Protein AF-0000000086680861 (afdb_homodimer)

Foldseek 3Di:
DFPALFPAFDDFPCVVCVVVVNFDFLVRPDDPQAWEKDFQWAQALKWFFPDKDLPQLCPFPFWDDKAFPVNLCVVQNLLQQFFDFFSHDGQADDGMAHFGGGGGMMITGRDPVSRHVSSVVMDTDTGHDDFFADQVDQAVADDELDPDTGGDPLDVQSVPFQQDPRGQFRAKFKFWDFDFDDDDFDKDWFKFWFFKFAFQQPDFWKKKWAADDQAIEIGTAAQFQQLQLVSLCSSNVHDSLRYKYFGGAASFPQWLRYHDFNHSVNRSCRNVVRGIHMYGDDLLSSLQRAIAWIKIKTWMWGAHLVLETEETEIEMETEFESDCRVVNVLQLFQQLCLQDQFAYRIYIYMTTYGYGSFRGHTAGQQSNNLRSQLVNLLNLLVSCVVSVHDSLVSCLVTGDDAQDARSQGAGADLACQNVQSCQACVVVVVVDDDDADDDQKFKFKFKGKGKGFFDDWWKWKKKWKAFLQGAIEIATQRHNHPLSLQSLLVSLLCSLLVHDPPRYGYDGHMPNTHDDTRGNDRLFCQFFNSLFSNVQSNVVNVVLVVLPDPDSVCRNVSSCVVVVDHGDIDMGMGMGTDDFDAADPPNRHGRGHHPHMKIKMKMWIWIARLVQLDIATAEIEIEIAFAGRSNVVSLQVLLVVLLQVLVCSQEFTHFDDDSNDGPQSDPVRGDGDDPVRDHNYYHYDYDHRFGPSGSVRGGGRNNRNNNTNNNNSQSGLCRRQVFRDRYDHSYSVNSNVRNVD/DFPALFPDFDDFPCVVCVVVVNFDFLVRPDDPQAWEKDFQWAQALKWFFPDKDLPQLCPFPFWDDKAFPVNLCVVQNLLQQFFDFFSHDGQADDGMAHFGGGGTMMITGRDPVSRHVSSVVMDTDTGHDDFFADQVDQAVADDELDPDTGGDPLDVQSVPFCQDPRGQFRAKFKFWDFDFDDDDFDKDWFKFWFFKFAFQQPDFWKKKWAADDQAIEIGTAAQFQQLQLVSLCSSNVHDSLRYKYFGGAASFPQWLRYHDFNHSVNRSCRNVVRGIHMYGDDLLSSLQRAIAWIKIKTWMWGAHLVLETEETEIEMETEFESDCRPVNVLQLFQQLCLQDQFAYRIYIYMTTYGYGSFRGHTAGQQSNNLGSQLVNLLNLLVSCVVSVHDSLVSCLVTGDDAQDARSQGAGADLACQNVQSCQACVVVVVVDDDDADDDQKFKFKFKGKGKGFFDDWWKWKKKWKAFLQGAIEIATQRHNHPLSLQSLLVSLLCSLLVHDPPRYGYDGHMPNTHDDTRGNDRLFCQFFNSLFSNVQSNVVNVVLVVLPDPDSVCRNVSSCVVVVDHGDIDMGMGMGTDDFDAADPPNRHGRGHHPHMKIKMKMWIWIARLVQLDIATAEIEIEIAFAGRSNVVSLQVLLVVLLQVLVCSQEFTHFDDDSNDGPQSDPVRGDGDDPVRDHNYYHYDYHHRFGPRGSVRGGGRNNRNNNTNNNNSQSGLCRRQVFRDRYDHSYSVNSNVRNVD

pLDDT: mean 95.07, std 5.86, range [41.84, 98.88]

Sequence (1482 aa):
MSGPAVGARWARVDGRAKVRGELRYAAEVPAPPCLSVAVHRSTRPHARIAGIDTGAARALDGVVAVITGADLYALVGDRLFTGPAFADQPCLAVDKVRYVGEPVAAVVASSIADARAAAALVTVEYEDLEPVHDVDAAIAGGSYVHDELRPSAVFGDLAHLSGRRGTNVNYEYRLRSGTPAPAGGSTVDGDFSCPPTHHVPMELPYAAAWCEGDRLEVLATTQTPSYVRQSLADLLGLPLHRVRVRTAPLGGSFGAKMYDRLEPLAAVLAWTQRLAVRVPVTREEAFLLTTRHGCRVTGSMTADADGNLLDATADVRYDTGAYADIGPRITAKSGMMAPGPYRIGRVDVRSRCVYTNKPSAGPFRGFGVPQVTWFHESTVDELAYRTGIDPAEFRRRNLLREGDLSPSGTPMHSADFVGCLDAVTGAIGWDTPFTRVDGRFLRGRGVAVGVKAVLTPTIANATLQLNQDGTGTLLIGTVDMGQGSDTIMAQIACEVLGLGAGAIRVVGTDTDVTPYDTITAGSRSTYHTGNAVRLAAERMRDKLIKLGMQDPADIPDVLQRHFGARGTTLTTEASFTTSWQPYDPETGTSPKVTEHWFAGAAAAQLTVDTATGRVHVEHLAVAGDVGRAINPTLVEQQLVGGALMGLGHALFDRLVFDEGRIVNGNLLDYQLPSVLDMPDRLTPVIVENPHRDGPFGAKGVGETAVIPLAPAISNAVRDATGVRFTELPLTPERILEGLARMSGPAVGARWARVDGRAKVRGELRYAAEVPAPPCLSVAVHRSTRPHARIAGIDTGAARALDGVVAVITGADLYALVGDRLFTGPAFADQPCLAVDKVRYVGEPVAAVVASSIADARAAAALVTVEYEDLEPVHDVDAAIAGGSYVHDELRPSAVFGDLAHLSGRRGTNVNYEYRLRSGTPAPAGGSTVDGDFSCPPTHHVPMELPYAAAWCEGDRLEVLATTQTPSYVRQSLADLLGLPLHRVRVRTAPLGGSFGAKMYDRLEPLAAVLAWTQRLAVRVPVTREEAFLLTTRHGCRVTGSMTADADGNLLDATADVRYDTGAYADIGPRITAKSGMMAPGPYRIGRVDVRSRCVYTNKPSAGPFRGFGVPQVTWFHESTVDELAYRTGIDPAEFRRRNLLREGDLSPSGTPMHSADFVGCLDAVTGAIGWDTPFTRVDGRFLRGRGVAVGVKAVLTPTIANATLQLNQDGTGTLLIGTVDMGQGSDTIMAQIACEVLGLGAGAIRVVGTDTDVTPYDTITAGSRSTYHTGNAVRLAAERMRDKLIKLGMQDPADIPDVLQRHFGARGTTLTTEASFTTSWQPYDPETGTSPKVTEHWFAGAAAAQLTVDTATGRVHVEHLAVAGDVGRAINPTLVEQQLVGGALMGLGHALFDRLVFDEGRIVNGNLLDYQLPSVLDMPDRLTPVIVENPHRDGPFGAKGVGETAVIPLAPAISNAVRDATGVRFTELPLTPERILEGLAR

Secondary structure (DSSP, 8-state):
----STT--PPPTTHHHHHHT-PPPGGGS-----EEEEEEE-S-SSEEEEEEE-HHHHHSTTEEEEEEHHHHHHHHGGGGEE-SSB--EESS--SEE-STT-EEEEEEESSHHHHHHHHTT-EEEEEE------HHHHHH-SS-S-SS--B-SSSGGGTT--PPTTSSEEEEEEEEEE-PPPS-SEEEEEEEEE-------SSPP-EEEEESSS-EEEEE--S-HHHHHHHHHHHHT--GGGEEEE----S--TTTTSS-SSHHHHHHHHHHHT--EE----HHHHHHH-EEPEEEEEEEEEE-TT--EEEEEEEEEEEEETS-TTHHHHHHHHHTTTT-SB--SEEEEEEEEEE-SSPPEE--TTTTHHHHHHHHHHHHHHHHHHHT--HHHHHHHHB--TTPBPTTSPBP-S--HHHHHHHHHHHHTTTS---PPPSSEEEEEEEEEEEEEPP-S-EEEEEEEEETTS-EEEEE----SSS-HHHHHHHHHHHHHT--TTSEEEPPPBTTTSPPB--S-TT-HHHHHHHHHHHHHHHHHHHHHHTT-SSGGGHHHHHHHHHSSSS-EEEEEEEEE----PPPTTT---S-S-S-EEEEEEEEEEEEETTT--EEEEEEEEEEE-SS-SSHHHHHHHHHHHHHHHHHHHHT----EETTEES--STTTS----GGGS-SEEEEEEE----TTSGGG----TTTTTTTHHHHHHHHHHHHHS----BSS--HHHHHHHHH-/----STT--PPPTTHHHHHHT-PPPGGGS-----EEEEEEE-S-SSEEEEEEE-HHHHHSTTEEEEEEHHHHHHHHGGGGEE-SSB--EESS--SEE-STT-EEEEEEESSHHHHHHHHTT-EEEEEE------HHHHHH-SS-S-SS--B-SSSGGGTT--PPTTSSEEEEEEEEEE-PPPS-SEEEEEEEEE-------SSPP-EEEEESSS-EEEEE--S-HHHHHHHHHHHHT--GGGEEEE----S--TTTTSS-SSHHHHHHHHHHHT--EE----HHHHHHH-EEPEEEEEEEEEE-TT--EEEEEEEEEEEEETS-TTHHHHHHHHHTTTT-SB--SEEEEEEEEEE-SSPPEE--TTTTHHHHHHHHHHHHHHHHHHHT--HHHHHHHHB--TTPBPTTSPBP-S--HHHHHHHHHHHHTTTS---PPPSSEEEEEEEEEEEEEPP-S-EEEEEEEEETTS-EEEEE----SSS-HHHHHHHHHHHHHT--TTSEEEPPPBTTTSPPB--S-TT-HHHHHHHHHHHHHHHHHHHHHHTT-SSGGGHHHHHHHHHSSSS-EEEEEEEEE----PPPTTT---S-S-S-EEEEEEEEEEEEETTT--EEEEEEEEEEE-SS-SSHHHHHHHHHHHHHHHHHHHHT----EETTEES--STTTS----GGGS-SEEEEEEE----TTSGGG----TTTTTTTHHHHHHHHHHHHHS----BSS--HHHHHHHHH-

Nearest PDB structures (foldseek):
  8uem-assembly1_D  TM=8.638E-01  e=5.757E-71  Mycolicibacterium smegmatis MC2 155
  1ffv-assembly1_B  TM=8.658E-01  e=1.239E-66  Hydrogenophaga pseudoflava
  1n63-assembly1_E  TM=8.689E-01  e=1.455E-65  Afipia carboxidovorans OM5
  1zxi-assembly1_B  TM=8.540E-01  e=6.378E-65  Afipia carboxidovorans OM5
  3hrd-assembly1_E  TM=9.168E-01  e=5.068E-40  Eubacterium barkeri

Organism: NCBI:txid175570

Solvent-accessible surface area (backbone atoms only — not comparable to full-atom values): 71574 Å² total; per-residue (Å²): 125,64,64,71,31,57,55,30,72,72,71,58,79,58,47,64,32,54,76,69,67,62,59,58,37,44,92,65,51,64,58,74,87,51,31,19,38,24,62,24,53,37,87,42,31,24,22,34,56,75,42,72,47,52,65,66,20,55,68,37,79,57,45,76,47,70,47,39,17,60,60,51,33,74,73,44,43,75,38,49,26,42,44,60,40,24,30,64,41,48,64,30,35,56,68,40,42,42,12,40,56,40,39,37,32,40,18,34,7,70,36,60,67,46,6,45,59,26,20,70,48,46,42,72,41,72,45,79,46,75,65,40,71,48,63,69,53,14,57,72,27,93,50,65,81,61,96,67,88,38,67,16,82,60,40,56,89,42,62,76,62,58,58,45,83,86,35,23,32,53,26,76,35,47,38,49,35,71,53,86,58,79,93,80,57,53,73,42,77,46,67,27,37,39,54,28,32,73,66,78,41,78,44,64,64,40,17,29,13,30,58,62,80,88,24,42,40,34,46,25,51,43,34,19,48,50,49,36,34,46,52,47,18,57,38,69,72,46,62,63,76,39,39,35,31,32,37,44,54,38,51,38,33,56,37,67,28,49,58,72,77,53,48,58,45,25,41,52,47,8,65,75,66,69,37,39,28,29,40,68,55,52,73,51,54,50,57,53,69,38,27,30,51,22,35,39,38,39,36,34,41,28,24,39,87,87,56,50,42,32,35,35,40,35,43,35,44,35,40,17,11,53,32,48,38,47,29,53,59,32,28,40,61,16,43,64,39,35,76,49,64,42,53,55,38,19,39,44,34,41,16,31,19,28,38,24,18,22,55,25,13,35,55,31,78,40,41,56,28,34,61,32,36,38,45,37,42,44,46,50,44,52,46,14,61,74,61,71,38,55,55,67,57,42,47,61,72,31,44,47,45,76,65,36,64,41,78,37,47,24,61,37,54,51,38,48,40,58,61,14,45,50,50,12,36,59,69,73,43,64,91,44,91,72,81,70,42,83,71,56,52,20,36,19,53,16,59,24,66,22,60,47,68,32,70,49,62,47,45,16,26,20,37,38,40,34,34,23,82,57,27,24,36,34,30,28,38,66,52,36,40,74,75,47,49,56,40,47,48,32,26,45,31,20,43,66,48,61,40,45,92,84,36,47,42,65,50,74,32,26,60,75,75,20,42,36,26,60,54,48,52,62,40,32,47,54,28,41,41,30,36,3,35,38,48,11,29,46,52,43,44,53,54,41,42,76,61,64,46,86,44,56,88,38,42,32,58,38,40,31,66,72,68,54,38,70,66,36,57,52,78,35,63,30,72,29,73,55,68,59,42,75,58,39,89,85,31,38,30,20,74,29,59,38,85,45,43,33,14,8,9,16,20,25,33,33,36,37,31,66,85,65,23,44,75,47,46,48,34,38,21,32,12,31,29,23,14,30,55,50,33,48,58,54,51,45,49,32,34,47,53,20,37,53,53,16,49,20,45,31,45,44,32,48,62,46,65,59,88,30,29,70,75,34,50,43,82,85,65,31,49,65,71,51,86,85,65,51,49,76,37,75,46,64,42,86,36,70,41,57,29,93,85,21,47,88,10,17,42,33,50,58,37,27,25,29,22,11,30,37,26,3,48,50,38,9,49,23,58,32,71,72,48,86,81,46,54,49,33,56,29,31,67,57,44,40,55,57,70,70,106,124,64,65,70,30,56,55,31,72,71,71,58,79,59,48,64,33,53,76,68,68,61,60,59,37,43,92,65,50,63,60,72,88,50,30,20,39,23,65,24,53,36,88,43,30,24,23,34,57,74,41,72,47,51,64,66,20,55,69,37,80,58,45,77,46,71,46,41,17,61,59,51,33,72,73,46,43,76,36,48,27,40,44,60,41,24,30,65,41,49,66,31,36,56,69,37,42,41,13,39,56,40,37,38,32,41,18,34,7,70,36,60,67,47,6,45,57,26,20,70,46,46,43,73,43,71,46,81,46,76,66,38,71,48,64,68,56,14,56,72,30,90,49,65,81,60,96,68,85,39,70,16,82,60,39,57,87,43,60,76,62,60,55,44,82,87,37,23,32,51,27,76,36,47,37,50,35,72,55,86,56,80,93,82,56,53,72,41,77,47,66,29,38,39,54,27,33,72,67,79,42,80,46,64,63,39,19,30,13,30,59,63,81,89,26,43,40,34,46,24,52,44,35,17,48,49,48,36,34,47,52,46,18,57,37,69,73,44,62,63,76,38,39,35,32,33,40,44,54,38,51,39,33,58,36,68,27,50,58,72,76,53,46,57,46,25,42,52,49,8,66,75,67,68,37,39,28,28,39,68,56,53,73,52,55,49,56,54,69,37,26,30,52,21,37,37,38,38,36,35,41,28,22,39,87,88,56,51,42,33,35,34,39,37,43,36,42,34,41,17,11,53,32,48,37,49,28,53,58,33,28,40,62,14,42,64,40,34,76,48,64,41,52,57,36,17,39,45,34,41,15,31,20,27,40,24,18,23,55,26,14,35,57,31,78,42,41,58,27,33,61,32,35,37,43,36,42,46,47,50,44,51,47,14,61,74,63,71,39,55,57,68,56,41,47,62,73,31,44,47,45,78,66,36,64,41,78,39,48,23,59,38,52,52,39,47,40,58,62,14,45,51,50,11,37,58,68,73,43,65,87,45,92,73,82,69,44,83,72,56,53,20,36,20,53,19,58,25,67,22,58,47,69,32,71,50,60,46,44,17,26,19,37,36,39,35,34,24,81,56,28,24,36,35,30,30,36,67,53,37,39,73,76,47,50,56,40,48,48,33,27,45,32,19,42,65,47,60,38,45,91,82,35,46,41,64,50,75,36,27,61,77,73,21,41,36,26,60,55,49,53,61,40,32,47,55,27,41,41,30,34,3,35,38,50,12,28,46,52,43,44,53,54,41,43,75,63,64,45,88,44,56,89,37,41,31,58,38,38,32,66,74,68,56,39,69,66,36,56,50,76,33,63,29,72,29,72,54,68,60,42,74,59,39,90,84,30,37,28,19,75,29,59,38,85,44,44,34,13,8,9,17,21,25,32,33,35,38,31,66,84,65,21,43,73,47,48,48,34,39,22,32,12,31,28,23,13,29,56,48,33,47,58,53,50,44,49,32,34,46,53,20,38,53,53,17,49,18,44,30,45,44,34,48,61,45,67,58,88,31,28,71,75,36,51,42,82,85,66,31,49,66,71,51,84,85,65,53,47,76,38,74,45,63,41,88,36,72,41,57,28,92,85,20,49,89,10,16,43,34,50,60,37,27,26,30,23,12,29,37,25,3,49,50,38,10,49,23,58,31,70,72,48,84,82,46,56,48,33,55,30,31,67,56,44,40,54,58,69,69,106

Structure (mmCIF, N/CA/C/O backbone):
data_AF-0000000086680861-model_v1
#
loop_
_entity.id
_entity.type
_entity.pdbx_description
1 polymer 'Xanthine dehydrogenase molybdenum-binding subunit XdhA'
#
loop_
_atom_site.group_PDB
_atom_site.id
_atom_site.type_symbol
_atom_site.label_atom_id
_atom_site.label_alt_id
_atom_site.label_comp_id
_atom_site.label_asym_id
_atom_site.label_entity_id
_atom_site.label_seq_id
_atom_site.pdbx_PDB_ins_code
_atom_site.Cartn_x
_atom_site.Cartn_y
_atom_site.Cartn_z
_atom_site.occupancy
_atom_site.B_iso_or_equiv
_atom_site.auth_seq_id
_atom_site.auth_comp_id
_atom_site.auth_asym_id
_atom_site.auth_atom_id
_atom_site.pdbx_PDB_model_num
ATOM 1 N N . MET A 1 1 ? -17.938 14.68 -21.656 1 41.84 1 MET A N 1
ATOM 2 C CA . MET A 1 1 ? -16.672 15.203 -21.156 1 41.84 1 MET A CA 1
ATOM 3 C C . MET A 1 1 ? -16.859 16.016 -19.891 1 41.84 1 MET A C 1
ATOM 5 O O . MET A 1 1 ? -17.688 16.922 -19.844 1 41.84 1 MET A O 1
ATOM 9 N N . SER A 1 2 ? -16.656 15.391 -18.797 1 56.44 2 SER A N 1
ATOM 10 C CA . SER A 1 2 ? -16.984 16.125 -17.578 1 56.44 2 SER A CA 1
ATOM 11 C C . SER A 1 2 ? -16.312 17.484 -17.547 1 56.44 2 SER A C 1
ATOM 13 O O . SER A 1 2 ? -15.305 17.703 -18.219 1 56.44 2 SER A O 1
ATOM 15 N N . GLY A 1 3 ? -16.953 18.609 -17.484 1 69.44 3 GLY A N 1
ATOM 16 C CA . GLY A 1 3 ? -16.453 19.953 -17.281 1 69.44 3 GLY A CA 1
ATOM 17 C C . GLY A 1 3 ? -15.125 19.984 -16.547 1 69.44 3 GLY A C 1
ATOM 18 O O . GLY A 1 3 ? -14.594 18.953 -16.156 1 69.44 3 GLY A O 1
ATOM 19 N N . PRO A 1 4 ? -14.414 21.094 -16.656 1 88.94 4 PRO A N 1
ATOM 20 C CA . PRO A 1 4 ? -13.125 21.234 -15.953 1 88.94 4 PRO A CA 1
ATOM 21 C C . PRO A 1 4 ? -13.195 20.766 -14.5 1 88.94 4 PRO A C 1
ATOM 23 O O . PRO A 1 4 ? -14.188 21.016 -13.812 1 88.94 4 PRO A O 1
ATOM 26 N N . ALA A 1 5 ? -12.25 19.984 -14.172 1 95.5 5 ALA A N 1
ATOM 27 C CA . ALA A 1 5 ? -12.18 19.484 -12.805 1 95.5 5 ALA A CA 1
ATOM 28 C C . ALA A 1 5 ? -11.773 20.578 -11.836 1 95.5 5 ALA A C 1
ATOM 30 O O . ALA A 1 5 ? -12.367 20.719 -10.766 1 95.5 5 ALA A O 1
ATOM 31 N N . VAL A 1 6 ? -10.766 21.359 -12.227 1 97.5 6 VAL A N 1
ATOM 32 C CA . VAL A 1 6 ? -10.312 22.469 -11.391 1 97.5 6 VAL A CA 1
ATOM 33 C C . VAL A 1 6 ? -11.336 23.609 -11.43 1 97.5 6 VAL A C 1
ATOM 35 O O . VAL A 1 6 ? -11.781 24.016 -12.5 1 97.5 6 VAL A O 1
ATOM 38 N N . GLY A 1 7 ? -11.719 24.094 -10.281 1 97.12 7 GLY A N 1
ATOM 39 C CA . GLY A 1 7 ? -12.742 25.141 -10.188 1 97.12 7 GLY A CA 1
ATOM 40 C C . GLY A 1 7 ? -14.133 24.578 -9.969 1 97.12 7 GLY A C 1
ATOM 41 O O . GLY A 1 7 ? -15.055 25.312 -9.609 1 97.12 7 GLY A O 1
ATOM 42 N N . ALA A 1 8 ? -14.234 23.234 -10.195 1 96.94 8 ALA A N 1
ATOM 43 C CA . ALA A 1 8 ? -15.531 22.609 -9.977 1 96.94 8 ALA A CA 1
ATOM 44 C C . ALA A 1 8 ? -15.766 22.359 -8.484 1 96.94 8 ALA A C 1
ATOM 46 O O . ALA A 1 8 ? -14.828 22.078 -7.738 1 96.94 8 ALA A O 1
ATOM 47 N N . ARG A 1 9 ? -17.031 22.406 -8.086 1 96.62 9 ARG A N 1
ATOM 48 C CA . ARG A 1 9 ? -17.438 22.203 -6.695 1 96.62 9 ARG A CA 1
ATOM 49 C C . ARG A 1 9 ? -17.719 20.734 -6.43 1 96.62 9 ARG A C 1
ATOM 51 O O . ARG A 1 9 ? -18.844 20.375 -6.035 1 96.62 9 ARG A O 1
ATOM 58 N N . TRP A 1 10 ? -16.688 19.891 -6.617 1 95.06 10 TRP A N 1
ATOM 59 C CA . TRP A 1 10 ? -16.828 18.453 -6.336 1 95.06 10 TRP A CA 1
ATOM 60 C C . TRP A 1 10 ? -17.125 18.219 -4.855 1 95.06 10 TRP A C 1
ATOM 62 O O . TRP A 1 10 ? -16.562 18.891 -3.992 1 95.06 10 TRP A O 1
ATOM 72 N N . ALA A 1 11 ? -17.969 17.281 -4.574 1 92.94 11 ALA A N 1
ATOM 73 C CA . ALA A 1 11 ? -18.156 16.844 -3.195 1 92.94 11 ALA A CA 1
ATOM 74 C C . ALA A 1 11 ? -16.922 16.125 -2.668 1 92.94 11 ALA A C 1
ATOM 76 O O . ALA A 1 11 ? -16.188 15.492 -3.432 1 92.94 11 ALA A O 1
ATOM 77 N N . ARG A 1 12 ? -16.766 16.25 -1.372 1 92.44 12 ARG A N 1
ATOM 78 C CA . ARG A 1 12 ? -15.672 15.516 -0.757 1 92.44 12 ARG A CA 1
ATOM 79 C C . ARG A 1 12 ? -15.781 14.023 -1.039 1 92.44 12 ARG A C 1
ATOM 81 O O . ARG A 1 12 ? -16.859 13.445 -0.923 1 92.44 12 ARG A O 1
ATOM 88 N N . VAL A 1 13 ? -14.68 13.414 -1.352 1 88.31 13 VAL A N 1
ATOM 89 C CA . VAL A 1 13 ? -14.68 11.992 -1.688 1 88.31 13 VAL A CA 1
ATOM 90 C C . VAL A 1 13 ? -15.055 11.164 -0.46 1 88.31 13 VAL A C 1
ATOM 92 O O . VAL A 1 13 ? -15.594 10.07 -0.586 1 88.31 13 VAL A O 1
ATOM 95 N N . ASP A 1 14 ? -14.766 11.695 0.714 1 84.88 14 ASP A N 1
ATOM 96 C CA . ASP A 1 14 ? -15.047 10.938 1.931 1 84.88 14 ASP A CA 1
ATOM 97 C C . ASP A 1 14 ? -16.312 11.461 2.617 1 84.88 14 ASP A C 1
ATOM 99 O O . ASP A 1 14 ? -16.609 11.086 3.754 1 84.88 14 ASP A O 1
ATOM 103 N N . GLY A 1 15 ? -17.031 12.375 2.021 1 87.75 15 GLY A N 1
ATOM 104 C CA . GLY A 1 15 ? -18.172 13.023 2.631 1 87.75 15 GLY A CA 1
ATOM 105 C C . GLY A 1 15 ? -19.266 12.047 3.041 1 87.75 15 GLY A C 1
ATOM 106 O O . GLY A 1 15 ? -19.703 12.047 4.191 1 87.75 15 GLY A O 1
ATOM 107 N N . ARG A 1 16 ? -19.625 11.219 2.174 1 85.69 16 ARG A N 1
ATOM 108 C CA . ARG A 1 16 ? -20.703 10.281 2.443 1 85.69 16 ARG A CA 1
ATOM 109 C C . ARG A 1 16 ? -20.328 9.312 3.557 1 85.69 16 ARG A C 1
ATOM 111 O O . ARG A 1 16 ? -21.141 9.023 4.438 1 85.69 16 ARG A O 1
ATOM 118 N N . ALA A 1 17 ? -19.141 8.82 3.432 1 86.19 17 ALA A N 1
ATOM 119 C CA . ALA A 1 17 ? -18.688 7.871 4.445 1 86.19 17 ALA A CA 1
ATOM 120 C C . ALA A 1 17 ? -18.656 8.523 5.828 1 86.19 17 ALA A C 1
ATOM 122 O O . ALA A 1 17 ? -18.938 7.871 6.832 1 86.19 17 ALA A O 1
ATOM 123 N N . LYS A 1 18 ? -18.297 9.742 5.895 1 86.19 18 LYS A N 1
ATOM 124 C CA . LYS A 1 18 ? -18.266 10.484 7.152 1 86.19 18 LYS A CA 1
ATOM 125 C C . LYS A 1 18 ? -19.672 10.617 7.75 1 86.19 18 LYS A C 1
ATOM 127 O O . LYS A 1 18 ? -19.875 10.352 8.938 1 86.19 18 LYS A O 1
ATOM 132 N N . VAL A 1 19 ? -20.625 10.938 6.934 1 87.38 19 VAL A N 1
ATOM 133 C CA . VAL A 1 19 ? -22 11.188 7.391 1 87.38 19 VAL A CA 1
ATOM 134 C C . VAL A 1 19 ? -22.641 9.875 7.828 1 87.38 19 VAL A C 1
ATOM 136 O O . VAL A 1 19 ? -23.422 9.852 8.781 1 87.38 19 VAL A O 1
ATOM 139 N N . ARG A 1 20 ? -22.156 8.773 7.227 1 87.38 20 ARG A N 1
ATOM 140 C CA . ARG A 1 20 ? -22.766 7.473 7.504 1 87.38 20 ARG A CA 1
ATOM 141 C C . ARG A 1 20 ? -22 6.73 8.586 1 87.38 20 ARG A C 1
ATOM 143 O O . ARG A 1 20 ? -22.375 5.629 8.984 1 87.38 20 ARG A O 1
ATOM 150 N N . GLY A 1 21 ? -20.953 7.309 9.062 1 83.62 21 GLY A N 1
ATOM 151 C CA . GLY A 1 21 ? -20.156 6.668 10.086 1 83.62 21 GLY A CA 1
ATOM 152 C C . GLY A 1 21 ? -19.359 5.484 9.57 1 83.62 21 GLY A C 1
ATOM 153 O O . GLY A 1 21 ? -19.031 4.566 10.336 1 83.62 21 GLY A O 1
ATOM 154 N N . GLU A 1 22 ? -19.062 5.559 8.258 1 83.5 22 GLU A N 1
ATOM 155 C CA . GLU A 1 22 ? -18.391 4.434 7.633 1 83.5 22 GLU A CA 1
ATOM 156 C C . GLU A 1 22 ? -16.891 4.691 7.523 1 83.5 22 GLU A C 1
ATOM 158 O O . GLU A 1 22 ? -16.109 3.76 7.312 1 83.5 22 GLU A O 1
ATOM 163 N N . LEU A 1 23 ? -16.516 5.922 7.582 1 83.5 23 LEU A N 1
ATOM 164 C CA . LEU A 1 23 ? -15.094 6.254 7.512 1 83.5 23 LEU A CA 1
ATOM 165 C C . LEU A 1 23 ? -14.344 5.711 8.719 1 83.5 23 LEU A C 1
ATOM 167 O O . LEU A 1 23 ? -14.781 5.898 9.859 1 83.5 23 LEU A O 1
ATOM 171 N N . ARG A 1 24 ? -13.266 5.074 8.531 1 84.75 24 ARG A N 1
ATOM 172 C CA . ARG A 1 24 ? -12.453 4.52 9.609 1 84.75 24 ARG A CA 1
ATOM 173 C C . ARG A 1 24 ? -11.305 5.457 9.969 1 84.75 24 ARG A C 1
ATOM 175 O O . ARG A 1 24 ? -10.508 5.828 9.109 1 84.75 24 ARG A O 1
ATOM 182 N N . TYR A 1 25 ? -11.258 5.711 11.219 1 90.5 25 TYR A N 1
ATOM 183 C CA . TYR A 1 25 ? -10.109 6.449 11.742 1 90.5 25 TYR A CA 1
ATOM 184 C C . TYR A 1 25 ? -9.023 5.5 12.227 1 90.5 25 TYR A C 1
ATOM 186 O O . TYR A 1 25 ? -9.188 4.281 12.172 1 90.5 25 TYR A O 1
ATOM 194 N N . ALA A 1 26 ? -7.898 6.035 12.602 1 89.56 26 ALA A N 1
ATOM 195 C CA . ALA A 1 26 ? -6.703 5.23 12.859 1 89.56 26 ALA A CA 1
ATOM 196 C C . ALA A 1 26 ? -7 4.113 13.859 1 89.56 26 ALA A C 1
ATOM 198 O O . ALA A 1 26 ? -6.617 2.961 13.641 1 89.56 26 ALA A O 1
ATOM 199 N N . ALA A 1 27 ? -7.699 4.43 14.914 1 89.88 27 ALA A N 1
ATOM 200 C CA . ALA A 1 27 ? -7.953 3.451 15.969 1 89.88 27 ALA A CA 1
ATOM 201 C C . ALA A 1 27 ? -8.922 2.369 15.5 1 89.88 27 ALA A C 1
ATOM 203 O O . ALA A 1 27 ? -9.055 1.325 16.141 1 89.88 27 ALA A O 1
ATOM 204 N N . GLU A 1 28 ? -9.578 2.57 14.359 1 87.06 28 GLU A N 1
ATOM 205 C CA . GLU A 1 28 ? -10.562 1.633 13.828 1 87.06 28 GLU A CA 1
ATOM 206 C C . GLU A 1 28 ? -9.977 0.798 12.695 1 87.06 28 GLU A C 1
ATOM 208 O O . GLU A 1 28 ? -10.594 -0.16 12.234 1 87.06 28 GLU A O 1
ATOM 213 N N . VAL A 1 29 ? -8.836 1.168 12.219 1 89.56 29 VAL A N 1
ATOM 214 C CA . VAL A 1 29 ? -8.148 0.392 11.188 1 89.56 29 VAL A CA 1
ATOM 215 C C . VAL A 1 29 ? -7.723 -0.96 11.758 1 89.56 29 VAL A C 1
ATOM 217 O O . VAL A 1 29 ? -7.195 -1.034 12.875 1 89.56 29 VAL A O 1
ATOM 220 N N . PRO A 1 30 ? -7.984 -2.035 11.008 1 87.44 30 PRO A N 1
ATOM 221 C CA . PRO A 1 30 ? -7.633 -3.365 11.508 1 87.44 30 PRO A CA 1
ATOM 222 C C . PRO A 1 30 ? -6.148 -3.492 11.852 1 87.44 30 PRO A C 1
ATOM 224 O O . PRO A 1 30 ? -5.293 -3.043 11.078 1 87.44 30 PRO A O 1
ATOM 227 N N . ALA A 1 31 ? -5.82 -4.02 12.961 1 90.88 31 ALA A N 1
ATOM 228 C CA . ALA A 1 31 ? -4.492 -4.305 13.5 1 90.88 31 ALA A CA 1
ATOM 229 C C . ALA A 1 31 ? -4.488 -5.609 14.289 1 90.88 31 ALA A C 1
ATOM 231 O O . ALA A 1 31 ? -5.547 -6.164 14.586 1 90.88 31 ALA A O 1
ATOM 232 N N . PRO A 1 32 ? -3.303 -6.176 14.531 1 91.12 32 PRO A N 1
ATOM 233 C CA . PRO A 1 32 ? -3.289 -7.324 15.445 1 91.12 32 PRO A CA 1
ATOM 234 C C . PRO A 1 32 ? -3.76 -6.965 16.859 1 91.12 32 PRO A C 1
ATOM 236 O O . PRO A 1 32 ? -3.844 -5.785 17.203 1 91.12 32 PRO A O 1
ATOM 239 N N . PRO A 1 33 ? -4.133 -7.98 17.625 1 91.69 33 PRO A N 1
ATOM 240 C CA . PRO A 1 33 ? -4.48 -7.656 19 1 91.69 33 PRO A CA 1
ATOM 241 C C . PRO A 1 33 ? -3.346 -6.961 19.75 1 91.69 33 PRO A C 1
ATOM 243 O O . PRO A 1 33 ? -2.203 -7.426 19.719 1 91.69 33 PRO A O 1
ATOM 246 N N . CYS A 1 34 ? -3.658 -5.852 20.344 1 96.25 34 CYS A N 1
ATOM 247 C CA . CYS A 1 34 ? -2.66 -5.051 21.047 1 96.25 34 CYS A CA 1
ATOM 248 C C . CYS A 1 34 ? -2.959 -4.988 22.531 1 96.25 34 CYS A C 1
ATOM 250 O O . CYS A 1 34 ? -4.121 -4.918 22.938 1 96.25 34 CYS A O 1
ATOM 252 N N . LEU A 1 35 ? -1.911 -5 23.375 1 98.25 35 LEU A N 1
ATOM 253 C CA . LEU A 1 35 ? -2.021 -4.641 24.781 1 98.25 35 LEU A CA 1
ATOM 254 C C . LEU A 1 35 ? -2.158 -3.131 24.953 1 98.25 35 LEU A C 1
ATOM 256 O O . LEU A 1 35 ? -1.761 -2.365 24.078 1 98.25 35 LEU A O 1
ATOM 260 N N . SER A 1 36 ? -2.758 -2.748 26.062 1 98.38 36 SER A N 1
ATOM 261 C CA . SER A 1 36 ? -3.002 -1.329 26.297 1 98.38 36 SER A CA 1
ATOM 262 C C . SER A 1 36 ? -1.909 -0.717 27.172 1 98.38 36 SER A C 1
ATOM 264 O O . SER A 1 36 ? -1.429 -1.353 28.109 1 98.38 36 SER A O 1
ATOM 266 N N . VAL A 1 37 ? -1.557 0.513 26.828 1 98.75 37 VAL A N 1
ATOM 267 C CA . VAL A 1 37 ? -0.545 1.242 27.594 1 98.75 37 VAL A CA 1
ATOM 268 C C . VAL A 1 37 ? -1.185 2.441 28.281 1 98.75 37 VAL A C 1
ATOM 270 O O . VAL A 1 37 ? -1.924 3.207 27.656 1 98.75 37 VAL A O 1
ATOM 273 N N . ALA A 1 38 ? -0.939 2.59 29.562 1 98.5 38 ALA A N 1
ATOM 274 C CA . ALA A 1 38 ? -1.226 3.803 30.328 1 98.5 38 ALA A CA 1
ATOM 275 C C . ALA A 1 38 ? 0.04 4.348 30.984 1 98.5 38 ALA A C 1
ATOM 277 O O . ALA A 1 38 ? 1.006 3.611 31.188 1 98.5 38 ALA A O 1
ATOM 278 N N . VAL A 1 39 ? 0.051 5.672 31.25 1 98.38 39 VAL A N 1
ATOM 279 C CA . VAL A 1 39 ? 1.267 6.277 31.781 1 98.38 39 VAL A CA 1
ATOM 280 C C . VAL A 1 39 ? 0.982 6.879 33.156 1 98.38 39 VAL A C 1
ATOM 282 O O . VAL A 1 39 ? -0.12 7.371 33.406 1 98.38 39 VAL A O 1
ATOM 285 N N . HIS A 1 40 ? 1.95 6.711 34.094 1 98.56 40 HIS A N 1
ATOM 286 C CA . HIS A 1 40 ? 1.999 7.516 35.312 1 98.56 40 HIS A CA 1
ATOM 287 C C . HIS A 1 40 ? 2.645 8.875 35.031 1 98.56 40 HIS A C 1
ATOM 289 O O . HIS A 1 40 ? 3.709 8.945 34.438 1 98.56 40 HIS A O 1
ATOM 295 N N . ARG A 1 41 ? 2.086 9.945 35.531 1 98.12 41 ARG A N 1
ATOM 296 C CA . ARG A 1 41 ? 2.521 11.297 35.156 1 98.12 41 ARG A CA 1
ATOM 297 C C . ARG A 1 41 ? 3.012 12.047 36.406 1 98.12 41 ARG A C 1
ATOM 299 O O . ARG A 1 41 ? 2.543 11.797 37.531 1 98.12 41 ARG A O 1
ATOM 306 N N . SER A 1 42 ? 3.838 12.938 36.156 1 98.12 42 SER A N 1
ATOM 307 C CA . SER A 1 42 ? 4.441 13.742 37.219 1 98.12 42 SER A CA 1
ATOM 308 C C . SER A 1 42 ? 3.408 14.641 37.906 1 98.12 42 SER A C 1
ATOM 310 O O . SER A 1 42 ? 2.521 15.18 37.25 1 98.12 42 SER A O 1
ATOM 312 N N . THR A 1 43 ? 3.662 14.883 39.219 1 96.31 43 THR A N 1
ATOM 313 C CA . THR A 1 43 ? 2.857 15.828 39.969 1 96.31 43 THR A CA 1
ATOM 314 C C . THR A 1 43 ? 3.656 17.094 40.281 1 96.31 43 THR A C 1
ATOM 316 O O . THR A 1 43 ? 3.158 18 40.938 1 96.31 43 THR A O 1
ATOM 319 N N . ARG A 1 44 ? 4.922 17.125 39.844 1 97.56 44 ARG A N 1
ATOM 320 C CA . ARG A 1 44 ? 5.812 18.25 40.094 1 97.56 44 ARG A CA 1
ATOM 321 C C . ARG A 1 44 ? 6.117 19.016 38.812 1 97.56 44 ARG A C 1
ATOM 323 O O . ARG A 1 44 ? 6.293 18.422 37.75 1 97.56 44 ARG A O 1
ATOM 330 N N . PRO A 1 45 ? 6.156 20.344 38.906 1 97.81 45 PRO A N 1
ATOM 331 C CA . PRO A 1 45 ? 6.477 21.109 37.688 1 97.81 45 PRO A CA 1
ATOM 332 C C . PRO A 1 45 ? 7.953 21.047 37.312 1 97.81 45 PRO A C 1
ATOM 334 O O . PRO A 1 45 ? 8.32 21.281 36.188 1 97.81 45 PRO A O 1
ATOM 337 N N . HIS A 1 46 ? 8.836 20.859 38.312 1 98.19 46 HIS A N 1
ATOM 338 C CA . HIS A 1 46 ? 10.289 20.797 38.125 1 98.19 46 HIS A CA 1
ATOM 339 C C . HIS A 1 46 ? 10.938 20.031 39.281 1 98.19 46 HIS A C 1
ATOM 341 O O . HIS A 1 46 ? 10.898 20.484 40.438 1 98.19 46 HIS A O 1
ATOM 347 N N . ALA A 1 47 ? 11.477 18.859 38.938 1 98.38 47 ALA A N 1
ATOM 348 C CA . ALA A 1 47 ? 12.047 18.047 40.031 1 98.38 47 ALA A CA 1
ATOM 349 C C . ALA A 1 47 ? 12.953 16.953 39.438 1 98.38 47 ALA A C 1
ATOM 351 O O . ALA A 1 47 ? 12.734 16.469 38.344 1 98.38 47 ALA A O 1
ATOM 352 N N . ARG A 1 48 ? 13.914 16.562 40.156 1 98.19 48 ARG A N 1
ATOM 353 C CA . ARG A 1 48 ? 14.664 15.344 39.875 1 98.19 48 ARG A CA 1
ATOM 354 C C . ARG A 1 48 ? 13.906 14.102 40.344 1 98.19 48 ARG A C 1
ATOM 356 O O . ARG A 1 48 ? 13.258 14.125 41.375 1 98.19 48 ARG A O 1
ATOM 363 N N . ILE A 1 49 ? 14.008 13.086 39.531 1 98.44 49 ILE A N 1
ATOM 364 C CA . ILE A 1 49 ? 13.438 11.805 39.938 1 98.44 49 ILE A CA 1
ATOM 365 C C . ILE A 1 49 ? 14.422 11.039 40.812 1 98.44 49 ILE A C 1
ATOM 367 O O . ILE A 1 49 ? 15.375 10.438 40.312 1 98.44 49 ILE A O 1
ATOM 371 N N . ALA A 1 50 ? 14.172 10.969 42.094 1 97.81 50 ALA A N 1
ATOM 372 C CA . ALA A 1 50 ? 15.086 10.312 43.031 1 97.81 50 ALA A CA 1
ATOM 373 C C . ALA A 1 50 ? 14.875 8.797 43.031 1 97.81 50 ALA A C 1
ATOM 375 O O . ALA A 1 50 ? 15.812 8.031 43.281 1 97.81 50 ALA A O 1
ATOM 376 N N . GLY A 1 51 ? 13.617 8.422 42.781 1 97.62 51 GLY A N 1
ATOM 377 C CA . GLY A 1 51 ? 13.289 7.008 42.719 1 97.62 51 GLY A CA 1
ATOM 378 C C . GLY A 1 51 ? 11.867 6.738 42.281 1 97.62 51 GLY A C 1
ATOM 379 O O . GLY A 1 51 ? 10.984 7.578 42.469 1 97.62 51 GLY A O 1
ATOM 380 N N . ILE A 1 52 ? 11.695 5.629 41.688 1 98.38 52 ILE A N 1
ATOM 381 C CA . ILE A 1 52 ? 10.375 5.188 41.25 1 98.38 52 ILE A CA 1
ATOM 382 C C . ILE A 1 52 ? 10.086 3.795 41.812 1 98.38 52 ILE A C 1
ATOM 384 O O . ILE A 1 52 ? 10.883 2.871 41.625 1 98.38 52 ILE A O 1
ATOM 388 N N . ASP A 1 53 ? 9.047 3.629 42.531 1 98.31 53 ASP A N 1
ATOM 389 C CA . ASP A 1 53 ? 8.586 2.328 43.031 1 98.31 53 ASP A CA 1
ATOM 390 C C . ASP A 1 53 ? 7.434 1.806 42.156 1 98.31 53 ASP A C 1
ATOM 392 O O . ASP A 1 53 ? 6.355 2.404 42.125 1 98.31 53 ASP A O 1
ATOM 396 N N . THR A 1 54 ? 7.691 0.731 41.469 1 98.5 54 THR A N 1
ATOM 397 C CA . THR A 1 54 ? 6.707 0.166 40.562 1 98.5 54 THR A CA 1
ATOM 398 C C . THR A 1 54 ? 6.152 -1.147 41.094 1 98.5 54 THR A C 1
ATOM 400 O O . THR A 1 54 ? 5.453 -1.874 40.406 1 98.5 54 THR A O 1
ATOM 403 N N . GLY A 1 55 ? 6.488 -1.537 42.312 1 98.06 55 GLY A N 1
ATOM 404 C CA . GLY A 1 55 ? 6.152 -2.838 42.875 1 98.06 55 GLY A CA 1
ATOM 405 C C . GLY A 1 55 ? 4.66 -3.113 42.906 1 98.06 55 GLY A C 1
ATOM 406 O O . GLY A 1 55 ? 4.207 -4.145 42.406 1 98.06 55 GLY A O 1
ATOM 407 N N . ALA A 1 56 ? 3.895 -2.199 43.438 1 98.19 56 ALA A N 1
ATOM 408 C CA . ALA A 1 56 ? 2.447 -2.359 43.562 1 98.19 56 ALA A CA 1
ATOM 409 C C . ALA A 1 56 ? 1.8 -2.443 42.188 1 98.19 56 ALA A C 1
ATOM 411 O O . ALA A 1 56 ? 0.842 -3.195 41.969 1 98.19 56 ALA A O 1
ATOM 412 N N . ALA A 1 57 ? 2.264 -1.694 41.25 1 98.56 57 ALA A N 1
ATOM 413 C CA . ALA A 1 57 ? 1.736 -1.697 39.906 1 98.56 57 ALA A CA 1
ATOM 414 C C . ALA A 1 57 ? 1.988 -3.039 39.219 1 98.56 57 ALA A C 1
ATOM 416 O O . ALA A 1 57 ? 1.097 -3.59 38.562 1 98.56 57 ALA A O 1
ATOM 417 N N . ARG A 1 58 ? 3.148 -3.58 39.312 1 98.12 58 ARG A N 1
ATOM 418 C CA . ARG A 1 58 ? 3.553 -4.828 38.688 1 98.12 58 ARG A CA 1
ATOM 419 C C . ARG A 1 58 ? 2.746 -6.004 39.219 1 98.12 58 ARG A C 1
ATOM 421 O O . ARG A 1 58 ? 2.539 -6.996 38.531 1 98.12 58 ARG A O 1
ATOM 428 N N . ALA A 1 59 ? 2.295 -5.875 40.469 1 97.38 59 ALA A N 1
ATOM 429 C CA . ALA A 1 59 ? 1.633 -6.984 41.156 1 97.38 59 ALA A CA 1
ATOM 430 C C . ALA A 1 59 ? 0.158 -7.062 40.781 1 97.38 59 ALA A C 1
ATOM 432 O O . ALA A 1 59 ? -0.503 -8.07 41.031 1 97.38 59 ALA A O 1
ATOM 433 N N . LEU A 1 60 ? -0.332 -6.109 40.094 1 97.69 60 LEU A N 1
ATOM 434 C CA . LEU A 1 60 ? -1.748 -6.082 39.75 1 97.69 60 LEU A CA 1
ATOM 435 C C . LEU A 1 60 ? -2.049 -7.07 38.625 1 97.69 60 LEU A C 1
ATOM 437 O O . LEU A 1 60 ? -1.276 -7.184 37.688 1 97.69 60 LEU A O 1
ATOM 441 N N . ASP A 1 61 ? -3.168 -7.789 38.688 1 96.94 61 ASP A N 1
ATOM 442 C CA . ASP A 1 61 ? -3.586 -8.75 37.688 1 96.94 61 ASP A CA 1
ATOM 443 C C . ASP A 1 61 ? -3.771 -8.062 36.312 1 96.94 61 ASP A C 1
ATOM 445 O O . ASP A 1 61 ? -4.32 -6.965 36.25 1 96.94 61 ASP A O 1
ATOM 449 N N . GLY A 1 62 ? -3.289 -8.695 35.281 1 97.25 62 GLY A N 1
ATOM 450 C CA . GLY A 1 62 ? -3.453 -8.18 33.938 1 97.25 62 GLY A CA 1
ATOM 451 C C . GLY A 1 62 ? -2.277 -7.344 33.469 1 97.25 62 GLY A C 1
ATOM 452 O O . GLY A 1 62 ? -2.133 -7.078 32.281 1 97.25 62 GLY A O 1
ATOM 453 N N . VAL A 1 63 ? -1.452 -6.918 34.438 1 98.5 63 VAL A N 1
ATOM 454 C CA . VAL A 1 63 ? -0.287 -6.113 34.094 1 98.5 63 VAL A CA 1
ATOM 455 C C . VAL A 1 63 ? 0.807 -7.012 33.531 1 98.5 63 VAL A C 1
ATOM 457 O O . VAL A 1 63 ? 1.123 -8.055 34.094 1 98.5 63 VAL A O 1
ATOM 460 N N . VAL A 1 64 ? 1.31 -6.602 32.375 1 98.25 64 VAL A N 1
ATOM 461 C CA . VAL A 1 64 ? 2.326 -7.371 31.672 1 98.25 64 VAL A CA 1
ATOM 462 C C . VAL A 1 64 ? 3.707 -6.777 31.938 1 98.25 64 VAL A C 1
ATOM 464 O O . VAL A 1 64 ? 4.691 -7.512 32.062 1 98.25 64 VAL A O 1
ATOM 467 N N . ALA A 1 65 ? 3.797 -5.445 32.031 1 98.25 65 ALA A N 1
ATOM 468 C CA . ALA A 1 65 ? 5.078 -4.777 32.25 1 98.25 65 ALA A CA 1
ATOM 469 C C . ALA A 1 65 ? 4.875 -3.369 32.781 1 98.25 65 ALA A C 1
ATOM 471 O O . ALA A 1 65 ? 3.852 -2.734 32.531 1 98.25 65 ALA A O 1
ATOM 472 N N . VAL A 1 66 ? 5.754 -2.908 33.625 1 98.69 66 VAL A N 1
ATOM 473 C CA . VAL A 1 66 ? 5.895 -1.52 34.062 1 98.69 66 VAL A CA 1
ATOM 474 C C . VAL A 1 66 ? 7.293 -1.013 33.719 1 98.69 66 VAL A C 1
ATOM 476 O O . VAL A 1 66 ? 8.289 -1.569 34.188 1 98.69 66 VAL A O 1
ATOM 479 N N . ILE A 1 67 ? 7.355 -0.047 32.844 1 98.62 67 ILE A N 1
ATOM 480 C CA . ILE A 1 67 ? 8.617 0.415 32.281 1 98.62 67 ILE A CA 1
ATOM 481 C C . ILE A 1 67 ? 8.828 1.889 32.625 1 98.62 67 ILE A C 1
ATOM 483 O O . ILE A 1 67 ? 7.914 2.705 32.469 1 98.62 67 ILE A O 1
ATOM 487 N N . THR A 1 68 ? 10.008 2.248 33.125 1 98.62 68 THR A N 1
ATOM 488 C CA . THR A 1 68 ? 10.32 3.631 33.469 1 98.62 68 THR A CA 1
ATOM 489 C C . THR A 1 68 ? 11.211 4.266 32.406 1 98.62 68 THR A C 1
ATOM 491 O O . THR A 1 68 ? 11.719 3.576 31.5 1 98.62 68 THR A O 1
ATOM 494 N N . GLY A 1 69 ? 11.32 5.621 32.5 1 98.31 69 GLY A N 1
ATOM 495 C CA . GLY A 1 69 ? 12.242 6.309 31.594 1 98.31 69 GLY A CA 1
ATOM 496 C C . GLY A 1 69 ? 13.672 5.82 31.719 1 98.31 69 GLY A C 1
ATOM 497 O O . GLY A 1 69 ? 14.383 5.723 30.719 1 98.31 69 GLY A O 1
ATOM 498 N N . ALA A 1 70 ? 14.07 5.5 32.906 1 98 70 ALA A N 1
ATOM 499 C CA . ALA A 1 70 ? 15.422 4.988 33.125 1 98 70 ALA A CA 1
ATOM 500 C C . ALA A 1 70 ? 15.625 3.645 32.438 1 98 70 ALA A C 1
ATOM 502 O O . ALA A 1 70 ? 16.703 3.371 31.906 1 98 70 ALA A O 1
ATOM 503 N N . ASP A 1 71 ? 14.609 2.793 32.469 1 98.06 71 ASP A N 1
ATOM 504 C CA . ASP A 1 71 ? 14.672 1.501 31.781 1 98.06 71 ASP A CA 1
ATOM 505 C C . ASP A 1 71 ? 14.898 1.678 30.281 1 98.06 71 ASP A C 1
ATOM 507 O O . ASP A 1 71 ? 15.734 0.991 29.688 1 98.06 71 ASP A O 1
ATOM 511 N N . LEU A 1 72 ? 14.125 2.541 29.703 1 98.31 72 LEU A N 1
ATOM 512 C CA . LEU A 1 72 ? 14.227 2.766 28.266 1 98.31 72 LEU A CA 1
ATOM 513 C C . LEU A 1 72 ? 15.562 3.412 27.922 1 98.31 72 LEU A C 1
ATOM 515 O O . LEU A 1 72 ? 16.156 3.088 26.891 1 98.31 72 LEU A O 1
ATOM 519 N N . TYR A 1 73 ? 15.992 4.332 28.766 1 97.94 73 TYR A N 1
ATOM 520 C CA . TYR A 1 73 ? 17.266 5 28.516 1 97.94 73 TYR A CA 1
ATOM 521 C C . TYR A 1 73 ? 18.422 4.008 28.547 1 97.94 73 TYR A C 1
ATOM 523 O O . TYR A 1 73 ? 19.375 4.141 27.797 1 97.94 73 TYR A O 1
ATOM 531 N N . ALA A 1 74 ? 18.344 3.082 29.391 1 98.12 74 ALA A N 1
ATOM 532 C CA . ALA A 1 74 ? 19.375 2.051 29.484 1 98.12 74 ALA A CA 1
ATOM 533 C C . ALA A 1 74 ? 19.469 1.257 28.188 1 98.12 74 ALA A C 1
ATOM 535 O O . ALA A 1 74 ? 20.531 0.748 27.828 1 98.12 74 ALA A O 1
ATOM 536 N N . LEU A 1 75 ? 18.391 1.195 27.484 1 97.5 75 LEU A N 1
ATOM 537 C CA . LEU A 1 75 ? 18.328 0.374 26.281 1 97.5 75 LEU A CA 1
ATOM 538 C C . LEU A 1 75 ? 18.719 1.177 25.047 1 97.5 75 LEU A C 1
ATOM 540 O O . LEU A 1 75 ? 19.406 0.658 24.156 1 97.5 75 LEU A O 1
ATOM 544 N N . VAL A 1 76 ? 18.297 2.473 24.922 1 97.62 76 VAL A N 1
ATOM 545 C CA . VAL A 1 76 ? 18.484 3.17 23.656 1 97.62 76 VAL A CA 1
ATOM 546 C C . VAL A 1 76 ? 19.312 4.434 23.875 1 97.62 76 VAL A C 1
ATOM 548 O O . VAL A 1 76 ? 19.641 5.141 22.922 1 97.62 76 VAL A O 1
ATOM 551 N N . GLY A 1 77 ? 19.656 4.781 25.062 1 97.12 77 GLY A N 1
ATOM 552 C CA . GLY A 1 77 ? 20.5 5.93 25.375 1 97.12 77 GLY A CA 1
ATOM 553 C C . GLY A 1 77 ? 19.875 7.25 24.969 1 97.12 77 GLY A C 1
ATOM 554 O O . GLY A 1 77 ? 18.656 7.449 25.141 1 97.12 77 GLY A O 1
ATOM 555 N N . ASP A 1 78 ? 20.688 8.195 24.438 1 95.44 78 ASP A N 1
ATOM 556 C CA . ASP A 1 78 ? 20.266 9.547 24.078 1 95.44 78 ASP A CA 1
ATOM 557 C C . ASP A 1 78 ? 19.25 9.523 22.938 1 95.44 78 ASP A C 1
ATOM 559 O O . ASP A 1 78 ? 18.547 10.508 22.703 1 95.44 78 ASP A O 1
ATOM 563 N N . ARG A 1 79 ? 19.188 8.438 22.312 1 96.12 79 ARG A N 1
ATOM 564 C CA . ARG A 1 79 ? 18.234 8.328 21.203 1 96.12 79 ARG A CA 1
ATOM 565 C C . ARG A 1 79 ? 16.797 8.398 21.719 1 96.12 79 ARG A C 1
ATOM 567 O O . ARG A 1 79 ? 15.867 8.609 20.938 1 96.12 79 ARG A O 1
ATOM 574 N N . LEU A 1 80 ? 16.625 8.242 22.984 1 97.19 80 LEU A N 1
ATOM 575 C CA . LEU A 1 80 ? 15.297 8.297 23.578 1 97.19 80 LEU A CA 1
ATOM 576 C C . LEU A 1 80 ? 14.695 9.695 23.453 1 97.19 80 LEU A C 1
ATOM 578 O O . LEU A 1 80 ? 13.477 9.859 23.547 1 97.19 80 LEU A O 1
ATOM 582 N N . PHE A 1 81 ? 15.594 10.688 23.328 1 95.94 81 PHE A N 1
ATOM 583 C CA . PHE A 1 81 ? 15.148 12.062 23.156 1 95.94 81 PHE A CA 1
ATOM 584 C C . PHE A 1 81 ? 14.875 12.375 21.703 1 95.94 81 PHE A C 1
ATOM 586 O O . PHE A 1 81 ? 15.766 12.242 20.859 1 95.94 81 PHE A O 1
ATOM 593 N N . THR A 1 82 ? 13.633 12.727 21.438 1 95.5 82 THR A N 1
ATOM 594 C CA . THR A 1 82 ? 13.242 13.047 20.062 1 95.5 82 THR A CA 1
ATOM 595 C C . THR A 1 82 ? 12.797 14.5 19.953 1 95.5 82 THR A C 1
ATOM 597 O O . THR A 1 82 ? 12.727 15.211 20.969 1 95.5 82 THR A O 1
ATOM 600 N N . GLY A 1 83 ? 12.547 14.953 18.734 1 94.75 83 GLY A N 1
ATOM 601 C CA . GLY A 1 83 ? 12.047 16.281 18.453 1 94.75 83 GLY A CA 1
ATOM 602 C C . GLY A 1 83 ? 12.539 16.844 17.125 1 94.75 83 GLY A C 1
ATOM 603 O O . GLY A 1 83 ? 13.664 16.547 16.719 1 94.75 83 GLY A O 1
ATOM 604 N N . PRO A 1 84 ? 11.773 17.609 16.5 1 93.31 84 PRO A N 1
ATOM 605 C CA . PRO A 1 84 ? 12.117 18.094 15.164 1 93.31 84 PRO A CA 1
ATOM 606 C C . PRO A 1 84 ? 13.195 19.172 15.18 1 93.31 84 PRO A C 1
ATOM 608 O O . PRO A 1 84 ? 14.062 19.203 14.305 1 93.31 84 PRO A O 1
ATOM 611 N N . ALA A 1 85 ? 13.164 20.062 16.172 1 93.62 85 ALA A N 1
ATOM 612 C CA . ALA A 1 85 ? 14.148 21.141 16.25 1 93.62 85 ALA A CA 1
ATOM 613 C C . ALA A 1 85 ? 15.281 20.781 17.203 1 93.62 85 ALA A C 1
ATOM 615 O O . ALA A 1 85 ? 16.453 20.953 16.875 1 93.62 85 ALA A O 1
ATOM 616 N N . PHE A 1 86 ? 14.906 20.344 18.391 1 93.12 86 PHE A N 1
ATOM 617 C CA . PHE A 1 86 ? 15.812 19.828 19.406 1 93.12 86 PHE A CA 1
ATOM 618 C C . PHE A 1 86 ? 15.406 18.422 19.812 1 93.12 86 PHE A C 1
ATOM 620 O O . PHE A 1 86 ? 14.219 18.141 20 1 93.12 86 PHE A O 1
ATOM 627 N N . ALA A 1 87 ? 16.344 17.531 19.875 1 93.06 87 ALA A N 1
ATOM 628 C CA . ALA A 1 87 ? 16.094 16.203 20.422 1 93.06 87 ALA A CA 1
ATOM 629 C C . ALA A 1 87 ? 16.125 16.234 21.953 1 93.06 87 ALA A C 1
ATOM 631 O O . ALA A 1 87 ? 17.031 15.664 22.578 1 93.06 87 ALA A O 1
ATOM 632 N N . ASP A 1 88 ? 15.133 16.828 22.531 1 94.69 88 ASP A N 1
ATOM 633 C CA . ASP A 1 88 ? 15.18 17.125 23.953 1 94.69 88 ASP A CA 1
ATOM 634 C C . ASP A 1 88 ? 14.023 16.469 24.688 1 94.69 88 ASP A C 1
ATOM 636 O O . ASP A 1 88 ? 13.953 16.516 25.922 1 94.69 88 ASP A O 1
ATOM 640 N N . GLN A 1 89 ? 13.109 15.859 24.016 1 96.56 89 GLN A N 1
ATOM 641 C CA . GLN A 1 89 ? 11.922 15.336 24.688 1 96.56 89 GLN A CA 1
ATOM 642 C C . GLN A 1 89 ? 11.945 13.812 24.719 1 96.56 89 GLN A C 1
ATOM 644 O O . GLN A 1 89 ? 11.875 13.156 23.672 1 96.56 89 GLN A O 1
ATOM 649 N N . PRO A 1 90 ? 12.039 13.234 25.875 1 97.38 90 PRO A N 1
ATOM 650 C CA . PRO A 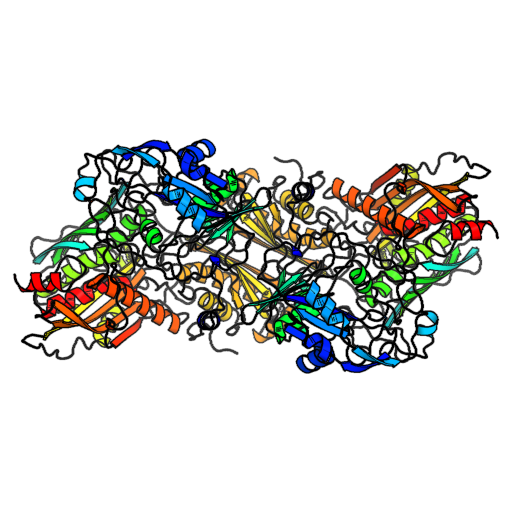1 90 ? 11.891 11.781 26 1 97.38 90 PRO A CA 1
ATOM 651 C C . PRO A 1 90 ? 10.43 11.344 26.062 1 97.38 90 PRO A C 1
ATOM 653 O O . PRO A 1 90 ? 9.562 12.133 26.453 1 97.38 90 PRO A O 1
ATOM 656 N N . CYS A 1 91 ? 10.133 10.109 25.656 1 97.62 91 CYS A N 1
ATOM 657 C CA . CYS A 1 91 ? 8.758 9.617 25.734 1 97.62 91 CYS A CA 1
ATOM 658 C C . CYS A 1 91 ? 8.375 9.312 27.188 1 97.62 91 CYS A C 1
ATOM 660 O O . CYS A 1 91 ? 7.195 9.305 27.531 1 97.62 91 CYS A O 1
ATOM 662 N N . LEU A 1 92 ? 9.344 8.984 27.984 1 98.56 92 LEU A N 1
ATOM 663 C CA . LEU A 1 92 ? 9.25 8.922 29.438 1 98.56 92 LEU A CA 1
ATOM 664 C C . LEU A 1 92 ? 10.375 9.719 30.094 1 98.56 92 LEU A C 1
ATOM 666 O O . LEU A 1 92 ? 11.531 9.633 29.672 1 98.56 92 LEU A O 1
ATOM 670 N N . ALA A 1 93 ? 10.016 10.469 31.109 1 98.31 93 ALA A N 1
ATOM 671 C CA . ALA A 1 93 ? 10.984 11.344 31.75 1 98.31 93 ALA A CA 1
ATOM 672 C C . ALA A 1 93 ? 12.203 10.562 32.219 1 98.31 93 ALA A C 1
ATOM 674 O O . ALA A 1 93 ? 12.062 9.453 32.781 1 98.31 93 ALA A O 1
ATOM 675 N N . VAL A 1 94 ? 13.352 11.102 31.984 1 96.81 94 VAL A N 1
ATOM 676 C CA . VAL A 1 94 ? 14.625 10.547 32.438 1 96.81 94 VAL A CA 1
ATOM 677 C C . VAL A 1 94 ? 15.32 11.531 33.375 1 96.81 94 VAL A C 1
ATOM 679 O O . VAL A 1 94 ? 15.5 12.703 33.031 1 96.81 94 VAL A O 1
ATOM 682 N N . ASP A 1 95 ? 15.664 11.148 34.531 1 95.75 95 ASP A N 1
ATOM 683 C CA . ASP A 1 95 ? 16.438 11.906 35.531 1 95.75 95 ASP A CA 1
ATOM 684 C C . ASP A 1 95 ? 15.586 13.008 36.156 1 95.75 95 ASP A C 1
ATOM 686 O O . ASP A 1 95 ? 15.703 13.273 37.375 1 95.75 95 ASP A O 1
ATOM 690 N N . LYS A 1 96 ? 14.836 13.758 35.312 1 96.12 96 LYS A N 1
ATOM 691 C CA . LYS A 1 96 ? 14.062 14.883 35.812 1 96.12 96 LYS A CA 1
ATOM 692 C C . LYS A 1 96 ? 12.734 15.023 35.094 1 96.12 96 LYS A C 1
ATOM 694 O O . LYS A 1 96 ? 12.602 14.555 33.938 1 96.12 96 LYS A O 1
ATOM 699 N N . VAL A 1 97 ? 11.766 15.523 35.844 1 98.19 97 VAL A N 1
ATOM 700 C CA . VAL A 1 97 ? 10.523 15.961 35.219 1 98.19 97 VAL A CA 1
ATOM 701 C C . VAL A 1 97 ? 10.531 17.484 35.062 1 98.19 97 VAL A C 1
ATOM 703 O O . VAL A 1 97 ? 11.133 18.188 35.844 1 98.19 97 VAL A O 1
ATOM 706 N N . ARG A 1 98 ? 9.836 17.953 34.031 1 98.19 98 ARG A N 1
ATOM 707 C CA . ARG A 1 98 ? 9.969 19.359 33.656 1 98.19 98 ARG A CA 1
ATOM 708 C C . ARG A 1 98 ? 8.602 20.047 33.625 1 98.19 98 ARG A C 1
ATOM 710 O O . ARG A 1 98 ? 8.516 21.25 33.344 1 98.19 98 ARG A O 1
ATOM 717 N N . TYR A 1 99 ? 7.527 19.438 33.812 1 98.31 99 TYR A N 1
ATOM 718 C CA . TYR A 1 99 ? 6.191 20 33.906 1 98.31 99 TYR A CA 1
ATOM 719 C C . TYR A 1 99 ? 5.246 19.047 34.625 1 98.31 99 TYR A C 1
ATOM 721 O O . TYR A 1 99 ? 5.504 17.844 34.688 1 98.31 99 TYR A O 1
ATOM 729 N N . VAL A 1 100 ? 4.172 19.562 35.219 1 97.94 100 VAL A N 1
ATOM 730 C CA . VAL A 1 100 ? 3.137 18.719 35.812 1 97.94 100 VAL A CA 1
ATOM 731 C C . VAL A 1 100 ? 2.408 17.938 34.719 1 97.94 100 VAL A C 1
ATOM 733 O O . VAL A 1 100 ? 1.903 18.531 33.75 1 97.94 100 VAL A O 1
ATOM 736 N N . GLY A 1 101 ? 2.393 16.641 34.812 1 97.44 101 GLY A N 1
ATOM 737 C CA . GLY A 1 101 ? 1.721 15.812 33.812 1 97.44 101 GLY A CA 1
ATOM 738 C C . GLY A 1 101 ? 2.682 15.078 32.906 1 97.44 101 GLY A C 1
ATOM 739 O O . GLY A 1 101 ? 2.262 14.266 32.062 1 97.44 101 GLY A O 1
ATOM 740 N N . GLU A 1 102 ? 3.975 15.312 33.031 1 98.12 102 GLU A N 1
ATOM 741 C CA . GLU A 1 102 ? 4.969 14.633 32.188 1 98.12 102 GLU A CA 1
ATOM 742 C C . GLU A 1 102 ? 4.98 13.133 32.469 1 98.12 102 GLU A C 1
ATOM 744 O O . GLU A 1 102 ? 4.938 12.703 33.625 1 98.12 102 GLU A O 1
ATOM 749 N N . PRO A 1 103 ? 4.98 12.273 31.391 1 98.38 103 PRO A N 1
ATOM 750 C CA . PRO A 1 103 ? 5.008 10.828 31.594 1 98.38 103 PRO A CA 1
ATOM 751 C C . PRO A 1 103 ? 6.289 10.352 32.281 1 98.38 103 PRO A C 1
ATOM 753 O O . PRO A 1 103 ? 7.391 10.734 31.875 1 98.38 103 PRO A O 1
ATOM 756 N N . VAL A 1 104 ? 6.145 9.508 33.281 1 98.56 104 VAL A N 1
ATOM 757 C CA . VAL A 1 104 ? 7.297 9.078 34.062 1 98.56 104 VAL A CA 1
ATOM 758 C C . VAL A 1 104 ? 7.473 7.562 33.938 1 98.56 104 VAL A C 1
ATOM 760 O O . VAL A 1 104 ? 8.602 7.062 33.906 1 98.56 104 VAL A O 1
ATOM 763 N N . ALA A 1 105 ? 6.363 6.855 33.844 1 98.75 105 ALA A N 1
ATOM 7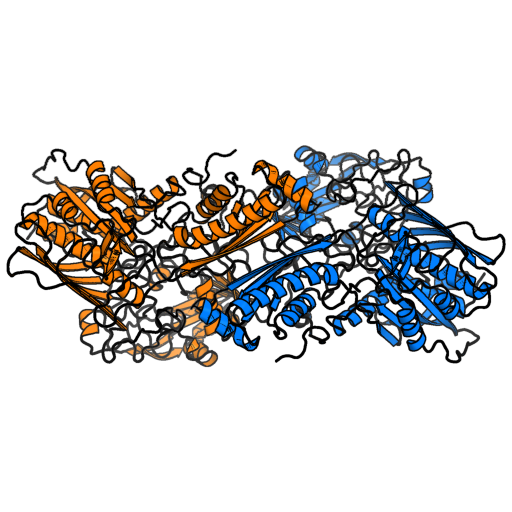64 C CA . ALA A 1 105 ? 6.367 5.402 33.719 1 98.75 105 ALA A CA 1
ATOM 765 C C . ALA A 1 105 ? 5.195 4.926 32.875 1 98.75 105 ALA A C 1
ATOM 767 O O . ALA A 1 105 ? 4.125 5.539 32.875 1 98.75 105 ALA A O 1
ATOM 768 N N . ALA A 1 106 ? 5.422 3.869 32.125 1 98.75 106 ALA A N 1
ATOM 769 C CA . ALA A 1 106 ? 4.387 3.252 31.297 1 98.75 106 ALA A CA 1
ATOM 770 C C . ALA A 1 106 ? 3.992 1.885 31.844 1 98.75 106 ALA A C 1
ATOM 772 O O . ALA A 1 106 ? 4.852 1.094 32.219 1 98.75 106 ALA A O 1
ATOM 773 N N . VAL A 1 107 ? 2.697 1.62 31.922 1 98.75 107 VAL A N 1
ATOM 774 C CA . VAL A 1 107 ? 2.166 0.319 32.312 1 98.75 107 VAL A CA 1
ATOM 775 C C . VAL A 1 107 ? 1.509 -0.356 31.109 1 98.75 107 VAL A C 1
ATOM 777 O O . VAL A 1 107 ? 0.647 0.234 30.453 1 98.75 107 VAL A O 1
ATOM 780 N N . VAL A 1 108 ? 1.962 -1.508 30.75 1 98.69 108 VAL A N 1
ATOM 781 C CA . VAL A 1 108 ? 1.387 -2.328 29.703 1 98.69 108 VAL A CA 1
ATOM 782 C C . VAL A 1 108 ? 0.495 -3.408 30.312 1 98.69 108 VAL A C 1
ATOM 784 O O . VAL A 1 108 ? 0.945 -4.195 31.141 1 98.69 108 VAL A O 1
ATOM 787 N N . ALA A 1 109 ? -0.767 -3.432 29.875 1 98.62 109 ALA A N 1
ATOM 788 C CA . ALA A 1 109 ? -1.695 -4.395 30.453 1 98.62 109 ALA A CA 1
ATOM 789 C C . ALA A 1 109 ? -2.67 -4.926 29.406 1 98.62 109 ALA A C 1
ATOM 791 O O . ALA A 1 109 ? -2.705 -4.434 28.281 1 98.62 109 ALA A O 1
ATOM 792 N N . SER A 1 110 ? -3.463 -5.879 29.781 1 97.25 110 SER A N 1
ATOM 793 C CA . SER A 1 110 ? -4.398 -6.555 28.875 1 97.25 110 SER A CA 1
ATOM 794 C C . SER A 1 110 ? -5.598 -5.668 28.562 1 97.25 110 SER A C 1
ATOM 796 O O . SER A 1 110 ? -6.238 -5.824 27.531 1 97.25 110 SER A O 1
ATOM 798 N N . SER A 1 111 ? -5.871 -4.801 29.516 1 96.88 111 SER A N 1
ATOM 799 C CA . SER A 1 111 ? -6.949 -3.842 29.297 1 96.88 111 SER A CA 1
ATOM 800 C C . SER A 1 111 ? -6.523 -2.434 29.703 1 96.88 111 SER A C 1
ATOM 802 O O . SER A 1 111 ? -5.617 -2.264 30.516 1 96.88 111 SER A O 1
ATOM 804 N N . ILE A 1 112 ? -7.238 -1.484 29.141 1 97.12 112 ILE A N 1
ATOM 805 C CA . ILE A 1 112 ? -6.91 -0.096 29.438 1 97.12 112 ILE A CA 1
ATOM 806 C C . ILE A 1 112 ? -7.289 0.216 30.891 1 97.12 112 ILE A C 1
ATOM 808 O O . ILE A 1 112 ? -6.613 0.997 31.562 1 97.12 112 ILE A O 1
ATOM 812 N N . ALA A 1 113 ? -8.312 -0.448 31.406 1 97.5 113 ALA A N 1
ATOM 813 C CA . ALA A 1 113 ? -8.719 -0.26 32.781 1 97.5 113 ALA A CA 1
ATOM 814 C C . ALA A 1 113 ? -7.641 -0.75 33.75 1 97.5 113 ALA A C 1
ATOM 816 O O . ALA A 1 113 ? -7.301 -0.064 34.719 1 97.5 113 ALA A O 1
ATOM 817 N N . ASP A 1 114 ? -7.07 -1.896 33.438 1 97.94 114 ASP A N 1
ATOM 818 C CA . ASP A 1 114 ? -6.004 -2.447 34.25 1 97.94 114 ASP A CA 1
ATOM 819 C C . ASP A 1 114 ? -4.75 -1.58 34.188 1 97.94 114 ASP A C 1
ATOM 821 O O . ASP A 1 114 ? -4.082 -1.359 35.219 1 97.94 114 ASP A O 1
ATOM 825 N N . ALA A 1 115 ? -4.43 -1.16 33 1 98.5 115 ALA A N 1
ATOM 826 C CA . ALA A 1 115 ? -3.242 -0.327 32.812 1 98.5 115 ALA A CA 1
ATOM 827 C C . ALA A 1 115 ? -3.346 0.96 33.625 1 98.5 115 ALA A C 1
ATOM 829 O O . ALA A 1 115 ? -2.385 1.363 34.281 1 98.5 115 ALA A O 1
ATOM 830 N N . ARG A 1 116 ? -4.488 1.627 33.562 1 98.12 116 ARG A N 1
ATOM 831 C CA . ARG A 1 116 ? -4.695 2.887 34.281 1 98.12 116 ARG A CA 1
ATOM 832 C C . ARG A 1 116 ? -4.691 2.672 35.781 1 98.12 116 ARG A C 1
ATOM 834 O O . ARG A 1 116 ? -4.109 3.467 36.531 1 98.12 116 ARG A O 1
ATOM 841 N N . ALA A 1 117 ? -5.355 1.609 36.25 1 98.19 117 ALA A N 1
ATOM 842 C CA . ALA A 1 117 ? -5.355 1.284 37.656 1 98.19 117 ALA A CA 1
ATOM 843 C C . ALA A 1 117 ? -3.938 1.053 38.188 1 98.19 117 ALA A C 1
ATOM 845 O O . ALA A 1 117 ? -3.566 1.543 39.25 1 98.19 117 ALA A O 1
ATOM 846 N N . ALA A 1 118 ? -3.203 0.347 37.406 1 98.69 118 ALA A N 1
ATOM 847 C CA . ALA A 1 118 ? -1.828 0.047 37.781 1 98.69 118 ALA A CA 1
ATOM 848 C C . ALA A 1 118 ? -0.958 1.3 37.75 1 98.69 118 ALA A C 1
ATOM 850 O O . ALA A 1 118 ? -0.085 1.488 38.594 1 98.69 118 ALA A O 1
ATOM 851 N N . ALA A 1 119 ? -1.107 2.115 36.781 1 98.56 119 ALA A N 1
ATOM 852 C CA . ALA A 1 119 ? -0.342 3.355 36.688 1 98.56 119 ALA A CA 1
ATOM 853 C C . ALA A 1 119 ? -0.534 4.223 37.938 1 98.56 119 ALA A C 1
ATOM 855 O O . ALA A 1 119 ? 0.393 4.91 38.375 1 98.56 119 ALA A O 1
ATOM 856 N N . ALA A 1 120 ? -1.715 4.191 38.5 1 97.94 120 ALA A N 1
ATOM 857 C CA . ALA A 1 120 ? -2.039 4.992 39.688 1 97.94 120 ALA A CA 1
ATOM 858 C C . ALA A 1 120 ? -1.3 4.477 40.938 1 97.94 120 ALA A C 1
ATOM 860 O O . ALA A 1 120 ? -1.175 5.191 41.938 1 97.94 120 ALA A O 1
ATOM 861 N N . LEU A 1 121 ? -0.771 3.289 40.844 1 98.31 121 LEU A N 1
ATOM 862 C CA . LEU A 1 121 ? -0.107 2.666 42 1 98.31 121 LEU A CA 1
ATOM 863 C C . LEU A 1 121 ? 1.396 2.918 41.938 1 98.31 121 LEU A C 1
ATOM 865 O O . LEU A 1 121 ? 2.111 2.594 42.906 1 98.31 121 LEU A O 1
ATOM 869 N N . VAL A 1 122 ? 1.876 3.479 40.844 1 98.62 122 VAL A N 1
ATOM 870 C CA . VAL A 1 122 ? 3.289 3.834 40.75 1 98.62 122 VAL A CA 1
ATOM 871 C C . VAL A 1 122 ? 3.582 5.008 41.688 1 98.62 122 VAL A C 1
ATOM 873 O O . VAL A 1 122 ? 2.803 5.961 41.75 1 98.62 122 VAL A O 1
ATOM 876 N N . THR A 1 123 ? 4.66 4.922 42.406 1 98.25 123 THR A N 1
ATOM 877 C CA . THR A 1 123 ? 5.062 6.02 43.281 1 98.25 123 THR A CA 1
ATOM 878 C C . THR A 1 123 ? 6.438 6.551 42.906 1 98.25 123 THR A C 1
ATOM 880 O O . THR A 1 123 ? 7.344 5.77 42.594 1 98.25 123 THR A O 1
ATOM 883 N N . VAL A 1 124 ? 6.547 7.871 42.906 1 98.5 124 VAL A N 1
ATOM 884 C CA . VAL A 1 124 ? 7.797 8.523 42.5 1 98.5 124 VAL A CA 1
ATOM 885 C C . VAL A 1 124 ? 8.289 9.414 43.656 1 98.5 124 VAL A C 1
ATOM 887 O O . VAL A 1 124 ? 7.516 10.18 44.219 1 98.5 124 VAL A O 1
ATOM 890 N N . GLU A 1 125 ? 9.531 9.25 43.969 1 98.25 125 GLU A N 1
ATOM 891 C CA . GLU A 1 125 ? 10.211 10.164 44.906 1 98.25 125 GLU A CA 1
ATOM 892 C C . GLU A 1 125 ? 10.898 11.297 44.125 1 98.25 125 GLU A C 1
ATOM 894 O O . GLU A 1 125 ? 11.75 11.047 43.281 1 98.25 125 GLU A O 1
ATOM 899 N N . TYR A 1 126 ? 10.469 12.586 44.531 1 98.38 126 TYR A N 1
ATOM 900 C CA . TYR A 1 126 ? 10.984 13.742 43.812 1 98.38 126 TYR A CA 1
ATOM 901 C C . TYR A 1 126 ? 11.906 14.578 44.688 1 98.38 126 TYR A C 1
ATOM 903 O O . TYR A 1 126 ? 11.711 14.648 45.906 1 98.38 126 TYR A O 1
ATOM 911 N N . GLU A 1 127 ? 12.93 15.148 44.156 1 98.44 127 GLU A N 1
ATOM 912 C CA . GLU A 1 127 ? 13.672 16.281 44.656 1 98.44 127 GLU A CA 1
ATOM 913 C C . GLU A 1 127 ? 13.328 17.578 43.906 1 98.44 127 GLU A C 1
ATOM 915 O O . GLU A 1 127 ? 13.797 17.781 42.812 1 98.44 127 GLU A O 1
ATOM 920 N N . ASP A 1 128 ? 12.633 18.422 44.594 1 97.75 128 ASP A N 1
ATOM 921 C CA . ASP A 1 128 ? 12.062 19.594 43.938 1 97.75 128 ASP A CA 1
ATOM 922 C C . ASP A 1 128 ? 13.164 20.547 43.469 1 97.75 128 ASP A C 1
ATOM 924 O O . ASP A 1 128 ? 14.172 20.719 44.156 1 97.75 128 ASP A O 1
ATOM 928 N N . LEU A 1 129 ? 13.023 21.047 42.344 1 97.44 129 LEU A N 1
ATOM 929 C CA . LEU A 1 129 ? 13.82 22.141 41.75 1 97.44 129 LEU A CA 1
ATOM 930 C C . LEU A 1 129 ? 12.977 23.391 41.594 1 97.44 129 LEU A C 1
ATOM 932 O O . LEU A 1 129 ? 11.75 23.328 41.562 1 97.44 129 LEU A O 1
ATOM 936 N N . GLU A 1 130 ? 13.656 24.531 41.5 1 95.94 130 GLU A N 1
ATOM 937 C CA . GLU A 1 130 ? 12.922 25.766 41.312 1 95.94 130 GLU A CA 1
ATOM 938 C C . GLU A 1 130 ? 12.266 25.828 39.938 1 95.94 130 GLU A C 1
ATOM 940 O O . GLU A 1 130 ? 12.953 25.797 38.938 1 95.94 130 GLU A O 1
ATOM 945 N N . PRO A 1 131 ? 10.969 25.875 39.938 1 97.19 131 PRO A N 1
ATOM 946 C CA . PRO A 1 131 ? 10.305 25.969 38.625 1 97.19 131 PRO A CA 1
ATOM 947 C C . PRO A 1 131 ? 10.297 27.391 38.062 1 97.19 131 PRO A C 1
ATOM 949 O O . PRO A 1 131 ? 10.461 28.359 38.812 1 97.19 131 PRO A O 1
ATOM 952 N N . VAL A 1 132 ? 10.188 27.547 36.781 1 96.81 132 VAL A N 1
ATOM 953 C CA . VAL A 1 132 ? 10.016 28.828 36.125 1 96.81 132 VAL A CA 1
ATOM 954 C C . VAL A 1 132 ? 8.789 28.781 35.219 1 96.81 132 VAL A C 1
ATOM 956 O O . VAL A 1 132 ? 8.734 28 34.25 1 96.81 132 VAL A O 1
ATOM 959 N N . HIS A 1 133 ? 7.785 29.578 35.562 1 95.25 133 HIS A N 1
ATOM 960 C CA . HIS A 1 133 ? 6.535 29.547 34.812 1 95.25 133 HIS A CA 1
ATOM 961 C C . HIS A 1 133 ? 6.355 30.812 33.969 1 95.25 133 HIS A C 1
ATOM 963 O O . HIS A 1 133 ? 5.617 30.812 33 1 95.25 133 HIS A O 1
ATOM 969 N N . ASP A 1 134 ? 7.012 31.828 34.438 1 92.75 134 ASP A N 1
ATOM 970 C CA . ASP A 1 134 ? 6.895 33.125 33.781 1 92.75 134 ASP A CA 1
ATOM 971 C C . ASP A 1 134 ? 7.965 33.312 32.719 1 92.75 134 ASP A C 1
ATOM 973 O O . ASP A 1 134 ? 9.141 33 32.938 1 92.75 134 ASP A O 1
ATOM 977 N N . VAL A 1 135 ? 7.582 33.75 31.594 1 95.56 135 VAL A N 1
ATOM 978 C CA . VAL A 1 135 ? 8.469 33.844 30.453 1 95.56 135 VAL A CA 1
ATOM 979 C C . VAL A 1 135 ? 9.578 34.875 30.734 1 95.56 135 VAL A C 1
ATOM 981 O O . VAL A 1 135 ? 10.742 34.656 30.375 1 95.56 135 VAL A O 1
ATOM 984 N N . ASP A 1 136 ? 9.266 36 31.312 1 94.56 136 ASP A N 1
ATOM 985 C CA . ASP A 1 136 ? 10.273 37.031 31.609 1 94.56 136 ASP A CA 1
ATOM 986 C C . ASP A 1 136 ? 11.273 36.5 32.656 1 94.56 136 ASP A C 1
ATOM 988 O O . ASP A 1 136 ? 12.477 36.781 32.531 1 94.56 136 ASP A O 1
ATOM 992 N N . ALA A 1 137 ? 10.734 35.812 33.594 1 94.25 137 ALA A N 1
ATOM 993 C CA . ALA A 1 137 ? 11.617 35.188 34.562 1 94.25 137 ALA A CA 1
ATOM 994 C C . ALA A 1 137 ? 12.523 34.156 33.906 1 94.25 137 ALA A C 1
ATOM 996 O O . ALA A 1 137 ? 13.695 34.031 34.281 1 94.25 137 ALA A O 1
ATOM 997 N N . ALA A 1 138 ? 11.969 33.438 33.031 1 95.81 138 ALA A N 1
ATOM 998 C CA . ALA A 1 138 ? 12.742 32.438 32.281 1 95.81 138 ALA A CA 1
ATOM 999 C C . ALA A 1 138 ? 13.891 33.094 31.516 1 95.81 138 ALA A C 1
ATOM 1001 O O . ALA A 1 138 ? 15 32.562 31.484 1 95.81 138 ALA A O 1
ATOM 1002 N N . ILE A 1 139 ? 13.625 34.188 30.859 1 94.69 139 ILE A N 1
ATOM 1003 C CA . ILE A 1 139 ? 14.625 34.906 30.062 1 94.69 139 ILE A CA 1
ATOM 1004 C C . ILE A 1 139 ? 15.711 35.469 30.984 1 94.69 139 ILE A C 1
ATOM 1006 O O . ILE A 1 139 ? 16.891 35.438 30.625 1 94.69 139 ILE A O 1
ATOM 1010 N N . ALA A 1 140 ? 15.32 35.969 32.125 1 90.88 140 ALA A N 1
ATOM 1011 C CA . ALA A 1 140 ? 16.266 36.562 33.062 1 90.88 140 ALA A CA 1
ATOM 1012 C C . ALA A 1 140 ? 17.219 35.5 33.594 1 90.88 140 ALA A C 1
ATOM 1014 O O . ALA A 1 140 ? 18.344 35.812 34 1 90.88 140 ALA A O 1
ATOM 1015 N N . GLY A 1 141 ? 16.703 34.344 33.594 1 84.88 141 GLY A N 1
ATOM 1016 C CA . GLY A 1 141 ? 17.547 33.25 34.062 1 84.88 141 GLY A CA 1
ATOM 1017 C C . GLY A 1 141 ? 17.438 33 35.562 1 84.88 141 GLY A C 1
ATOM 1018 O O . GLY A 1 141 ? 16.547 33.531 36.219 1 84.88 141 GLY A O 1
ATOM 1019 N N . GLY A 1 142 ? 18.141 32.094 36.188 1 84.12 142 GLY A N 1
ATOM 1020 C CA . GLY A 1 142 ? 18.141 31.641 37.562 1 84.12 142 GLY A CA 1
ATOM 1021 C C . GLY A 1 142 ? 17.891 30.156 37.719 1 84.12 142 GLY A C 1
ATOM 1022 O O . GLY A 1 142 ? 18.547 29.5 38.531 1 84.12 142 GLY A O 1
ATOM 1023 N N . SER A 1 143 ? 16.844 29.828 37.031 1 91 143 SER A N 1
ATOM 1024 C CA . SER A 1 143 ? 16.547 28.406 36.938 1 91 143 SER A CA 1
ATOM 1025 C C . SER A 1 143 ? 16.453 27.953 35.5 1 91 143 SER A C 1
ATOM 1027 O O . SER A 1 143 ? 15.922 28.672 34.656 1 91 143 SER A O 1
ATOM 1029 N N . TYR A 1 144 ? 17 26.797 35.281 1 93.56 144 TYR A N 1
ATOM 1030 C CA . TYR A 1 144 ? 17.047 26.328 33.906 1 93.56 144 TYR A CA 1
ATOM 1031 C C . TYR A 1 144 ? 16.188 25.078 33.719 1 93.56 144 TYR A C 1
ATOM 1033 O O . TYR A 1 144 ? 16.328 24.094 34.469 1 93.56 144 TYR A O 1
ATOM 1041 N N . VAL A 1 145 ? 15.328 25.125 32.719 1 95.94 145 VAL A N 1
ATOM 1042 C CA . VAL A 1 145 ? 14.477 23.984 32.375 1 95.94 145 VAL A CA 1
ATOM 1043 C C . VAL A 1 145 ? 15.336 22.844 31.859 1 95.94 145 VAL A C 1
ATOM 1045 O O . VAL A 1 145 ? 15.125 21.688 32.219 1 95.94 145 VAL A O 1
ATOM 1048 N N . HIS A 1 146 ? 16.266 23.156 30.969 1 94.19 146 HIS A N 1
ATOM 1049 C CA . HIS A 1 146 ? 17.219 22.188 30.422 1 94.19 146 HIS A CA 1
ATOM 1050 C C . HIS A 1 146 ? 18.641 22.547 30.812 1 94.19 146 HIS A C 1
ATOM 1052 O O . HIS A 1 146 ? 19.047 23.719 30.719 1 94.19 146 HIS A O 1
ATOM 1058 N N . ASP A 1 147 ? 19.391 21.531 31.141 1 88.31 147 ASP A N 1
ATOM 1059 C CA . ASP A 1 147 ? 20.797 21.75 31.469 1 88.31 147 ASP A CA 1
ATOM 1060 C C . ASP A 1 147 ? 21.656 21.766 30.219 1 88.31 147 ASP A C 1
ATOM 1062 O O . ASP A 1 147 ? 22.734 22.375 30.203 1 88.31 147 ASP A O 1
ATOM 1066 N N . GLU A 1 148 ? 21.172 21.125 29.25 1 84.56 148 GLU A N 1
ATOM 1067 C CA . GLU A 1 148 ? 21.859 21.016 27.969 1 84.56 148 GLU A CA 1
ATOM 1068 C C . GLU A 1 148 ? 20.875 21.141 26.812 1 84.56 148 GLU A C 1
ATOM 1070 O O . GLU A 1 148 ? 19.75 20.656 26.891 1 84.56 148 GLU A O 1
ATOM 1075 N N . LEU A 1 149 ? 21.328 21.891 25.75 1 86.06 149 LEU A N 1
ATOM 1076 C CA . LEU A 1 149 ? 20.547 21.938 24.531 1 86.06 149 LEU A CA 1
ATOM 1077 C C . LEU A 1 149 ? 20.984 20.828 23.562 1 86.06 149 LEU A C 1
ATOM 1079 O O . LEU A 1 149 ? 22.172 20.531 23.453 1 86.06 149 LEU A O 1
ATOM 1083 N N . ARG A 1 150 ? 20 20.172 22.906 1 87.12 150 ARG A N 1
ATOM 1084 C CA . ARG A 1 150 ? 20.25 19.047 22 1 87.12 150 ARG A CA 1
ATOM 1085 C C . ARG A 1 150 ? 19.641 19.312 20.625 1 87.12 150 ARG A C 1
ATOM 1087 O O . ARG A 1 150 ? 18.594 18.766 20.281 1 87.12 150 ARG A O 1
ATOM 1094 N N . PRO A 1 151 ? 20.344 20.109 19.781 1 85.19 151 PRO A N 1
ATOM 1095 C CA . PRO A 1 151 ? 19.797 20.312 18.438 1 85.19 151 PRO A CA 1
ATOM 1096 C C . PRO A 1 151 ? 19.578 19.016 17.672 1 85.19 151 PRO A C 1
ATOM 1098 O O . PRO A 1 151 ? 20.391 18.094 17.781 1 85.19 151 PRO A O 1
ATOM 1101 N N . SER A 1 152 ? 18.484 19.062 16.906 1 83.75 152 SER A N 1
ATOM 1102 C CA . SER A 1 152 ? 18.109 17.859 16.188 1 83.75 152 SER A CA 1
ATOM 1103 C C . SER A 1 152 ? 18.719 17.859 14.781 1 83.75 152 SER A C 1
ATOM 1105 O O . SER A 1 152 ? 18.984 18.906 14.203 1 83.75 152 SER A O 1
ATOM 1107 N N . ALA A 1 153 ? 18.938 16.656 14.219 1 69.62 153 ALA A N 1
ATOM 1108 C CA . ALA A 1 153 ? 19.5 16.516 12.875 1 69.62 153 ALA A CA 1
ATOM 1109 C C . ALA A 1 153 ? 18.406 16.094 11.883 1 69.62 153 ALA A C 1
ATOM 1111 O O . ALA A 1 153 ? 18.703 15.742 10.734 1 69.62 153 ALA A O 1
ATOM 1112 N N . VAL A 1 154 ? 17.172 16.234 12.305 1 73.44 154 VAL A N 1
ATOM 1113 C CA . VAL A 1 154 ? 16.109 15.695 11.461 1 73.44 154 VAL A CA 1
ATOM 1114 C C . VAL A 1 154 ? 15.93 16.578 10.234 1 73.44 154 VAL A C 1
ATOM 1116 O O . VAL A 1 154 ? 15.828 16.078 9.109 1 73.44 154 VAL A O 1
ATOM 1119 N N . PHE A 1 155 ? 15.82 17.859 10.461 1 74 155 PHE A N 1
ATOM 1120 C CA . PHE A 1 155 ? 15.68 18.797 9.352 1 74 155 PHE A CA 1
ATOM 1121 C C . PHE A 1 155 ? 16.969 19.562 9.125 1 74 155 PHE A C 1
ATOM 1123 O O . PHE A 1 155 ? 17.453 20.25 10.023 1 74 155 PHE A O 1
ATOM 1130 N N . GLY A 1 156 ? 17.5 19.469 7.969 1 66.38 156 GLY A N 1
ATOM 1131 C CA . GLY A 1 156 ? 18.766 20.094 7.652 1 66.38 156 GLY A CA 1
ATOM 1132 C C . GLY A 1 156 ? 18.719 21.609 7.77 1 66.38 156 GLY A C 1
ATOM 1133 O O . GLY A 1 156 ? 19.719 22.25 8.109 1 66.38 156 GLY A O 1
ATOM 1134 N N . ASP A 1 157 ? 17.594 22.141 7.609 1 65.38 157 ASP A N 1
ATOM 1135 C CA . ASP A 1 157 ? 17.469 23.594 7.625 1 65.38 157 ASP A CA 1
ATOM 1136 C C . ASP A 1 157 ? 17.453 24.125 9.055 1 65.38 157 ASP A C 1
ATOM 1138 O O . ASP A 1 157 ? 17.547 25.344 9.273 1 65.38 157 ASP A O 1
ATOM 1142 N N . LEU A 1 158 ? 17.422 23.234 9.977 1 67.44 158 LEU A N 1
ATOM 1143 C CA . LEU A 1 158 ? 17.422 23.641 11.375 1 67.44 158 LEU A CA 1
ATOM 1144 C C . LEU A 1 158 ? 18.781 23.391 12.016 1 67.44 158 LEU A C 1
ATOM 1146 O O . LEU A 1 158 ? 18.953 23.531 13.234 1 67.44 158 LEU A O 1
ATOM 1150 N N . ALA A 1 159 ? 19.719 23.062 11.258 1 65.12 159 ALA A N 1
ATOM 1151 C CA . ALA A 1 159 ? 21.031 22.688 11.734 1 65.12 159 ALA A CA 1
ATOM 1152 C C . ALA A 1 159 ? 21.734 23.844 12.43 1 65.12 159 ALA A C 1
ATOM 1154 O O . ALA A 1 159 ? 22.656 23.656 13.227 1 65.12 159 ALA A O 1
ATOM 1155 N N . HIS A 1 160 ? 21.172 25.031 12.156 1 69.88 160 HIS A N 1
ATOM 1156 C CA . HIS A 1 160 ? 21.828 26.234 12.664 1 69.88 160 HIS A CA 1
ATOM 1157 C C . HIS A 1 160 ? 21.344 26.578 14.07 1 69.88 160 HIS A C 1
ATOM 1159 O O . HIS A 1 160 ? 21.875 27.5 14.703 1 69.88 160 HIS A O 1
ATOM 1165 N N . LEU A 1 161 ? 20.438 25.797 14.516 1 71.5 161 LEU A N 1
ATOM 1166 C CA . LEU A 1 161 ? 19.828 26.141 15.805 1 71.5 161 LEU A CA 1
ATOM 1167 C C . LEU A 1 161 ? 20.859 26.031 16.922 1 71.5 161 LEU A C 1
ATOM 1169 O O . LEU A 1 161 ? 21.547 25.016 17.031 1 71.5 161 LEU A O 1
ATOM 1173 N N . SER A 1 162 ? 21.062 27.188 17.578 1 71.06 162 SER A N 1
ATOM 1174 C CA . SER A 1 162 ? 21.922 27.25 18.766 1 71.06 162 SER A CA 1
ATOM 1175 C C . SER A 1 162 ? 21.234 27.953 19.922 1 71.06 162 SER A C 1
ATOM 1177 O O . SER A 1 162 ? 20.594 29 19.734 1 71.06 162 SER A O 1
ATOM 1179 N N . GLY A 1 163 ? 20.938 27.328 21.031 1 69.38 163 GLY A N 1
ATOM 1180 C CA . GLY A 1 163 ? 20.391 27.969 22.203 1 69.38 163 GLY A CA 1
ATOM 1181 C C . GLY A 1 163 ? 21.344 28.953 22.859 1 69.38 163 GLY A C 1
ATOM 1182 O O . GLY A 1 163 ? 22.516 29.031 22.469 1 69.38 163 GLY A O 1
ATOM 1183 N N . ARG A 1 164 ? 20.703 29.906 23.609 1 75.56 164 ARG A N 1
ATOM 1184 C CA . ARG A 1 164 ? 21.516 30.828 24.406 1 75.56 164 ARG A CA 1
ATOM 1185 C C . ARG A 1 164 ? 21.859 30.234 25.766 1 75.56 164 ARG A C 1
ATOM 1187 O O . ARG A 1 164 ? 20.969 29.953 26.562 1 75.56 164 ARG A O 1
ATOM 1194 N N . ARG A 1 165 ? 23.062 30.125 25.969 1 70.38 165 ARG A N 1
ATOM 1195 C CA . ARG A 1 165 ? 23.531 29.578 27.234 1 70.38 165 ARG A CA 1
ATOM 1196 C C . ARG A 1 165 ? 23.172 30.516 28.391 1 70.38 165 ARG A C 1
ATOM 1198 O O . ARG A 1 165 ? 23.078 31.734 28.219 1 70.38 165 ARG A O 1
ATOM 1205 N N . GLY A 1 166 ? 22.953 30.016 29.562 1 77.25 166 GLY A N 1
ATOM 1206 C CA . GLY A 1 166 ? 22.672 30.781 30.766 1 77.25 166 GLY A CA 1
ATOM 1207 C C . GLY A 1 166 ? 21.266 31.359 30.797 1 77.25 166 GLY A C 1
ATOM 1208 O O . GLY A 1 166 ? 20.969 32.25 31.594 1 77.25 166 GLY A O 1
ATOM 1209 N N . THR A 1 167 ? 20.453 30.984 29.828 1 86.25 167 THR A N 1
ATOM 1210 C CA . THR A 1 167 ? 19.047 31.359 29.781 1 86.25 167 THR A CA 1
ATOM 1211 C C . THR A 1 167 ? 18.188 30.172 29.359 1 86.25 167 THR A C 1
ATOM 1213 O O . THR A 1 167 ? 18.719 29.078 29.094 1 86.25 167 THR A O 1
ATOM 1216 N N . ASN A 1 168 ? 16.875 30.438 29.422 1 95.5 168 ASN A N 1
ATOM 1217 C CA . ASN A 1 168 ? 15.961 29.422 28.922 1 95.5 168 ASN A CA 1
ATOM 1218 C C . ASN A 1 168 ? 15.523 29.703 27.484 1 95.5 168 ASN A C 1
ATOM 1220 O O . ASN A 1 168 ? 14.578 29.109 26.984 1 95.5 168 ASN A O 1
ATOM 1224 N N . VAL A 1 169 ? 16.25 30.688 26.812 1 95.38 169 VAL A N 1
ATOM 1225 C CA . VAL A 1 169 ? 15.969 31 25.406 1 95.38 169 VAL A CA 1
ATOM 1226 C C . VAL A 1 169 ? 16.625 29.969 24.5 1 95.38 169 VAL A C 1
ATOM 1228 O O . VAL A 1 169 ? 17.859 29.953 24.375 1 95.38 169 VAL A O 1
ATOM 1231 N N . ASN A 1 170 ? 15.836 29.172 23.859 1 93.56 170 ASN A N 1
ATOM 1232 C CA . ASN A 1 170 ? 16.422 28.109 23.047 1 93.56 170 ASN A CA 1
ATOM 1233 C C . ASN A 1 170 ? 16.609 28.547 21.609 1 93.56 170 ASN A C 1
ATOM 1235 O O . ASN A 1 170 ? 17.328 27.906 20.844 1 93.56 170 ASN A O 1
ATOM 1239 N N . TYR A 1 171 ? 16.047 29.688 21.234 1 93.62 171 TYR A N 1
ATOM 1240 C CA . TYR A 1 171 ? 16.25 30.234 19.891 1 93.62 171 TYR A CA 1
ATOM 1241 C C . TYR A 1 171 ? 15.898 31.719 19.844 1 93.62 171 TYR A C 1
ATOM 1243 O O .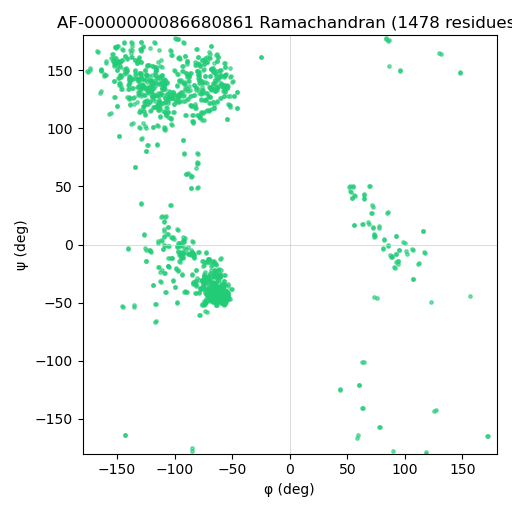 TYR A 1 171 ? 14.961 32.156 20.516 1 93.62 171 TYR A O 1
ATOM 1251 N N . GLU A 1 172 ? 16.594 32.5 19.078 1 93.75 172 GLU A N 1
ATOM 1252 C CA . GLU A 1 172 ? 16.328 33.906 18.859 1 93.75 172 GLU A CA 1
ATOM 1253 C C . GLU A 1 172 ? 16.438 34.25 17.375 1 93.75 172 GLU A C 1
ATOM 1255 O O . GLU A 1 172 ? 17.406 33.906 16.719 1 93.75 172 GLU A O 1
ATOM 1260 N N . TYR A 1 173 ? 15.414 34.844 16.875 1 94.56 173 TYR A N 1
ATOM 1261 C CA . TYR A 1 173 ? 15.383 35.406 15.523 1 94.56 173 TYR A CA 1
ATOM 1262 C C . TYR A 1 173 ? 15.406 36.938 15.562 1 94.56 173 TYR A C 1
ATOM 1264 O O . TYR A 1 173 ? 14.758 37.562 16.406 1 94.56 173 TYR A O 1
ATOM 1272 N N . ARG A 1 174 ? 16.125 37.562 14.625 1 95.69 174 ARG A N 1
ATOM 1273 C CA . ARG A 1 174 ? 16.172 39 14.492 1 95.69 174 ARG A CA 1
ATOM 1274 C C . ARG A 1 174 ? 15.797 39.438 13.078 1 95.69 174 ARG A C 1
ATOM 1276 O O . ARG A 1 174 ? 16.125 38.75 12.109 1 95.69 174 ARG A O 1
ATOM 1283 N N . LEU A 1 175 ? 15.086 40.5 13.016 1 97.75 175 LEU A N 1
ATOM 1284 C CA . LEU A 1 175 ? 14.789 41.156 11.742 1 97.75 175 LEU A CA 1
ATOM 1285 C C . LEU A 1 175 ? 15.094 42.625 11.812 1 97.75 175 LEU A C 1
ATOM 1287 O O . LEU A 1 175 ? 14.5 43.375 12.602 1 97.75 175 LEU A O 1
ATOM 1291 N N . ARG A 1 176 ? 16.062 43.062 11.062 1 96.75 176 ARG A N 1
ATOM 1292 C CA . ARG A 1 176 ? 16.438 44.469 10.938 1 96.75 176 ARG A CA 1
ATOM 1293 C C . ARG A 1 176 ? 16.484 44.875 9.477 1 96.75 176 ARG A C 1
ATOM 1295 O O . ARG A 1 176 ? 17.219 44.312 8.68 1 96.75 176 ARG A O 1
ATOM 1302 N N . SER A 1 177 ? 15.664 45.812 9.203 1 94.44 177 SER A N 1
ATOM 1303 C CA . SER A 1 177 ? 15.672 46.312 7.836 1 94.44 177 SER A CA 1
ATOM 1304 C C . SER A 1 177 ? 15.289 47.812 7.797 1 94.44 177 SER A C 1
ATOM 1306 O O . SER A 1 177 ? 14.695 48.312 8.742 1 94.44 177 SER A O 1
ATOM 1308 N N . GLY A 1 178 ? 15.719 48.469 6.73 1 91.44 178 GLY A N 1
ATOM 1309 C CA . GLY A 1 178 ? 15.352 49.844 6.492 1 91.44 178 GLY A CA 1
ATOM 1310 C C . GLY A 1 178 ? 16.266 50.844 7.191 1 91.44 178 GLY A C 1
ATOM 1311 O O . GLY A 1 178 ? 17.297 50.438 7.746 1 91.44 178 GLY A O 1
ATOM 1312 N N . THR A 1 179 ? 16 52.188 6.926 1 86.75 179 THR A N 1
ATOM 1313 C CA . THR A 1 179 ? 16.766 53.281 7.5 1 86.75 179 THR A CA 1
ATOM 1314 C C . THR A 1 179 ? 15.875 54.219 8.32 1 86.75 179 THR A C 1
ATOM 1316 O O . THR A 1 179 ? 14.711 54.438 7.969 1 86.75 179 THR A O 1
ATOM 1319 N N . PRO A 1 180 ? 16.422 54.625 9.453 1 73.06 180 PRO A N 1
ATOM 1320 C CA . PRO A 1 180 ? 15.617 55.5 10.312 1 73.06 180 PRO A CA 1
ATOM 1321 C C . PRO A 1 180 ? 15.094 56.719 9.578 1 73.06 180 PRO A C 1
ATOM 1323 O O . PRO A 1 180 ? 15.781 57.281 8.719 1 73.06 180 PRO A O 1
ATOM 1326 N N . ALA A 1 181 ? 13.797 56.812 9.578 1 67.88 181 ALA A N 1
ATOM 1327 C CA . ALA A 1 181 ? 13.156 57.969 8.953 1 67.88 181 ALA A CA 1
ATOM 1328 C C . ALA A 1 181 ? 13.414 59.219 9.758 1 67.88 181 ALA A C 1
ATOM 1330 O O . ALA A 1 181 ? 13.781 59.156 10.938 1 67.88 181 ALA A O 1
ATOM 1331 N N . PRO A 1 182 ? 13.141 60.438 9.055 1 65.88 182 PRO A N 1
ATOM 1332 C CA . PRO A 1 182 ? 13.297 61.719 9.727 1 65.88 182 PRO A CA 1
ATOM 1333 C C . PRO A 1 182 ? 12.492 61.844 11.016 1 65.88 182 PRO A C 1
ATOM 1335 O O . PRO A 1 182 ? 11.477 61.156 11.164 1 65.88 182 PRO A O 1
ATOM 1338 N N . ALA A 1 183 ? 12.969 62.562 12.023 1 67.62 183 ALA A N 1
ATOM 1339 C CA . ALA A 1 183 ? 12.344 62.781 13.328 1 67.62 183 ALA A CA 1
ATOM 1340 C C . ALA A 1 183 ? 10.961 63.406 13.172 1 67.62 183 ALA A C 1
ATOM 1342 O O . ALA A 1 183 ? 10.695 64.125 12.188 1 67.62 183 ALA A O 1
ATOM 1343 N N . GLY A 1 184 ? 9.812 62.844 13.914 1 79.5 184 GLY A N 1
ATOM 1344 C CA . GLY A 1 184 ? 8.445 63.344 13.984 1 79.5 184 GLY A CA 1
ATOM 1345 C C . GLY A 1 184 ? 7.402 62.281 13.695 1 79.5 184 GLY A C 1
ATOM 1346 O O . GLY A 1 184 ? 7.746 61.125 13.414 1 79.5 184 GLY A O 1
ATOM 1347 N N . GLY A 1 185 ? 6.191 62.406 13.969 1 88.81 185 GLY A N 1
ATOM 1348 C CA . GLY A 1 185 ? 5.062 61.531 13.719 1 88.81 185 GLY A CA 1
ATOM 1349 C C . GLY A 1 185 ? 4.379 61.062 14.992 1 88.81 185 GLY A C 1
ATOM 1350 O O . GLY A 1 185 ? 4.719 61.5 16.094 1 88.81 185 GLY A O 1
ATOM 1351 N N . SER A 1 186 ? 3.375 60.281 14.758 1 94 186 SER A N 1
ATOM 1352 C CA . SER A 1 186 ? 2.619 59.688 15.859 1 94 186 SER A CA 1
ATOM 1353 C C . SER A 1 186 ? 3.084 58.25 16.141 1 94 186 SER A C 1
ATOM 1355 O O . SER A 1 186 ? 3.133 57.406 15.242 1 94 186 SER A O 1
ATOM 1357 N N . THR A 1 187 ? 3.49 58.062 17.391 1 95.75 187 THR A N 1
ATOM 1358 C CA . THR A 1 187 ? 3.951 56.75 17.812 1 95.75 187 THR A CA 1
ATOM 1359 C C . THR A 1 187 ? 2.93 56.094 18.734 1 95.75 187 THR A C 1
ATOM 1361 O O . THR A 1 187 ? 2.357 56.75 19.609 1 95.75 187 THR A O 1
ATOM 1364 N N . VAL A 1 188 ? 2.658 54.812 18.453 1 97.25 188 VAL A N 1
ATOM 1365 C CA . VAL A 1 188 ? 1.829 54 19.344 1 97.25 188 VAL A CA 1
ATOM 1366 C C . VAL A 1 188 ? 2.664 52.875 19.938 1 97.25 188 VAL A C 1
ATOM 1368 O O . VAL A 1 188 ? 3.287 52.125 19.219 1 97.25 188 VAL A O 1
ATOM 1371 N N . ASP A 1 189 ? 2.74 52.906 21.266 1 96.19 189 ASP A N 1
ATOM 1372 C CA . ASP A 1 189 ? 3.367 51.812 22.016 1 96.19 189 ASP A CA 1
ATOM 1373 C C . ASP A 1 189 ? 2.34 50.75 22.422 1 96.19 189 ASP A C 1
ATOM 1375 O O . ASP A 1 189 ? 1.197 51.094 22.734 1 96.19 189 ASP A O 1
ATOM 1379 N N . GLY A 1 190 ? 2.803 49.531 22.281 1 94.69 190 GLY A N 1
ATOM 1380 C CA . GLY A 1 190 ? 1.866 48.469 22.656 1 94.69 190 GLY A CA 1
ATOM 1381 C C . GLY A 1 190 ? 2.521 47.344 23.422 1 94.69 190 GLY A C 1
ATOM 1382 O O . GLY A 1 190 ? 3.691 47.031 23.188 1 94.69 190 GLY A O 1
ATOM 1383 N N . ASP A 1 191 ? 1.854 46.75 24.375 1 97.5 191 ASP A N 1
ATOM 1384 C CA . ASP A 1 191 ? 2.137 45.5 25.078 1 97.5 191 ASP A CA 1
ATOM 1385 C C . ASP A 1 191 ? 0.955 44.531 25 1 97.5 191 ASP A C 1
ATOM 1387 O O . ASP A 1 191 ? -0.037 44.719 25.719 1 97.5 191 ASP A O 1
ATOM 1391 N N . PHE A 1 192 ? 1.087 43.625 24.125 1 98.06 192 PHE A N 1
ATOM 1392 C CA . PHE A 1 192 ? -0.027 42.719 23.812 1 98.06 192 PHE A CA 1
ATOM 1393 C C . PHE A 1 192 ? 0.284 41.281 24.25 1 98.06 192 PHE A C 1
ATOM 1395 O O . PHE A 1 192 ? 1.421 40.844 24.109 1 98.06 192 PHE A O 1
ATOM 1402 N N . SER A 1 193 ? -0.724 40.625 24.734 1 97.25 193 SER A N 1
ATOM 1403 C CA . SER A 1 193 ? -0.519 39.219 25.156 1 97.25 193 SER A CA 1
ATOM 1404 C C . SER A 1 193 ? -1.656 38.344 24.672 1 97.25 193 SER A C 1
ATOM 1406 O O . SER A 1 193 ? -2.803 38.781 24.578 1 97.25 193 SER A O 1
ATOM 1408 N N . CYS A 1 194 ? -1.399 37.188 24.297 1 95.94 194 CYS A N 1
ATOM 1409 C CA . CYS A 1 194 ? -2.352 36.125 24.031 1 95.94 194 CYS A CA 1
ATOM 1410 C C . CYS A 1 194 ? -1.973 34.875 24.797 1 95.94 194 CYS A C 1
ATOM 1412 O O . CYS A 1 194 ? -0.792 34.531 24.906 1 95.94 194 CYS A O 1
ATOM 1414 N N . PRO A 1 195 ? -2.881 34.156 25.406 1 96.19 195 PRO A N 1
ATOM 1415 C CA . PRO A 1 195 ? -2.611 32.969 26.203 1 96.19 195 PRO A CA 1
ATOM 1416 C C . PRO A 1 195 ? -2.383 31.719 25.359 1 96.19 195 PRO A C 1
ATOM 1418 O O . PRO A 1 195 ? -2.715 31.703 24.172 1 96.19 195 PRO A O 1
ATOM 1421 N N . PRO A 1 196 ? -1.739 30.641 25.969 1 97 196 PRO A N 1
ATOM 1422 C CA . PRO A 1 196 ? -1.784 29.344 25.297 1 97 196 PRO A CA 1
ATOM 1423 C C . PRO A 1 196 ? -3.207 28.812 25.141 1 97 196 PRO A C 1
ATOM 1425 O O . PRO A 1 196 ? -4.07 29.094 25.969 1 97 196 PRO A O 1
ATOM 1428 N N . THR A 1 197 ? -3.447 28.156 24.047 1 97.19 197 THR A N 1
ATOM 1429 C CA . THR A 1 197 ? -4.734 27.531 23.766 1 97.19 197 THR A CA 1
ATOM 1430 C C . THR A 1 197 ? -4.543 26.062 23.344 1 97.19 197 THR A C 1
ATOM 1432 O O . THR A 1 197 ? -3.41 25.609 23.172 1 97.19 197 THR A O 1
ATOM 1435 N N . HIS A 1 198 ? -5.617 25.297 23.328 1 97.25 198 HIS A N 1
ATOM 1436 C CA . HIS A 1 198 ? -5.559 23.891 22.938 1 97.25 198 HIS A CA 1
ATOM 1437 C C . HIS A 1 198 ? -6.266 23.656 21.594 1 97.25 198 HIS A C 1
ATOM 1439 O O . HIS A 1 198 ? -7.191 24.391 21.25 1 97.25 198 HIS A O 1
ATOM 1445 N N . HIS A 1 199 ? -5.855 22.656 20.875 1 96.31 199 HIS A N 1
ATOM 1446 C CA . HIS A 1 199 ? -6.32 22.312 19.531 1 96.31 199 HIS A CA 1
ATOM 1447 C C . HIS A 1 199 ? -7.723 21.719 19.578 1 96.31 199 HIS A C 1
ATOM 1449 O O . HIS A 1 199 ? -8.516 21.938 18.656 1 96.31 199 HIS A O 1
ATOM 1455 N N . VAL A 1 200 ? -8.008 20.922 20.5 1 95.62 200 VAL A N 1
ATOM 1456 C CA . VAL A 1 200 ? -9.25 20.219 20.797 1 95.62 200 VAL A CA 1
ATOM 1457 C C . VAL A 1 200 ? -9.719 19.469 19.547 1 95.62 200 VAL A C 1
ATOM 1459 O O . VAL A 1 200 ? -10.859 19.625 19.109 1 95.62 200 VAL A O 1
ATOM 1462 N N . PRO A 1 201 ? -8.852 18.688 18.906 1 94.25 201 PRO A N 1
ATOM 1463 C CA . PRO A 1 201 ? -9.352 17.859 17.812 1 94.25 201 PRO A CA 1
ATOM 1464 C C . PRO A 1 201 ? -10.422 16.875 18.266 1 94.25 201 PRO A C 1
ATOM 1466 O O . PRO A 1 201 ? -10.352 16.344 19.391 1 94.25 201 PRO A O 1
ATOM 1469 N N . MET A 1 202 ? -11.336 16.531 17.391 1 92.75 202 MET A N 1
ATOM 1470 C CA . MET A 1 202 ? -12.398 15.602 17.734 1 92.75 202 MET A CA 1
ATOM 1471 C C . MET A 1 202 ? -11.852 14.195 17.938 1 92.75 202 MET A C 1
ATOM 1473 O O . MET A 1 202 ? -12.219 13.508 18.891 1 92.75 202 MET A O 1
ATOM 1477 N N . GLU A 1 203 ? -11.039 13.758 16.953 1 94.69 203 GLU A N 1
ATOM 1478 C CA . GLU A 1 203 ? -10.344 12.477 17.125 1 94.69 203 GLU A CA 1
ATOM 1479 C C . GLU A 1 203 ? -9.156 12.609 18.062 1 94.69 203 GLU A C 1
ATOM 1481 O O . GLU A 1 203 ? -8.281 13.461 17.859 1 94.69 203 GLU A O 1
ATOM 1486 N N . LEU A 1 204 ? -9.086 11.836 19.094 1 95.62 204 LEU A N 1
ATOM 1487 C CA . LEU A 1 204 ? -7.988 11.883 20.047 1 95.62 204 LEU A CA 1
ATOM 1488 C C . LEU A 1 204 ? -6.727 11.258 19.469 1 95.62 204 LEU A C 1
ATOM 1490 O O . LEU A 1 204 ? -6.809 10.391 18.594 1 95.62 204 LEU A O 1
ATOM 1494 N N . PRO A 1 205 ? -5.594 11.742 19.922 1 96.12 205 PRO A N 1
ATOM 1495 C CA . PRO A 1 205 ? -4.355 11.086 19.5 1 96.12 205 PRO A CA 1
ATOM 1496 C C . PRO A 1 205 ? -4.324 9.602 19.828 1 96.12 205 PRO A C 1
ATOM 1498 O O . PRO A 1 205 ? -4.848 9.188 20.875 1 96.12 205 PRO A O 1
ATOM 1501 N N . TYR A 1 206 ? -3.701 8.891 18.953 1 96.81 206 TYR A N 1
ATOM 1502 C CA . TYR A 1 206 ? -3.637 7.438 19.062 1 96.81 206 TYR A CA 1
ATOM 1503 C C . TYR A 1 206 ? -2.375 6.902 18.391 1 96.81 206 TYR A C 1
ATOM 1505 O O . TYR A 1 206 ? -1.942 7.422 17.359 1 96.81 206 TYR A O 1
ATOM 1513 N N . ALA A 1 207 ? -1.719 5.871 19 1 98.06 207 ALA A N 1
ATOM 1514 C CA . ALA A 1 207 ? -0.615 5.156 18.359 1 98.06 207 ALA A CA 1
ATOM 1515 C C . ALA A 1 207 ? -0.616 3.684 18.766 1 98.06 207 ALA A C 1
ATOM 1517 O O . ALA A 1 207 ? -0.87 3.35 19.922 1 98.06 207 ALA A O 1
ATOM 1518 N N . ALA A 1 208 ? -0.464 2.838 17.844 1 98.44 208 ALA A N 1
ATOM 1519 C CA . ALA A 1 208 ? -0.225 1.41 18.047 1 98.44 208 ALA A CA 1
ATOM 1520 C C . ALA A 1 208 ? 1.045 0.963 17.328 1 98.44 208 ALA A C 1
ATOM 1522 O O . ALA A 1 208 ? 1.397 1.511 16.281 1 98.44 208 ALA A O 1
ATOM 1523 N N . ALA A 1 209 ? 1.753 0.036 17.859 1 98.62 209 ALA A N 1
ATOM 1524 C CA . ALA A 1 209 ? 2.982 -0.474 17.266 1 98.62 209 ALA A CA 1
ATOM 1525 C C . ALA A 1 209 ? 3.168 -1.958 17.562 1 98.62 209 ALA A C 1
ATOM 1527 O O . ALA A 1 209 ? 2.779 -2.432 18.641 1 98.62 209 ALA A O 1
ATOM 1528 N N . TRP A 1 210 ? 3.684 -2.684 16.719 1 97.38 210 TRP A N 1
ATOM 1529 C CA . TRP A 1 210 ? 4.039 -4.09 16.891 1 97.38 210 TRP A CA 1
ATOM 1530 C C . TRP A 1 210 ? 5.176 -4.484 15.945 1 97.38 210 TRP A C 1
ATOM 1532 O O . TRP A 1 210 ? 5.516 -3.738 15.023 1 97.38 210 TRP A O 1
ATOM 1542 N N . CYS A 1 211 ? 5.809 -5.59 16.203 1 95.56 211 CYS A N 1
ATOM 1543 C CA . CYS A 1 211 ? 6.902 -6.09 15.375 1 95.56 211 CYS A CA 1
ATOM 1544 C C . CYS A 1 211 ? 6.422 -7.207 14.453 1 95.56 211 CYS A C 1
ATOM 1546 O O . CYS A 1 211 ? 5.629 -8.055 14.859 1 95.56 211 CYS A O 1
ATOM 1548 N N . GLU A 1 212 ? 6.738 -7.137 13.203 1 91.44 212 GLU A N 1
ATOM 1549 C CA . GLU A 1 212 ? 6.684 -8.25 12.258 1 91.44 212 GLU A CA 1
ATOM 1550 C C . GLU A 1 212 ? 8.086 -8.711 11.867 1 91.44 212 GLU A C 1
ATOM 1552 O O . GLU A 1 212 ? 8.656 -8.227 10.891 1 91.44 212 GLU A O 1
ATOM 1557 N N . GLY A 1 213 ? 8.5 -9.727 12.477 1 88.94 213 GLY A N 1
ATOM 1558 C CA . GLY A 1 213 ? 9.906 -10.086 12.336 1 88.94 213 GLY A CA 1
ATOM 1559 C C . GLY A 1 213 ? 10.852 -9.008 12.812 1 88.94 213 GLY A C 1
ATOM 1560 O O . GLY A 1 213 ? 10.781 -8.57 13.961 1 88.94 213 GLY A O 1
ATOM 1561 N N . ASP A 1 214 ? 11.664 -8.562 11.922 1 90.38 214 ASP A N 1
ATOM 1562 C CA . ASP A 1 214 ? 12.641 -7.531 12.242 1 90.38 214 ASP A CA 1
ATOM 1563 C C . ASP A 1 214 ? 12.203 -6.172 11.695 1 90.38 214 ASP A C 1
ATOM 1565 O O . ASP A 1 214 ? 13.031 -5.371 11.266 1 90.38 214 ASP A O 1
ATOM 1569 N N . ARG A 1 215 ? 10.984 -6.012 11.719 1 94.25 215 ARG A N 1
ATOM 1570 C CA . ARG A 1 215 ? 10.406 -4.758 11.25 1 94.25 215 ARG A CA 1
ATOM 1571 C C . ARG A 1 215 ? 9.422 -4.191 12.266 1 94.25 215 ARG A C 1
ATOM 1573 O O . ARG A 1 215 ? 8.719 -4.941 12.945 1 94.25 215 ARG A O 1
ATOM 1580 N N . LEU A 1 216 ? 9.383 -2.881 12.297 1 97.81 216 LEU A N 1
ATOM 1581 C CA . LEU A 1 216 ? 8.43 -2.18 13.156 1 97.81 216 LEU A CA 1
ATOM 1582 C C . LEU A 1 216 ? 7.238 -1.678 12.352 1 97.81 216 LEU A C 1
ATOM 1584 O O . LEU A 1 216 ? 7.41 -1.03 11.312 1 97.81 216 LEU A O 1
ATOM 1588 N N . GLU A 1 217 ? 6.074 -2.043 12.797 1 97.44 217 GLU A N 1
ATOM 1589 C CA . GLU A 1 217 ? 4.82 -1.531 12.25 1 97.44 217 GLU A CA 1
ATOM 1590 C C . GLU A 1 217 ? 4.184 -0.516 13.203 1 97.44 217 GLU A C 1
ATOM 1592 O O . GLU A 1 217 ? 4.086 -0.758 14.406 1 97.44 217 GLU A O 1
ATOM 1597 N N . VAL A 1 218 ? 3.787 0.607 12.633 1 98.38 218 VAL A N 1
ATOM 1598 C CA . VAL A 1 218 ? 3.168 1.648 13.453 1 98.38 218 VAL A CA 1
ATOM 1599 C C . VAL A 1 218 ? 1.881 2.129 12.781 1 98.38 218 VAL A C 1
ATOM 1601 O O . VAL A 1 218 ? 1.853 2.369 11.578 1 98.38 218 VAL A O 1
ATOM 1604 N N . LEU A 1 219 ? 0.793 2.166 13.477 1 97.81 219 LEU A N 1
ATOM 1605 C CA . LEU A 1 219 ? -0.471 2.799 13.117 1 97.81 219 LEU A CA 1
ATOM 1606 C C . LEU A 1 219 ? -0.774 3.973 14.047 1 97.81 219 LEU A C 1
ATOM 1608 O O . LEU A 1 219 ? -0.899 3.795 15.258 1 97.81 219 LEU A O 1
ATOM 1612 N N . ALA A 1 220 ? -0.819 5.219 13.484 1 97.38 220 ALA A N 1
ATOM 1613 C CA . ALA A 1 220 ? -0.95 6.371 14.375 1 97.38 220 ALA A CA 1
ATOM 1614 C C . ALA A 1 220 ? -1.789 7.469 13.727 1 97.38 220 ALA A C 1
ATOM 1616 O O . ALA A 1 220 ? -1.992 7.473 12.508 1 97.38 220 ALA A O 1
ATOM 1617 N N . THR A 1 221 ? -2.361 8.375 14.594 1 96.5 221 THR A N 1
ATOM 1618 C CA . THR A 1 221 ? -3.02 9.594 14.141 1 96.5 221 THR A CA 1
ATOM 1619 C C . THR A 1 221 ? -1.994 10.68 13.844 1 96.5 221 THR A C 1
ATOM 1621 O O . THR A 1 221 ? -1.885 11.656 14.594 1 96.5 221 THR A O 1
ATOM 1624 N N . THR A 1 222 ? -1.189 10.523 12.789 1 97.06 222 THR A N 1
ATOM 1625 C CA . THR A 1 222 ? -0.137 11.484 12.5 1 97.06 222 THR A CA 1
ATOM 1626 C C . THR A 1 222 ? -0.394 12.18 11.164 1 97.06 222 THR A C 1
ATOM 1628 O O . THR A 1 222 ? -0.865 11.555 10.211 1 97.06 222 THR A O 1
ATOM 1631 N N . GLN A 1 223 ? -0.188 13.461 11.117 1 96.25 223 GLN A N 1
ATOM 1632 C CA . GLN A 1 223 ? -0.262 14.188 9.852 1 96.25 223 GLN A CA 1
ATOM 1633 C C . GLN A 1 223 ? 1.109 14.281 9.195 1 96.25 223 GLN A C 1
ATOM 1635 O O . GLN A 1 223 ? 1.25 14.883 8.125 1 96.25 223 GLN A O 1
ATOM 1640 N N . THR A 1 224 ? 2.158 13.633 9.836 1 96.06 224 THR A N 1
ATOM 1641 C CA . THR A 1 224 ? 3.516 13.672 9.297 1 96.06 224 THR A CA 1
ATOM 1642 C C . THR A 1 224 ? 4.148 12.281 9.32 1 96.06 224 THR A C 1
ATOM 1644 O O . THR A 1 224 ? 5.211 12.086 9.914 1 96.06 224 THR A O 1
ATOM 1647 N N . PRO A 1 225 ? 3.641 11.375 8.555 1 96.88 225 PRO A N 1
ATOM 1648 C CA . PRO A 1 225 ? 4.121 9.992 8.617 1 96.88 225 PRO A CA 1
ATOM 1649 C C . PRO A 1 225 ? 5.598 9.859 8.258 1 96.88 225 PRO A C 1
ATOM 1651 O O . PRO A 1 225 ? 6.32 9.07 8.867 1 96.88 225 PRO A O 1
ATOM 1654 N N . SER A 1 226 ? 6.141 10.594 7.27 1 96.12 226 SER A N 1
ATOM 1655 C CA . SER A 1 226 ? 7.535 10.5 6.859 1 96.12 226 SER A CA 1
ATOM 1656 C C . SER A 1 226 ? 8.477 10.938 7.98 1 96.12 226 SER A C 1
ATOM 1658 O O . SER A 1 226 ? 9.508 10.305 8.211 1 96.12 226 SER A O 1
ATOM 1660 N N . TYR A 1 227 ? 8.148 12.016 8.656 1 95.94 227 TYR A N 1
ATOM 1661 C CA . TYR A 1 227 ? 8.953 12.461 9.797 1 95.94 227 TYR A CA 1
ATOM 1662 C C . TYR A 1 227 ? 8.945 11.414 10.906 1 95.94 227 TYR A C 1
ATOM 1664 O O . TYR A 1 227 ? 9.984 11.109 11.484 1 95.94 227 TYR A O 1
ATOM 1672 N N . VAL A 1 228 ? 7.715 10.922 11.242 1 97.31 228 VAL A N 1
ATOM 1673 C CA . VAL A 1 228 ? 7.582 9.945 12.312 1 97.31 228 VAL A CA 1
ATOM 1674 C C . VAL A 1 228 ? 8.438 8.719 12 1 97.31 228 VAL A C 1
ATOM 1676 O O . VAL A 1 228 ? 9.117 8.188 12.883 1 97.31 228 VAL A O 1
ATOM 1679 N N . ARG A 1 229 ? 8.383 8.289 10.758 1 97.31 229 ARG A N 1
ATOM 1680 C CA . ARG A 1 229 ? 9.195 7.148 10.359 1 97.31 229 ARG A CA 1
ATOM 1681 C C . ARG A 1 229 ? 10.672 7.41 10.633 1 97.31 229 ARG A C 1
ATOM 1683 O O . ARG A 1 229 ? 11.375 6.547 11.18 1 97.31 229 ARG A O 1
ATOM 1690 N N . GLN A 1 230 ? 11.195 8.555 10.258 1 95.94 230 GLN A N 1
ATOM 1691 C CA . GLN A 1 230 ? 12.594 8.914 10.453 1 95.94 230 GLN A CA 1
ATOM 1692 C C . GLN A 1 230 ? 12.938 8.969 11.938 1 95.94 230 GLN A C 1
ATOM 1694 O O . GLN A 1 230 ? 13.984 8.469 12.359 1 95.94 230 GLN A O 1
ATOM 1699 N N . SER A 1 231 ? 12.031 9.617 12.656 1 96.06 231 SER A N 1
ATOM 1700 C CA . SER A 1 231 ? 12.242 9.758 14.094 1 96.06 231 SER A CA 1
ATOM 1701 C C . SER A 1 231 ? 12.336 8.398 14.773 1 96.06 231 SER A C 1
ATOM 1703 O O . SER A 1 231 ? 13.219 8.164 15.602 1 96.06 231 SER A O 1
ATOM 1705 N N . LEU A 1 232 ? 11.438 7.492 14.43 1 97.62 232 LEU A N 1
ATOM 1706 C CA . LEU A 1 232 ? 11.406 6.168 15.039 1 97.62 232 LEU A CA 1
ATOM 1707 C C . LEU A 1 232 ? 12.609 5.34 14.594 1 97.62 232 LEU A C 1
ATOM 1709 O O . LEU A 1 232 ? 13.148 4.551 15.367 1 97.62 232 LEU A O 1
ATOM 1713 N N . ALA A 1 233 ? 12.977 5.473 13.289 1 97.19 233 ALA A N 1
ATOM 1714 C CA . ALA A 1 233 ? 14.18 4.809 12.797 1 97.19 233 ALA A CA 1
ATOM 1715 C C . ALA A 1 233 ? 15.406 5.211 13.609 1 97.19 233 ALA A C 1
ATOM 1717 O O . ALA A 1 233 ? 16.203 4.359 14.008 1 97.19 233 ALA A O 1
ATOM 1718 N N . ASP A 1 234 ? 15.555 6.477 13.891 1 95.88 234 ASP A N 1
ATOM 1719 C CA . ASP A 1 234 ? 16.656 6.992 14.695 1 95.88 234 ASP A CA 1
ATOM 1720 C C . ASP A 1 234 ? 16.578 6.477 16.125 1 95.88 234 ASP A C 1
ATOM 1722 O O . ASP A 1 234 ? 17.594 6.047 16.703 1 95.88 234 ASP A O 1
ATOM 1726 N N . LEU A 1 235 ? 15.367 6.543 16.672 1 97.19 235 LEU A N 1
ATOM 1727 C CA . LEU A 1 235 ? 15.125 6.129 18.047 1 97.19 235 LEU A CA 1
ATOM 1728 C C . LEU A 1 235 ? 15.57 4.691 18.281 1 97.19 235 LEU A C 1
ATOM 1730 O O . LEU A 1 235 ? 16.172 4.375 19.312 1 97.19 235 LEU A O 1
ATOM 1734 N N . LEU A 1 236 ? 15.32 3.854 17.281 1 98 236 LEU A N 1
ATOM 1735 C CA . LEU A 1 236 ? 15.531 2.422 17.469 1 98 236 LEU A CA 1
ATOM 1736 C C . LEU A 1 236 ? 16.781 1.952 16.75 1 98 236 LEU A C 1
ATOM 1738 O O . LEU A 1 236 ? 17.172 0.784 16.859 1 98 236 LEU A O 1
ATOM 1742 N N . GLY A 1 237 ? 17.5 2.838 16.047 1 96.88 237 GLY A N 1
ATOM 1743 C CA . GLY A 1 237 ? 18.672 2.451 15.289 1 96.88 237 GLY A CA 1
ATOM 1744 C C . GLY A 1 237 ? 18.359 1.51 14.141 1 96.88 237 GLY A C 1
ATOM 1745 O O . GLY A 1 237 ? 19.094 0.548 13.898 1 96.88 237 GLY A O 1
ATOM 1746 N N . LEU A 1 238 ? 17.266 1.722 13.445 1 97.19 238 LEU A N 1
ATOM 1747 C CA . LEU A 1 238 ? 16.828 0.868 12.352 1 97.19 238 LEU A CA 1
ATOM 1748 C C . LEU A 1 238 ? 16.938 1.595 11.016 1 97.19 238 LEU A C 1
ATOM 1750 O O . LEU A 1 238 ? 16.797 2.816 10.953 1 97.19 238 LEU A O 1
ATOM 1754 N N . PRO A 1 239 ? 17.266 0.853 9.898 1 96.81 239 PRO A N 1
ATOM 1755 C CA . PRO A 1 239 ? 17.109 1.475 8.586 1 96.81 239 PRO A CA 1
ATOM 1756 C C . PRO A 1 239 ? 15.664 1.828 8.266 1 96.81 239 PRO A C 1
ATOM 1758 O O . PRO A 1 239 ? 14.742 1.229 8.828 1 96.81 239 PRO A O 1
ATOM 1761 N N . LEU A 1 240 ? 15.438 2.748 7.359 1 96.88 240 LEU A N 1
ATOM 1762 C CA . LEU A 1 240 ? 14.117 3.299 7.059 1 96.88 240 LEU A CA 1
ATOM 1763 C C . LEU A 1 240 ? 13.172 2.205 6.574 1 96.88 240 LEU A C 1
ATOM 1765 O O . LEU A 1 240 ? 12 2.18 6.953 1 96.88 240 LEU A O 1
ATOM 1769 N N . HIS A 1 241 ? 13.625 1.292 5.773 1 95.94 241 HIS A N 1
ATOM 1770 C CA . HIS A 1 241 ? 12.734 0.317 5.16 1 95.94 241 HIS A CA 1
ATOM 1771 C C . HIS A 1 241 ? 12.25 -0.708 6.18 1 95.94 241 HIS A C 1
ATOM 1773 O O . HIS A 1 241 ? 11.383 -1.525 5.883 1 95.94 241 HIS A O 1
ATOM 1779 N N . ARG A 1 242 ? 12.781 -0.725 7.438 1 96.88 242 ARG A N 1
ATOM 1780 C CA . ARG A 1 242 ? 12.344 -1.637 8.492 1 96.88 242 ARG A CA 1
ATOM 1781 C C . ARG A 1 242 ? 11.328 -0.965 9.406 1 96.88 242 ARG A C 1
ATOM 1783 O O . ARG A 1 242 ? 10.898 -1.554 10.406 1 96.88 242 ARG A O 1
ATOM 1790 N N . VAL A 1 243 ? 10.984 0.256 9.125 1 98.06 243 VAL A N 1
ATOM 1791 C CA . VAL A 1 243 ? 9.961 0.988 9.859 1 98.06 243 VAL A CA 1
ATOM 1792 C C . VAL A 1 243 ? 8.82 1.367 8.922 1 98.06 243 VAL A C 1
ATOM 1794 O O . VAL A 1 243 ? 9.031 2.059 7.922 1 98.06 243 VAL A O 1
ATOM 1797 N N . ARG A 1 244 ? 7.664 0.891 9.195 1 98 244 ARG A N 1
ATOM 1798 C CA . ARG A 1 244 ? 6.473 1.233 8.43 1 98 244 ARG A CA 1
ATOM 1799 C C . ARG A 1 244 ? 5.488 2.035 9.273 1 98 244 ARG A C 1
ATOM 1801 O O . ARG A 1 244 ? 5.102 1.604 10.367 1 98 244 ARG A O 1
ATOM 1808 N N . VAL A 1 245 ? 5.152 3.211 8.812 1 98.25 245 VAL A N 1
ATOM 1809 C CA . VAL A 1 245 ? 4.164 4.051 9.484 1 98.25 245 VAL A CA 1
ATOM 1810 C C . VAL A 1 245 ? 2.93 4.203 8.594 1 98.25 245 VAL A C 1
ATOM 1812 O O . VAL A 1 245 ? 3.033 4.645 7.445 1 98.25 245 VAL A O 1
ATOM 1815 N N . ARG A 1 246 ? 1.769 3.854 9.133 1 97.19 246 ARG A N 1
ATOM 1816 C CA . ARG A 1 246 ? 0.479 4.023 8.469 1 97.19 246 ARG A CA 1
ATOM 1817 C C . ARG A 1 246 ? -0.412 4.984 9.25 1 97.19 246 ARG A C 1
ATOM 1819 O O . ARG A 1 246 ? -0.318 5.07 10.477 1 97.19 246 ARG A O 1
ATOM 1826 N N . THR A 1 247 ? -1.177 5.711 8.516 1 95.94 247 THR A N 1
ATOM 1827 C CA . THR A 1 247 ? -2.203 6.555 9.117 1 95.94 247 THR A CA 1
ATOM 1828 C C . THR A 1 247 ? -3.5 6.488 8.32 1 95.94 247 THR A C 1
ATOM 1830 O O . THR A 1 247 ? -3.568 5.805 7.293 1 95.94 247 THR A O 1
ATOM 1833 N N . ALA A 1 248 ? -4.645 6.93 8.859 1 92.88 248 ALA A N 1
ATOM 1834 C CA . ALA A 1 248 ? -5.957 7.098 8.242 1 92.88 248 ALA A CA 1
ATOM 1835 C C . ALA A 1 248 ? -6.348 8.57 8.172 1 92.88 248 ALA A C 1
ATOM 1837 O O . ALA A 1 248 ? -5.617 9.438 8.664 1 92.88 248 ALA A O 1
ATOM 1838 N N . PRO A 1 249 ? -7.395 8.844 7.402 1 91.38 249 PRO A N 1
ATOM 1839 C CA . PRO A 1 249 ? -7.895 10.219 7.523 1 91.38 249 PRO A CA 1
ATOM 1840 C C . PRO A 1 249 ? -8.109 10.641 8.977 1 91.38 249 PRO A C 1
ATOM 1842 O O . PRO A 1 249 ? -8.57 9.844 9.789 1 91.38 249 PRO A O 1
ATOM 1845 N N . LEU A 1 250 ? -7.777 11.836 9.25 1 95.06 250 LEU A N 1
ATOM 1846 C CA . LEU A 1 250 ? -7.805 12.289 10.641 1 95.06 250 LEU A CA 1
ATOM 1847 C C . LEU A 1 250 ? -9.102 13.031 10.938 1 95.06 250 LEU A C 1
ATOM 1849 O O . LEU A 1 250 ? -9.664 13.695 10.062 1 95.06 250 LEU A O 1
ATOM 1853 N N . GLY A 1 251 ? -9.578 12.914 12.148 1 92.25 251 GLY A N 1
ATOM 1854 C CA . GLY A 1 251 ? -10.688 13.711 12.648 1 92.25 251 GLY A CA 1
ATOM 1855 C C . GLY A 1 251 ? -10.258 15.055 13.203 1 92.25 251 GLY A C 1
ATOM 1856 O O . GLY A 1 251 ? -10.602 15.406 14.336 1 92.25 251 GLY A O 1
ATOM 1857 N N . GLY A 1 252 ? -9.453 15.719 12.406 1 92.31 252 GLY A N 1
ATOM 1858 C CA . GLY A 1 252 ? -8.883 16.984 12.828 1 92.31 252 GLY A CA 1
ATOM 1859 C C . GLY A 1 252 ? -7.496 16.859 13.43 1 92.31 252 GLY A C 1
ATOM 1860 O O . GLY A 1 252 ? -7.164 15.82 14.008 1 92.31 252 GLY A O 1
ATOM 1861 N N . SER A 1 253 ? -6.684 17.844 13.297 1 94.19 253 SER A N 1
ATOM 1862 C CA . SER A 1 253 ? -5.344 17.891 13.875 1 94.19 253 SER A CA 1
ATOM 1863 C C . SER A 1 253 ? -4.984 19.312 14.297 1 94.19 253 SER A C 1
ATOM 1865 O O . SER A 1 253 ? -4.648 19.547 15.461 1 94.19 253 SER A O 1
ATOM 1867 N N . PHE A 1 254 ? -5.125 20.203 13.359 1 94.88 254 PHE A N 1
ATOM 1868 C CA . PHE A 1 254 ? -4.855 21.609 13.586 1 94.88 254 PHE A CA 1
ATOM 1869 C C . PHE A 1 254 ? -3.439 21.828 14.109 1 94.88 254 PHE A C 1
ATOM 1871 O O . PHE A 1 254 ? -3.17 22.797 14.82 1 94.88 254 PHE A O 1
ATOM 1878 N N . GLY A 1 255 ? -2.6 20.812 13.953 1 95.94 255 GLY A N 1
ATOM 1879 C CA . GLY A 1 255 ? -1.216 20.875 14.398 1 95.94 255 GLY A CA 1
ATOM 1880 C C . GLY A 1 255 ? -0.922 19.953 15.57 1 95.94 255 GLY A C 1
ATOM 1881 O O . GLY A 1 255 ? 0.237 19.641 15.836 1 95.94 255 GLY A O 1
ATOM 1882 N N . ALA A 1 256 ? -1.899 19.484 16.25 1 96.38 256 ALA A N 1
ATOM 1883 C CA . ALA A 1 256 ? -1.744 18.688 17.453 1 96.38 256 ALA A CA 1
ATOM 1884 C C . ALA A 1 256 ? -1.156 17.312 17.125 1 96.38 256 ALA A C 1
ATOM 1886 O O . ALA A 1 256 ? -0.57 16.656 18 1 96.38 256 ALA A O 1
ATOM 1887 N N . LYS A 1 257 ? -1.342 16.875 15.914 1 96.75 257 LYS A N 1
ATOM 1888 C CA . LYS A 1 257 ? -0.911 15.539 15.5 1 96.75 257 LYS A CA 1
ATOM 1889 C C . LYS A 1 257 ? 0.295 15.609 14.57 1 96.75 257 LYS A C 1
ATOM 1891 O O . LYS A 1 257 ? 0.485 14.742 13.719 1 96.75 257 LYS A O 1
ATOM 1896 N N . MET A 1 258 ? 1.025 16.719 14.68 1 95.31 258 MET A N 1
ATOM 1897 C CA . MET A 1 258 ? 2.275 16.891 13.945 1 95.31 258 MET A CA 1
ATOM 1898 C C . MET A 1 258 ? 3.453 16.344 14.742 1 95.31 258 MET A C 1
ATOM 1900 O O . MET A 1 258 ? 3.463 16.406 15.969 1 95.31 258 MET A O 1
ATOM 1904 N N . TYR A 1 259 ? 4.41 15.805 13.945 1 93.25 259 TYR A N 1
ATOM 1905 C CA . TYR A 1 259 ? 5.625 15.25 14.523 1 93.25 259 TYR A CA 1
ATOM 1906 C C . TYR A 1 259 ? 5.297 14.125 15.508 1 93.25 259 TYR A C 1
ATOM 1908 O O . TYR A 1 259 ? 4.289 13.43 15.344 1 93.25 259 TYR A O 1
ATOM 1916 N N . ASP A 1 260 ? 6.191 13.703 16.297 1 89.81 260 ASP A N 1
ATOM 1917 C CA . ASP A 1 260 ? 5.906 12.523 17.109 1 89.81 260 ASP A CA 1
ATOM 1918 C C . ASP A 1 260 ? 5.398 12.914 18.5 1 89.81 260 ASP A C 1
ATOM 1920 O O . ASP A 1 260 ? 5.898 13.859 19.094 1 89.81 260 ASP A O 1
ATOM 1924 N N . ARG A 1 261 ? 4.309 12.312 18.891 1 93.88 261 ARG A N 1
ATOM 1925 C CA . ARG A 1 261 ? 3.633 12.531 20.156 1 93.88 261 ARG A CA 1
ATOM 1926 C C . ARG A 1 261 ? 3.635 11.258 21 1 93.88 261 ARG A C 1
ATOM 1928 O O . ARG A 1 261 ? 4.41 11.141 21.953 1 93.88 261 ARG A O 1
ATOM 1935 N N . LEU A 1 262 ? 2.93 10.297 20.516 1 97.94 262 LEU A N 1
ATOM 1936 C CA . LEU A 1 262 ? 2.773 9.031 21.234 1 97.94 262 LEU A CA 1
ATOM 1937 C C . LEU A 1 262 ? 3.607 7.938 20.562 1 97.94 262 LEU A C 1
ATOM 1939 O O . LEU A 1 262 ? 3.877 6.902 21.188 1 97.94 262 LEU A O 1
ATOM 1943 N N . GLU A 1 263 ? 4 8.148 19.312 1 98.38 263 GLU A N 1
ATOM 1944 C CA . GLU A 1 263 ? 4.602 7.121 18.469 1 98.38 263 GLU A CA 1
ATOM 1945 C C . GLU A 1 263 ? 5.922 6.629 19.047 1 98.38 263 GLU A C 1
ATOM 1947 O O . GLU A 1 263 ? 6.203 5.426 19.031 1 98.38 263 GLU A O 1
ATOM 1952 N N . PRO A 1 264 ? 6.773 7.535 19.625 1 98.5 264 PRO A N 1
ATOM 1953 C CA . PRO A 1 264 ? 8.023 7.043 20.203 1 98.5 264 PRO A CA 1
ATOM 1954 C C 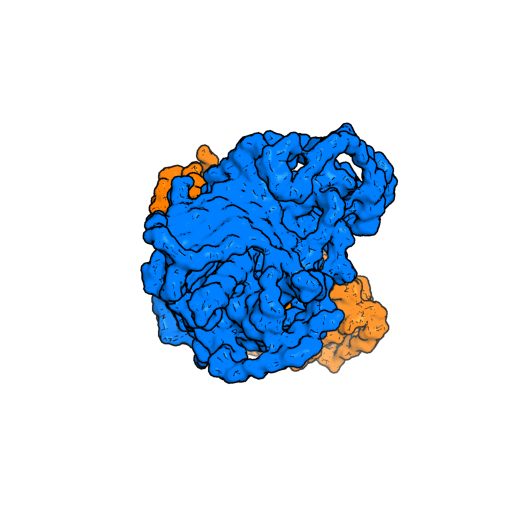. PRO A 1 264 ? 7.801 6.055 21.344 1 98.5 264 PRO A C 1
ATOM 1956 O O . PRO A 1 264 ? 8.492 5.035 21.422 1 98.5 264 PRO A O 1
ATOM 1959 N N . LEU A 1 265 ? 6.824 6.371 22.203 1 98.69 265 LEU A N 1
ATOM 1960 C CA . LEU A 1 265 ? 6.539 5.484 23.328 1 98.69 265 LEU A CA 1
ATOM 1961 C C . LEU A 1 265 ? 6.039 4.129 22.828 1 98.69 265 LEU A C 1
ATOM 1963 O O . LEU A 1 265 ? 6.512 3.084 23.281 1 98.69 265 LEU A O 1
ATOM 1967 N N . ALA A 1 266 ? 5.062 4.16 21.891 1 98.69 266 ALA A N 1
ATOM 1968 C CA . ALA A 1 266 ? 4.523 2.918 21.344 1 98.69 266 ALA A CA 1
ATOM 1969 C C . ALA A 1 266 ? 5.617 2.09 20.688 1 98.69 266 ALA A C 1
ATOM 1971 O O . ALA A 1 266 ? 5.703 0.877 20.891 1 98.69 266 ALA A O 1
ATOM 1972 N N . ALA A 1 267 ? 6.438 2.725 19.922 1 98.81 267 ALA A N 1
ATOM 1973 C CA . ALA A 1 267 ? 7.469 2.059 19.125 1 98.81 267 ALA A CA 1
ATOM 1974 C C . ALA A 1 267 ? 8.523 1.422 20.016 1 98.81 267 ALA A C 1
ATOM 1976 O O . ALA A 1 267 ? 8.922 0.274 19.797 1 98.81 267 ALA A O 1
ATOM 1977 N N . VAL A 1 268 ? 9.031 2.219 20.984 1 98.69 268 VAL A N 1
ATOM 1978 C CA . VAL A 1 268 ? 10.117 1.713 21.812 1 98.69 268 VAL A CA 1
ATOM 1979 C C . VAL A 1 268 ? 9.617 0.556 22.672 1 98.69 268 VAL A C 1
ATOM 1981 O O . VAL A 1 268 ? 10.336 -0.421 22.891 1 98.69 268 VAL A O 1
ATOM 1984 N N . LEU A 1 269 ? 8.344 0.665 23.188 1 98.62 269 LEU A N 1
ATOM 1985 C CA . LEU A 1 269 ? 7.773 -0.427 23.969 1 98.62 269 LEU A CA 1
ATOM 1986 C C . LEU A 1 269 ? 7.602 -1.677 23.109 1 98.62 269 LEU A C 1
ATOM 1988 O O . LEU A 1 269 ? 7.992 -2.773 23.516 1 98.62 269 LEU A O 1
ATOM 1992 N N . ALA A 1 270 ? 7.008 -1.528 21.891 1 98.5 270 ALA A N 1
ATOM 1993 C CA . ALA A 1 270 ? 6.785 -2.664 21.016 1 98.5 270 ALA A CA 1
ATOM 1994 C C . ALA A 1 270 ? 8.102 -3.342 20.641 1 98.5 270 ALA A C 1
ATOM 1996 O O . ALA A 1 270 ? 8.195 -4.57 20.625 1 98.5 270 ALA A O 1
ATOM 1997 N N . TRP A 1 271 ? 9.117 -2.58 20.297 1 98.12 271 TRP A N 1
ATOM 1998 C CA . TRP A 1 271 ? 10.383 -3.088 19.781 1 98.12 271 TRP A CA 1
ATOM 1999 C C . TRP A 1 271 ? 11.18 -3.781 20.891 1 98.12 271 TRP A C 1
ATOM 2001 O O . TRP A 1 271 ? 11.75 -4.855 20.672 1 98.12 271 TRP A O 1
ATOM 2011 N N . THR A 1 272 ? 11.227 -3.17 22.094 1 96.75 272 THR A N 1
ATOM 2012 C CA . THR A 1 272 ? 12.102 -3.67 23.156 1 96.75 272 THR A CA 1
ATOM 2013 C C . THR A 1 272 ? 11.422 -4.801 23.922 1 96.75 272 THR A C 1
ATOM 2015 O O . THR A 1 272 ? 12.094 -5.715 24.406 1 96.75 272 THR A O 1
ATOM 2018 N N . GLN A 1 273 ? 10.086 -4.688 24.031 1 94.88 273 GLN A N 1
ATOM 2019 C CA . GLN A 1 273 ? 9.367 -5.719 24.781 1 94.88 273 GLN A CA 1
ATOM 2020 C C . GLN A 1 273 ? 8.844 -6.805 23.844 1 94.88 273 GLN A C 1
ATOM 2022 O O . GLN A 1 273 ? 8.422 -7.867 24.297 1 94.88 273 GLN A O 1
ATOM 2027 N N . ARG A 1 274 ? 8.898 -6.559 22.531 1 94.75 274 ARG A N 1
ATOM 2028 C CA . ARG A 1 274 ? 8.398 -7.461 21.5 1 94.75 274 ARG A CA 1
ATOM 2029 C C . ARG A 1 274 ? 6.926 -7.789 21.734 1 94.75 274 ARG A C 1
ATOM 2031 O O . ARG A 1 274 ? 6.527 -8.953 21.688 1 94.75 274 ARG A O 1
ATOM 2038 N N . LEU A 1 275 ? 6.172 -6.773 22.078 1 94.81 275 LEU A N 1
ATOM 2039 C CA . LEU A 1 275 ? 4.727 -6.852 22.281 1 94.81 275 LEU A CA 1
ATOM 2040 C C . LEU A 1 275 ? 3.996 -5.875 21.359 1 94.81 275 LEU A C 1
ATOM 2042 O O . LEU A 1 275 ? 4.488 -4.773 21.109 1 94.81 275 LEU A O 1
ATOM 2046 N N . ALA A 1 276 ? 2.844 -6.336 20.844 1 97.12 276 ALA A N 1
ATOM 2047 C CA . ALA A 1 276 ? 1.96 -5.379 20.188 1 97.12 276 ALA A CA 1
ATOM 2048 C C . ALA A 1 276 ? 1.248 -4.492 21.203 1 97.12 276 ALA A C 1
ATOM 2050 O O . ALA A 1 276 ? 0.61 -4.992 22.141 1 97.12 276 ALA A O 1
ATOM 2051 N N . VAL A 1 277 ? 1.37 -3.201 21.078 1 98.56 277 VAL A N 1
ATOM 2052 C CA . VAL A 1 277 ? 0.808 -2.309 22.094 1 98.56 277 VAL A CA 1
ATOM 2053 C C . VAL A 1 277 ? 0.007 -1.2 21.422 1 98.56 277 VAL A C 1
ATOM 2055 O O . VAL A 1 277 ? 0.197 -0.925 20.234 1 98.56 277 VAL A O 1
ATOM 2058 N N . ARG A 1 278 ? -0.873 -0.59 22.078 1 98.25 278 ARG A N 1
ATOM 2059 C CA . ARG A 1 278 ? -1.56 0.642 21.703 1 98.25 278 ARG A CA 1
ATOM 2060 C C . ARG A 1 278 ? -1.564 1.64 22.859 1 98.25 278 ARG A C 1
ATOM 2062 O O . ARG A 1 278 ? -1.648 1.248 24.016 1 98.25 278 ARG A O 1
ATOM 2069 N N . VAL A 1 279 ? -1.424 2.881 22.531 1 97.81 279 VAL A N 1
ATOM 2070 C CA . VAL A 1 279 ? -1.425 3.973 23.5 1 97.81 279 VAL A CA 1
ATOM 2071 C C . VAL A 1 279 ? -2.631 4.875 23.25 1 97.81 279 VAL A C 1
ATOM 2073 O O . VAL A 1 279 ? -2.502 5.949 22.656 1 97.81 279 VAL A O 1
ATOM 2076 N N . PRO A 1 280 ? -3.744 4.535 23.812 1 93.69 280 PRO A N 1
ATOM 2077 C CA . PRO A 1 280 ? -4.883 5.457 23.766 1 93.69 280 PRO A CA 1
ATOM 2078 C C . PRO A 1 280 ? -4.789 6.562 24.812 1 93.69 280 PRO A C 1
ATOM 2080 O O . PRO A 1 280 ? -4.203 6.363 25.891 1 93.69 280 PRO A O 1
ATOM 2083 N N . VAL A 1 281 ? -5.336 7.738 24.516 1 95 281 VAL A N 1
ATOM 2084 C CA . VAL A 1 281 ? -5.309 8.812 25.516 1 95 281 VAL A CA 1
ATOM 2085 C C . VAL A 1 281 ? -6.723 9.328 25.75 1 95 281 VAL A C 1
ATOM 2087 O O . VAL A 1 281 ? -7.59 9.211 24.875 1 95 281 VAL A O 1
ATOM 2090 N N . THR A 1 282 ? -6.945 9.789 26.938 1 95.44 282 THR A N 1
ATOM 2091 C CA . THR A 1 282 ? -8.188 10.484 27.25 1 95.44 282 THR A CA 1
ATOM 2092 C C . THR A 1 282 ? -8.125 11.938 26.797 1 95.44 282 THR A C 1
ATOM 2094 O O . THR A 1 282 ? -7.066 12.414 26.375 1 95.44 282 THR A O 1
ATOM 2097 N N . ARG A 1 283 ? -9.273 12.594 26.812 1 96.06 283 ARG A N 1
ATOM 2098 C CA . ARG A 1 283 ? -9.32 14.016 26.484 1 96.06 283 ARG A CA 1
ATOM 2099 C C . ARG A 1 283 ? -8.398 14.82 27.391 1 96.06 283 ARG A C 1
ATOM 2101 O O . ARG A 1 283 ? -7.664 15.695 26.922 1 96.06 283 ARG A O 1
ATOM 2108 N N . GLU A 1 284 ? -8.406 14.516 28.656 1 95.81 284 GLU A N 1
ATOM 2109 C CA . GLU A 1 284 ? -7.586 15.227 29.641 1 95.81 284 GLU A CA 1
ATOM 2110 C C . GLU A 1 284 ? -6.098 15.031 29.344 1 95.81 284 GLU A C 1
ATOM 2112 O O . GLU A 1 284 ? -5.312 15.969 29.453 1 95.81 284 GLU A O 1
ATOM 2117 N N . GLU A 1 285 ? -5.77 13.828 28.969 1 95.94 285 GLU A N 1
ATOM 2118 C CA . GLU A 1 285 ? -4.379 13.547 28.641 1 95.94 285 GLU A CA 1
ATOM 2119 C C . GLU A 1 285 ? -3.959 14.281 27.375 1 95.94 285 GLU A C 1
ATOM 2121 O O . GLU A 1 285 ? -2.809 14.711 27.25 1 95.94 285 GLU A O 1
ATOM 2126 N N . ALA A 1 286 ? -4.891 14.422 26.484 1 96.25 286 ALA A N 1
ATOM 2127 C CA . ALA A 1 286 ? -4.602 15.109 25.219 1 96.25 286 ALA A CA 1
ATOM 2128 C C . ALA A 1 286 ? -4.184 16.562 25.484 1 96.25 286 ALA A C 1
ATOM 2130 O O . ALA A 1 286 ? -3.35 17.109 24.75 1 96.25 286 ALA A O 1
ATOM 2131 N N . PHE A 1 287 ? -4.699 17.188 26.531 1 96.88 287 PHE A N 1
ATOM 2132 C CA . PHE A 1 287 ? -4.379 18.562 26.875 1 96.88 287 PHE A CA 1
ATOM 2133 C C . PHE A 1 287 ? -2.924 18.688 27.312 1 96.88 287 PHE A C 1
ATOM 2135 O O . PHE A 1 287 ? -2.369 19.797 27.312 1 96.88 287 PHE A O 1
ATOM 2142 N N . LEU A 1 288 ? -2.336 17.547 27.656 1 96.62 288 LEU A N 1
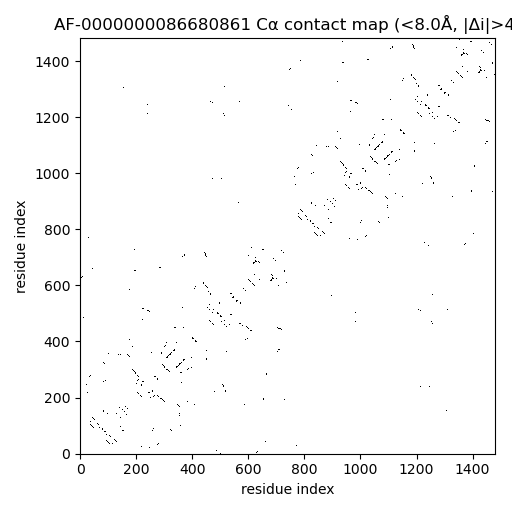ATOM 2143 C CA . LEU A 1 288 ? -0.973 17.578 28.172 1 96.62 288 LEU A CA 1
ATOM 2144 C C . LEU A 1 288 ? 0.034 17.297 27.062 1 96.62 288 LEU A C 1
ATOM 2146 O O . LEU A 1 288 ? 1.239 17.484 27.25 1 96.62 288 LEU A O 1
ATOM 2150 N N . LEU A 1 289 ? -0.416 16.891 25.859 1 96.25 289 LEU A N 1
ATOM 2151 C CA . LEU A 1 289 ? 0.488 16.453 24.812 1 96.25 289 LEU A CA 1
ATOM 2152 C C . LEU A 1 289 ? 1.082 17.641 24.062 1 96.25 289 LEU A C 1
ATOM 2154 O O . LEU A 1 289 ? 2.242 17.594 23.641 1 96.25 289 LEU A O 1
ATOM 2158 N N . THR A 1 290 ? 0.251 18.594 23.797 1 96.25 290 THR A N 1
ATOM 2159 C CA . THR A 1 290 ? 0.733 19.797 23.125 1 96.25 290 THR A CA 1
ATOM 2160 C C . THR A 1 290 ? -0.279 20.938 23.25 1 96.25 290 THR A C 1
ATOM 2162 O O . THR A 1 290 ? -1.478 20.688 23.406 1 96.25 290 THR A O 1
ATOM 2165 N N . THR A 1 291 ? 0.222 22.156 23.281 1 96.62 291 THR A N 1
ATOM 2166 C CA . THR A 1 291 ? -0.589 23.375 23.297 1 96.62 291 THR A CA 1
ATOM 2167 C C . THR A 1 291 ? -0.132 24.344 22.219 1 96.62 291 THR A C 1
ATOM 2169 O O . THR A 1 291 ? 0.869 24.109 21.547 1 96.62 291 THR A O 1
ATOM 2172 N N . ARG A 1 292 ? -0.905 25.344 21.984 1 97.69 292 ARG A N 1
ATOM 2173 C CA . ARG A 1 292 ? -0.431 26.484 21.203 1 97.69 292 ARG A CA 1
ATOM 2174 C C . ARG A 1 292 ? 0.428 27.422 22.062 1 97.69 292 ARG A C 1
ATOM 2176 O O . ARG A 1 292 ? 0.121 27.656 23.234 1 97.69 292 ARG A O 1
ATOM 2183 N N . HIS A 1 293 ? 1.426 27.984 21.531 1 98.06 293 HIS A N 1
ATOM 2184 C CA . HIS A 1 293 ? 2.316 28.906 22.234 1 98.06 293 HIS A CA 1
ATOM 2185 C C . HIS A 1 293 ? 1.555 30.109 22.766 1 98.06 293 HIS A C 1
ATOM 2187 O O . HIS A 1 293 ? 0.831 30.781 22.031 1 98.06 293 HIS A O 1
ATOM 2193 N N . GLY A 1 294 ? 1.672 30.406 24.109 1 97.56 294 GLY A N 1
ATOM 2194 C CA . GLY A 1 294 ? 1.427 31.766 24.562 1 97.56 294 GLY A CA 1
ATOM 2195 C C . GLY A 1 294 ? 2.471 32.75 24.078 1 97.56 294 GLY A C 1
ATOM 2196 O O . GLY A 1 294 ? 3.617 32.375 23.828 1 97.56 294 GLY A O 1
ATOM 2197 N N . CYS A 1 295 ? 2.047 33.969 23.938 1 98.19 295 CYS A N 1
ATOM 2198 C CA . CYS A 1 295 ? 2.957 34.969 23.359 1 98.19 295 CYS A CA 1
ATOM 2199 C C . CYS A 1 295 ? 2.695 36.344 23.938 1 98.19 295 CYS A C 1
ATOM 2201 O O . CYS A 1 295 ? 1.549 36.719 24.219 1 98.19 295 CYS A O 1
ATOM 2203 N N . ARG A 1 296 ? 3.713 37.031 24.203 1 98.06 296 ARG A N 1
ATOM 2204 C CA . ARG A 1 296 ? 3.664 38.469 24.547 1 98.06 296 ARG A CA 1
ATOM 2205 C C . ARG A 1 296 ? 4.527 39.281 23.594 1 98.06 296 ARG A C 1
ATOM 2207 O O . ARG A 1 296 ? 5.645 38.875 23.266 1 98.06 296 ARG A O 1
ATOM 2214 N N . VAL A 1 297 ? 4.004 40.312 23.094 1 98.31 297 VAL A N 1
ATOM 2215 C CA . VAL A 1 297 ? 4.715 41.219 22.172 1 98.31 297 VAL A CA 1
ATOM 2216 C C . VAL A 1 297 ? 4.719 42.625 22.719 1 98.31 297 VAL A C 1
ATOM 2218 O O . VAL A 1 297 ? 3.662 43.188 23.016 1 98.31 297 VAL A O 1
ATOM 2221 N N . THR A 1 298 ? 5.875 43.188 22.938 1 98.25 298 THR A N 1
ATOM 2222 C CA . THR A 1 298 ? 6.055 44.594 23.281 1 98.25 298 THR A CA 1
ATOM 2223 C C . THR A 1 298 ? 6.758 45.344 22.141 1 98.25 298 THR A C 1
ATOM 2225 O O . THR A 1 298 ? 7.688 44.812 21.531 1 98.25 298 THR A O 1
ATOM 2228 N N . GLY A 1 299 ? 6.285 46.562 21.859 1 97.94 299 GLY A N 1
ATOM 2229 C CA . GLY A 1 299 ? 6.895 47.312 20.781 1 97.94 299 GLY A CA 1
ATOM 2230 C C . GLY A 1 299 ? 6.137 48.594 20.453 1 97.94 299 GLY A C 1
ATOM 2231 O O . GLY A 1 299 ? 5.363 49.094 21.266 1 97.94 299 GLY A O 1
ATOM 2232 N N . SER A 1 300 ? 6.523 49.094 19.25 1 96.94 300 SER A N 1
ATOM 2233 C CA . SER A 1 300 ? 5.898 50.344 18.844 1 96.94 300 SER A CA 1
ATOM 2234 C C . SER A 1 300 ? 5.84 50.469 17.312 1 96.94 300 SER A C 1
ATOM 2236 O O . SER A 1 300 ? 6.609 49.812 16.609 1 96.94 300 SER A O 1
ATOM 2238 N N . MET A 1 301 ? 4.91 51.188 16.844 1 97 301 MET A N 1
ATOM 2239 C CA . MET A 1 301 ? 4.844 51.594 15.453 1 97 301 MET A CA 1
ATOM 2240 C C . MET A 1 301 ? 4.645 53.094 15.344 1 97 301 MET A C 1
ATOM 2242 O O . MET A 1 301 ? 3.963 53.688 16.172 1 97 301 MET A O 1
ATOM 2246 N N . THR A 1 302 ? 5.254 53.719 14.344 1 96.5 302 THR A N 1
ATOM 2247 C CA . THR A 1 302 ? 5.203 55.188 14.148 1 96.5 302 THR A CA 1
ATOM 2248 C C . THR A 1 302 ? 4.758 55.5 12.727 1 96.5 302 THR A C 1
ATOM 2250 O O . THR A 1 302 ? 5.172 54.875 11.773 1 96.5 302 THR A O 1
ATOM 2253 N N . ALA A 1 303 ? 3.879 56.438 12.578 1 96.25 303 ALA A N 1
ATOM 2254 C CA . ALA A 1 303 ? 3.447 56.969 11.281 1 96.25 303 ALA A CA 1
ATOM 2255 C C . ALA A 1 303 ? 3.639 58.469 11.211 1 96.25 303 ALA A C 1
ATOM 2257 O O . ALA A 1 303 ? 3.57 59.156 12.227 1 96.25 303 ALA A O 1
ATOM 2258 N N . ASP A 1 304 ? 3.807 59 10.031 1 94.19 304 ASP A N 1
ATOM 2259 C CA . ASP A 1 304 ? 3.867 60.469 9.859 1 94.19 304 ASP A CA 1
ATOM 2260 C C . ASP A 1 304 ? 2.467 61.062 9.742 1 94.19 304 ASP A C 1
ATOM 2262 O O . ASP A 1 304 ? 1.47 60.344 9.922 1 94.19 304 ASP A O 1
ATOM 2266 N N . ALA A 1 305 ? 2.41 62.375 9.531 1 91 305 ALA A N 1
ATOM 2267 C CA . ALA A 1 305 ? 1.14 63.094 9.539 1 91 305 ALA A CA 1
ATOM 2268 C C . ALA A 1 305 ? 0.255 62.656 8.375 1 91 305 ALA A C 1
ATOM 2270 O O . ALA A 1 305 ? -0.974 62.719 8.461 1 91 305 ALA A O 1
ATOM 2271 N N . ASP A 1 306 ? 0.904 62.094 7.336 1 92 306 ASP A N 1
ATOM 2272 C CA . ASP A 1 306 ? 0.169 61.656 6.156 1 92 306 ASP A CA 1
ATOM 2273 C C . ASP A 1 306 ? -0.249 60.188 6.285 1 92 306 ASP A C 1
ATOM 2275 O O . ASP A 1 306 ? -0.932 59.656 5.41 1 92 306 ASP A O 1
ATOM 2279 N N . GLY A 1 307 ? 0.142 59.562 7.34 1 94.62 307 GLY A N 1
ATOM 2280 C CA . GLY A 1 307 ? -0.269 58.188 7.613 1 94.62 307 GLY A CA 1
ATOM 2281 C C . GLY A 1 307 ? 0.702 57.156 7.078 1 94.62 307 GLY A C 1
ATOM 2282 O O . GLY A 1 307 ? 0.404 55.969 7.074 1 94.62 307 GLY A O 1
ATOM 2283 N N . ASN A 1 308 ? 1.834 57.594 6.582 1 95.12 308 ASN A N 1
ATOM 2284 C CA . ASN A 1 308 ? 2.844 56.656 6.133 1 95.12 308 ASN A CA 1
ATOM 2285 C C . ASN A 1 308 ? 3.59 56.031 7.309 1 95.12 308 ASN A C 1
ATOM 2287 O O . ASN A 1 308 ? 4.023 56.719 8.219 1 95.12 308 ASN A O 1
ATOM 2291 N N . LEU A 1 309 ? 3.758 54.719 7.305 1 96.31 309 LEU A N 1
ATOM 2292 C CA . LEU A 1 309 ? 4.441 54.031 8.391 1 96.31 309 LEU A CA 1
ATOM 2293 C C . LEU A 1 309 ? 5.949 54.25 8.305 1 96.31 309 LEU A C 1
ATOM 2295 O O . LEU A 1 309 ? 6.562 53.969 7.273 1 96.31 309 LEU A O 1
ATOM 2299 N N . LEU A 1 310 ? 6.574 54.656 9.422 1 95.56 310 LEU A N 1
ATOM 2300 C CA . LEU A 1 310 ? 7.984 55.031 9.445 1 95.56 310 LEU A CA 1
ATOM 2301 C C . LEU A 1 310 ? 8.82 53.969 10.148 1 95.56 310 LEU A C 1
ATOM 2303 O O . LEU A 1 310 ? 9.953 53.688 9.75 1 95.56 310 LEU A O 1
ATOM 2307 N N . ASP A 1 311 ? 8.234 53.5 11.203 1 95.38 311 ASP A N 1
ATOM 2308 C CA . ASP A 1 311 ? 9.031 52.625 12.055 1 95.38 311 ASP A CA 1
ATOM 2309 C C . ASP A 1 311 ? 8.156 51.594 12.75 1 95.38 311 ASP A C 1
ATOM 2311 O O . ASP A 1 311 ? 7.023 51.875 13.133 1 95.38 311 ASP A O 1
ATOM 2315 N N . ALA A 1 312 ? 8.695 50.406 12.891 1 96.88 312 ALA A N 1
ATOM 2316 C CA . ALA A 1 312 ? 8.062 49.344 13.664 1 96.88 312 ALA A CA 1
ATOM 2317 C C . ALA A 1 312 ? 9.094 48.562 14.484 1 96.88 312 ALA A C 1
ATOM 2319 O O . ALA A 1 312 ? 10.094 48.094 13.938 1 96.88 312 ALA A O 1
ATOM 2320 N N . THR A 1 313 ? 8.891 48.469 15.781 1 97.56 313 THR A N 1
ATOM 2321 C CA . THR A 1 313 ? 9.703 47.625 16.672 1 97.56 313 THR A CA 1
ATOM 2322 C C . THR A 1 313 ? 8.852 46.594 17.359 1 97.56 313 THR A C 1
ATOM 2324 O O . THR A 1 313 ? 7.672 46.812 17.641 1 97.56 313 THR A O 1
ATOM 2327 N N . ALA A 1 314 ? 9.406 45.438 17.594 1 98.44 314 ALA A N 1
ATOM 2328 C CA . ALA A 1 314 ? 8.68 44.406 18.312 1 98.44 314 ALA A CA 1
ATOM 2329 C C . ALA A 1 314 ? 9.641 43.469 19.047 1 98.44 314 ALA A C 1
ATOM 2331 O O . ALA A 1 314 ? 10.633 43 18.484 1 98.44 314 ALA A O 1
ATOM 2332 N N . ASP A 1 315 ? 9.461 43.281 20.281 1 98.5 315 ASP A N 1
ATOM 2333 C CA . ASP A 1 315 ? 10.047 42.219 21.094 1 98.5 315 ASP A CA 1
ATOM 2334 C C . ASP A 1 315 ? 9.031 41.094 21.359 1 98.5 315 ASP A C 1
ATOM 2336 O O . ASP A 1 315 ? 8.109 41.281 22.156 1 98.5 315 ASP A O 1
ATOM 2340 N N . VAL A 1 316 ? 9.203 40.031 20.625 1 98.62 316 VAL A N 1
ATOM 2341 C CA . VAL A 1 316 ? 8.258 38.938 20.656 1 98.62 316 VAL A CA 1
ATOM 2342 C C . VAL A 1 316 ? 8.805 37.812 21.531 1 98.62 316 VAL A C 1
ATOM 2344 O O . VAL A 1 316 ? 9.945 37.375 21.359 1 98.62 316 VAL A O 1
ATOM 2347 N N . ARG A 1 317 ? 8.023 37.312 22.484 1 98.38 317 ARG A N 1
ATOM 2348 C CA . ARG A 1 317 ? 8.414 36.219 23.375 1 98.38 317 ARG A CA 1
ATOM 2349 C C . ARG A 1 317 ? 7.395 35.094 23.344 1 98.38 317 ARG A C 1
ATOM 2351 O O . ARG A 1 317 ? 6.285 35.219 23.859 1 98.38 317 ARG A O 1
ATOM 2358 N N . TYR A 1 318 ? 7.797 33.969 22.797 1 98.19 318 TYR A N 1
ATOM 2359 C CA . TYR A 1 318 ? 6.949 32.781 22.719 1 98.19 318 TYR A CA 1
ATOM 2360 C C . TYR A 1 318 ? 7.262 31.812 23.859 1 98.19 318 TYR A C 1
ATOM 2362 O O . TYR A 1 318 ? 8.422 31.453 24.078 1 98.19 318 TYR A O 1
ATOM 2370 N N . ASP A 1 319 ? 6.266 31.391 24.609 1 98.31 319 ASP A N 1
ATOM 2371 C CA . ASP A 1 319 ? 6.375 30.375 25.656 1 98.31 319 ASP A CA 1
ATOM 2372 C C . ASP A 1 319 ? 6.246 28.969 25.047 1 98.31 319 ASP A C 1
ATOM 2374 O O . ASP A 1 319 ? 5.137 28.516 24.75 1 98.31 319 ASP A O 1
ATOM 2378 N N . THR A 1 320 ? 7.328 28.234 24.938 1 97.88 320 THR A N 1
ATOM 2379 C CA . THR A 1 320 ? 7.285 26.953 24.234 1 97.88 320 THR A CA 1
ATOM 2380 C C . THR A 1 320 ? 7.051 25.812 25.234 1 97.88 320 THR A C 1
ATOM 2382 O O . THR A 1 320 ? 6.781 24.688 24.828 1 97.88 320 THR A O 1
ATOM 2385 N N . GLY A 1 321 ? 7.059 26.078 26.484 1 97.88 321 GLY A N 1
ATOM 2386 C CA . GLY A 1 321 ? 6.91 25.031 27.484 1 97.88 321 GLY A CA 1
ATOM 2387 C C . GLY A 1 321 ? 8.18 24.234 27.703 1 97.88 321 GLY A C 1
ATOM 2388 O O . GLY A 1 321 ? 9.281 24.766 27.547 1 97.88 321 GLY A O 1
ATOM 2389 N N . ALA A 1 322 ? 8.031 23.047 28.203 1 97.75 322 ALA A N 1
ATOM 2390 C CA . ALA A 1 322 ? 9.133 22.234 28.719 1 97.75 322 ALA A CA 1
ATOM 2391 C C . ALA A 1 322 ? 10.055 21.781 27.594 1 97.75 322 ALA A C 1
ATOM 2393 O O . ALA A 1 322 ? 11.234 21.516 27.828 1 97.75 322 ALA A O 1
ATOM 2394 N N . TYR A 1 323 ? 9.562 21.609 26.422 1 96.88 323 TYR A N 1
ATOM 2395 C CA . TYR A 1 323 ? 10.336 21.078 25.312 1 96.88 323 TYR A CA 1
ATOM 2396 C C . TYR A 1 323 ? 10.148 21.922 24.062 1 96.88 323 TYR A C 1
ATOM 2398 O O . TYR A 1 323 ? 9.117 22.578 23.906 1 96.88 323 TYR A O 1
ATOM 2406 N N . ALA A 1 324 ? 11.125 21.875 23.156 1 95.69 324 ALA A N 1
ATOM 2407 C CA . ALA A 1 324 ? 11.211 22.828 22.047 1 95.69 324 ALA A CA 1
ATOM 2408 C C . ALA A 1 324 ? 10.164 22.531 20.984 1 95.69 324 ALA A C 1
ATOM 2410 O O . ALA A 1 324 ? 9.641 23.453 20.344 1 95.69 324 ALA A O 1
ATOM 2411 N N . ASP A 1 325 ? 9.906 21.125 20.859 1 95.62 325 ASP A N 1
ATOM 2412 C CA . ASP A 1 325 ? 9.117 20.766 19.688 1 95.62 325 ASP A CA 1
ATOM 2413 C C . ASP A 1 325 ? 9.594 21.516 18.453 1 95.62 325 ASP A C 1
ATOM 2415 O O . ASP A 1 325 ? 10.789 21.531 18.141 1 95.62 325 ASP A O 1
ATOM 2419 N N . ILE A 1 326 ? 8.734 22.234 17.781 1 95.88 326 ILE A N 1
ATOM 2420 C CA . ILE A 1 326 ? 9.148 23 16.609 1 95.88 326 ILE A CA 1
ATOM 2421 C C . ILE A 1 326 ? 9.055 24.5 16.922 1 95.88 326 ILE A C 1
ATOM 2423 O O . ILE A 1 326 ? 8.984 25.328 16 1 95.88 326 ILE A O 1
ATOM 2427 N N . GLY A 1 327 ? 9.117 24.891 18.188 1 96.25 327 GLY A N 1
ATOM 2428 C CA . GLY A 1 327 ? 9.008 26.25 18.656 1 96.25 327 GLY A CA 1
ATOM 2429 C C . GLY A 1 327 ? 9.984 27.203 17.984 1 96.25 327 GLY A C 1
ATOM 2430 O O . GLY A 1 327 ? 9.625 28.312 17.609 1 96.25 327 GLY A O 1
ATOM 2431 N N . PRO A 1 328 ? 11.234 26.734 17.812 1 94.81 328 PRO A N 1
ATOM 2432 C CA . PRO A 1 328 ? 12.211 27.594 17.141 1 94.81 328 PRO A CA 1
ATOM 2433 C C . PRO A 1 328 ? 11.758 28.031 15.75 1 94.81 328 PRO A C 1
ATOM 2435 O O . PRO A 1 328 ? 11.898 29.203 15.391 1 94.81 328 PRO A O 1
ATOM 2438 N N . ARG A 1 329 ? 11.242 27.172 14.969 1 93.38 329 ARG A N 1
ATOM 2439 C CA . ARG A 1 329 ? 10.75 27.516 13.633 1 93.38 329 ARG A CA 1
ATOM 2440 C C . ARG A 1 329 ? 9.555 28.453 13.719 1 93.38 329 ARG A C 1
ATOM 2442 O O . ARG A 1 329 ? 9.43 29.391 12.914 1 93.38 329 ARG A O 1
ATOM 2449 N N . ILE A 1 330 ? 8.664 28.172 14.664 1 96.25 330 ILE A N 1
ATOM 2450 C CA . ILE A 1 330 ? 7.504 29.016 14.883 1 96.25 330 ILE A CA 1
ATOM 2451 C C . ILE A 1 330 ? 7.953 30.438 15.234 1 96.25 330 ILE A C 1
ATOM 2453 O O . ILE A 1 330 ? 7.418 31.406 14.711 1 96.25 330 ILE A O 1
ATOM 2457 N N . THR A 1 331 ? 8.922 30.531 16.062 1 96.19 331 THR A N 1
ATOM 2458 C CA . THR A 1 331 ? 9.461 31.797 16.531 1 96.19 331 THR A CA 1
ATOM 2459 C C . THR A 1 331 ? 10.055 32.594 15.383 1 96.19 331 THR A C 1
ATOM 2461 O O . THR A 1 331 ? 9.805 33.812 15.25 1 96.19 331 THR A O 1
ATOM 2464 N N . ALA A 1 332 ? 10.758 31.906 14.531 1 94.62 332 ALA A N 1
ATOM 2465 C CA . ALA A 1 332 ? 11.375 32.594 13.391 1 94.62 332 ALA A CA 1
ATOM 2466 C C . ALA A 1 332 ? 10.336 33 12.359 1 94.62 332 ALA A C 1
ATOM 2468 O O . ALA A 1 332 ? 10.297 34.156 11.938 1 94.62 332 ALA A O 1
ATOM 2469 N N . LYS A 1 333 ? 9.477 32.125 12.008 1 94.62 333 LYS A N 1
ATOM 2470 C CA . LYS A 1 333 ? 8.516 32.344 10.93 1 94.62 333 LYS A CA 1
ATOM 2471 C C . LYS A 1 333 ? 7.465 33.375 11.336 1 94.62 333 LYS A C 1
ATOM 2473 O O . LYS A 1 333 ? 7.016 34.188 10.516 1 94.62 333 LYS A O 1
ATOM 2478 N N . SER A 1 334 ? 7.051 33.281 12.555 1 96.44 334 SER A N 1
ATOM 2479 C CA . SER A 1 334 ? 6.066 34.25 13.039 1 96.44 334 SER A CA 1
ATOM 2480 C C . SER A 1 334 ? 6.715 35.594 13.344 1 96.44 334 SER A C 1
ATOM 2482 O O . SER A 1 334 ? 6.133 36.656 13.07 1 96.44 334 SER A O 1
ATOM 2484 N N . GLY A 1 335 ? 7.93 35.531 13.898 1 96.19 335 GLY A N 1
ATOM 2485 C CA . GLY A 1 335 ? 8.648 36.781 14.148 1 96.19 335 GLY A CA 1
ATOM 2486 C C . GLY A 1 335 ? 8.852 37.625 12.898 1 96.19 335 GLY A C 1
ATOM 2487 O O . GLY A 1 335 ? 8.797 38.844 12.945 1 96.19 335 GLY A O 1
ATOM 2488 N N . MET A 1 336 ? 9.039 36.969 11.836 1 96.31 336 MET A N 1
ATOM 2489 C CA . MET A 1 336 ? 9.25 37.594 10.539 1 96.31 336 MET A CA 1
ATOM 2490 C C . MET A 1 336 ? 8 38.344 10.109 1 96.31 336 MET A C 1
ATOM 2492 O O . MET A 1 336 ? 8.086 39.312 9.32 1 96.31 336 MET A O 1
ATOM 2496 N N . MET A 1 337 ? 6.891 38 10.609 1 97.56 337 MET A N 1
ATOM 2497 C CA . MET A 1 337 ? 5.621 38.594 10.203 1 97.56 337 MET A CA 1
ATOM 2498 C C . MET A 1 337 ? 5.203 39.688 11.18 1 97.56 337 MET A C 1
ATOM 2500 O O . MET A 1 337 ? 4.207 40.375 10.953 1 97.56 337 MET A O 1
ATOM 2504 N N . ALA A 1 338 ? 5.941 39.938 12.227 1 98 338 ALA A N 1
ATOM 2505 C CA . ALA A 1 338 ? 5.562 40.844 13.328 1 98 338 ALA A CA 1
ATOM 2506 C C . ALA A 1 338 ? 5.285 42.25 12.812 1 98 338 ALA A C 1
ATOM 2508 O O . ALA A 1 338 ? 4.391 42.938 13.32 1 98 338 ALA A O 1
ATOM 2509 N N . PRO A 1 339 ? 6.023 42.75 11.75 1 97.31 339 PRO A N 1
ATOM 2510 C CA . PRO A 1 339 ? 5.738 44.094 11.258 1 97.31 339 PRO A CA 1
ATOM 2511 C C . PRO A 1 339 ? 4.461 44.188 10.43 1 97.31 339 PRO A C 1
ATOM 2513 O O . PRO A 1 339 ? 3.965 45.281 10.141 1 97.31 339 PRO A O 1
ATOM 2516 N N . GLY A 1 340 ? 3.932 42.969 10 1 97.88 340 GLY A N 1
ATOM 2517 C CA . GLY A 1 340 ? 2.734 42.938 9.18 1 97.88 340 GLY A CA 1
ATOM 2518 C C . GLY A 1 340 ? 3.018 43.156 7.703 1 97.88 340 GLY A C 1
ATOM 2519 O O . GLY A 1 340 ? 4.176 43.281 7.305 1 97.88 340 GLY A O 1
ATOM 2520 N N . PRO A 1 341 ? 1.955 43.062 6.922 1 98.38 341 PRO A N 1
ATOM 2521 C CA . PRO A 1 341 ? 2.111 43.219 5.473 1 98.38 341 PRO A CA 1
ATOM 2522 C C . PRO A 1 341 ? 2.074 44.688 5.039 1 98.38 341 PRO A C 1
ATOM 2524 O O . PRO A 1 341 ? 1.291 45.062 4.156 1 98.38 341 PRO A O 1
ATOM 2527 N N . TYR A 1 342 ? 2.992 45.5 5.562 1 98.38 342 TYR A N 1
ATOM 2528 C CA . TYR A 1 342 ? 2.961 46.938 5.336 1 98.38 342 TYR A CA 1
ATOM 2529 C C . TYR A 1 342 ? 4.316 47.438 4.859 1 98.38 342 TYR A C 1
ATOM 2531 O O . TYR A 1 342 ? 5.352 46.875 5.184 1 98.38 342 TYR A O 1
ATOM 2539 N N . ARG A 1 343 ? 4.211 48.469 4.023 1 96.62 343 ARG A N 1
ATOM 2540 C CA . ARG A 1 343 ? 5.41 49.25 3.719 1 96.62 343 ARG A CA 1
ATOM 2541 C C . ARG A 1 343 ? 5.848 50.062 4.922 1 96.62 343 ARG A C 1
ATOM 2543 O O . ARG A 1 343 ? 5.148 51 5.328 1 96.62 343 ARG A O 1
ATOM 2550 N N . ILE A 1 344 ? 7.031 49.75 5.457 1 95.94 344 ILE A N 1
ATOM 2551 C CA . ILE A 1 344 ? 7.527 50.406 6.664 1 95.94 344 ILE A CA 1
ATOM 2552 C C . ILE A 1 344 ? 8.961 50.875 6.438 1 95.94 344 ILE A C 1
ATOM 2554 O O . ILE A 1 344 ? 9.789 50.156 5.891 1 95.94 344 ILE A O 1
ATOM 2558 N N . GLY A 1 345 ? 9.273 52 6.844 1 93.75 345 GLY A N 1
ATOM 2559 C CA . GLY A 1 345 ? 10.594 52.594 6.637 1 93.75 345 GLY A CA 1
ATOM 2560 C C . GLY A 1 345 ? 11.695 51.812 7.332 1 93.75 345 GLY A C 1
ATOM 2561 O O . GLY A 1 345 ? 12.711 51.469 6.723 1 93.75 345 GLY A O 1
ATOM 2562 N N . ARG A 1 346 ? 11.508 51.562 8.625 1 95.69 346 ARG A N 1
ATOM 2563 C CA . ARG A 1 346 ? 12.484 50.844 9.422 1 95.69 346 ARG A CA 1
ATOM 2564 C C . ARG A 1 346 ? 11.812 49.812 10.32 1 95.69 346 ARG A C 1
ATOM 2566 O O . ARG A 1 346 ? 10.766 50.094 10.914 1 95.69 346 ARG A O 1
ATOM 2573 N N . VAL A 1 347 ? 12.406 48.656 10.32 1 97.25 347 VAL A N 1
ATOM 2574 C CA . VAL A 1 347 ? 11.875 47.562 11.148 1 97.25 347 VAL A CA 1
ATOM 2575 C C . VAL A 1 347 ? 12.977 47.031 12.055 1 97.25 347 VAL A C 1
ATOM 2577 O O . VAL A 1 347 ? 14.125 46.875 11.625 1 97.25 347 VAL A O 1
ATOM 2580 N N . ASP A 1 348 ? 12.703 46.812 13.312 1 97.5 348 ASP A N 1
ATOM 2581 C CA . ASP A 1 348 ? 13.57 46.156 14.289 1 97.5 348 ASP A CA 1
ATOM 2582 C C . ASP A 1 348 ? 12.781 45.188 15.164 1 97.5 348 ASP A C 1
ATOM 2584 O O . ASP A 1 348 ? 12.07 45.594 16.078 1 97.5 348 ASP A O 1
ATOM 2588 N N . VAL A 1 349 ? 12.93 43.906 14.875 1 98.25 349 VAL A N 1
ATOM 2589 C CA . VAL A 1 349 ? 12.172 42.875 15.562 1 98.25 349 VAL A CA 1
ATOM 2590 C C . VAL A 1 349 ? 13.125 41.906 16.25 1 98.25 349 VAL A C 1
ATOM 2592 O O . VAL A 1 349 ? 14.141 41.531 15.672 1 98.25 349 VAL A O 1
ATOM 2595 N N . ARG A 1 350 ? 12.93 41.562 17.469 1 97.38 350 ARG A N 1
ATOM 2596 C CA . ARG A 1 350 ? 13.539 40.469 18.203 1 97.38 350 ARG A CA 1
ATOM 2597 C C . ARG A 1 350 ? 12.5 39.438 18.641 1 97.38 350 ARG A C 1
ATOM 2599 O O . ARG A 1 350 ? 11.516 39.812 19.297 1 97.38 350 ARG A O 1
ATOM 2606 N N . SER A 1 351 ? 12.633 38.25 18.172 1 97.25 351 SER A N 1
ATOM 2607 C CA . SER A 1 351 ? 11.703 37.188 18.5 1 97.25 351 SER A CA 1
ATOM 2608 C C . SER A 1 351 ? 12.414 36.031 19.203 1 97.25 351 SER A C 1
ATOM 2610 O O . SER A 1 351 ? 13.414 35.5 18.703 1 97.25 351 SER A O 1
ATOM 2612 N N . ARG A 1 352 ? 11.945 35.562 20.359 1 97.06 352 ARG A N 1
ATOM 2613 C CA . ARG A 1 352 ? 12.641 34.594 21.188 1 97.06 352 ARG A CA 1
ATOM 2614 C C . ARG A 1 352 ? 11.711 33.438 21.531 1 97.06 352 ARG A C 1
ATOM 2616 O O . ARG A 1 352 ? 10.531 33.625 21.812 1 97.06 352 ARG A O 1
ATOM 2623 N N . CYS A 1 353 ? 12.25 32.188 21.422 1 96.94 353 CYS A N 1
ATOM 2624 C CA . CYS A 1 353 ? 11.609 30.969 21.891 1 96.94 353 CYS A CA 1
ATOM 2625 C C . CYS A 1 353 ? 12.094 30.594 23.281 1 96.94 353 CYS A C 1
ATOM 2627 O O . CYS A 1 353 ? 13.289 30.391 23.5 1 96.94 353 CYS A O 1
ATOM 2629 N N . VAL A 1 354 ? 11.18 30.453 24.266 1 97.62 354 VAL A N 1
ATOM 2630 C CA . VAL A 1 354 ? 11.602 30.406 25.656 1 97.62 354 VAL A CA 1
ATOM 2631 C C . VAL A 1 354 ? 11.031 29.141 26.312 1 97.62 354 VAL A C 1
ATOM 2633 O O . VAL A 1 354 ? 9.828 28.891 26.266 1 97.62 354 VAL A O 1
ATOM 2636 N N . TYR A 1 355 ? 11.875 28.344 26.969 1 97.25 355 TYR A N 1
ATOM 2637 C CA . TYR A 1 355 ? 11.453 27.188 27.766 1 97.25 355 TYR A CA 1
ATOM 2638 C C . TYR A 1 355 ? 10.805 27.656 29.062 1 97.25 355 TYR A C 1
ATOM 2640 O O . TYR A 1 355 ? 11.25 28.625 29.688 1 97.25 355 TYR A O 1
ATOM 2648 N N . THR A 1 356 ? 9.805 27.047 29.469 1 97.75 356 THR A N 1
ATOM 2649 C CA . THR A 1 356 ? 9.203 27.156 30.797 1 97.75 356 THR A CA 1
ATOM 2650 C C . THR A 1 356 ? 8.789 25.781 31.312 1 97.75 356 THR A C 1
ATOM 2652 O O . THR A 1 356 ? 8.844 24.797 30.594 1 97.75 356 THR A O 1
ATOM 2655 N N . ASN A 1 357 ? 8.461 25.688 32.594 1 98.12 357 ASN A N 1
ATOM 2656 C CA . ASN A 1 357 ? 8 24.438 33.188 1 98.12 357 ASN A CA 1
ATOM 2657 C C . ASN A 1 357 ? 6.492 24.266 33.031 1 98.12 357 ASN A C 1
ATOM 2659 O O . ASN A 1 357 ? 5.781 24.156 34.031 1 98.12 357 ASN A O 1
ATOM 2663 N N . LYS A 1 358 ? 5.98 24.234 31.844 1 97.88 358 LYS A N 1
ATOM 2664 C CA . LYS A 1 358 ? 4.609 23.984 31.406 1 97.88 358 LYS A CA 1
ATOM 2665 C C . LYS A 1 358 ? 4.57 22.938 30.297 1 97.88 358 LYS A C 1
ATOM 2667 O O . LYS A 1 358 ? 5.605 22.594 29.719 1 97.88 358 LYS A O 1
ATOM 2672 N N . PRO A 1 359 ? 3.404 22.328 30.078 1 96.75 359 PRO A N 1
ATOM 2673 C CA . PRO A 1 359 ? 3.332 21.422 28.922 1 96.75 359 PRO A CA 1
ATOM 2674 C C . PRO A 1 359 ? 3.83 22.078 27.641 1 96.75 359 PRO A C 1
ATOM 2676 O O . PRO A 1 359 ? 3.604 23.266 27.406 1 96.75 359 PRO A O 1
ATOM 2679 N N . SER A 1 360 ? 4.457 21.297 26.828 1 97.06 360 SER A N 1
ATOM 2680 C CA . SER A 1 360 ? 5.109 21.812 25.625 1 97.06 360 SER A CA 1
ATOM 2681 C C . SER A 1 360 ? 4.09 22.359 24.641 1 97.06 360 SER A C 1
ATOM 2683 O O . SER A 1 360 ? 3.016 21.781 24.453 1 97.06 360 SER A O 1
ATOM 2685 N N . ALA A 1 361 ? 4.453 23.484 24.047 1 97.5 361 ALA A N 1
ATOM 2686 C CA . ALA A 1 361 ? 3.68 24.047 22.938 1 97.5 361 ALA A CA 1
ATOM 2687 C C . ALA A 1 361 ? 4.227 23.562 21.594 1 97.5 361 ALA A C 1
ATOM 2689 O O . ALA A 1 361 ? 5.398 23.203 21.484 1 97.5 361 ALA A O 1
ATOM 2690 N N . GLY A 1 362 ? 3.398 23.438 20.641 1 96.19 362 GLY A N 1
ATOM 2691 C CA . GLY A 1 362 ? 3.768 23.016 19.312 1 96.19 362 GLY A CA 1
ATOM 2692 C C . GLY A 1 362 ? 2.99 23.734 18.219 1 96.19 362 GLY A C 1
ATOM 2693 O O . GLY A 1 362 ? 2.41 24.781 18.453 1 96.19 362 GLY A O 1
ATOM 2694 N N . PRO A 1 363 ? 3.064 23.141 17.016 1 96.56 363 PRO A N 1
ATOM 2695 C CA . PRO A 1 363 ? 2.385 23.781 15.898 1 96.56 363 PRO A CA 1
ATOM 2696 C C . PRO A 1 363 ? 0.872 23.859 16.094 1 96.56 363 PRO A C 1
ATOM 2698 O O . PRO A 1 363 ? 0.255 22.906 16.562 1 96.56 363 PRO A O 1
ATOM 2701 N N . PHE A 1 364 ? 0.314 24.969 15.812 1 97.5 364 PHE A N 1
ATOM 2702 C CA . PHE A 1 364 ? -1.113 25.266 15.797 1 97.5 364 PHE A CA 1
ATOM 2703 C C . PHE A 1 364 ? -1.489 26.047 14.547 1 97.5 364 PHE A C 1
ATOM 2705 O O . PHE A 1 364 ? -0.688 26.828 14.031 1 97.5 364 PHE A O 1
ATOM 2712 N N . ARG A 1 365 ? -2.723 25.906 14.016 1 95.25 365 ARG A N 1
ATOM 2713 C CA . ARG A 1 365 ? -3.225 26.609 12.844 1 95.25 365 ARG A CA 1
ATOM 2714 C C . ARG A 1 365 ? -2.891 28.094 12.914 1 95.25 365 ARG A C 1
ATOM 2716 O O . ARG A 1 365 ? -3.328 28.797 13.836 1 95.25 365 ARG A O 1
ATOM 2723 N N . GLY A 1 366 ? -2.092 28.453 11.906 1 96.38 366 GLY A N 1
ATOM 2724 C CA . GLY A 1 366 ? -1.595 29.812 11.914 1 96.38 366 GLY A CA 1
ATOM 2725 C C . GLY A 1 366 ? -0.124 29.906 12.273 1 96.38 366 GLY A C 1
ATOM 2726 O O . GLY A 1 366 ? 0.551 30.875 11.891 1 96.38 366 GLY A O 1
ATOM 2727 N N . PHE A 1 367 ? 0.343 29 13.047 1 95.81 367 PHE A N 1
ATOM 2728 C CA . PHE A 1 367 ? 1.761 28.734 13.266 1 95.81 367 PHE A CA 1
ATOM 2729 C C . PHE A 1 367 ? 2.438 29.922 13.93 1 95.81 367 PHE A C 1
ATOM 2731 O O . PHE A 1 367 ? 3.471 30.406 13.461 1 95.81 367 PHE A O 1
ATOM 2738 N N . GLY A 1 368 ? 1.767 30.469 14.922 1 97.25 368 GLY A N 1
ATOM 2739 C CA . GLY A 1 368 ? 2.332 31.547 15.727 1 97.25 368 GLY A CA 1
ATOM 2740 C C . GLY A 1 368 ? 2.074 32.906 15.141 1 97.25 368 GLY A C 1
ATOM 2741 O O . GLY A 1 368 ? 2.229 33.938 15.828 1 97.25 368 GLY A O 1
ATOM 2742 N N . VAL A 1 369 ? 1.591 33 13.93 1 98.38 369 VAL A N 1
ATOM 2743 C CA . VAL A 1 369 ? 1.436 34.281 13.219 1 98.38 369 VAL A CA 1
ATOM 2744 C C . VAL A 1 369 ? 0.241 35.031 13.781 1 98.38 369 VAL A C 1
ATOM 2746 O O . VAL A 1 369 ? 0.278 36.25 13.891 1 98.38 369 VAL A O 1
ATOM 2749 N N . PRO A 1 370 ? -0.836 34.312 14.188 1 98.19 370 PRO A N 1
ATOM 2750 C CA . PRO A 1 370 ? -1.959 35.062 14.773 1 98.19 370 PRO A CA 1
ATOM 2751 C C . PRO A 1 370 ? -1.55 35.906 15.984 1 98.19 370 PRO A C 1
ATOM 2753 O O . PRO A 1 370 ? -2.094 36.969 16.203 1 98.19 370 PRO A O 1
ATOM 2756 N N . GLN A 1 371 ? -0.589 35.469 16.734 1 97.94 371 GLN A N 1
ATOM 2757 C CA . GLN A 1 371 ? -0.161 36.156 17.953 1 97.94 371 GLN A CA 1
ATOM 2758 C C . GLN A 1 371 ? 0.514 37.469 17.641 1 97.94 371 GLN A C 1
ATOM 2760 O O . GLN A 1 371 ? 0.256 38.5 18.297 1 97.94 371 GLN A O 1
ATOM 2765 N N . VAL A 1 372 ? 1.351 37.5 16.625 1 98.44 372 VAL A N 1
ATOM 2766 C CA . VAL A 1 372 ? 2.035 38.75 16.266 1 98.44 372 VAL A CA 1
ATOM 2767 C C . VAL A 1 372 ? 1.092 39.656 15.484 1 98.44 372 VAL A C 1
ATOM 2769 O O . VAL A 1 372 ? 1.252 40.875 15.477 1 98.44 372 VAL A O 1
ATOM 2772 N N . THR A 1 373 ? 0.166 39.031 14.727 1 98.69 373 THR A N 1
ATOM 2773 C CA . THR A 1 373 ? -0.833 39.812 14.008 1 98.69 373 THR A CA 1
ATOM 2774 C C . THR A 1 373 ? -1.735 40.562 14.977 1 98.69 373 THR A C 1
ATOM 2776 O O . THR A 1 373 ? -2.154 41.719 14.703 1 98.69 373 THR A O 1
ATOM 2779 N N . TRP A 1 374 ? -1.993 39.938 16.125 1 97.81 374 TRP A N 1
ATOM 2780 C CA . TRP A 1 374 ? -2.734 40.562 17.219 1 97.81 374 TRP A CA 1
ATOM 2781 C C . TRP A 1 374 ? -2.092 41.875 17.625 1 97.81 374 TRP A C 1
ATOM 2783 O O . TRP A 1 374 ? -2.779 42.906 17.766 1 97.81 374 TRP A O 1
ATOM 2793 N N . PHE A 1 375 ? -0.832 42 17.703 1 97.88 375 PHE A N 1
ATOM 2794 C CA . PHE A 1 375 ? -0.066 43.156 18.094 1 97.88 375 PHE A CA 1
ATOM 2795 C C . PHE A 1 375 ? -0.081 44.219 16.984 1 97.88 375 PHE A C 1
ATOM 2797 O O . PHE A 1 375 ? -0.55 45.344 17.188 1 97.88 375 PHE A O 1
ATOM 2804 N N . HIS A 1 376 ? 0.382 43.844 15.742 1 98.25 376 HIS A N 1
ATOM 2805 C CA . HIS A 1 376 ? 0.639 44.906 14.766 1 98.25 376 HIS A CA 1
ATOM 2806 C C . HIS A 1 376 ? -0.664 45.469 14.195 1 98.25 376 HIS A C 1
ATOM 2808 O O . HIS A 1 376 ? -0.756 46.656 13.875 1 98.25 376 HIS A O 1
ATOM 2814 N N . GLU A 1 377 ? -1.686 44.625 14.047 1 98.75 377 GLU A N 1
ATOM 2815 C CA . GLU A 1 377 ? -2.934 45.125 13.477 1 98.75 377 GLU A CA 1
ATOM 2816 C C . GLU A 1 377 ? -3.68 46 14.484 1 98.75 377 GLU A C 1
ATOM 2818 O O . GLU A 1 377 ? -4.387 46.938 14.094 1 98.75 377 GLU A O 1
ATOM 2823 N N . SER A 1 378 ? -3.568 45.719 15.805 1 98.62 378 SER A N 1
ATOM 2824 C CA . SER A 1 378 ? -4.129 46.594 16.828 1 98.62 378 SER A CA 1
ATOM 2825 C C . SER A 1 378 ? -3.395 47.938 16.875 1 98.62 378 SER A C 1
ATOM 2827 O O . SER A 1 378 ? -4.02 48.969 17.016 1 98.62 378 SER A O 1
ATOM 2829 N N . THR A 1 379 ? -2.088 47.844 16.75 1 98.31 379 THR A N 1
ATOM 2830 C CA . THR A 1 379 ? -1.274 49.062 16.766 1 98.31 379 THR A CA 1
ATOM 2831 C C . THR A 1 379 ? -1.546 49.906 15.531 1 98.31 379 THR A C 1
ATOM 2833 O O . THR A 1 379 ? -1.627 51.156 15.617 1 98.31 379 THR A O 1
ATOM 2836 N N . VAL A 1 380 ? -1.668 49.281 14.406 1 98.38 380 VAL A N 1
ATOM 2837 C CA . VAL A 1 380 ? -2.016 49.969 13.164 1 98.38 380 VAL A CA 1
ATOM 2838 C C . VAL A 1 380 ? -3.367 50.656 13.32 1 98.38 380 VAL A C 1
ATOM 2840 O O . VAL A 1 380 ? -3.547 51.812 12.859 1 98.38 380 VAL A O 1
ATOM 2843 N N . ASP A 1 381 ? -4.32 49.969 13.906 1 98.56 381 ASP A N 1
ATOM 2844 C CA . ASP A 1 381 ? -5.637 50.531 14.141 1 98.56 381 ASP A CA 1
ATOM 2845 C C . ASP A 1 381 ? -5.539 51.781 15.016 1 98.56 381 ASP A C 1
ATOM 2847 O O . ASP A 1 381 ? -6.195 52.812 14.734 1 98.56 381 ASP A O 1
ATOM 2851 N N . GLU A 1 382 ? -4.75 51.781 16.062 1 98.19 382 GLU A N 1
ATOM 2852 C CA . GLU A 1 382 ? -4.562 52.938 16.938 1 98.19 382 GLU A CA 1
ATOM 2853 C C . GLU A 1 382 ? -3.902 54.094 16.188 1 98.19 382 GLU A C 1
ATOM 2855 O O . GLU A 1 382 ? -4.211 55.25 16.453 1 98.19 382 GLU A O 1
ATOM 2860 N N . LEU A 1 383 ? -2.965 53.781 15.352 1 97.88 383 LEU A N 1
ATOM 2861 C CA . LEU A 1 383 ? -2.328 54.812 14.555 1 97.88 383 LEU A CA 1
ATOM 2862 C C . LEU A 1 383 ? -3.344 55.5 13.648 1 97.88 383 LEU A C 1
ATOM 2864 O O . LEU A 1 383 ? -3.271 56.719 13.43 1 97.88 383 LEU A O 1
ATOM 2868 N N . ALA A 1 384 ? -4.199 54.688 13.023 1 97.94 384 ALA A N 1
ATOM 2869 C CA . ALA A 1 384 ? -5.262 55.281 12.203 1 97.94 384 ALA A CA 1
ATOM 2870 C C . ALA A 1 384 ? -6.09 56.281 13.008 1 97.94 384 ALA A C 1
ATOM 2872 O O . ALA A 1 384 ? -6.367 57.375 12.539 1 97.94 384 ALA A O 1
ATOM 2873 N N . TYR A 1 385 ? -6.527 55.938 14.203 1 95.94 385 TYR A N 1
ATOM 2874 C CA . TYR A 1 385 ? -7.293 56.844 15.07 1 95.94 385 TYR A CA 1
ATOM 2875 C C . TYR A 1 385 ? -6.496 58.094 15.398 1 95.94 385 TYR A C 1
ATOM 2877 O O . TYR A 1 385 ? -7.031 59.219 15.367 1 95.94 385 TYR A O 1
ATOM 2885 N N . ARG A 1 386 ? -5.246 57.875 15.68 1 95.19 386 ARG A N 1
ATOM 2886 C CA . ARG A 1 386 ? -4.402 59 16.094 1 95.19 386 ARG A CA 1
ATOM 2887 C C . ARG A 1 386 ? -4.211 60 14.945 1 95.19 386 ARG A C 1
ATOM 2889 O O . ARG A 1 386 ? -4.094 61.188 15.172 1 95.19 386 ARG A O 1
ATOM 2896 N N . THR A 1 387 ? -4.18 59.469 13.773 1 95 387 THR A N 1
ATOM 2897 C CA . THR A 1 387 ? -3.939 60.344 12.617 1 95 387 THR A CA 1
ATOM 2898 C C . THR A 1 387 ? -5.258 60.812 12.031 1 95 387 THR A C 1
ATOM 2900 O O . THR A 1 387 ? -5.266 61.656 11.109 1 95 387 THR A O 1
ATOM 2903 N N . GLY A 1 388 ? -6.375 60.312 12.492 1 95.62 388 GLY A N 1
ATOM 2904 C CA . GLY A 1 388 ? -7.688 60.719 12.008 1 95.62 388 GLY A CA 1
ATOM 2905 C C . GLY A 1 388 ? -8.039 60.094 10.664 1 95.62 388 GLY A C 1
ATOM 2906 O O . GLY A 1 388 ? -8.961 60.562 9.992 1 95.62 388 GLY A O 1
ATOM 2907 N N . ILE A 1 389 ? -7.27 59.094 10.305 1 96.88 389 ILE A N 1
ATOM 2908 C CA . ILE A 1 389 ? -7.523 58.406 9.047 1 96.88 389 ILE A CA 1
ATOM 2909 C C . ILE A 1 389 ? -8.398 57.188 9.297 1 96.88 389 ILE A C 1
ATOM 2911 O O . ILE A 1 389 ? -8.227 56.5 10.297 1 96.88 389 ILE A O 1
ATOM 2915 N N . ASP A 1 390 ? -9.336 56.938 8.359 1 96.94 390 ASP A N 1
ATOM 2916 C CA . ASP A 1 390 ? -10.164 55.719 8.445 1 96.94 390 ASP A CA 1
ATOM 2917 C C . ASP A 1 390 ? -9.312 54.469 8.531 1 96.94 390 ASP A C 1
ATOM 2919 O O . ASP A 1 390 ? -8.336 54.312 7.793 1 96.94 390 ASP A O 1
ATOM 2923 N N . PRO A 1 391 ? -9.727 53.625 9.445 1 97.94 391 PRO A N 1
ATOM 2924 C CA . PRO A 1 391 ? -8.883 52.438 9.68 1 97.94 391 PRO A CA 1
ATOM 2925 C C . PRO A 1 391 ? -8.68 51.594 8.414 1 97.94 391 PRO A C 1
ATOM 2927 O O . PRO A 1 391 ? -7.598 51.062 8.203 1 97.94 391 PRO A O 1
ATOM 2930 N N . ALA A 1 392 ? -9.641 51.344 7.605 1 98.44 392 ALA A N 1
ATOM 2931 C CA . ALA A 1 392 ? -9.492 50.594 6.359 1 98.44 392 ALA A CA 1
ATOM 2932 C C . ALA A 1 392 ? -8.617 51.344 5.363 1 98.44 392 ALA A C 1
ATOM 2934 O O . ALA A 1 392 ? -7.777 50.75 4.691 1 98.44 392 ALA A O 1
ATOM 2935 N N . GLU A 1 393 ? -8.828 52.625 5.254 1 97.88 393 GLU A N 1
ATOM 2936 C CA . GLU A 1 393 ? -8.047 53.469 4.344 1 97.88 393 GLU A CA 1
ATOM 2937 C C . GLU A 1 393 ? -6.578 53.5 4.766 1 97.88 393 GLU A C 1
ATOM 2939 O O . GLU A 1 393 ? -5.684 53.5 3.918 1 97.88 393 GLU A O 1
ATOM 2944 N N . PHE A 1 394 ? -6.336 53.688 6.078 1 98.19 394 PHE A N 1
ATOM 2945 C CA . PHE A 1 394 ? -4.973 53.688 6.594 1 98.19 394 PHE A CA 1
ATOM 2946 C C . PHE A 1 394 ? -4.223 52.438 6.141 1 98.19 394 PHE A C 1
ATOM 2948 O O . PHE A 1 394 ? -3.08 52.5 5.688 1 98.19 394 PHE A O 1
ATOM 2955 N N . ARG A 1 395 ? -4.895 51.281 6.285 1 98.62 395 ARG A N 1
ATOM 2956 C CA . ARG A 1 395 ? -4.309 50 5.848 1 98.62 395 ARG A CA 1
ATOM 2957 C C . ARG A 1 395 ? -4.105 50 4.336 1 98.62 395 ARG A C 1
ATOM 2959 O O . ARG A 1 395 ? -3.027 49.656 3.855 1 98.62 395 ARG A O 1
ATOM 2966 N N . ARG A 1 396 ? -5.121 50.312 3.605 1 97.94 396 ARG A N 1
ATOM 2967 C CA . ARG A 1 396 ? -5.078 50.312 2.146 1 97.94 396 ARG A CA 1
ATOM 2968 C C . ARG A 1 396 ? -3.875 51.094 1.626 1 97.94 396 ARG A C 1
ATOM 2970 O O . ARG A 1 396 ? -3.207 50.656 0.685 1 97.94 396 ARG A O 1
ATOM 2977 N N . ARG A 1 397 ? -3.551 52.156 2.24 1 96.5 397 ARG A N 1
ATOM 2978 C CA . ARG A 1 397 ? -2.467 53.031 1.828 1 96.5 397 ARG A CA 1
ATOM 2979 C C . ARG A 1 397 ? -1.107 52.406 2.072 1 96.5 397 ARG A C 1
ATOM 2981 O O . ARG A 1 397 ? -0.166 52.625 1.307 1 96.5 397 ARG A O 1
ATOM 2988 N N . ASN A 1 398 ? -1.013 51.656 3.047 1 98.25 398 ASN A N 1
ATOM 2989 C CA . ASN A 1 398 ? 0.297 51.219 3.518 1 98.25 398 ASN A CA 1
ATOM 2990 C C . ASN A 1 398 ? 0.569 49.75 3.135 1 98.25 398 ASN A C 1
ATOM 2992 O O . ASN A 1 398 ? 1.708 49.281 3.211 1 98.25 398 ASN A O 1
ATOM 2996 N N . LEU A 1 399 ? -0.393 49.031 2.68 1 98.75 399 LEU A N 1
ATOM 2997 C CA . LEU A 1 399 ? -0.257 47.594 2.4 1 98.75 399 LEU A CA 1
ATOM 2998 C C . LEU A 1 399 ? 0.756 47.344 1.287 1 98.75 399 LEU A C 1
ATOM 3000 O O . LEU A 1 399 ? 0.83 48.125 0.329 1 98.75 399 LEU A O 1
ATOM 3004 N N . LEU A 1 400 ? 1.474 46.281 1.396 1 98.38 400 LEU A N 1
ATOM 3005 C CA . LEU A 1 400 ? 2.391 45.812 0.354 1 98.38 400 LEU A CA 1
ATOM 3006 C C . LEU A 1 400 ? 1.629 45.406 -0.903 1 98.38 400 LEU A C 1
ATOM 3008 O O . LEU A 1 400 ? 0.496 44.938 -0.821 1 98.38 400 LEU A O 1
ATOM 3012 N N . ARG A 1 401 ? 2.246 45.594 -2.018 1 97.75 401 ARG A N 1
ATOM 3013 C CA . ARG A 1 401 ? 1.695 45.25 -3.328 1 97.75 401 ARG A CA 1
ATOM 3014 C C . ARG A 1 401 ? 2.662 44.375 -4.121 1 97.75 401 ARG A C 1
ATOM 3016 O O . ARG A 1 401 ? 3.758 44.062 -3.652 1 97.75 401 ARG A O 1
ATOM 3023 N N . GLU A 1 402 ? 2.119 43.875 -5.258 1 97.56 402 GLU A N 1
ATOM 3024 C CA . GLU A 1 402 ? 2.93 43.031 -6.129 1 97.56 402 GLU A CA 1
ATOM 3025 C C . GLU A 1 402 ? 4.289 43.656 -6.406 1 97.56 402 GLU A C 1
ATOM 3027 O O . GLU A 1 402 ? 4.371 44.812 -6.801 1 97.56 402 GLU A O 1
ATOM 3032 N N . GLY A 1 403 ? 5.375 42.938 -6.188 1 96.88 403 GLY A N 1
ATOM 3033 C CA . GLY A 1 403 ? 6.719 43.406 -6.488 1 96.88 403 GLY A CA 1
ATOM 3034 C C . GLY A 1 403 ? 7.379 44.125 -5.32 1 96.88 403 GLY A C 1
ATOM 3035 O O . GLY A 1 403 ? 8.609 44.25 -5.277 1 96.88 403 GLY A O 1
ATOM 3036 N N . ASP A 1 404 ? 6.602 44.625 -4.301 1 97.5 404 ASP A N 1
ATOM 3037 C CA . ASP A 1 404 ? 7.188 45.25 -3.115 1 97.5 404 ASP A CA 1
ATOM 3038 C C . ASP A 1 404 ? 8.031 44.25 -2.332 1 97.5 404 ASP A C 1
ATOM 3040 O O . ASP A 1 404 ? 7.797 43.062 -2.4 1 97.5 404 ASP A O 1
ATOM 3044 N N . LEU A 1 405 ? 9.039 44.812 -1.7 1 96.31 405 LEU A N 1
ATOM 3045 C CA . LEU A 1 405 ? 9.812 43.969 -0.798 1 96.31 405 LEU A CA 1
ATOM 3046 C C . LEU A 1 405 ? 9.148 43.875 0.571 1 96.31 405 LEU A C 1
ATOM 3048 O O . LEU A 1 405 ? 8.742 44.875 1.136 1 96.31 405 LEU A O 1
ATOM 3052 N N . SER A 1 406 ? 8.969 42.719 1.02 1 96.06 406 SER A N 1
ATOM 3053 C CA . SER A 1 406 ? 8.531 42.531 2.402 1 96.06 406 SER A CA 1
ATOM 3054 C C . SER A 1 406 ? 9.586 43.062 3.381 1 96.06 406 SER A C 1
ATOM 3056 O O . SER A 1 406 ? 10.75 43.219 3.016 1 96.06 406 SER A O 1
ATOM 3058 N N . PRO A 1 407 ? 9.164 43.25 4.617 1 95.12 407 PRO A N 1
ATOM 3059 C CA . PRO A 1 407 ? 10.156 43.625 5.617 1 95.12 407 PRO A CA 1
ATOM 3060 C C . PRO A 1 407 ? 11.305 42.625 5.727 1 95.12 407 PRO A C 1
ATOM 3062 O O . PRO A 1 407 ? 12.422 43 6.09 1 95.12 407 PRO A O 1
ATOM 3065 N N . SER A 1 408 ? 11.094 41.406 5.398 1 94.94 408 SER A N 1
ATOM 3066 C CA . SER A 1 408 ? 12.117 40.375 5.465 1 94.94 408 SER A CA 1
ATOM 3067 C C . SER A 1 408 ? 12.984 40.344 4.207 1 94.94 408 SER A C 1
ATOM 3069 O O . SER A 1 408 ? 13.93 39.562 4.105 1 94.94 408 SER A O 1
ATOM 3071 N N . GLY A 1 409 ? 12.68 41.062 3.264 1 95.81 409 GLY A N 1
ATOM 3072 C CA . GLY A 1 409 ? 13.523 41.219 2.086 1 95.81 409 GLY A CA 1
ATOM 3073 C C . GLY A 1 409 ? 13.031 40.375 0.903 1 95.81 409 GLY A C 1
ATOM 3074 O O . GLY A 1 409 ? 13.531 40.531 -0.212 1 95.81 409 GLY A O 1
ATOM 3075 N N . THR A 1 410 ? 12.086 39.594 1.054 1 96.75 410 THR A N 1
ATOM 3076 C CA . THR A 1 410 ? 11.555 38.719 -0.007 1 96.75 410 THR A CA 1
ATOM 3077 C C . THR A 1 410 ? 10.477 39.469 -0.801 1 96.75 410 THR A C 1
ATOM 3079 O O . THR A 1 410 ? 9.547 40.031 -0.222 1 96.75 410 THR A O 1
ATOM 3082 N N . PRO A 1 411 ? 10.531 39.438 -2.109 1 96.94 411 PRO A N 1
ATOM 3083 C CA . PRO A 1 411 ? 9.523 40.156 -2.91 1 96.94 411 PRO A CA 1
ATOM 3084 C C . PRO A 1 411 ? 8.141 39.531 -2.812 1 96.94 411 PRO A C 1
ATOM 3086 O O . PRO A 1 411 ? 8.016 38.281 -2.76 1 96.94 411 PRO A O 1
ATOM 3089 N N . MET A 1 412 ? 7.129 40.438 -2.848 1 97.12 412 MET A N 1
ATOM 3090 C CA . MET A 1 412 ? 5.746 39.969 -2.881 1 97.12 412 MET A CA 1
ATOM 3091 C C . MET A 1 412 ? 5.375 39.469 -4.27 1 97.12 412 MET A C 1
ATOM 3093 O O . MET A 1 412 ? 5.684 40.094 -5.273 1 97.12 412 MET A O 1
ATOM 3097 N N . HIS A 1 413 ? 4.785 38.312 -4.285 1 96.94 413 HIS A N 1
ATOM 3098 C CA . HIS A 1 413 ? 4.191 37.75 -5.496 1 96.94 413 HIS A CA 1
ATOM 3099 C C . HIS A 1 413 ? 2.873 37.062 -5.195 1 96.94 413 HIS A C 1
ATOM 3101 O O . HIS A 1 413 ? 2.809 36.219 -4.301 1 96.94 413 HIS A O 1
ATOM 3107 N N . SER A 1 414 ? 1.82 37.469 -5.953 1 97.44 414 SER A N 1
ATOM 3108 C CA . SER A 1 414 ? 0.502 36.844 -5.805 1 97.44 414 SER A CA 1
ATOM 3109 C C . SER A 1 414 ? 0.028 36.906 -4.359 1 97.44 414 SER A C 1
ATOM 3111 O O . SER A 1 414 ? -0.317 35.875 -3.775 1 97.44 414 SER A O 1
ATOM 3113 N N . ALA A 1 415 ? 0.067 38 -3.744 1 97.81 415 ALA A N 1
ATOM 3114 C CA . ALA A 1 415 ? -0.463 38.281 -2.414 1 97.81 415 ALA A CA 1
ATOM 3115 C C . ALA A 1 415 ? -1.372 39.531 -2.443 1 97.81 415 ALA A C 1
ATOM 3117 O O . ALA A 1 415 ? -0.919 40.656 -2.209 1 97.81 415 ALA A O 1
ATOM 3118 N N . ASP A 1 416 ? -2.59 39.281 -2.637 1 98.38 416 ASP A N 1
ATOM 3119 C CA . ASP A 1 416 ? -3.533 40.375 -2.867 1 98.38 416 ASP A CA 1
ATOM 3120 C C . ASP A 1 416 ? -4.156 40.844 -1.556 1 98.38 416 ASP A C 1
ATOM 3122 O O . ASP A 1 416 ? -5.355 40.688 -1.333 1 98.38 416 ASP A O 1
ATOM 3126 N N . PHE A 1 417 ? -3.396 41.625 -0.81 1 98.69 417 PHE A N 1
ATOM 3127 C CA . PHE A 1 417 ? -3.859 42.156 0.467 1 98.69 417 PHE A CA 1
ATOM 3128 C C . PHE A 1 417 ? -4.988 43.156 0.261 1 98.69 417 PHE A C 1
ATOM 3130 O O . PHE A 1 417 ? -5.98 43.156 0.995 1 98.69 417 PHE A O 1
ATOM 3137 N N . VAL A 1 418 ? -4.852 44 -0.705 1 98.62 418 VAL A N 1
ATOM 3138 C CA . VAL A 1 418 ? -5.84 45.062 -0.97 1 98.62 418 VAL A CA 1
ATOM 3139 C C . VAL A 1 418 ? -7.156 44.406 -1.4 1 98.62 418 VAL A C 1
ATOM 3141 O O . VAL A 1 418 ? -8.227 44.812 -0.936 1 98.62 418 VAL A O 1
ATOM 3144 N N . GLY A 1 419 ? -7.004 43.406 -2.338 1 98.69 419 GLY A N 1
ATOM 3145 C CA . GLY A 1 419 ? -8.203 42.719 -2.74 1 98.69 419 GLY A CA 1
ATOM 3146 C C . GLY A 1 419 ? -8.922 42.062 -1.579 1 98.69 419 GLY A C 1
ATOM 3147 O O . GLY A 1 419 ? -10.156 42.062 -1.521 1 98.69 419 GLY A O 1
ATOM 3148 N N . CYS A 1 420 ? -8.227 41.5 -0.652 1 98.81 420 CYS A N 1
ATOM 3149 C CA . CYS A 1 420 ? -8.82 40.875 0.519 1 98.81 420 CYS A CA 1
ATOM 3150 C C . CYS A 1 420 ? -9.469 41.906 1.431 1 98.81 420 CYS A C 1
ATOM 3152 O O . CYS A 1 420 ? -10.57 41.688 1.944 1 98.81 420 CYS A O 1
ATOM 3154 N N . LEU A 1 421 ? -8.781 43 1.664 1 98.81 421 LEU A N 1
ATOM 3155 C CA . LEU A 1 421 ? -9.32 44.094 2.475 1 98.81 421 LEU A CA 1
ATOM 3156 C C . LEU A 1 421 ? -10.625 44.625 1.88 1 98.81 421 LEU A C 1
ATOM 3158 O O . LEU A 1 421 ? -11.609 44.781 2.596 1 98.81 421 LEU A O 1
ATOM 3162 N N . ASP A 1 422 ? -10.578 44.844 0.571 1 98.62 422 ASP A N 1
ATOM 3163 C CA . ASP A 1 422 ? -11.758 45.344 -0.116 1 98.62 422 ASP A CA 1
ATOM 3164 C C . ASP A 1 422 ? -12.914 44.375 -0.038 1 98.62 422 ASP A C 1
ATOM 3166 O O . ASP A 1 422 ? -14.078 44.75 0.117 1 98.62 422 ASP A O 1
ATOM 3170 N N . ALA A 1 423 ? -12.586 43.125 -0.134 1 98.81 423 ALA A N 1
ATOM 3171 C CA . ALA A 1 423 ? -13.602 42.094 -0.089 1 98.81 423 ALA A CA 1
ATOM 3172 C C . ALA A 1 423 ? -14.328 42.094 1.253 1 98.81 423 ALA A C 1
ATOM 3174 O O . ALA A 1 423 ? -15.562 42.062 1.299 1 98.81 423 ALA A O 1
ATOM 3175 N N . VAL A 1 424 ? -13.602 42.156 2.32 1 98.88 424 VAL A N 1
ATOM 3176 C CA . VAL A 1 424 ? -14.227 42 3.629 1 98.88 424 VAL A CA 1
ATOM 3177 C C . VAL A 1 424 ? -14.922 43.312 4.023 1 98.88 424 VAL A C 1
ATOM 3179 O O . VAL A 1 424 ? -15.961 43.281 4.691 1 98.88 424 VAL A O 1
ATOM 3182 N N . THR A 1 425 ? -14.352 44.469 3.703 1 98.62 425 THR A N 1
ATOM 3183 C CA . THR A 1 425 ? -14.992 45.719 3.99 1 98.62 425 THR A CA 1
ATOM 3184 C C . THR A 1 425 ? -16.266 45.906 3.156 1 98.62 425 THR A C 1
ATOM 3186 O O . THR A 1 425 ? -17.281 46.375 3.656 1 98.62 425 THR A O 1
ATOM 3189 N N . GLY A 1 426 ? -16.172 45.469 1.911 1 98.38 426 GLY A N 1
ATOM 3190 C CA . GLY A 1 426 ? -17.375 45.469 1.083 1 98.38 426 GLY A CA 1
ATOM 3191 C C . GLY A 1 426 ? -18.469 44.562 1.641 1 98.38 426 GLY A C 1
ATOM 3192 O O . GLY A 1 426 ? -19.641 44.938 1.614 1 98.38 426 GLY A O 1
ATOM 3193 N N . ALA A 1 427 ? -18.109 43.469 2.125 1 98.31 427 ALA A N 1
ATOM 3194 C CA . ALA A 1 427 ? -19.062 42.5 2.627 1 98.31 427 ALA A CA 1
ATOM 3195 C C . ALA A 1 427 ? -19.844 43.031 3.818 1 98.31 427 ALA A C 1
ATOM 3197 O O . ALA A 1 427 ? -21.047 42.812 3.953 1 98.31 427 ALA A O 1
ATOM 3198 N N . ILE A 1 428 ? -19.172 43.812 4.734 1 97.12 428 ILE A N 1
ATOM 3199 C CA . ILE A 1 428 ? -19.844 44.281 5.938 1 97.12 428 ILE A CA 1
ATOM 3200 C C . ILE A 1 428 ? -20.422 45.656 5.703 1 97.12 428 ILE A C 1
ATOM 3202 O O . ILE A 1 428 ? -21.031 46.25 6.605 1 97.12 428 ILE A O 1
ATOM 3206 N N . GLY A 1 429 ? -20.234 46.188 4.508 1 96.5 429 GLY A N 1
ATOM 3207 C CA . GLY A 1 429 ? -20.734 47.531 4.207 1 96.5 429 GLY A CA 1
ATOM 3208 C C . GLY A 1 429 ? -20 48.625 4.945 1 96.5 429 GLY A C 1
ATOM 3209 O O . GLY A 1 429 ? -20.609 49.5 5.57 1 96.5 429 GLY A O 1
ATOM 3210 N N . TRP A 1 430 ? -18.719 48.594 4.867 1 96.88 430 TRP A N 1
ATOM 3211 C CA . TRP A 1 430 ? -17.828 49.469 5.621 1 96.88 430 TRP A CA 1
ATOM 3212 C C . TRP A 1 430 ? -18.109 50.938 5.277 1 96.88 430 TRP A C 1
ATOM 3214 O O . TRP A 1 430 ? -18.016 51.812 6.137 1 96.88 430 TRP A O 1
ATOM 3224 N N . ASP A 1 431 ? -18.453 51.25 4.102 1 92.38 431 ASP A N 1
ATOM 3225 C CA . ASP A 1 431 ? -18.625 52.625 3.633 1 92.38 431 ASP A CA 1
ATOM 3226 C C . ASP A 1 431 ? -20.062 53.094 3.791 1 92.38 431 ASP A C 1
ATOM 3228 O O . ASP A 1 431 ? -20.406 54.219 3.395 1 92.38 431 ASP A O 1
ATOM 3232 N N . THR A 1 432 ? -20.812 52.281 4.34 1 92.31 432 THR A N 1
ATOM 3233 C CA . THR A 1 432 ? -22.188 52.656 4.594 1 92.31 432 THR A CA 1
ATOM 3234 C C . THR A 1 432 ? -22.328 53.312 5.973 1 92.31 432 THR A C 1
ATOM 3236 O O . THR A 1 432 ? -21.562 52.969 6.887 1 92.31 432 THR A O 1
ATOM 3239 N N . PRO A 1 433 ? -23.312 54.281 6.012 1 86.5 433 PRO A N 1
ATOM 3240 C CA . PRO A 1 433 ? -23.5 54.906 7.328 1 86.5 433 PRO A CA 1
ATOM 3241 C C . PRO A 1 433 ? -23.734 53.875 8.438 1 86.5 433 PRO A C 1
ATOM 3243 O O . PRO A 1 433 ? -24.469 52.906 8.242 1 86.5 433 PRO A O 1
ATOM 3246 N N . PHE A 1 434 ? -22.984 54.031 9.383 1 82.5 434 PHE A N 1
ATOM 3247 C CA . PHE A 1 434 ? -23 53.125 10.523 1 82.5 434 PHE A CA 1
ATOM 3248 C C . PHE A 1 434 ? -23.625 53.781 11.734 1 82.5 434 PHE A C 1
ATOM 3250 O O . PHE A 1 434 ? -23.188 54.875 12.172 1 82.5 434 PHE A O 1
ATOM 3257 N N . THR A 1 435 ? -24.797 53.281 12.102 1 79.94 435 THR A N 1
ATOM 3258 C CA . THR A 1 435 ? -25.531 53.875 13.227 1 79.94 435 THR A CA 1
ATOM 3259 C C . THR A 1 435 ? -24.891 53.438 14.547 1 79.94 435 THR A C 1
ATOM 3261 O O . THR A 1 435 ? -24.859 52.25 14.891 1 79.94 435 THR A O 1
ATOM 3264 N N . ARG A 1 436 ? -24.234 54.406 15.117 1 79.25 436 ARG A N 1
ATOM 3265 C CA . ARG A 1 436 ? -23.719 54.156 16.453 1 79.25 436 ARG A CA 1
ATOM 3266 C C . ARG A 1 436 ? -24.812 54.375 17.5 1 79.25 436 ARG A C 1
ATOM 3268 O O . ARG A 1 436 ? -25.672 55.25 17.359 1 79.25 436 ARG A O 1
ATOM 3275 N N . VAL A 1 437 ? -25.016 53.281 18.188 1 78.19 437 VAL A N 1
ATOM 3276 C CA . VAL A 1 437 ? -26.062 53.344 19.203 1 78.19 437 VAL A CA 1
ATOM 3277 C C . VAL A 1 437 ? -25.453 53.656 20.562 1 78.19 437 VAL A C 1
ATOM 3279 O O . VAL A 1 437 ? -24.375 53.156 20.891 1 78.19 437 VAL A O 1
ATOM 3282 N N . ASP A 1 438 ? -26.078 54.688 21.172 1 77.19 438 ASP A N 1
ATOM 3283 C CA . ASP A 1 438 ? -25.688 55 22.547 1 77.19 438 ASP A CA 1
ATOM 3284 C C . ASP A 1 438 ? -26.531 54.219 23.547 1 77.19 438 ASP A C 1
ATOM 3286 O O . ASP A 1 438 ? -27.609 53.719 23.203 1 77.19 438 ASP A O 1
ATOM 3290 N N . GLY A 1 439 ? -25.953 53.781 24.672 1 86.19 439 GLY A N 1
ATOM 3291 C CA . GLY A 1 439 ? -26.656 53.094 25.734 1 86.19 439 GLY A CA 1
ATOM 3292 C C . GLY A 1 439 ? -26.016 51.781 26.109 1 86.19 439 GLY A C 1
ATOM 3293 O O . GLY A 1 439 ? -24.781 51.688 26.172 1 86.19 439 GLY A O 1
ATOM 3294 N N . ARG A 1 440 ? -26.859 50.906 26.375 1 92.81 440 ARG A N 1
ATOM 3295 C CA . ARG A 1 440 ? -26.391 49.625 26.891 1 92.81 440 ARG A CA 1
ATOM 3296 C C . ARG A 1 440 ? -25.672 48.812 25.812 1 92.81 440 ARG A C 1
ATOM 3298 O O . ARG A 1 440 ? -24.672 48.125 26.078 1 92.81 440 ARG A O 1
ATOM 3305 N N . PHE A 1 441 ? -26.156 48.906 24.594 1 95.38 441 PHE A N 1
ATOM 3306 C CA . PHE A 1 441 ? -25.625 48.125 23.5 1 95.38 441 PHE A CA 1
ATOM 3307 C C . PHE A 1 441 ? -24.844 49 22.531 1 95.38 441 PHE A C 1
ATOM 3309 O O . PHE A 1 441 ? -25.422 49.625 21.625 1 95.38 441 PHE A O 1
ATOM 3316 N N . LEU A 1 442 ? -23.484 48.938 22.703 1 96.5 442 LEU A N 1
ATOM 3317 C CA . LEU A 1 442 ? -22.609 49.719 21.828 1 96.5 442 LEU A CA 1
ATOM 3318 C C . LEU A 1 442 ? -22.266 48.938 20.562 1 96.5 442 LEU A C 1
ATOM 3320 O O . LEU A 1 442 ? -22.031 47.719 20.625 1 96.5 442 LEU A O 1
ATOM 3324 N N . ARG A 1 443 ? -22.312 49.562 19.453 1 95.81 443 ARG A N 1
ATOM 3325 C CA . ARG A 1 443 ? -22.047 48.906 18.172 1 95.81 443 ARG A CA 1
ATOM 3326 C C . ARG A 1 443 ? -20.719 49.406 17.578 1 95.81 443 ARG A C 1
ATOM 3328 O O . ARG A 1 443 ? -20.406 50.594 17.672 1 95.81 443 ARG A O 1
ATOM 3335 N N . GLY A 1 444 ? -19.969 48.5 16.984 1 96.5 444 GLY A N 1
ATOM 3336 C CA . GLY A 1 444 ? -18.703 48.844 16.375 1 96.5 444 GLY A CA 1
ATOM 3337 C C . GLY A 1 444 ? -18.312 47.969 15.195 1 96.5 444 GLY A C 1
ATOM 3338 O O . GLY A 1 444 ? -18.922 46.906 14.984 1 96.5 444 GLY A O 1
ATOM 3339 N N . ARG A 1 445 ? -17.406 48.5 14.391 1 97.31 445 ARG A N 1
ATOM 3340 C CA . ARG A 1 445 ? -16.828 47.781 13.266 1 97.31 445 ARG A CA 1
ATOM 3341 C C . ARG A 1 445 ? -15.312 47.75 13.352 1 97.31 445 ARG A C 1
ATOM 3343 O O . ARG A 1 445 ? -14.703 48.688 13.875 1 97.31 445 ARG A O 1
ATOM 3350 N N . GLY A 1 446 ? -14.781 46.688 12.898 1 98.38 446 GLY A N 1
ATOM 3351 C CA . GLY A 1 446 ? -13.336 46.531 12.891 1 98.38 446 GLY A CA 1
ATOM 3352 C C . GLY A 1 446 ? -12.828 45.719 11.719 1 98.38 446 GLY A C 1
ATOM 3353 O O . GLY A 1 446 ? -13.57 44.906 11.141 1 98.38 446 GLY A O 1
ATOM 3354 N N . VAL A 1 447 ? -11.617 45.938 11.289 1 98.69 447 VAL A N 1
ATOM 3355 C CA . VAL A 1 447 ? -10.992 45.25 10.172 1 98.69 447 VAL A CA 1
ATOM 3356 C C . VAL A 1 447 ? -9.523 44.969 10.484 1 98.69 447 VAL A C 1
ATOM 3358 O O . VAL A 1 447 ? -8.914 45.656 11.297 1 98.69 447 VAL A O 1
ATOM 3361 N N . ALA A 1 448 ? -9.008 43.906 9.953 1 98.88 448 ALA A N 1
ATOM 3362 C CA . ALA A 1 448 ? -7.594 43.562 10.062 1 98.88 448 ALA A CA 1
ATOM 3363 C C . ALA A 1 448 ? -7.137 42.75 8.852 1 98.88 448 ALA A C 1
ATOM 3365 O O . ALA A 1 448 ? -7.953 42.125 8.164 1 98.88 448 ALA A O 1
ATOM 3366 N N . VAL A 1 449 ? -5.867 42.781 8.539 1 98.81 449 VAL A N 1
ATOM 3367 C CA . VAL A 1 449 ? -5.246 42.062 7.426 1 98.81 449 VAL A CA 1
ATOM 3368 C C . VAL A 1 449 ? -4.199 41.094 7.961 1 98.81 449 VAL A C 1
ATOM 3370 O O . VAL A 1 449 ? -3.551 41.375 8.977 1 98.81 449 VAL A O 1
ATOM 3373 N N . GLY A 1 450 ? -4.156 39.938 7.406 1 98.38 450 GLY A N 1
ATOM 3374 C CA . GLY A 1 450 ? -3.189 38.906 7.801 1 98.38 450 GLY A CA 1
ATOM 3375 C C . GLY A 1 450 ? -2.225 38.531 6.691 1 98.38 450 GLY A C 1
ATOM 3376 O O . GLY A 1 450 ? -2.58 38.594 5.512 1 98.38 450 GLY A O 1
ATOM 3377 N N . VAL A 1 451 ? -0.995 38.156 7.047 1 98.19 451 VAL A N 1
ATOM 3378 C CA . VAL A 1 451 ? 0.037 37.688 6.129 1 98.19 451 VAL A CA 1
ATOM 3379 C C . VAL A 1 451 ? 0.784 36.5 6.75 1 98.19 451 VAL A C 1
ATOM 3381 O O . VAL A 1 451 ? 1.008 36.469 7.961 1 98.19 451 VAL A O 1
ATOM 3384 N N . LYS A 1 452 ? 1.129 35.531 5.957 1 97.38 452 LYS A N 1
ATOM 3385 C CA . LYS A 1 452 ? 1.962 34.406 6.367 1 97.38 452 LYS A CA 1
ATOM 3386 C C . LYS A 1 452 ? 2.783 33.875 5.199 1 97.38 452 LYS A C 1
ATOM 3388 O O . LYS A 1 452 ? 2.4 34.031 4.039 1 97.38 452 LYS A O 1
ATOM 3393 N N . ALA A 1 453 ? 3.916 33.344 5.52 1 96.12 453 ALA A N 1
ATOM 3394 C CA . ALA A 1 453 ? 4.766 32.656 4.539 1 96.12 453 ALA A CA 1
ATOM 3395 C C . ALA A 1 453 ? 4.578 31.156 4.598 1 96.12 453 ALA A C 1
ATOM 3397 O O . ALA A 1 453 ? 4.473 30.578 5.684 1 96.12 453 ALA A O 1
ATOM 3398 N N . VAL A 1 454 ? 4.488 30.562 3.445 1 95.12 454 VAL A N 1
ATOM 3399 C CA . VAL A 1 454 ? 4.363 29.109 3.443 1 95.12 454 VAL A CA 1
ATOM 3400 C C . VAL A 1 454 ? 5.691 28.484 3.85 1 95.12 454 VAL A C 1
ATOM 3402 O O . VAL A 1 454 ? 6.75 29.094 3.715 1 95.12 454 VAL A O 1
ATOM 3405 N N . LEU A 1 455 ? 5.582 27.281 4.328 1 90.38 455 LEU A N 1
ATOM 3406 C CA . LEU A 1 455 ? 6.77 26.531 4.73 1 90.38 455 LEU A CA 1
ATOM 3407 C C . LEU A 1 455 ? 7.602 26.141 3.516 1 90.38 455 LEU A C 1
ATOM 3409 O O . LEU A 1 455 ? 7.109 25.453 2.621 1 90.38 455 LEU A O 1
ATOM 3413 N N . THR A 1 456 ? 8.883 26.562 3.467 1 90.69 456 THR A N 1
ATOM 3414 C CA . THR A 1 456 ? 9.891 26.203 2.471 1 90.69 456 THR A CA 1
ATOM 3415 C C . THR A 1 456 ? 11.266 26.047 3.115 1 90.69 456 THR A C 1
ATOM 3417 O O . THR A 1 456 ? 11.562 26.719 4.109 1 90.69 456 THR A O 1
ATOM 3420 N N . PRO A 1 457 ? 12.086 25.188 2.639 1 90.19 457 PRO A N 1
ATOM 3421 C CA . PRO A 1 457 ? 11.883 24.281 1.513 1 90.19 457 PRO A CA 1
ATOM 3422 C C . PRO A 1 457 ? 11.195 22.984 1.925 1 90.19 457 PRO A C 1
ATOM 3424 O O . PRO A 1 457 ? 11.359 22.516 3.059 1 90.19 457 PRO A O 1
ATOM 3427 N N . THR A 1 458 ? 10.383 22.391 1.054 1 93.44 458 THR A N 1
ATOM 3428 C CA . THR A 1 458 ? 9.789 21.094 1.285 1 93.44 458 THR A CA 1
ATOM 3429 C C . THR A 1 458 ? 9.758 20.266 -0.004 1 93.44 458 THR A C 1
ATOM 3431 O O . THR A 1 458 ? 9.984 20.812 -1.09 1 93.44 458 THR A O 1
ATOM 3434 N N . ILE A 1 459 ? 9.633 18.984 0.131 1 95.5 459 ILE A N 1
ATOM 3435 C CA . ILE A 1 459 ? 9.609 18.031 -0.972 1 95.5 459 ILE A CA 1
ATOM 3436 C C . ILE A 1 459 ? 8.289 17.266 -0.954 1 95.5 459 ILE A C 1
ATOM 3438 O O . ILE A 1 459 ? 7.82 16.844 0.109 1 95.5 459 ILE A O 1
ATOM 3442 N N . ALA A 1 460 ? 7.656 17.141 -2.117 1 97.25 460 ALA A N 1
ATOM 3443 C CA . ALA A 1 460 ? 6.48 16.297 -2.312 1 97.25 460 ALA A CA 1
ATOM 3444 C C . ALA A 1 460 ? 6.656 15.375 -3.521 1 97.25 460 ALA A C 1
ATOM 3446 O O . ALA A 1 460 ? 7.207 15.789 -4.547 1 97.25 460 ALA A O 1
ATOM 3447 N N . ASN A 1 461 ? 6.324 14.109 -3.33 1 98 461 ASN A N 1
ATOM 3448 C CA . ASN A 1 461 ? 6.355 13.133 -4.418 1 98 461 ASN A CA 1
ATOM 3449 C C . ASN A 1 461 ? 4.965 12.578 -4.711 1 98 461 ASN A C 1
ATOM 3451 O O . ASN A 1 461 ? 4.102 12.555 -3.836 1 98 461 ASN A O 1
ATOM 3455 N N . ALA A 1 462 ? 4.742 12.172 -5.98 1 98.56 462 ALA A N 1
ATOM 3456 C CA . ALA A 1 462 ? 3.49 11.539 -6.391 1 98.56 462 ALA A CA 1
ATOM 3457 C C . ALA A 1 462 ? 3.75 10.398 -7.375 1 98.56 462 ALA A C 1
ATOM 3459 O O . ALA A 1 462 ? 4.641 10.492 -8.227 1 98.56 462 ALA A O 1
ATOM 3460 N N . THR A 1 463 ? 3.098 9.328 -7.211 1 98.5 463 THR A N 1
ATOM 3461 C CA . THR A 1 463 ? 3.025 8.242 -8.188 1 98.5 463 THR A CA 1
ATOM 3462 C C . THR A 1 463 ? 1.587 8.023 -8.641 1 98.5 463 THR A C 1
ATOM 3464 O O . THR A 1 463 ? 0.673 7.941 -7.82 1 98.5 463 THR A O 1
ATOM 3467 N N . LEU A 1 464 ? 1.348 8 -9.938 1 98.56 464 LEU A N 1
ATOM 3468 C CA . LEU A 1 464 ? 0.033 7.766 -10.523 1 98.56 464 LEU A CA 1
ATOM 3469 C C . LEU A 1 464 ? 0.006 6.441 -11.281 1 98.56 464 LEU A C 1
ATOM 3471 O O . LEU A 1 464 ? 0.832 6.207 -12.164 1 98.56 464 LEU A O 1
ATOM 3475 N N . GLN A 1 465 ? -0.856 5.543 -10.859 1 98 465 GLN A N 1
ATOM 3476 C CA . GLN A 1 465 ? -1.108 4.281 -11.547 1 98 465 GLN A CA 1
ATOM 3477 C C . GLN A 1 465 ? -2.449 4.309 -12.273 1 98 465 GLN A C 1
ATOM 3479 O O . GLN A 1 465 ? -3.504 4.379 -11.641 1 98 465 GLN A O 1
ATOM 3484 N N . LEU A 1 466 ? -2.398 4.262 -13.562 1 98.12 466 LEU A N 1
ATOM 3485 C CA . LEU A 1 466 ? -3.6 4.293 -14.398 1 98.12 466 LEU A CA 1
ATOM 3486 C C . LEU A 1 466 ? -3.967 2.891 -14.867 1 98.12 466 LEU A C 1
ATOM 3488 O O . LEU A 1 466 ? -3.146 2.203 -15.484 1 98.12 466 LEU A O 1
ATOM 3492 N N . ASN A 1 467 ? -5.172 2.48 -14.5 1 97.5 467 ASN A N 1
ATOM 3493 C CA . ASN A 1 467 ? -5.68 1.183 -14.938 1 97.5 467 ASN A CA 1
ATOM 3494 C C . ASN A 1 467 ? -6.137 1.22 -16.391 1 97.5 467 ASN A C 1
ATOM 3496 O O . ASN A 1 467 ? -6.492 2.279 -16.906 1 97.5 467 ASN A O 1
ATOM 3500 N N . GLN A 1 468 ? -6.188 0.104 -16.953 1 95.94 468 GLN A N 1
ATOM 3501 C CA . GLN A 1 468 ? -6.562 -0.024 -18.359 1 95.94 468 GLN A CA 1
ATOM 3502 C C . GLN A 1 468 ? -7.969 0.518 -18.594 1 95.94 468 GLN A C 1
ATOM 3504 O O . GLN A 1 468 ? -8.258 1.047 -19.672 1 95.94 468 GLN A O 1
ATOM 3509 N N . ASP A 1 469 ? -8.859 0.51 -17.609 1 95.88 469 ASP A N 1
ATOM 3510 C CA . ASP A 1 469 ? -10.234 0.944 -17.797 1 95.88 469 ASP A CA 1
ATOM 3511 C C . ASP A 1 469 ? -10.359 2.459 -17.656 1 95.88 469 ASP A C 1
ATOM 3513 O O . ASP A 1 469 ? -11.469 3 -17.656 1 95.88 469 ASP A O 1
ATOM 3517 N N . GLY A 1 470 ? -9.273 3.111 -17.453 1 96.44 470 GLY A N 1
ATOM 3518 C CA . GLY A 1 470 ? -9.273 4.566 -17.406 1 96.44 470 GLY A CA 1
ATOM 3519 C C . GLY A 1 470 ? -9.383 5.117 -16 1 96.44 470 GLY A C 1
ATOM 3520 O O . GLY A 1 470 ? -9.289 6.328 -15.789 1 96.44 470 GLY A O 1
ATOM 3521 N N . THR A 1 471 ? -9.562 4.297 -15.031 1 97 471 THR A N 1
ATOM 3522 C CA . THR A 1 471 ? -9.523 4.727 -13.641 1 97 471 THR A CA 1
ATOM 3523 C C . THR A 1 471 ? -8.109 4.613 -13.078 1 97 471 THR A C 1
ATOM 3525 O O . THR A 1 471 ? -7.238 4.004 -13.695 1 97 471 THR A O 1
ATOM 3528 N N . GLY A 1 472 ? -7.863 5.289 -11.984 1 96.69 472 GLY A N 1
ATOM 3529 C CA . GLY A 1 472 ? -6.504 5.219 -11.477 1 96.69 472 GLY A CA 1
ATOM 3530 C C . GLY A 1 472 ? -6.422 5.402 -9.969 1 96.69 472 GLY A C 1
ATOM 3531 O O . GLY A 1 472 ? -7.43 5.664 -9.312 1 96.69 472 GLY A O 1
ATOM 3532 N N . THR A 1 473 ? -5.246 5.148 -9.43 1 97.25 473 THR A N 1
ATOM 3533 C CA . THR A 1 473 ? -4.898 5.367 -8.031 1 97.25 473 THR A CA 1
ATOM 3534 C C . THR A 1 473 ? -3.707 6.312 -7.91 1 97.25 473 THR A C 1
ATOM 3536 O O . THR A 1 473 ? -2.777 6.254 -8.719 1 97.25 473 THR A O 1
ATOM 3539 N N . LEU A 1 474 ? -3.842 7.207 -7.016 1 98.25 474 LEU A N 1
ATOM 3540 C CA . LEU A 1 474 ? -2.811 8.195 -6.734 1 98.25 474 LEU A CA 1
ATOM 3541 C C . LEU A 1 474 ? -2.135 7.914 -5.395 1 98.25 474 LEU A C 1
ATOM 3543 O O . LEU A 1 474 ? -2.807 7.793 -4.371 1 98.25 474 LEU A O 1
ATOM 3547 N N . LEU A 1 475 ? -0.765 7.734 -5.383 1 98.19 475 LEU A N 1
ATOM 3548 C CA . LEU A 1 475 ? 0.039 7.508 -4.188 1 98.19 475 LEU A CA 1
ATOM 3549 C C . LEU A 1 475 ? 0.79 8.773 -3.787 1 98.19 475 LEU A C 1
ATOM 3551 O O . LEU A 1 475 ? 1.731 9.18 -4.473 1 98.19 475 LEU A O 1
ATOM 3555 N N . ILE A 1 476 ? 0.376 9.375 -2.721 1 98.12 476 ILE A N 1
ATOM 3556 C CA . ILE A 1 476 ? 0.99 10.594 -2.193 1 98.12 476 ILE A CA 1
ATOM 3557 C C . ILE A 1 476 ? 1.114 10.484 -0.674 1 98.12 476 ILE A C 1
ATOM 3559 O O . ILE A 1 476 ? 0.437 9.672 -0.044 1 98.12 476 ILE A O 1
ATOM 3563 N N . GLY A 1 477 ? 1.99 11.32 -0.09 1 97.19 477 GLY A N 1
ATOM 3564 C CA . GLY A 1 477 ? 2.244 11.234 1.339 1 97.19 477 GLY A CA 1
ATOM 3565 C C . GLY A 1 477 ? 1.441 12.234 2.148 1 97.19 477 GLY A C 1
ATOM 3566 O O . GLY A 1 477 ? 1.443 12.188 3.381 1 97.19 477 GLY A O 1
ATOM 3567 N N . THR A 1 478 ? 0.71 13.141 1.463 1 96.75 478 THR A N 1
ATOM 3568 C CA . THR A 1 478 ? -0.132 14.102 2.162 1 96.75 478 THR A CA 1
ATOM 3569 C C . THR A 1 478 ? -1.312 13.406 2.832 1 96.75 478 THR A C 1
ATOM 3571 O O . THR A 1 478 ? -1.916 12.5 2.252 1 96.75 478 THR A O 1
ATOM 3574 N N . VAL A 1 479 ? -1.614 13.773 4.102 1 96.81 479 VAL A N 1
ATOM 3575 C CA . VAL A 1 479 ? -2.68 13.164 4.887 1 96.81 479 VAL A CA 1
ATOM 3576 C C . VAL A 1 479 ? -3.898 14.086 4.91 1 96.81 479 VAL A C 1
ATOM 3578 O O . VAL A 1 479 ? -3.773 15.281 5.184 1 96.81 479 VAL A O 1
ATOM 3581 N N . ASP A 1 480 ? -5.051 13.555 4.578 1 95.88 480 ASP A N 1
ATOM 3582 C CA . ASP A 1 480 ? -6.281 14.328 4.676 1 95.88 480 ASP A CA 1
ATOM 3583 C C . ASP A 1 480 ? -6.766 14.406 6.121 1 95.88 480 ASP A C 1
ATOM 3585 O O . ASP A 1 480 ? -7.211 13.414 6.691 1 95.88 480 ASP A O 1
ATOM 3589 N N . MET A 1 481 ? -6.68 15.539 6.688 1 93.88 481 MET A N 1
ATOM 3590 C CA . MET A 1 481 ? -7.082 15.719 8.078 1 93.88 481 MET A CA 1
ATOM 3591 C C . MET A 1 481 ? -8.367 16.547 8.164 1 93.88 481 MET A C 1
ATOM 3593 O O . MET A 1 481 ? -8.609 17.203 9.18 1 93.88 481 MET A O 1
ATOM 3597 N N . GLY A 1 482 ? -9.086 16.609 7.121 1 90.56 482 GLY A N 1
ATOM 3598 C CA . GLY A 1 482 ? -10.32 17.375 7.059 1 90.56 482 GLY A CA 1
ATOM 3599 C C . GLY A 1 482 ? -10.266 18.516 6.055 1 90.56 482 GLY A C 1
ATOM 3600 O O . GLY A 1 482 ? -11.305 19.094 5.703 1 90.56 482 GLY A O 1
ATOM 3601 N N . GLN A 1 483 ? -9.133 18.781 5.461 1 92.62 483 GLN A N 1
ATOM 3602 C CA . GLN A 1 483 ? -8.977 19.906 4.539 1 92.62 483 GLN A CA 1
ATOM 3603 C C . GLN A 1 483 ? -9.383 19.516 3.123 1 92.62 483 GLN A C 1
ATOM 3605 O O . GLN A 1 483 ? -9.477 20.375 2.24 1 92.62 483 GLN A O 1
ATOM 3610 N N . GLY A 1 484 ? -9.617 18.25 2.887 1 95.06 484 GLY A N 1
ATOM 3611 C CA . GLY A 1 484 ? -10.094 17.828 1.584 1 95.06 484 GLY A CA 1
ATOM 3612 C C . GLY A 1 484 ? -8.984 17.609 0.576 1 95.06 484 GLY A C 1
ATOM 3613 O O . GLY A 1 484 ? -9.188 17.766 -0.629 1 95.06 484 GLY A O 1
ATOM 3614 N N . SER A 1 485 ? -7.816 17.281 1.047 1 96.56 485 SER A N 1
ATOM 3615 C CA . SER A 1 485 ? -6.672 17.125 0.158 1 96.56 485 SER A CA 1
ATOM 3616 C C . SER A 1 485 ? -6.883 15.992 -0.834 1 96.56 485 SER A C 1
ATOM 3618 O O . SER A 1 485 ? -6.512 16.109 -2.004 1 96.56 485 SER A O 1
ATOM 3620 N N . ASP A 1 486 ? -7.535 14.867 -0.441 1 96.75 486 ASP A N 1
ATOM 3621 C CA . ASP A 1 486 ? -7.758 13.75 -1.355 1 96.75 486 ASP A CA 1
ATOM 3622 C C . ASP A 1 486 ? -8.617 14.18 -2.545 1 96.75 486 ASP A C 1
ATOM 3624 O O . ASP A 1 486 ? -8.359 13.766 -3.68 1 96.75 486 ASP A O 1
ATOM 3628 N N . THR A 1 487 ? -9.617 14.984 -2.229 1 97.5 487 THR A N 1
ATOM 3629 C CA . THR A 1 487 ? -10.523 15.453 -3.271 1 97.5 487 THR A CA 1
ATOM 3630 C C . THR A 1 487 ? -9.789 16.344 -4.262 1 97.5 487 THR A C 1
ATOM 3632 O O . THR A 1 487 ? -9.891 16.156 -5.477 1 97.5 487 THR A O 1
ATOM 3635 N N . ILE A 1 488 ? -9.039 17.297 -3.766 1 98.06 488 ILE A N 1
ATOM 3636 C CA . ILE A 1 488 ? -8.469 18.281 -4.672 1 98.06 488 ILE A CA 1
ATOM 3637 C C . ILE A 1 488 ? -7.289 17.672 -5.43 1 98.06 488 ILE A C 1
ATOM 3639 O O . ILE A 1 488 ? -7.027 18.031 -6.582 1 98.06 488 ILE A O 1
ATOM 3643 N N . MET A 1 489 ? -6.547 16.75 -4.844 1 98.62 489 MET A N 1
ATOM 3644 C CA . MET A 1 489 ? -5.48 16.078 -5.578 1 98.62 489 MET A CA 1
ATOM 3645 C C . MET A 1 489 ? -6.047 15.25 -6.727 1 98.62 489 MET A C 1
ATOM 3647 O O . MET A 1 489 ? -5.469 15.219 -7.816 1 98.62 489 MET A O 1
ATOM 3651 N N . ALA A 1 490 ? -7.148 14.547 -6.418 1 98.19 490 ALA A N 1
ATOM 3652 C CA . ALA A 1 490 ? -7.844 13.852 -7.496 1 98.19 490 ALA A CA 1
ATOM 3653 C C . ALA A 1 490 ? -8.281 14.82 -8.586 1 98.19 490 ALA A C 1
ATOM 3655 O O . ALA A 1 490 ? -8.172 14.523 -9.781 1 98.19 490 ALA A O 1
ATOM 3656 N N . GLN A 1 491 ? -8.828 16.016 -8.164 1 98.44 491 GLN A N 1
ATOM 3657 C CA . GLN A 1 491 ? -9.258 17.031 -9.117 1 98.44 491 GLN A CA 1
ATOM 3658 C C . GLN A 1 491 ? -8.102 17.484 -9.992 1 98.44 491 GLN A C 1
ATOM 3660 O O . GLN A 1 491 ? -8.273 17.703 -11.195 1 98.44 491 GLN A O 1
ATOM 3665 N N . ILE A 1 492 ? -6.941 17.688 -9.422 1 98.69 492 ILE A N 1
ATOM 3666 C CA . ILE A 1 492 ? -5.762 18.141 -10.148 1 98.69 492 ILE A CA 1
ATOM 3667 C C . ILE A 1 492 ? -5.359 17.109 -11.188 1 98.69 492 ILE A C 1
ATOM 3669 O O . ILE A 1 492 ? -5.137 17.438 -12.352 1 98.69 492 ILE A O 1
ATOM 3673 N N . ALA A 1 493 ? -5.277 15.844 -10.828 1 98.62 493 ALA A N 1
ATOM 3674 C CA . ALA A 1 493 ? -4.934 14.773 -11.758 1 98.62 493 ALA A CA 1
ATOM 3675 C C . ALA A 1 493 ? -5.969 14.664 -12.875 1 98.62 493 ALA A C 1
ATOM 3677 O O . ALA A 1 493 ? -5.613 14.516 -14.047 1 98.62 493 ALA A O 1
ATOM 3678 N N . CYS A 1 494 ? -7.27 14.719 -12.492 1 98.25 494 CYS A N 1
ATOM 3679 C CA . CYS A 1 494 ? -8.359 14.594 -13.461 1 98.25 494 CYS A CA 1
ATOM 3680 C C . CYS A 1 494 ? -8.352 15.742 -14.453 1 98.25 494 CYS A C 1
ATOM 3682 O O . CYS A 1 494 ? -8.664 15.562 -15.625 1 98.25 494 CYS A O 1
ATOM 3684 N N . GLU A 1 495 ? -8.008 16.984 -13.914 1 98.25 495 GLU A N 1
ATOM 3685 C CA . GLU A 1 495 ? -7.922 18.141 -14.805 1 98.25 495 GLU A CA 1
ATOM 3686 C C . GLU A 1 495 ? -6.91 17.906 -15.922 1 98.25 495 GLU A C 1
ATOM 3688 O O . GLU A 1 495 ? -7.203 18.156 -17.094 1 98.25 495 GLU A O 1
ATOM 3693 N N . VAL A 1 496 ? -5.738 17.422 -15.586 1 98.25 496 VAL A N 1
ATOM 3694 C CA . VAL A 1 496 ? -4.656 17.203 -16.547 1 98.25 496 VAL A CA 1
ATOM 3695 C C . VAL A 1 496 ? -5.051 16.109 -17.531 1 98.25 496 VAL A C 1
ATOM 3697 O O . VAL A 1 496 ? -4.797 16.234 -18.734 1 98.25 496 VAL A O 1
ATOM 3700 N N . LEU A 1 497 ? -5.727 15.047 -17.078 1 97.81 497 LEU A N 1
ATOM 3701 C CA . LEU A 1 497 ? -5.969 13.852 -17.875 1 97.81 497 LEU A CA 1
ATOM 3702 C C . LEU A 1 497 ? -7.324 13.93 -18.578 1 97.81 497 LEU A C 1
ATOM 3704 O O . LEU A 1 497 ? -7.652 13.078 -19.406 1 97.81 497 LEU A O 1
ATOM 3708 N N . GLY A 1 498 ? -8.133 14.969 -18.234 1 97 498 GLY A N 1
ATOM 3709 C CA . GLY A 1 498 ? -9.461 15.094 -18.812 1 97 498 GLY A CA 1
ATOM 3710 C C . GLY A 1 498 ? -10.445 14.062 -18.281 1 97 498 GLY A C 1
ATOM 3711 O O . GLY A 1 498 ? -11.281 13.562 -19.031 1 97 498 GLY A O 1
ATOM 3712 N N . LEU A 1 499 ? -10.281 13.68 -17.031 1 96.62 499 LEU A N 1
ATOM 3713 C CA . LEU A 1 499 ? -11.141 12.68 -16.422 1 96.62 499 LEU A CA 1
ATOM 3714 C C . LEU A 1 499 ? -12.18 13.328 -15.523 1 96.62 499 LEU A C 1
ATOM 3716 O O . LEU A 1 499 ? -12.047 14.5 -15.156 1 96.62 499 LEU A O 1
ATOM 3720 N N . GLY A 1 500 ? -13.211 12.609 -15.18 1 95.06 500 GLY A N 1
ATOM 3721 C CA . GLY A 1 500 ? -14.289 13.125 -14.344 1 95.06 500 GLY A CA 1
ATOM 3722 C C . GLY A 1 500 ? -14.133 12.758 -12.883 1 95.06 500 GLY A C 1
ATOM 3723 O O . GLY A 1 500 ? -13.195 12.062 -12.5 1 95.06 500 GLY A O 1
ATOM 3724 N N . ALA A 1 501 ? -15.117 13.297 -12.094 1 94.88 501 ALA A N 1
ATOM 3725 C CA . ALA A 1 501 ? -15.141 13.016 -10.656 1 94.88 501 ALA A CA 1
ATOM 3726 C C . ALA A 1 501 ? -15.227 11.516 -10.398 1 94.88 501 ALA A C 1
ATOM 3728 O O . ALA A 1 501 ? -15.961 10.805 -11.086 1 94.88 501 ALA A O 1
ATOM 3729 N N . GLY A 1 502 ? -14.406 11.062 -9.453 1 94.19 502 GLY A N 1
ATOM 3730 C CA . GLY A 1 502 ? -14.469 9.664 -9.07 1 94.19 502 GLY A CA 1
ATOM 3731 C C . GLY A 1 502 ? -13.5 8.781 -9.852 1 94.19 502 GLY A C 1
ATOM 3732 O O . GLY A 1 502 ? -13.297 7.617 -9.5 1 94.19 502 GLY A O 1
ATOM 3733 N N . ALA A 1 503 ? -12.82 9.25 -10.867 1 96.38 503 ALA A N 1
ATOM 3734 C CA . ALA A 1 503 ? -11.953 8.453 -11.727 1 96.38 503 ALA A CA 1
ATOM 3735 C C . ALA A 1 503 ? -10.633 8.133 -11.023 1 96.38 503 ALA A C 1
ATOM 3737 O O . ALA A 1 503 ? -10 7.109 -11.305 1 96.38 503 ALA A O 1
ATOM 3738 N N . ILE A 1 504 ? -10.195 9 -10.18 1 97.25 504 ILE A N 1
ATOM 3739 C CA . ILE A 1 504 ? -8.914 8.828 -9.5 1 97.25 504 ILE A CA 1
ATOM 3740 C C . ILE A 1 504 ? -9.148 8.703 -7.996 1 97.25 504 ILE A C 1
ATOM 3742 O O . ILE A 1 504 ? -9.812 9.547 -7.391 1 97.25 504 ILE A O 1
ATOM 3746 N N . ARG A 1 505 ? -8.586 7.695 -7.461 1 95.62 505 ARG A N 1
ATOM 3747 C CA . ARG A 1 505 ? -8.641 7.48 -6.016 1 95.62 505 ARG A CA 1
ATOM 3748 C C . ARG A 1 505 ? -7.273 7.723 -5.375 1 95.62 505 ARG A C 1
ATOM 3750 O O . ARG A 1 505 ? -6.246 7.312 -5.922 1 95.62 505 ARG A O 1
ATOM 3757 N N . VAL A 1 506 ? -7.285 8.398 -4.242 1 96.81 506 VAL A N 1
ATOM 3758 C CA . VAL A 1 506 ? -6.059 8.594 -3.479 1 96.81 506 VAL A CA 1
ATOM 3759 C C . VAL A 1 506 ? -5.902 7.477 -2.447 1 96.81 506 VAL A C 1
ATOM 3761 O O . VAL A 1 506 ? -6.816 7.215 -1.665 1 96.81 506 VAL A O 1
ATOM 3764 N N . VAL A 1 507 ? -4.734 6.836 -2.441 1 95.25 507 VAL A N 1
ATOM 3765 C CA . VAL A 1 507 ? -4.453 5.738 -1.521 1 95.25 507 VAL A CA 1
ATOM 3766 C C . VAL A 1 507 ? -4.105 6.301 -0.142 1 95.25 507 VAL A C 1
ATOM 3768 O O . VAL A 1 507 ? -3.535 7.387 -0.033 1 95.25 507 VAL A O 1
ATOM 3771 N N . GLY A 1 508 ? -4.516 5.52 0.912 1 92.38 508 GLY A N 1
ATOM 3772 C CA . GLY A 1 508 ? -4.129 5.918 2.256 1 92.38 508 GLY A CA 1
ATOM 3773 C C . GLY A 1 5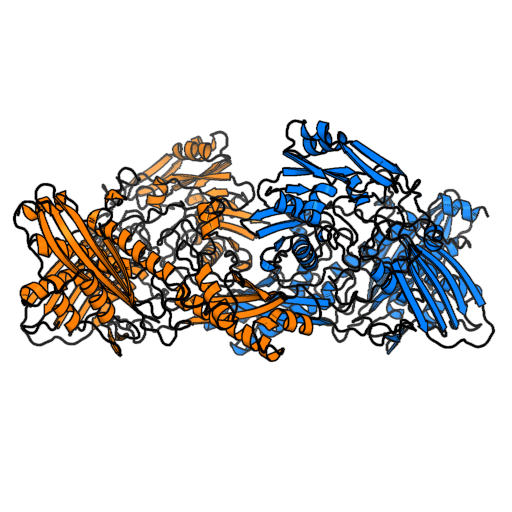08 ? -2.623 5.965 2.451 1 92.38 508 GLY A C 1
ATOM 3774 O O . GLY A 1 508 ? -1.897 5.121 1.925 1 92.38 508 GLY A O 1
ATOM 3775 N N . THR A 1 509 ? -2.188 6.883 3.244 1 95.12 509 THR A N 1
ATOM 3776 C CA . THR A 1 509 ? -0.755 7.109 3.41 1 95.12 509 THR A CA 1
ATOM 3777 C C . THR A 1 509 ? -0.109 5.957 4.172 1 95.12 509 THR A C 1
ATOM 3779 O O . THR A 1 509 ? -0.588 5.562 5.238 1 95.12 509 THR A O 1
ATOM 3782 N N . ASP A 1 510 ? 0.953 5.387 3.635 1 96.5 510 ASP A N 1
ATOM 3783 C CA . ASP A 1 510 ? 1.746 4.246 4.082 1 96.5 510 ASP A CA 1
ATOM 3784 C C . ASP A 1 510 ? 3.201 4.383 3.639 1 96.5 510 ASP A C 1
ATOM 3786 O O . ASP A 1 510 ? 3.496 4.352 2.441 1 96.5 510 ASP A O 1
ATOM 3790 N N . THR A 1 511 ? 4.102 4.43 4.578 1 97.31 511 THR A N 1
ATOM 3791 C CA . THR A 1 511 ? 5.473 4.801 4.254 1 97.31 511 THR A CA 1
ATOM 3792 C C . THR A 1 511 ? 6.16 3.693 3.459 1 97.31 511 THR A C 1
ATOM 3794 O O . THR A 1 511 ? 7.223 3.908 2.875 1 97.31 511 THR A O 1
ATOM 3797 N N . ASP A 1 512 ? 5.609 2.498 3.373 1 94.94 512 ASP A N 1
ATOM 3798 C CA . ASP A 1 512 ? 6.152 1.446 2.516 1 94.94 512 ASP A CA 1
ATOM 3799 C C . ASP A 1 512 ? 5.699 1.633 1.068 1 94.94 512 ASP A C 1
ATOM 3801 O O . ASP A 1 512 ? 6.328 1.107 0.146 1 94.94 512 ASP A O 1
ATOM 3805 N N . VAL A 1 513 ? 4.59 2.367 0.937 1 94.5 513 VAL A N 1
ATOM 3806 C CA . VAL A 1 513 ? 3.895 2.355 -0.346 1 94.5 513 VAL A CA 1
ATOM 3807 C C . VAL A 1 513 ? 3.92 3.754 -0.959 1 94.5 513 VAL A C 1
ATOM 3809 O O . VAL A 1 513 ? 4.223 3.914 -2.145 1 94.5 513 VAL A O 1
ATOM 3812 N N . THR A 1 514 ? 3.518 4.738 -0.182 1 97.12 514 THR A N 1
ATOM 3813 C CA . THR A 1 514 ? 3.441 6.109 -0.683 1 97.12 514 THR A CA 1
ATOM 3814 C C . THR A 1 514 ? 4.805 6.789 -0.606 1 97.12 514 THR A C 1
ATOM 3816 O O . THR A 1 514 ? 5.547 6.594 0.357 1 97.12 514 THR A O 1
ATOM 3819 N N . PRO A 1 515 ? 5.176 7.539 -1.665 1 97 515 PRO A N 1
ATOM 3820 C CA . PRO A 1 515 ? 6.473 8.219 -1.647 1 97 515 PRO A CA 1
ATOM 3821 C C . PRO A 1 515 ? 6.531 9.344 -0.618 1 97 515 PRO A C 1
ATOM 3823 O O . PRO A 1 515 ? 5.496 9.773 -0.108 1 97 515 PRO A O 1
ATOM 3826 N N . TYR A 1 516 ? 7.707 9.844 -0.445 1 97.12 516 TYR A N 1
ATOM 3827 C CA . TYR A 1 516 ? 8.039 10.812 0.595 1 97.12 516 TYR A CA 1
ATOM 3828 C C . TYR A 1 516 ? 7.266 12.109 0.393 1 97.12 516 TYR A C 1
ATOM 3830 O O . TYR A 1 516 ? 7.109 12.578 -0.737 1 97.12 516 TYR A O 1
ATOM 3838 N N . ASP A 1 517 ? 6.711 12.633 1.433 1 96.88 517 ASP A N 1
ATOM 3839 C CA . ASP A 1 517 ? 6.195 13.992 1.613 1 96.88 517 ASP A CA 1
ATOM 3840 C C . ASP A 1 517 ? 6.715 14.609 2.91 1 96.88 517 ASP A C 1
ATOM 3842 O O . ASP A 1 517 ? 6.672 13.969 3.967 1 96.88 517 ASP A O 1
ATOM 3846 N N . THR A 1 518 ? 7.199 15.766 2.809 1 95 518 THR A N 1
ATOM 3847 C CA . THR A 1 518 ? 7.84 16.375 3.975 1 95 518 THR A CA 1
ATOM 3848 C C . THR A 1 518 ? 6.879 16.406 5.16 1 95 518 THR A C 1
ATOM 3850 O O . THR A 1 518 ? 7.242 16.016 6.27 1 95 518 THR A O 1
ATOM 3853 N N . ILE A 1 519 ? 5.668 16.906 4.957 1 94.19 519 ILE A N 1
ATOM 3854 C CA . ILE A 1 519 ? 4.723 17.078 6.055 1 94.19 519 ILE A CA 1
ATOM 3855 C C . ILE A 1 519 ? 3.381 17.578 5.508 1 94.19 519 ILE A C 1
ATOM 3857 O O . ILE A 1 519 ? 3.322 18.172 4.43 1 94.19 519 ILE A O 1
ATOM 3861 N N . THR A 1 520 ? 2.344 17.234 6.125 1 95.88 520 THR A N 1
ATOM 3862 C CA . THR A 1 520 ? 1.07 17.922 5.934 1 95.88 520 THR A CA 1
ATOM 3863 C C . THR A 1 520 ? 0.891 19.031 6.965 1 95.88 520 THR A C 1
ATOM 3865 O O . THR A 1 520 ? 0.405 18.781 8.07 1 95.88 520 THR A O 1
ATOM 3868 N N . ALA A 1 521 ? 1.341 20.188 6.629 1 93.88 521 ALA A N 1
ATOM 3869 C CA . ALA A 1 521 ? 1.363 21.359 7.504 1 93.88 521 ALA A CA 1
ATOM 3870 C C . ALA A 1 521 ? 1.644 22.641 6.711 1 93.88 521 ALA A C 1
ATOM 3872 O O . ALA A 1 521 ? 1.961 22.578 5.523 1 93.88 521 ALA A O 1
ATOM 3873 N N . GLY A 1 522 ? 1.391 23.719 7.363 1 91.56 522 GLY A N 1
ATOM 3874 C CA . GLY A 1 522 ? 1.772 25 6.801 1 91.56 522 GLY A CA 1
ATOM 3875 C C . GLY A 1 522 ? 0.975 25.375 5.562 1 91.56 522 GLY A C 1
ATOM 3876 O O . GLY A 1 522 ? 1.454 26.125 4.711 1 91.56 522 GLY A O 1
ATOM 3877 N N . SER A 1 523 ? -0.131 24.734 5.43 1 93.12 523 SER A N 1
ATOM 3878 C CA . SER A 1 523 ? -0.967 24.969 4.258 1 93.12 523 SER A CA 1
ATOM 3879 C C . SER A 1 523 ? -0.173 24.781 2.969 1 93.12 523 SER A C 1
ATOM 3881 O O . SER A 1 523 ? -0.364 25.516 2 1 93.12 523 SER A O 1
ATOM 3883 N N . ARG A 1 524 ? 0.659 23.812 2.943 1 96 524 ARG A N 1
ATOM 3884 C CA . ARG A 1 524 ? 1.571 23.656 1.814 1 96 524 ARG A CA 1
ATOM 3885 C C . ARG A 1 524 ? 1.022 22.641 0.809 1 96 524 ARG A C 1
ATOM 3887 O O . ARG A 1 524 ? 1.433 22.641 -0.353 1 96 524 ARG A O 1
ATOM 3894 N N . SER A 1 525 ? 0.14 21.75 1.184 1 96.75 525 SER A N 1
ATOM 3895 C CA . SER A 1 525 ? -0.193 20.562 0.408 1 96.75 525 SER A CA 1
ATOM 3896 C C . SER A 1 525 ? -0.704 20.922 -0.98 1 96.75 525 SER A C 1
ATOM 3898 O O . SER A 1 525 ? -0.277 20.344 -1.98 1 96.75 525 SER A O 1
ATOM 3900 N N . THR A 1 526 ? -1.626 21.891 -1.021 1 97.81 526 THR A N 1
ATOM 3901 C CA . THR A 1 526 ? -2.193 22.25 -2.316 1 97.81 526 THR A CA 1
ATOM 3902 C C . THR A 1 526 ? -1.098 22.688 -3.283 1 97.81 526 THR A C 1
ATOM 3904 O O . THR A 1 526 ? -1.062 22.25 -4.434 1 97.81 526 THR A O 1
ATOM 3907 N N . TYR A 1 527 ? -0.194 23.5 -2.838 1 97.69 527 TYR A N 1
ATOM 3908 C CA . TYR A 1 527 ? 0.857 24.031 -3.701 1 97.69 527 TYR A CA 1
ATOM 3909 C C . TYR A 1 527 ? 1.907 22.969 -3.994 1 97.69 527 TYR A C 1
ATOM 3911 O O . TYR A 1 527 ? 2.232 22.703 -5.156 1 97.69 527 TYR A O 1
ATOM 3919 N N . HIS A 1 528 ? 2.438 22.344 -2.973 1 97.75 528 HIS A N 1
ATOM 3920 C CA . HIS A 1 528 ? 3.582 21.453 -3.105 1 97.75 528 HIS A CA 1
ATOM 3921 C C . HIS A 1 528 ? 3.162 20.094 -3.66 1 97.75 528 HIS A C 1
ATOM 3923 O O . HIS A 1 528 ? 3.627 19.688 -4.723 1 97.75 528 HIS A O 1
ATOM 3929 N N . THR A 1 529 ? 2.285 19.375 -2.971 1 98.31 529 THR A N 1
ATOM 3930 C CA . THR A 1 529 ? 1.815 18.078 -3.428 1 98.31 529 THR A CA 1
ATOM 3931 C C . THR A 1 529 ? 0.999 18.219 -4.711 1 98.31 529 THR A C 1
ATOM 3933 O O . THR A 1 529 ? 1.051 17.344 -5.582 1 98.31 529 THR A O 1
ATOM 3936 N N . GLY A 1 530 ? 0.214 19.328 -4.746 1 98.69 530 GLY A N 1
ATOM 3937 C CA . GLY A 1 530 ? -0.532 19.578 -5.969 1 98.69 530 GLY A CA 1
ATOM 3938 C C . GLY A 1 530 ? 0.35 19.656 -7.199 1 98.69 530 GLY A C 1
ATOM 3939 O O . GLY A 1 530 ? -0.011 19.156 -8.266 1 98.69 530 GLY A O 1
ATOM 3940 N N . ASN A 1 531 ? 1.521 20.312 -7.059 1 98.75 531 ASN A N 1
ATOM 3941 C CA . ASN A 1 531 ? 2.459 20.375 -8.18 1 98.75 531 ASN A CA 1
ATOM 3942 C C . ASN A 1 531 ? 3.035 19 -8.508 1 98.75 531 ASN A C 1
ATOM 3944 O O . ASN A 1 531 ? 3.211 18.656 -9.68 1 98.75 531 ASN A O 1
ATOM 3948 N N . ALA A 1 532 ? 3.393 18.203 -7.516 1 98.75 532 ALA A N 1
ATOM 3949 C CA . ALA A 1 532 ? 3.887 16.844 -7.758 1 98.75 532 ALA A CA 1
ATOM 3950 C C . ALA A 1 532 ? 2.855 16.016 -8.516 1 98.75 532 ALA A C 1
ATOM 3952 O O . ALA A 1 532 ? 3.201 15.281 -9.445 1 98.75 532 ALA A O 1
ATOM 3953 N N . VAL A 1 533 ? 1.587 16.078 -8.109 1 98.88 533 VAL A N 1
ATOM 3954 C CA . VAL A 1 533 ? 0.495 15.352 -8.734 1 98.88 533 VAL A CA 1
ATOM 3955 C C . VAL A 1 533 ? 0.309 15.828 -10.172 1 98.88 533 VAL A C 1
ATOM 3957 O O . VAL A 1 533 ? 0.143 15.016 -11.086 1 98.88 533 VAL A O 1
ATOM 3960 N N . ARG A 1 534 ? 0.273 17.188 -10.344 1 98.88 534 ARG A N 1
ATOM 3961 C CA . ARG A 1 534 ? 0.142 17.75 -11.688 1 98.88 534 ARG A CA 1
ATOM 3962 C C . ARG A 1 534 ? 1.236 17.219 -12.609 1 98.88 534 ARG A C 1
ATOM 3964 O O . ARG A 1 534 ? 0.958 16.797 -13.734 1 98.88 534 ARG A O 1
ATOM 3971 N N . LEU A 1 535 ? 2.473 17.234 -12.125 1 98.81 535 LEU A N 1
ATOM 3972 C CA . LEU A 1 535 ? 3.607 16.797 -12.922 1 98.81 535 LEU A CA 1
ATOM 3973 C C . LEU A 1 535 ? 3.49 15.305 -13.25 1 98.81 535 LEU A C 1
ATOM 3975 O O . LEU A 1 535 ? 3.762 14.891 -14.383 1 98.81 535 LEU A O 1
ATOM 3979 N N . ALA A 1 536 ? 3.15 14.453 -12.32 1 98.75 536 ALA A N 1
ATOM 3980 C CA . ALA A 1 536 ? 2.951 13.031 -12.562 1 98.75 536 ALA A CA 1
ATOM 3981 C C . ALA A 1 536 ? 1.862 12.797 -13.602 1 98.75 536 ALA A C 1
ATOM 3983 O O . ALA A 1 536 ? 1.996 11.922 -14.461 1 98.75 536 ALA A O 1
ATOM 3984 N N . ALA A 1 537 ? 0.75 13.531 -13.469 1 98.81 537 ALA A N 1
ATOM 3985 C CA . ALA A 1 537 ? -0.362 13.414 -14.406 1 98.81 537 ALA A CA 1
ATOM 3986 C C . ALA A 1 537 ? 0.049 13.875 -15.805 1 98.81 537 ALA A C 1
ATOM 3988 O O . ALA A 1 537 ? -0.386 13.305 -16.812 1 98.81 537 ALA A O 1
ATOM 3989 N N . GLU A 1 538 ? 0.826 15 -15.891 1 98.81 538 GLU A N 1
ATOM 3990 C CA . GLU A 1 538 ? 1.323 15.469 -17.172 1 98.81 538 GLU A CA 1
ATOM 3991 C C . GLU A 1 538 ? 2.203 14.414 -17.844 1 98.81 538 GLU A C 1
ATOM 3993 O O . GLU A 1 538 ? 2.102 14.195 -19.062 1 98.81 538 GLU A O 1
ATOM 3998 N N . ARG A 1 539 ? 3.062 13.797 -17.078 1 98.62 539 ARG A N 1
ATOM 3999 C CA . ARG A 1 539 ? 3.877 12.711 -17.625 1 98.62 539 ARG A CA 1
ATOM 4000 C C . ARG A 1 539 ? 3.002 11.57 -18.141 1 98.62 539 ARG A C 1
ATOM 4002 O O . ARG A 1 539 ? 3.307 10.961 -19.156 1 98.62 539 ARG A O 1
ATOM 4009 N N . MET A 1 540 ? 1.979 11.234 -17.422 1 98.62 540 MET A N 1
ATOM 4010 C CA . MET A 1 540 ? 1.03 10.219 -17.859 1 98.62 540 MET A CA 1
ATOM 4011 C C . MET A 1 540 ? 0.375 10.609 -19.172 1 98.62 540 MET A C 1
ATOM 4013 O O . MET A 1 540 ? 0.277 9.789 -20.094 1 98.62 540 MET A O 1
ATOM 4017 N N . ARG A 1 541 ? -0.135 11.867 -19.188 1 98.31 541 ARG A N 1
ATOM 4018 C CA . ARG A 1 541 ? -0.742 12.367 -20.406 1 98.31 541 ARG A CA 1
ATOM 4019 C C . ARG A 1 541 ? 0.218 12.242 -21.594 1 98.31 541 ARG A C 1
ATOM 4021 O O . ARG A 1 541 ? -0.171 11.789 -22.672 1 98.31 541 ARG A O 1
ATOM 4028 N N . ASP A 1 542 ? 1.487 12.594 -21.406 1 98.44 542 ASP A N 1
ATOM 4029 C CA . ASP A 1 542 ? 2.484 12.531 -22.469 1 98.44 542 ASP A CA 1
ATOM 4030 C C . ASP A 1 542 ? 2.705 11.094 -22.938 1 98.44 542 ASP A C 1
ATOM 4032 O O . ASP A 1 542 ? 2.838 10.828 -24.141 1 98.44 542 ASP A O 1
ATOM 4036 N N . LYS A 1 543 ? 2.764 10.141 -21.969 1 97.62 543 LYS A N 1
ATOM 4037 C CA . LYS A 1 543 ? 2.871 8.727 -22.297 1 97.62 543 LYS A CA 1
ATOM 4038 C C . LYS A 1 543 ? 1.688 8.273 -23.156 1 97.62 543 LYS A C 1
ATOM 4040 O O . LYS A 1 543 ? 1.862 7.543 -24.141 1 97.62 543 LYS A O 1
ATOM 4045 N N . LEU A 1 544 ? 0.514 8.664 -22.766 1 98.12 544 LEU A N 1
ATOM 4046 C CA . LEU A 1 544 ? -0.708 8.266 -23.453 1 98.12 544 LEU A CA 1
ATOM 4047 C C . LEU A 1 544 ? -0.746 8.828 -24.875 1 98.12 544 LEU A C 1
ATOM 4049 O O . LEU A 1 544 ? -1.18 8.148 -25.812 1 98.12 544 LEU A O 1
ATOM 4053 N N . ILE A 1 545 ? -0.316 10.055 -25.016 1 98.19 545 ILE A N 1
ATOM 4054 C CA . ILE A 1 545 ? -0.265 10.688 -26.344 1 98.19 545 ILE A CA 1
ATOM 4055 C C . ILE A 1 545 ? 0.702 9.922 -27.234 1 98.19 545 ILE A C 1
ATOM 4057 O O . ILE A 1 545 ? 0.402 9.672 -28.406 1 98.19 545 ILE A O 1
ATOM 4061 N N . LYS A 1 546 ? 1.838 9.562 -26.703 1 97.88 546 LYS A N 1
ATOM 4062 C CA . LYS A 1 546 ? 2.809 8.781 -27.453 1 97.88 546 LYS A CA 1
ATOM 4063 C C . LYS A 1 546 ? 2.223 7.434 -27.875 1 97.88 546 LYS A C 1
ATOM 4065 O O . LYS A 1 546 ? 2.586 6.891 -28.922 1 97.88 546 LYS A O 1
ATOM 4070 N N . LEU A 1 547 ? 1.276 6.961 -27.109 1 97.19 547 LEU A N 1
ATOM 4071 C CA . LEU A 1 547 ? 0.646 5.676 -27.391 1 97.19 547 LEU A CA 1
ATOM 4072 C C . LEU A 1 547 ? -0.531 5.844 -28.344 1 97.19 547 LEU A C 1
ATOM 4074 O O . LEU A 1 547 ? -1.184 4.863 -28.703 1 97.19 547 LEU A O 1
ATOM 4078 N N . GLY A 1 548 ? -0.914 7.086 -28.641 1 97 548 GLY A N 1
ATOM 4079 C CA . GLY A 1 548 ? -1.904 7.309 -29.688 1 97 548 GLY A CA 1
ATOM 4080 C C . GLY A 1 548 ? -3.191 7.918 -29.172 1 97 548 GLY A C 1
ATOM 4081 O O . GLY A 1 548 ? -4.203 7.949 -29.875 1 97 548 GLY A O 1
ATOM 4082 N N . MET A 1 549 ? -3.182 8.398 -27.891 1 96.12 549 MET A N 1
ATOM 4083 C CA . MET A 1 549 ? -4.391 9.023 -27.375 1 96.12 549 MET A CA 1
ATOM 4084 C C . MET A 1 549 ? -4.68 10.336 -28.078 1 96.12 549 MET A C 1
ATOM 4086 O O . MET A 1 549 ? -3.801 11.188 -28.219 1 96.12 549 MET A O 1
ATOM 4090 N N . GLN A 1 550 ? -5.977 10.547 -28.516 1 96 550 GLN A N 1
ATOM 4091 C CA . GLN A 1 550 ? -6.426 11.797 -29.125 1 96 550 GLN A CA 1
ATOM 4092 C C . GLN A 1 550 ? -7.414 12.523 -28.203 1 96 550 GLN A C 1
ATOM 4094 O O . GLN A 1 550 ? -7.48 13.75 -28.219 1 96 550 GLN A O 1
ATOM 4099 N N . ASP A 1 551 ? -8.109 11.711 -27.516 1 94.69 551 ASP A N 1
ATOM 4100 C CA . ASP A 1 551 ? -9.125 12.172 -26.578 1 94.69 551 ASP A CA 1
ATOM 4101 C C . ASP A 1 551 ? -9.086 11.367 -25.281 1 94.69 551 ASP A C 1
ATOM 4103 O O . ASP A 1 551 ? -8.828 10.156 -25.297 1 94.69 551 ASP A O 1
ATOM 4107 N N . PRO A 1 552 ? -9.312 12.086 -24.234 1 92.5 552 PRO A N 1
ATOM 4108 C CA . PRO A 1 552 ? -9.305 11.359 -22.969 1 92.5 552 PRO A CA 1
ATOM 4109 C C . PRO A 1 552 ? -10.25 10.156 -22.969 1 92.5 552 PRO A C 1
ATOM 4111 O O . PRO A 1 552 ? -10.016 9.18 -22.266 1 92.5 552 PRO A O 1
ATOM 4114 N N . ALA A 1 553 ? -11.32 10.281 -23.609 1 92.75 553 ALA A N 1
ATOM 4115 C CA . ALA A 1 553 ? -12.289 9.188 -23.688 1 92.75 553 ALA A CA 1
ATOM 4116 C C . ALA A 1 553 ? -11.68 7.949 -24.328 1 92.75 553 ALA A C 1
ATOM 4118 O O . ALA A 1 553 ? -12.211 6.844 -24.188 1 92.75 553 ALA A O 1
ATOM 4119 N N . ASP A 1 554 ? -10.531 8.039 -24.922 1 94.88 554 ASP A N 1
ATOM 4120 C CA . ASP A 1 554 ? -9.859 6.965 -25.641 1 94.88 554 ASP A CA 1
ATOM 4121 C C . ASP A 1 554 ? -8.969 6.145 -24.703 1 94.88 554 ASP A C 1
ATOM 4123 O O . ASP A 1 554 ? -8.445 5.098 -25.109 1 94.88 554 ASP A O 1
ATOM 4127 N N . ILE A 1 555 ? -8.82 6.562 -23.547 1 96.44 555 ILE A N 1
ATOM 4128 C CA . ILE A 1 555 ? -7.781 6.023 -22.672 1 96.44 555 ILE A CA 1
ATOM 4129 C C . ILE A 1 555 ? -7.941 4.512 -22.562 1 96.44 555 ILE A C 1
ATOM 4131 O O . ILE A 1 555 ? -6.984 3.762 -22.781 1 96.44 555 ILE A O 1
ATOM 4135 N N . PRO A 1 556 ? -9.188 3.98 -22.266 1 96.06 556 PRO A N 1
ATOM 4136 C CA . PRO A 1 556 ? -9.32 2.525 -22.172 1 96.06 556 PRO A CA 1
ATOM 4137 C C . PRO A 1 556 ? -8.914 1.801 -23.453 1 96.06 556 PRO A C 1
ATOM 4139 O O . PRO A 1 556 ? -8.219 0.785 -23.391 1 96.06 556 PRO A O 1
ATOM 4142 N N . ASP A 1 557 ? -9.258 2.348 -24.547 1 96.38 557 ASP A N 1
ATOM 4143 C CA . ASP A 1 557 ? -8.953 1.72 -25.828 1 96.38 557 ASP A CA 1
ATOM 4144 C C . ASP A 1 557 ? -7.457 1.793 -26.125 1 96.38 557 ASP A C 1
ATOM 4146 O O . ASP A 1 557 ? -6.879 0.835 -26.641 1 96.38 557 ASP A O 1
ATOM 4150 N N . VAL A 1 558 ? -6.883 2.916 -25.859 1 96.88 558 VAL A N 1
ATOM 4151 C CA . VAL A 1 558 ? -5.457 3.119 -26.094 1 96.88 558 VAL A CA 1
ATOM 4152 C C . VAL A 1 558 ? -4.648 2.117 -25.266 1 96.88 558 VAL A C 1
ATOM 4154 O O . VAL A 1 558 ? -3.723 1.486 -25.781 1 96.88 558 VAL A O 1
ATOM 4157 N N . LEU A 1 559 ? -4.992 1.937 -24.031 1 95.56 559 LEU A N 1
ATOM 4158 C CA . LEU A 1 559 ? -4.258 1.028 -23.156 1 95.56 559 LEU A CA 1
ATOM 4159 C C . LEU A 1 559 ? -4.527 -0.425 -23.547 1 95.56 559 LEU A C 1
ATOM 4161 O O . LEU A 1 559 ? -3.637 -1.272 -23.438 1 95.56 559 LEU A O 1
ATOM 4165 N N . GLN A 1 560 ? -5.746 -0.735 -23.922 1 92.81 560 GLN A N 1
ATOM 4166 C CA . GLN A 1 560 ? -6.059 -2.08 -24.391 1 92.81 560 GLN A CA 1
ATOM 4167 C C . GLN A 1 560 ? -5.234 -2.434 -25.625 1 92.81 560 GLN A C 1
ATOM 4169 O O . GLN A 1 560 ? -4.738 -3.555 -25.75 1 92.81 560 GLN A O 1
ATOM 4174 N N . ARG A 1 561 ? -5.152 -1.476 -26.547 1 92.62 561 ARG A N 1
ATOM 4175 C CA . ARG A 1 561 ? -4.375 -1.698 -27.766 1 92.62 561 ARG A CA 1
ATOM 4176 C C . ARG A 1 561 ? -2.895 -1.871 -27.438 1 92.62 561 ARG A C 1
ATOM 4178 O O . ARG A 1 561 ? -2.23 -2.742 -28.016 1 92.62 561 ARG A O 1
ATOM 4185 N N . HIS A 1 562 ? -2.406 -1.095 -26.562 1 92.56 562 HIS A N 1
ATOM 4186 C CA . HIS A 1 562 ? -0.987 -1.097 -26.234 1 92.56 562 HIS A CA 1
ATOM 4187 C C . HIS A 1 562 ? -0.588 -2.389 -25.531 1 92.56 562 HIS A C 1
ATOM 4189 O O . HIS A 1 562 ? 0.417 -3.01 -25.875 1 92.56 562 HIS A O 1
ATOM 4195 N N . PHE A 1 563 ? -1.359 -2.797 -24.578 1 90.25 563 PHE A N 1
ATOM 4196 C CA . PHE A 1 563 ? -0.961 -3.924 -23.734 1 90.25 563 PHE A CA 1
ATOM 4197 C C . PHE A 1 563 ? -1.523 -5.23 -24.281 1 90.25 563 PHE A C 1
ATOM 4199 O O . PHE A 1 563 ? -0.994 -6.309 -24 1 90.25 563 PHE A O 1
ATOM 4206 N N . GLY A 1 564 ? -2.65 -5.16 -25.016 1 87.62 564 GLY A N 1
ATOM 4207 C CA . GLY A 1 564 ? -3.32 -6.344 -25.531 1 87.62 564 GLY A CA 1
ATOM 4208 C C . GLY A 1 564 ? -4.031 -7.145 -24.453 1 87.62 564 GLY A C 1
ATOM 4209 O O . GLY A 1 564 ? -4.293 -8.336 -24.625 1 87.62 564 GLY A O 1
ATOM 4210 N N . ALA A 1 565 ? -4.207 -6.559 -23.312 1 88.25 565 ALA A N 1
ATOM 4211 C CA . ALA A 1 565 ? -4.828 -7.254 -22.188 1 88.25 565 ALA A CA 1
ATOM 4212 C C . ALA A 1 565 ? -5.609 -6.281 -21.297 1 88.25 565 ALA A C 1
ATOM 4214 O O . ALA A 1 565 ? -5.293 -5.09 -21.25 1 88.25 565 ALA A O 1
ATOM 4215 N N . ARG A 1 566 ? -6.543 -6.789 -20.578 1 87.88 566 ARG A N 1
ATOM 4216 C CA . ARG A 1 566 ? -7.332 -6.004 -19.641 1 87.88 566 ARG A CA 1
ATOM 4217 C C . ARG A 1 566 ? -6.676 -5.965 -18.266 1 87.88 566 ARG A C 1
ATOM 4219 O O . ARG A 1 566 ? -5.855 -6.828 -17.938 1 87.88 566 ARG A O 1
ATOM 4226 N N . GLY A 1 567 ? -7 -4.965 -17.453 1 91.06 567 GLY A N 1
ATOM 4227 C CA . GLY A 1 567 ? -6.57 -4.887 -16.062 1 91.06 567 GLY A CA 1
ATOM 4228 C C . GLY A 1 567 ? -5.156 -4.359 -15.898 1 91.06 567 GLY A C 1
ATOM 4229 O O . GLY A 1 567 ? -4.707 -4.098 -14.781 1 91.06 567 GLY A O 1
ATOM 4230 N N . THR A 1 568 ? -4.477 -4.098 -17.047 1 94.25 568 THR A N 1
ATOM 4231 C CA . THR A 1 568 ? -3.09 -3.648 -17.016 1 94.25 568 THR A CA 1
ATOM 4232 C C . THR A 1 568 ? -2.99 -2.229 -16.469 1 94.25 568 THR A C 1
ATOM 4234 O O . THR A 1 568 ? -3.996 -1.521 -16.375 1 94.25 568 THR A O 1
ATOM 4237 N N . THR A 1 569 ? -1.743 -1.891 -16.016 1 96.75 569 THR A N 1
ATOM 4238 C CA . THR A 1 569 ? -1.558 -0.559 -15.445 1 96.75 569 THR A CA 1
ATOM 4239 C C . THR A 1 569 ? -0.384 0.153 -16.109 1 96.75 569 THR A C 1
ATOM 4241 O O . THR A 1 569 ? 0.575 -0.49 -16.547 1 96.75 569 THR A O 1
ATOM 4244 N N . LEU A 1 570 ? -0.542 1.434 -16.312 1 97.56 570 LEU A N 1
ATOM 4245 C CA . LEU A 1 570 ? 0.528 2.359 -16.672 1 97.56 570 LEU A CA 1
ATOM 4246 C C . LEU A 1 570 ? 0.896 3.242 -15.484 1 97.56 570 LEU A C 1
ATOM 4248 O O . LEU A 1 570 ? 0.017 3.801 -14.82 1 97.56 570 LEU A O 1
ATOM 4252 N N . THR A 1 571 ? 2.256 3.342 -15.141 1 98.12 571 THR A N 1
ATOM 4253 C CA . THR A 1 571 ? 2.676 4.051 -13.938 1 98.12 571 THR A CA 1
ATOM 4254 C C . THR A 1 571 ? 3.568 5.234 -14.289 1 98.12 571 THR A C 1
ATOM 4256 O O . THR A 1 571 ? 4.41 5.141 -15.188 1 98.12 571 THR A O 1
ATOM 4259 N N . THR A 1 572 ? 3.336 6.387 -13.688 1 98.44 572 THR A N 1
ATOM 4260 C CA . THR A 1 572 ? 4.219 7.547 -13.75 1 98.44 572 THR A CA 1
ATOM 4261 C C . THR A 1 572 ? 4.52 8.078 -12.352 1 98.44 572 THR A C 1
ATOM 4263 O O . THR A 1 572 ? 3.809 7.762 -11.398 1 98.44 572 THR A O 1
ATOM 4266 N N . GLU A 1 573 ? 5.605 8.797 -12.148 1 98 573 GLU A N 1
ATOM 4267 C CA . GLU A 1 573 ? 6.008 9.414 -10.891 1 98 573 GLU A CA 1
ATOM 4268 C C . GLU A 1 573 ? 6.645 10.781 -11.133 1 98 573 GLU A C 1
ATOM 4270 O O . GLU A 1 573 ? 7.168 11.047 -12.211 1 98 573 GLU A O 1
ATOM 4275 N N . ALA A 1 574 ? 6.512 11.633 -10.156 1 98.06 574 ALA A N 1
ATOM 4276 C CA . ALA A 1 574 ? 7.168 12.938 -10.211 1 98.06 574 ALA A CA 1
ATOM 4277 C C . ALA A 1 574 ? 7.477 13.461 -8.812 1 98.06 574 ALA A C 1
ATOM 4279 O O . ALA A 1 574 ? 6.863 13.023 -7.832 1 98.06 574 ALA A O 1
ATOM 4280 N N . SER A 1 575 ? 8.453 14.32 -8.719 1 96.56 575 SER A N 1
ATOM 4281 C CA . SER A 1 575 ? 8.844 15.031 -7.508 1 96.56 575 SER A CA 1
ATOM 4282 C C . SER A 1 575 ? 8.75 16.547 -7.703 1 96.56 575 SER A C 1
ATOM 4284 O O . SER A 1 575 ? 8.992 17.047 -8.805 1 96.56 575 SER A O 1
ATOM 4286 N N . PHE A 1 576 ? 8.32 17.203 -6.703 1 97.44 576 PHE A N 1
ATOM 4287 C CA . PHE A 1 576 ? 8.352 18.656 -6.656 1 97.44 576 PHE A CA 1
ATOM 4288 C C . PHE A 1 576 ? 9.109 19.141 -5.422 1 97.44 576 PHE A C 1
ATOM 4290 O O . PHE A 1 576 ? 8.758 18.797 -4.293 1 97.44 576 PHE A O 1
ATOM 4297 N N . THR A 1 577 ? 10.117 19.953 -5.617 1 94.75 577 THR A N 1
ATOM 4298 C CA . THR A 1 577 ? 10.945 20.5 -4.551 1 94.75 577 THR A CA 1
ATOM 4299 C C . THR A 1 577 ? 10.969 22.031 -4.625 1 94.75 577 THR A C 1
ATOM 4301 O O . THR A 1 577 ? 11.086 22.594 -5.711 1 94.75 577 THR A O 1
ATOM 4304 N N . THR A 1 578 ? 10.789 22.641 -3.492 1 93.69 578 THR A N 1
ATOM 4305 C CA . THR A 1 578 ? 10.891 24.094 -3.43 1 93.69 578 THR A CA 1
ATOM 4306 C C . THR A 1 578 ? 12.289 24.516 -2.998 1 93.69 578 THR A C 1
ATOM 4308 O O . THR A 1 578 ? 13.062 23.719 -2.482 1 93.69 578 THR A O 1
ATOM 4311 N N . SER A 1 579 ? 12.594 25.781 -3.322 1 89.56 579 SER A N 1
ATOM 4312 C CA . SER A 1 579 ? 13.898 26.328 -2.967 1 89.56 579 SER A CA 1
ATOM 4313 C C . SER A 1 579 ? 13.758 27.484 -1.97 1 89.56 579 SER A C 1
ATOM 4315 O O . SER A 1 579 ? 12.688 28.078 -1.846 1 89.56 579 SER A O 1
ATOM 4317 N N . TRP A 1 580 ? 14.719 27.734 -1.174 1 89.5 580 TRP A N 1
ATOM 4318 C CA . TRP A 1 580 ? 14.773 28.828 -0.211 1 89.5 580 TRP A CA 1
ATOM 4319 C C . TRP A 1 580 ? 16.203 29.312 -0.021 1 89.5 580 TRP A C 1
ATOM 4321 O O . TRP A 1 580 ? 17.156 28.656 -0.452 1 89.5 580 TRP A O 1
ATOM 4331 N N . GLN A 1 581 ? 16.344 30.516 0.427 1 92.56 581 GLN A N 1
ATOM 4332 C CA . GLN A 1 581 ? 17.641 31.094 0.793 1 92.56 581 GLN A CA 1
ATOM 4333 C C . GLN A 1 581 ? 17.703 31.391 2.287 1 92.56 581 GLN A C 1
ATOM 4335 O O . GLN A 1 581 ? 16.797 32.031 2.84 1 92.56 581 GLN A O 1
ATOM 4340 N N . PRO A 1 582 ? 18.672 30.938 2.961 1 89.31 582 PRO A N 1
ATOM 4341 C CA . PRO A 1 582 ? 18.797 31.141 4.406 1 89.31 582 PRO A CA 1
ATOM 4342 C C . PRO A 1 582 ? 18.797 32.625 4.793 1 89.31 582 PRO A C 1
ATOM 4344 O O . PRO A 1 582 ? 19.156 33.469 3.986 1 89.31 582 PRO A O 1
ATOM 4347 N N . TYR A 1 583 ? 18.406 32.906 6.051 1 90.38 583 TYR A N 1
ATOM 4348 C CA . TYR A 1 583 ? 18.406 34.25 6.605 1 90.38 583 TYR A CA 1
ATOM 4349 C C . TYR A 1 583 ? 19.828 34.781 6.695 1 90.38 583 TYR A C 1
ATOM 4351 O O . TYR A 1 583 ? 20.766 34.062 7.016 1 90.38 583 TYR A O 1
ATOM 4359 N N . ASP A 1 584 ? 19.922 36.062 6.398 1 93.19 584 ASP A N 1
ATOM 4360 C CA . ASP A 1 584 ? 21.156 36.75 6.793 1 93.19 584 ASP A CA 1
ATOM 4361 C C . ASP A 1 584 ? 21.312 36.75 8.312 1 93.19 584 ASP A C 1
ATOM 4363 O O . ASP A 1 584 ? 20.422 37.188 9.039 1 93.19 584 ASP A O 1
ATOM 4367 N N . PRO A 1 585 ? 22.391 36.25 8.852 1 87 585 PRO A N 1
ATOM 4368 C CA . PRO A 1 585 ? 22.547 36.094 10.297 1 87 585 PRO A CA 1
ATOM 4369 C C . PRO A 1 585 ? 22.469 37.406 11.047 1 87 585 PRO A C 1
ATOM 4371 O O . PRO A 1 585 ? 22.109 37.438 12.227 1 87 585 PRO A O 1
ATOM 4374 N N . GLU A 1 586 ? 22.781 38.531 10.43 1 90.88 586 GLU A N 1
ATOM 4375 C CA . GLU A 1 586 ? 22.828 39.812 11.094 1 90.88 586 GLU A CA 1
ATOM 4376 C C . GLU A 1 586 ? 21.469 40.531 11 1 90.88 586 GLU A C 1
ATOM 4378 O O . GLU A 1 586 ? 21 41.094 11.977 1 90.88 586 GLU A O 1
ATOM 4383 N N . THR A 1 587 ? 20.859 40.438 9.867 1 94.81 587 THR A N 1
ATOM 4384 C CA . THR A 1 587 ? 19.672 41.25 9.641 1 94.81 587 THR A CA 1
ATOM 4385 C C . THR A 1 587 ? 18.406 40.375 9.711 1 94.81 587 THR A C 1
ATOM 4387 O O . THR A 1 587 ? 17.297 40.906 9.859 1 94.81 587 THR A O 1
ATOM 4390 N N . GLY A 1 588 ? 18.609 39.062 9.562 1 94.38 588 GLY A N 1
ATOM 4391 C CA . GLY A 1 588 ? 17.453 38.156 9.531 1 94.38 588 GLY A CA 1
ATOM 4392 C C . GLY A 1 588 ? 16.672 38.25 8.234 1 94.38 588 GLY A C 1
ATOM 4393 O O . GLY A 1 588 ? 15.609 37.656 8.102 1 94.38 588 GLY A O 1
ATOM 4394 N N . THR A 1 589 ? 17.141 38.938 7.23 1 95.81 589 THR A N 1
ATOM 4395 C CA . THR A 1 589 ? 16.469 39.094 5.941 1 95.81 589 THR A CA 1
ATOM 4396 C C . THR A 1 589 ? 16.891 37.969 4.992 1 95.81 589 THR A C 1
ATOM 4398 O O . THR A 1 589 ? 17.891 37.281 5.23 1 95.81 589 THR A O 1
ATOM 4401 N N . SER A 1 590 ? 16.062 37.656 4.02 1 95.44 590 SER A N 1
ATOM 4402 C CA . SER A 1 590 ? 16.328 36.688 2.984 1 95.44 590 SER A CA 1
ATOM 4403 C C . SER A 1 590 ? 15.68 37.062 1.661 1 95.44 590 SER A C 1
ATOM 4405 O O . SER A 1 590 ? 14.539 37.531 1.637 1 95.44 590 SER A O 1
ATOM 4407 N N . PRO A 1 591 ? 16.438 36.906 0.505 1 95.88 591 PRO A N 1
ATOM 4408 C CA . PRO A 1 591 ? 15.82 37.188 -0.797 1 95.88 591 PRO A CA 1
ATOM 4409 C C . PRO A 1 591 ? 14.656 36.25 -1.116 1 95.88 591 PRO A C 1
ATOM 4411 O O . PRO A 1 591 ? 13.805 36.562 -1.947 1 95.88 591 PRO A O 1
ATOM 4414 N N . LYS A 1 592 ? 14.664 35.031 -0.508 1 96.25 592 LYS A N 1
ATOM 4415 C CA . LYS A 1 592 ? 13.586 34.094 -0.752 1 96.25 592 LYS A CA 1
ATOM 4416 C C . LYS A 1 592 ? 13.32 33.219 0.481 1 96.25 592 LYS A C 1
ATOM 4418 O O . LYS A 1 592 ? 13.836 32.125 0.589 1 96.25 592 LYS A O 1
ATOM 4423 N N . VAL A 1 593 ? 12.422 33.656 1.269 1 93.69 593 VAL A N 1
ATOM 4424 C CA . VAL A 1 593 ? 12.133 32.938 2.504 1 93.69 593 VAL A CA 1
ATOM 4425 C C . VAL A 1 593 ? 10.953 31.984 2.289 1 93.69 593 VAL A C 1
ATOM 4427 O O . VAL A 1 593 ? 10.742 31.062 3.07 1 93.69 593 VAL A O 1
ATOM 4430 N N . THR A 1 594 ? 10.203 32.156 1.191 1 95.31 594 THR A N 1
ATOM 4431 C CA . THR A 1 594 ? 8.984 31.391 0.958 1 95.31 594 THR A CA 1
ATOM 4432 C C . THR A 1 594 ? 8.703 31.266 -0.537 1 95.31 594 THR A C 1
ATOM 4434 O O . THR A 1 594 ? 9.258 32 -1.346 1 95.31 594 THR A O 1
ATOM 4437 N N . GLU A 1 595 ? 7.922 30.25 -0.895 1 94.69 595 GLU A N 1
ATOM 4438 C CA . GLU A 1 595 ? 7.477 30.062 -2.273 1 94.69 595 GLU A CA 1
ATOM 4439 C C . GLU A 1 595 ? 6.277 30.953 -2.59 1 94.69 595 GLU A C 1
ATOM 4441 O O . GLU A 1 595 ? 6.113 31.406 -3.725 1 94.69 595 GLU A O 1
ATOM 4446 N N . HIS A 1 596 ? 5.441 31.109 -1.592 1 95.12 596 HIS A N 1
ATOM 4447 C CA . HIS A 1 596 ? 4.297 31.984 -1.776 1 95.12 596 HIS A CA 1
ATOM 4448 C C . HIS A 1 596 ? 3.811 32.562 -0.442 1 95.12 596 HIS A C 1
ATOM 4450 O O . HIS A 1 596 ? 4.176 32.031 0.619 1 95.12 596 HIS A O 1
ATOM 4456 N N . TRP A 1 597 ? 3.049 33.656 -0.527 1 96.56 597 TRP A N 1
ATOM 4457 C CA . TRP A 1 597 ? 2.508 34.344 0.627 1 96.56 597 TRP A CA 1
ATOM 4458 C C . TRP A 1 597 ? 1.013 34.094 0.775 1 96.56 597 TRP A C 1
ATOM 4460 O O . TRP A 1 597 ? 0.292 34 -0.22 1 96.56 597 TRP A O 1
ATOM 4470 N N . PHE A 1 598 ? 0.623 33.906 2.002 1 96.81 598 PHE A N 1
ATOM 4471 C CA . PHE A 1 598 ? -0.8 33.938 2.32 1 96.81 598 PHE A CA 1
ATOM 4472 C C . PHE A 1 598 ? -1.285 35.344 2.582 1 96.81 598 PHE A C 1
ATOM 4474 O O . PHE A 1 598 ? -0.678 36.094 3.361 1 96.81 598 PHE A O 1
ATOM 4481 N N . ALA A 1 599 ? -2.314 35.75 1.922 1 98.38 599 ALA A N 1
ATOM 4482 C CA . ALA A 1 599 ? -2.951 37.031 2.131 1 98.38 599 ALA A CA 1
ATOM 4483 C C . ALA A 1 599 ? -4.418 36.875 2.52 1 98.38 599 ALA A C 1
ATOM 4485 O O . ALA A 1 599 ? -5.172 36.156 1.843 1 98.38 599 ALA A O 1
ATOM 4486 N N . GLY A 1 600 ? -4.746 37.406 3.625 1 98.5 600 GLY A N 1
ATOM 4487 C CA . GLY A 1 600 ? -6.129 37.344 4.082 1 98.5 600 GLY A CA 1
ATOM 4488 C C . GLY A 1 600 ? -6.551 38.594 4.84 1 98.5 600 GLY A C 1
ATOM 4489 O O . GLY A 1 600 ? -5.727 39.469 5.121 1 98.5 600 GLY A O 1
ATOM 4490 N N . ALA A 1 601 ? -7.859 38.719 5.059 1 98.88 601 ALA A N 1
ATOM 4491 C CA . ALA A 1 601 ? -8.422 39.844 5.84 1 98.88 601 ALA A CA 1
ATOM 4492 C C . ALA A 1 601 ? -9.727 39.406 6.52 1 98.88 601 ALA A C 1
ATOM 4494 O O . ALA A 1 601 ? -10.352 38.438 6.117 1 98.88 601 ALA A O 1
ATOM 4495 N N . ALA A 1 602 ? -10.023 40.094 7.523 1 98.88 602 ALA A N 1
ATOM 4496 C CA . ALA A 1 602 ? -11.281 39.875 8.234 1 98.88 602 ALA A CA 1
ATOM 4497 C C . ALA A 1 602 ? -11.898 41.219 8.648 1 98.88 602 ALA A C 1
ATOM 4499 O O . ALA A 1 602 ? -11.188 42.188 8.906 1 98.88 602 ALA A O 1
ATOM 4500 N N . ALA A 1 603 ? -13.172 41.312 8.625 1 98.88 603 ALA A N 1
ATOM 4501 C CA . ALA A 1 603 ? -13.945 42.438 9.133 1 98.88 603 ALA A CA 1
ATOM 4502 C C . ALA A 1 603 ? -15.094 41.969 10.016 1 98.88 603 ALA A C 1
ATOM 4504 O O . ALA A 1 603 ? -15.719 40.938 9.734 1 98.88 603 ALA A O 1
ATOM 4505 N N . ALA A 1 604 ? -15.328 42.719 11.047 1 98.56 604 ALA A N 1
ATOM 4506 C CA . ALA A 1 604 ? -16.375 42.344 11.984 1 98.56 604 ALA A CA 1
ATOM 4507 C C . ALA A 1 604 ? -17.281 43.531 12.312 1 98.56 604 ALA A C 1
ATOM 4509 O O . ALA A 1 604 ? -16.797 44.688 12.422 1 98.56 604 ALA A O 1
ATOM 4510 N N . GLN A 1 605 ? -18.484 43.312 12.32 1 97.5 605 GLN A N 1
ATOM 4511 C CA . GLN A 1 605 ? -19.5 44.188 12.93 1 97.5 605 GLN A CA 1
ATOM 4512 C C . GLN A 1 605 ? -20.125 43.5 14.148 1 97.5 605 GLN A C 1
ATOM 4514 O O . GLN A 1 605 ? -20.562 42.375 14.07 1 97.5 605 GLN A O 1
ATOM 4519 N N . LEU A 1 606 ? -20.156 44.312 15.289 1 97.5 606 LEU A N 1
ATOM 4520 C CA . LEU A 1 606 ? -20.578 43.656 16.5 1 97.5 606 LEU A CA 1
ATOM 4521 C C . LEU A 1 606 ? -21.266 44.625 17.469 1 97.5 606 LEU A C 1
ATOM 4523 O O . LEU A 1 606 ? -21.266 45.812 17.219 1 97.5 606 LEU A O 1
ATOM 4527 N N . THR A 1 607 ? -21.859 44.031 18.484 1 96.69 607 THR A N 1
ATOM 4528 C CA . THR A 1 607 ? -22.453 44.781 19.594 1 96.69 607 THR A CA 1
ATOM 4529 C C . THR A 1 607 ? -21.828 44.344 20.922 1 96.69 607 THR A C 1
ATOM 4531 O O . THR A 1 607 ? -21.594 43.156 21.156 1 96.69 607 THR A O 1
ATOM 4534 N N . VAL A 1 608 ? -21.5 45.375 21.734 1 97.44 608 VAL A N 1
ATOM 4535 C CA . VAL A 1 608 ? -21 45.125 23.078 1 97.44 608 VAL A CA 1
ATOM 4536 C C . VAL A 1 608 ? -22.078 45.5 24.109 1 97.44 608 VAL A C 1
ATOM 4538 O O . VAL A 1 608 ? -22.547 46.625 24.156 1 97.44 608 VAL A O 1
ATOM 4541 N N . ASP A 1 609 ? -22.5 44.5 24.859 1 97.38 609 ASP A N 1
ATOM 4542 C CA . ASP A 1 609 ? -23.391 44.75 25.984 1 97.38 609 ASP A CA 1
ATOM 4543 C C . ASP A 1 609 ? -22.625 45.281 27.188 1 97.38 609 ASP A C 1
ATOM 4545 O O . ASP A 1 609 ? -21.938 44.531 27.891 1 97.38 609 ASP A O 1
ATOM 4549 N N . THR A 1 610 ? -22.828 46.531 27.484 1 96.12 610 THR A N 1
ATOM 4550 C CA . THR A 1 610 ? -22.016 47.188 28.5 1 96.12 610 THR A CA 1
ATOM 4551 C C . THR A 1 610 ? -22.422 46.719 29.906 1 96.12 610 THR A C 1
ATOM 4553 O O . THR A 1 610 ? -21.688 46.938 30.875 1 96.12 610 THR A O 1
ATOM 4556 N N . ALA A 1 611 ? -23.547 46.094 30.031 1 96.38 611 ALA A N 1
ATOM 4557 C CA . ALA A 1 611 ? -23.984 45.562 31.312 1 96.38 611 ALA A CA 1
ATOM 4558 C C . ALA A 1 611 ? -23.344 44.219 31.625 1 96.38 611 ALA A C 1
ATOM 4560 O O . ALA A 1 611 ? -23.062 43.906 32.781 1 96.38 611 ALA A O 1
ATOM 4561 N N . THR A 1 612 ? -23.109 43.438 30.656 1 96.5 612 THR A N 1
ATOM 4562 C CA . THR A 1 612 ? -22.656 42.094 30.891 1 96.5 612 THR A CA 1
ATOM 4563 C C . THR A 1 612 ? -21.234 41.906 30.359 1 96.5 612 THR A C 1
ATOM 4565 O O . THR A 1 612 ? -20.562 40.938 30.703 1 96.5 612 THR A O 1
ATOM 4568 N N . GLY A 1 613 ? -20.812 42.75 29.5 1 96.5 613 GLY A N 1
ATOM 4569 C CA . GLY A 1 613 ? -19.516 42.625 28.859 1 96.5 613 GLY A CA 1
ATOM 4570 C C . GLY A 1 613 ? -19.516 41.656 27.688 1 96.5 613 GLY A C 1
ATOM 4571 O O . GLY A 1 613 ? -18.484 41.438 27.047 1 96.5 613 GLY A O 1
ATOM 4572 N N . ARG A 1 614 ? -20.703 41.125 27.359 1 96.31 614 ARG A N 1
ATOM 4573 C CA . ARG A 1 614 ? -20.797 40.156 26.281 1 96.31 614 ARG A CA 1
ATOM 4574 C C . ARG A 1 614 ? -20.703 40.812 24.906 1 96.31 614 ARG A C 1
ATOM 4576 O O . ARG A 1 614 ? -21.25 41.906 24.719 1 96.31 614 ARG A O 1
ATOM 4583 N N . VAL A 1 615 ? -20 40.125 24.016 1 97.31 615 VAL A N 1
ATOM 4584 C CA . VAL A 1 615 ? -19.875 40.594 22.625 1 97.31 615 VAL A CA 1
ATOM 4585 C C . VAL A 1 615 ? -20.75 39.719 21.719 1 97.31 615 VAL A C 1
ATOM 4587 O O . VAL A 1 615 ? -20.719 38.5 21.797 1 97.31 615 VAL A O 1
ATOM 4590 N N . HIS A 1 616 ? -21.594 40.312 20.984 1 96.56 616 HIS A N 1
ATOM 4591 C CA . HIS A 1 616 ? -22.391 39.656 19.953 1 96.56 616 HIS A CA 1
ATOM 4592 C C . HIS A 1 616 ? -21.906 40.031 18.547 1 96.56 616 HIS A C 1
ATOM 4594 O O . HIS A 1 616 ? -22 41.219 18.172 1 96.56 616 HIS A O 1
ATOM 4600 N N . VAL A 1 617 ? -21.375 39.094 17.812 1 97.88 617 VAL A N 1
ATOM 4601 C CA . VAL A 1 617 ? -20.891 39.375 16.469 1 97.88 617 VAL A CA 1
ATOM 4602 C C . VAL A 1 617 ? -22.047 39.281 15.477 1 97.88 617 VAL A C 1
ATOM 4604 O O . VAL A 1 617 ? -22.578 38.188 15.219 1 97.88 617 VAL A O 1
ATOM 4607 N N . GLU A 1 618 ? -22.406 40.406 14.938 1 96.62 618 GLU A N 1
ATOM 4608 C CA . GLU A 1 618 ? -23.5 40.469 13.984 1 96.62 618 GLU A CA 1
ATOM 4609 C C . GLU A 1 618 ? -23.078 39.938 12.617 1 96.62 618 GLU A C 1
ATOM 4611 O O . GLU A 1 618 ? -23.797 39.156 12 1 96.62 618 GLU A O 1
ATOM 4616 N N . HIS A 1 619 ? -22.062 40.438 12.18 1 98.12 619 HIS A N 1
ATOM 4617 C CA . HIS A 1 619 ? -21.547 40.062 10.859 1 98.12 619 HIS A CA 1
ATOM 4618 C C . HIS A 1 619 ? -20.031 39.906 10.875 1 98.12 619 HIS A C 1
ATOM 4620 O O . HIS A 1 619 ? -19.312 40.812 11.336 1 98.12 619 HIS A O 1
ATOM 4626 N N . LEU A 1 620 ? -19.562 38.719 10.523 1 98.5 620 LEU A N 1
ATOM 4627 C CA . LEU A 1 620 ? -18.141 38.438 10.359 1 98.5 620 LEU A CA 1
ATOM 4628 C C . LEU A 1 620 ? -17.828 38.094 8.906 1 98.5 620 LEU A C 1
ATOM 4630 O O . LEU A 1 620 ? -18.406 37.156 8.336 1 98.5 620 LEU A O 1
ATOM 4634 N N . ALA A 1 621 ? -17 38.844 8.258 1 98.81 621 ALA A N 1
ATOM 4635 C CA . ALA A 1 621 ? -16.531 38.562 6.902 1 98.81 621 ALA A CA 1
ATOM 4636 C C . ALA A 1 621 ? -15.047 38.188 6.906 1 98.81 621 ALA A C 1
ATOM 4638 O O . ALA A 1 621 ? -14.25 38.75 7.645 1 98.81 621 ALA A O 1
ATOM 4639 N N . VAL A 1 622 ? -14.711 37.125 6.18 1 98.81 622 VAL A N 1
ATOM 4640 C CA . VAL A 1 622 ? -13.328 36.688 6.047 1 98.81 622 VAL A CA 1
ATOM 4641 C C . VAL A 1 622 ? -12.992 36.438 4.574 1 98.81 622 VAL A C 1
ATOM 4643 O O . VAL A 1 622 ? -13.836 35.969 3.812 1 98.81 622 VAL A O 1
ATOM 4646 N N . ALA A 1 623 ? -11.805 36.812 4.168 1 98.75 623 ALA A N 1
ATOM 4647 C CA . ALA A 1 623 ? -11.352 36.656 2.793 1 98.75 623 ALA A CA 1
ATOM 4648 C C . ALA A 1 623 ? -9.93 36.062 2.752 1 98.75 623 ALA A C 1
ATOM 4650 O O . ALA A 1 623 ? -9.133 36.312 3.662 1 98.75 623 ALA A O 1
ATOM 4651 N N . GLY A 1 624 ? -9.641 35.281 1.783 1 98.5 624 GLY A N 1
ATOM 4652 C CA . GLY A 1 624 ? -8.312 34.781 1.506 1 98.5 624 GLY A CA 1
ATOM 4653 C C . GLY A 1 624 ? -7.98 34.75 0.025 1 98.5 624 GLY A C 1
ATOM 4654 O O . GLY A 1 624 ? -8.836 34.406 -0.794 1 98.5 624 GLY A O 1
ATOM 4655 N N . ASP A 1 625 ? -6.75 35.25 -0.288 1 98.38 625 ASP A N 1
ATOM 4656 C CA . ASP A 1 625 ? -6.203 35.031 -1.626 1 98.38 625 ASP A CA 1
ATOM 4657 C C . ASP A 1 625 ? -5.715 33.594 -1.803 1 98.38 625 ASP A C 1
ATOM 4659 O O . ASP A 1 625 ? -4.691 33.219 -1.231 1 98.38 625 ASP A O 1
ATOM 4663 N N . VAL A 1 626 ? -6.383 32.906 -2.641 1 97.94 626 VAL A N 1
ATOM 4664 C CA . VAL A 1 626 ? -6.113 31.469 -2.736 1 97.94 626 VAL A CA 1
ATOM 4665 C C . VAL A 1 626 ? -5.414 31.156 -4.055 1 97.94 626 VAL A C 1
ATOM 4667 O O . VAL A 1 626 ? -5.188 29.984 -4.387 1 97.94 626 VAL A O 1
ATOM 4670 N N . GLY A 1 627 ? -4.941 32.156 -4.723 1 97.69 627 GLY A N 1
ATOM 4671 C CA . GLY A 1 627 ? -4.535 31.953 -6.102 1 97.69 627 GLY A CA 1
ATOM 4672 C C . GLY A 1 627 ? -5.684 31.547 -7.008 1 97.69 627 GLY A C 1
ATOM 4673 O O . GLY A 1 627 ? -6.527 32.375 -7.355 1 97.69 627 GLY A O 1
ATOM 4674 N N . ARG A 1 628 ? -5.699 30.25 -7.254 1 97.81 628 ARG A N 1
ATOM 4675 C CA . ARG A 1 628 ? -6.844 29.656 -7.934 1 97.81 628 ARG A CA 1
ATOM 4676 C C . ARG A 1 628 ? -7.523 28.609 -7.051 1 97.81 628 ARG A C 1
ATOM 4678 O O . ARG A 1 628 ? -6.859 27.734 -6.508 1 97.81 628 ARG A O 1
ATOM 4685 N N . ALA A 1 629 ? -8.82 28.797 -6.895 1 98.31 629 ALA A N 1
ATOM 4686 C CA . ALA A 1 629 ? -9.539 27.797 -6.113 1 98.31 629 ALA A CA 1
ATOM 4687 C C . ALA A 1 629 ? -9.68 26.5 -6.887 1 98.31 629 ALA A C 1
ATOM 4689 O O . ALA A 1 629 ? -10.359 26.438 -7.914 1 98.31 629 ALA A O 1
ATOM 4690 N N . ILE A 1 630 ? -9.055 25.438 -6.406 1 98.38 630 ILE A N 1
ATOM 4691 C CA . ILE A 1 630 ? -9.211 24.125 -7.027 1 98.38 630 ILE A CA 1
ATOM 4692 C C . ILE A 1 630 ? -10.625 23.609 -6.793 1 98.38 630 ILE A C 1
ATOM 4694 O O . ILE A 1 630 ? -11.273 23.125 -7.723 1 98.38 630 ILE A O 1
ATOM 4698 N N . ASN A 1 631 ? -11.078 23.703 -5.598 1 98.38 631 ASN A N 1
ATOM 4699 C CA . ASN A 1 631 ? -12.438 23.406 -5.168 1 98.38 631 ASN A CA 1
ATOM 4700 C C . ASN A 1 631 ? -13.016 24.531 -4.312 1 98.38 631 ASN A C 1
ATOM 4702 O O . ASN A 1 631 ? -12.789 24.578 -3.104 1 98.38 631 ASN A O 1
ATOM 4706 N N . PRO A 1 632 ? -13.852 25.375 -4.918 1 98.25 632 PRO A N 1
ATOM 4707 C CA . PRO A 1 632 ? -14.352 26.562 -4.207 1 98.25 632 PRO A CA 1
ATOM 4708 C C . PRO A 1 632 ? -15.102 26.203 -2.93 1 98.25 632 PRO A C 1
ATOM 4710 O O . PRO A 1 632 ? -14.977 26.891 -1.916 1 98.25 632 PRO A O 1
ATOM 4713 N N . THR A 1 633 ? -15.836 25.125 -2.957 1 97.81 633 THR A N 1
ATOM 4714 C CA . THR A 1 633 ? -16.578 24.719 -1.77 1 97.81 633 THR A CA 1
ATOM 4715 C C . THR A 1 633 ? -15.633 24.406 -0.616 1 97.81 633 THR A C 1
ATOM 4717 O O . THR A 1 633 ? -15.867 24.828 0.519 1 97.81 633 THR A O 1
ATOM 4720 N N . LEU A 1 634 ? -14.633 23.703 -0.898 1 97.31 634 LEU A N 1
ATOM 4721 C CA . LEU A 1 634 ? -13.672 23.328 0.134 1 97.31 634 LEU A CA 1
ATOM 4722 C C . LEU A 1 634 ? -12.906 24.547 0.63 1 97.31 634 LEU A C 1
ATOM 4724 O O . LEU A 1 634 ? -12.555 24.625 1.811 1 97.31 634 LEU A O 1
ATOM 4728 N N . VAL A 1 635 ? -12.625 25.469 -0.279 1 98.19 635 VAL A N 1
ATOM 4729 C CA . VAL A 1 635 ? -11.961 26.703 0.1 1 98.19 635 VAL A CA 1
ATOM 4730 C C . VAL A 1 635 ? -12.836 27.484 1.082 1 98.19 635 VAL A C 1
ATOM 4732 O O . VAL A 1 635 ? -12.359 27.938 2.125 1 98.19 635 VAL A O 1
ATOM 4735 N N . GLU A 1 636 ? -14.102 27.656 0.763 1 98.19 636 GLU A N 1
ATOM 4736 C CA . GLU A 1 636 ? -15.039 28.359 1.632 1 98.19 636 GLU A CA 1
ATOM 4737 C C . GLU A 1 636 ? -15.102 27.719 3.012 1 98.19 636 GLU A C 1
ATOM 4739 O O . GLU A 1 636 ? -15.125 28.406 4.031 1 98.19 636 GLU A O 1
ATOM 4744 N N . GLN A 1 637 ? -15.094 26.438 2.969 1 96.5 637 GLN A N 1
ATOM 4745 C CA . GLN A 1 637 ? -15.156 25.703 4.23 1 96.5 637 GLN A CA 1
ATOM 4746 C C . GLN A 1 637 ? -13.906 25.953 5.07 1 96.5 637 GLN A C 1
ATOM 4748 O O . GLN A 1 637 ? -13.984 26.062 6.297 1 96.5 637 GLN A O 1
ATOM 4753 N N . GLN A 1 638 ? -12.773 26.016 4.434 1 96.88 638 GLN A N 1
ATOM 4754 C CA . GLN A 1 638 ? -11.531 26.281 5.152 1 96.88 638 GLN A CA 1
ATOM 4755 C C . GLN A 1 638 ? -11.516 27.703 5.719 1 96.88 638 GLN A C 1
ATOM 4757 O O . GLN A 1 638 ? -11.055 27.922 6.836 1 96.88 638 GLN A O 1
ATOM 4762 N N . LEU A 1 639 ? -12 28.672 4.949 1 98.12 639 LEU A N 1
ATOM 4763 C CA . LEU A 1 639 ? -12.086 30.047 5.426 1 98.12 639 LEU A CA 1
ATOM 4764 C C . LEU A 1 639 ? -13.016 30.141 6.625 1 98.12 639 LEU A C 1
ATOM 4766 O O . LEU A 1 639 ? -12.68 30.766 7.633 1 98.12 639 LEU A O 1
ATOM 4770 N N . VAL A 1 640 ? -14.141 29.469 6.531 1 97.5 640 VAL A N 1
ATOM 4771 C CA . VAL A 1 640 ? -15.141 29.5 7.594 1 97.5 640 VAL A CA 1
ATOM 4772 C C . VAL A 1 640 ? -14.586 28.812 8.844 1 97.5 640 VAL A C 1
ATOM 4774 O O . VAL A 1 640 ? -14.719 29.328 9.953 1 97.5 640 VAL A O 1
ATOM 4777 N N . GLY A 1 641 ? -14.023 27.656 8.609 1 95.81 641 GLY A N 1
ATOM 4778 C CA . GLY A 1 641 ? -13.445 26.938 9.742 1 95.81 641 GLY A CA 1
ATOM 4779 C C . GLY A 1 641 ? -12.375 27.734 10.461 1 95.81 641 GLY A C 1
ATOM 4780 O O . GLY A 1 641 ? -12.32 27.734 11.695 1 95.81 641 GLY A O 1
ATOM 4781 N N . GLY A 1 642 ? -11.445 28.359 9.664 1 96.44 642 GLY A N 1
ATOM 4782 C CA . GLY A 1 642 ? -10.422 29.203 10.258 1 96.44 642 GLY A CA 1
ATOM 4783 C C . GLY A 1 642 ? -10.992 30.391 11.016 1 96.44 642 GLY A C 1
ATOM 4784 O O . GLY A 1 642 ? -10.469 30.781 12.062 1 96.44 642 GLY A O 1
ATOM 4785 N N . ALA A 1 643 ? -12.07 30.969 10.508 1 97.5 643 ALA A N 1
ATOM 4786 C CA . ALA A 1 643 ? -12.727 32.094 11.141 1 97.5 643 ALA A CA 1
ATOM 4787 C C . ALA A 1 643 ? -13.32 31.719 12.492 1 97.5 643 ALA A C 1
ATOM 4789 O O . ALA A 1 643 ? -13.203 32.469 13.469 1 97.5 643 ALA A O 1
ATOM 4790 N N . LEU A 1 644 ? -13.945 30.578 12.539 1 96.69 644 LEU A N 1
ATOM 4791 C CA . LEU A 1 644 ? -14.594 30.141 13.766 1 96.69 644 LEU A CA 1
ATOM 4792 C C . LEU A 1 644 ? -13.562 29.797 14.836 1 96.69 644 LEU A C 1
ATOM 4794 O O . LEU A 1 644 ? -13.766 30.094 16.016 1 96.69 644 LEU A O 1
ATOM 4798 N N . MET A 1 645 ? -12.523 29.203 14.414 1 96 645 MET A N 1
ATOM 4799 C CA . MET A 1 645 ? -11.438 28.969 15.352 1 96 645 MET A CA 1
ATOM 4800 C C . MET A 1 645 ? -10.891 30.281 15.906 1 96 645 MET A C 1
ATOM 4802 O O . MET A 1 645 ? -10.641 30.391 17.109 1 96 645 MET A O 1
ATOM 4806 N N . GLY A 1 646 ? -10.68 31.266 15.008 1 96.81 646 GLY A N 1
ATOM 4807 C CA . GLY A 1 646 ? -10.211 32.562 15.43 1 96.81 646 GLY A CA 1
ATOM 4808 C C . GLY A 1 646 ? -11.164 33.281 16.375 1 96.81 646 GLY A C 1
ATOM 4809 O O . GLY A 1 646 ? -10.727 34 17.281 1 96.81 646 GLY A O 1
ATOM 4810 N N . LEU A 1 647 ? -12.469 33.094 16.109 1 97.62 647 LEU A N 1
ATOM 4811 C CA . LEU A 1 647 ? -13.477 33.625 17.016 1 97.62 647 LEU A CA 1
ATOM 4812 C C . LEU A 1 647 ? -13.297 33.062 18.422 1 97.62 647 LEU A C 1
ATOM 4814 O O . LEU A 1 647 ? -13.383 33.812 19.406 1 97.62 647 LEU A O 1
ATOM 4818 N N . GLY A 1 648 ? -13.016 31.797 18.469 1 96.5 648 GLY A N 1
ATOM 4819 C CA . GLY A 1 648 ? -12.727 31.172 19.75 1 96.5 648 GLY A CA 1
ATOM 4820 C C . GLY A 1 648 ? -11.523 31.781 20.453 1 96.5 648 GLY A C 1
ATOM 4821 O O . GLY A 1 648 ? -11.57 32.031 21.656 1 96.5 648 GLY A O 1
ATOM 4822 N N . HIS A 1 649 ? -10.516 32.062 19.734 1 96.06 649 HIS A N 1
ATOM 4823 C CA . HIS A 1 649 ? -9.297 32.656 20.281 1 96.06 649 HIS A CA 1
ATOM 4824 C C . HIS A 1 649 ? -9.539 34.062 20.797 1 96.06 649 HIS A C 1
ATOM 4826 O O . HIS A 1 649 ? -8.938 34.469 21.797 1 96.06 649 HIS A O 1
ATOM 4832 N N . ALA A 1 650 ? -10.352 34.781 20.109 1 97.88 650 ALA A N 1
ATOM 4833 C CA . ALA A 1 650 ? -10.586 36.188 20.422 1 97.88 650 ALA A CA 1
ATOM 4834 C C . ALA A 1 650 ? -11.461 36.344 21.656 1 97.88 650 ALA A C 1
ATOM 4836 O O . ALA A 1 650 ? -11.258 37.25 22.469 1 97.88 650 ALA A O 1
ATOM 4837 N N . LEU A 1 651 ? -12.375 35.344 21.828 1 97.56 651 LEU A N 1
ATOM 4838 C CA . LEU A 1 651 ? -13.414 35.656 22.812 1 97.56 651 LEU A CA 1
ATOM 4839 C C . LEU A 1 651 ? -13.484 34.594 23.891 1 97.56 651 LEU A C 1
ATOM 4841 O O . LEU A 1 651 ? -14.086 34.812 24.953 1 97.56 651 LEU A O 1
ATOM 4845 N N . PHE A 1 652 ? -12.812 33.406 23.625 1 95.31 652 PHE A N 1
ATOM 4846 C CA . PHE A 1 652 ? -13.164 32.312 24.531 1 95.31 652 PHE A CA 1
ATOM 4847 C C . PHE A 1 652 ? -11.914 31.562 25 1 95.31 652 PHE A C 1
ATOM 4849 O O . PHE A 1 652 ? -11.609 31.531 26.188 1 95.31 652 PHE A O 1
ATOM 4856 N N . ASP A 1 653 ? -11.055 31.109 24.125 1 93.31 653 ASP A N 1
ATOM 4857 C CA . ASP A 1 653 ? -10.07 30.047 24.328 1 93.31 653 ASP A CA 1
ATOM 4858 C C . ASP A 1 653 ? -8.93 30.531 25.219 1 93.31 653 ASP A C 1
ATOM 4860 O O . ASP A 1 653 ? -8.211 31.469 24.859 1 93.31 653 ASP A O 1
ATOM 4864 N N . ARG A 1 654 ? -8.672 29.859 26.266 1 95.75 654 ARG A N 1
ATOM 4865 C CA . ARG A 1 654 ? -7.473 30.094 27.047 1 95.75 654 ARG A CA 1
ATOM 4866 C C . ARG A 1 654 ? -7.203 28.938 28 1 95.75 654 ARG A C 1
ATOM 4868 O O . ARG A 1 654 ? -8.125 28.422 28.641 1 95.75 654 ARG A O 1
ATOM 4875 N N . LEU A 1 655 ? -6.02 28.5 28 1 96.81 655 LEU A N 1
ATOM 4876 C CA . LEU A 1 655 ? -5.562 27.594 29.062 1 96.81 655 LEU A CA 1
ATOM 4877 C C . LEU A 1 655 ? -5.184 28.391 30.297 1 96.81 655 LEU A C 1
ATOM 4879 O O . LEU A 1 655 ? -4.484 29.406 30.219 1 96.81 655 LEU A O 1
ATOM 4883 N N . VAL A 1 656 ? -5.637 27.953 31.375 1 96 656 VAL A N 1
ATOM 4884 C CA . VAL A 1 656 ? -5.336 28.594 32.656 1 96 656 VAL A CA 1
ATOM 4885 C C . VAL A 1 656 ? -4.371 27.719 33.469 1 96 656 VAL A C 1
ATOM 4887 O O . VAL A 1 656 ? -4.59 26.516 33.594 1 96 656 VAL A O 1
ATOM 4890 N N . PHE A 1 657 ? -3.307 28.359 33.844 1 95.44 657 PHE A N 1
ATOM 4891 C CA . PHE A 1 657 ? -2.279 27.641 34.594 1 95.44 657 PHE A CA 1
ATOM 4892 C C . PHE A 1 657 ? -2.248 28.094 36.031 1 95.44 657 PHE A C 1
ATOM 4894 O O . PHE A 1 657 ? -2.422 29.281 36.312 1 95.44 657 PHE A O 1
ATOM 4901 N N . ASP A 1 658 ? -2.154 27.188 36.906 1 95.31 658 ASP A N 1
ATOM 4902 C CA . ASP A 1 658 ? -1.825 27.422 38.312 1 95.31 658 ASP A CA 1
ATOM 4903 C C . ASP A 1 658 ? -0.481 26.797 38.688 1 95.31 658 ASP A C 1
ATOM 4905 O O . ASP A 1 658 ? -0.391 25.578 38.875 1 95.31 658 ASP A O 1
ATOM 4909 N N . GLU A 1 659 ? 0.552 27.578 38.781 1 92.06 659 GLU A N 1
ATOM 4910 C CA . GLU A 1 659 ? 1.912 27.109 39.062 1 92.06 659 GLU A CA 1
ATOM 4911 C C . GLU A 1 659 ? 2.33 26.016 38.094 1 92.06 659 GLU A C 1
ATOM 4913 O O . GLU A 1 659 ? 2.768 24.938 38.5 1 92.06 659 GLU A O 1
ATOM 4918 N N . GLY A 1 660 ? 2.037 26.312 36.906 1 91.38 660 GLY A N 1
ATOM 4919 C CA . GLY A 1 660 ? 2.469 25.422 35.812 1 91.38 660 GLY A CA 1
ATOM 4920 C C . GLY A 1 660 ? 1.479 24.312 35.531 1 91.38 660 GLY A C 1
ATOM 4921 O O . GLY A 1 660 ? 1.585 23.625 34.531 1 91.38 660 GLY A O 1
ATOM 4922 N N . ARG A 1 661 ? 0.491 24.141 36.344 1 94.5 661 ARG A N 1
ATOM 4923 C CA . ARG A 1 661 ? -0.527 23.125 36.125 1 94.5 661 ARG A CA 1
ATOM 4924 C C . ARG A 1 661 ? -1.723 23.672 35.375 1 94.5 661 ARG A C 1
ATOM 4926 O O . ARG A 1 661 ? -2.244 24.734 35.688 1 94.5 661 ARG A O 1
ATOM 4933 N N . ILE A 1 662 ? -2.107 22.891 34.312 1 96.31 662 ILE A N 1
ATOM 4934 C CA . ILE A 1 662 ? -3.344 23.25 33.625 1 96.31 662 ILE A CA 1
ATOM 4935 C C . ILE A 1 662 ? -4.539 22.984 34.531 1 96.31 662 ILE A C 1
ATOM 4937 O O . ILE A 1 662 ? -4.73 21.844 35 1 96.31 662 ILE A O 1
ATOM 4941 N N . VAL A 1 663 ? -5.402 23.938 34.75 1 95.88 663 VAL A N 1
ATOM 4942 C CA . VAL A 1 663 ? -6.484 23.734 35.719 1 95.88 663 VAL A CA 1
ATOM 4943 C C . VAL A 1 663 ? -7.816 23.641 34.969 1 95.88 663 VAL A C 1
ATOM 4945 O O . VAL A 1 663 ? -8.852 23.344 35.562 1 95.88 663 VAL A O 1
ATOM 4948 N N . ASN A 1 664 ? -7.828 23.812 33.719 1 95.44 664 ASN A N 1
ATOM 4949 C CA . ASN A 1 664 ? -9.055 23.703 32.906 1 95.44 664 ASN A CA 1
ATOM 4950 C C . ASN A 1 664 ? -8.867 22.781 31.719 1 95.44 664 ASN A C 1
ATOM 4952 O O . ASN A 1 664 ? -9.383 23.047 30.625 1 95.44 664 ASN A O 1
ATOM 4956 N N . GLY A 1 665 ? -8.094 21.75 31.922 1 92.5 665 GLY A N 1
ATOM 4957 C CA . GLY A 1 665 ? -7.746 20.828 30.844 1 92.5 665 GLY A CA 1
ATOM 4958 C C . GLY A 1 665 ? -8.836 19.812 30.562 1 92.5 665 GLY A C 1
ATOM 4959 O O . GLY A 1 665 ? -8.578 18.609 30.547 1 92.5 665 GLY A O 1
ATOM 4960 N N . ASN A 1 666 ? -10.039 20.234 30.422 1 91.25 666 ASN A N 1
ATOM 4961 C CA . ASN A 1 666 ? -11.195 19.422 30.047 1 91.25 666 ASN A CA 1
ATOM 4962 C C . ASN A 1 666 ? -12.219 20.25 29.266 1 91.25 666 ASN A C 1
ATOM 4964 O O . ASN A 1 666 ? -12.094 21.484 29.172 1 91.25 666 ASN A O 1
ATOM 4968 N N . LEU A 1 667 ? -13.281 19.578 28.672 1 91.38 667 LEU A N 1
ATOM 4969 C CA . LEU A 1 667 ? -14.203 20.297 27.797 1 91.38 667 LEU A CA 1
ATOM 4970 C C . LEU A 1 667 ? -15.297 20.984 28.594 1 91.38 667 LEU A C 1
ATOM 4972 O O . LEU A 1 667 ? -16.078 21.75 28.047 1 91.38 667 LEU A O 1
ATOM 4976 N N . LEU A 1 668 ? -15.312 20.719 29.891 1 87.94 668 LEU A N 1
ATOM 4977 C CA . LEU A 1 668 ? -16.25 21.406 30.766 1 87.94 668 LEU A CA 1
ATOM 4978 C C . LEU A 1 668 ? -15.766 22.812 31.094 1 87.94 668 LEU A C 1
ATOM 4980 O O . LEU A 1 668 ? -16.531 23.766 31.078 1 87.94 668 LEU A O 1
ATOM 4984 N N . ASP A 1 669 ? -14.469 22.922 31.359 1 90.06 669 ASP A N 1
ATOM 4985 C CA . ASP A 1 669 ? -13.898 24.156 31.875 1 90.06 669 ASP A CA 1
ATOM 4986 C C . ASP A 1 669 ? -13.203 24.938 30.766 1 90.06 669 ASP A C 1
ATOM 4988 O O . ASP A 1 669 ? -13.086 26.172 30.859 1 90.06 669 ASP A O 1
ATOM 4992 N N . TYR A 1 670 ? -12.688 24.25 29.844 1 93.38 670 TYR A N 1
ATOM 4993 C CA . TYR A 1 670 ? -12.109 24.906 28.688 1 93.38 670 TYR A CA 1
ATOM 4994 C C . TYR A 1 670 ? -13.195 25.391 27.734 1 93.38 670 TYR A C 1
ATOM 4996 O O . TYR A 1 670 ? -13.836 24.578 27.062 1 93.38 670 TYR A O 1
ATOM 5004 N N . GLN A 1 671 ? -13.328 26.656 27.594 1 89.19 671 GLN A N 1
ATOM 5005 C CA . GLN A 1 671 ? -14.469 27.203 26.875 1 89.19 671 GLN A CA 1
ATOM 5006 C C . GLN A 1 671 ? -14.18 27.328 25.375 1 89.19 671 GLN A C 1
ATOM 5008 O O . GLN A 1 671 ? -13.148 27.859 24.984 1 89.19 671 GLN A O 1
ATOM 5013 N N . LEU A 1 672 ? -15.07 26.719 24.641 1 90.81 672 LEU A N 1
ATOM 5014 C CA . LEU A 1 672 ? -15.125 26.859 23.188 1 90.81 672 LEU A CA 1
ATOM 5015 C C . LEU A 1 672 ? -16.422 27.516 22.75 1 90.81 672 LEU A C 1
ATOM 5017 O O . LEU A 1 672 ? -17.438 27.438 23.453 1 90.81 672 LEU A O 1
ATOM 5021 N N . PRO A 1 673 ? -16.297 28.234 21.609 1 91.31 673 PRO A N 1
ATOM 5022 C CA . PRO A 1 673 ? -17.594 28.734 21.109 1 91.31 673 PRO A CA 1
ATOM 5023 C C . PRO A 1 673 ? -18.578 27.609 20.812 1 91.31 673 PRO A C 1
ATOM 5025 O O . PRO A 1 673 ? -18.172 26.547 20.312 1 91.31 673 PRO A O 1
ATOM 5028 N N . SER A 1 674 ? -19.828 27.828 21.172 1 89.25 674 SER A N 1
ATOM 5029 C CA . SER A 1 674 ? -20.906 26.922 20.812 1 89.25 674 SER A CA 1
ATOM 5030 C C . SER A 1 674 ? -21.688 27.438 19.609 1 89.25 674 SER A C 1
ATOM 5032 O O . SER A 1 674 ? -21.375 28.516 19.094 1 89.25 674 SER A O 1
ATOM 5034 N N . VAL A 1 675 ? -22.625 26.703 19.188 1 87.12 675 VAL A N 1
ATOM 5035 C CA . VAL A 1 675 ? -23.453 27.094 18.047 1 87.12 675 VAL A CA 1
ATOM 5036 C C . VAL A 1 675 ? -24.188 28.406 18.375 1 87.12 675 VAL A C 1
ATOM 5038 O O . VAL A 1 675 ? -24.484 29.188 17.484 1 87.12 675 VAL A O 1
ATOM 5041 N N . LEU A 1 676 ? -24.297 28.672 19.609 1 87.25 676 LEU A N 1
ATOM 5042 C CA . LEU A 1 676 ? -25.016 29.859 20.047 1 87.25 676 LEU A CA 1
ATOM 5043 C C . LEU A 1 676 ? -24.109 31.094 19.984 1 87.25 676 LEU A C 1
ATOM 5045 O O . LEU A 1 676 ? -24.578 32.219 20.047 1 87.25 676 LEU A O 1
ATOM 5049 N N . ASP A 1 677 ? -22.828 30.875 19.797 1 91.56 677 ASP A N 1
ATOM 5050 C CA . ASP A 1 677 ? -21.859 31.969 19.781 1 91.56 677 ASP A CA 1
ATOM 5051 C C . ASP A 1 677 ? -21.469 32.344 18.344 1 91.56 677 ASP A C 1
ATOM 5053 O O . ASP A 1 677 ? -20.656 33.219 18.125 1 91.56 677 ASP A O 1
ATOM 5057 N N . MET A 1 678 ? -22.141 31.703 17.422 1 93.94 678 MET A N 1
ATOM 5058 C CA . MET A 1 678 ? -21.812 31.953 16.031 1 93.94 678 MET A CA 1
ATOM 5059 C C . MET A 1 678 ? -22.328 33.344 15.586 1 93.94 678 MET A C 1
ATOM 5061 O O . MET A 1 678 ? -23.328 33.812 16.094 1 93.94 678 MET A O 1
ATOM 5065 N N . PRO A 1 679 ? -21.516 33.969 14.688 1 97.5 679 PRO A N 1
ATOM 5066 C CA . PRO A 1 679 ? -22.047 35.219 14.133 1 97.5 679 PRO A CA 1
ATOM 5067 C C . PRO A 1 679 ? -23.406 35.031 13.477 1 97.5 679 PRO A C 1
ATOM 5069 O O . PRO A 1 679 ? -23.719 33.969 12.953 1 97.5 679 PRO A O 1
ATOM 5072 N N . ASP A 1 680 ? -24.203 36.156 13.477 1 97.5 680 ASP A N 1
ATOM 5073 C CA . ASP A 1 680 ? -25.484 36.094 12.758 1 97.5 680 ASP A CA 1
ATOM 5074 C C . ASP A 1 680 ? -25.266 35.844 11.273 1 97.5 680 ASP A C 1
ATOM 5076 O O . ASP A 1 680 ? -26.078 35.188 10.625 1 97.5 680 ASP A O 1
ATOM 5080 N N . ARG A 1 681 ? -24.312 36.438 10.766 1 96.06 681 ARG A N 1
ATOM 5081 C CA . ARG A 1 681 ? -23.938 36.25 9.367 1 96.06 681 ARG A CA 1
ATOM 5082 C C . ARG A 1 681 ? -22.438 36.031 9.219 1 96.06 681 ARG A C 1
ATOM 5084 O O . ARG A 1 681 ? -21.641 36.812 9.773 1 96.06 681 ARG A O 1
ATOM 5091 N N . LEU A 1 682 ? -21.953 34.969 8.656 1 98.19 682 LEU A N 1
ATOM 5092 C CA . LEU A 1 682 ? -20.562 34.688 8.336 1 98.19 682 LEU A CA 1
ATOM 5093 C C . LEU A 1 682 ? -20.359 34.594 6.824 1 98.19 682 LEU A C 1
ATOM 5095 O O . LEU A 1 682 ? -20.969 33.75 6.156 1 98.19 682 LEU A O 1
ATOM 5099 N N . THR A 1 683 ? -19.516 35.469 6.25 1 98.69 683 THR A N 1
ATOM 5100 C CA . THR A 1 683 ? -19.344 35.594 4.805 1 98.69 683 THR A CA 1
ATOM 5101 C C . THR A 1 683 ? -17.891 35.281 4.414 1 98.69 683 THR A C 1
ATOM 5103 O O . THR A 1 683 ? -17.016 36.125 4.59 1 98.69 683 THR A O 1
ATOM 5106 N N . PRO A 1 684 ? -17.656 34.094 3.924 1 98.62 684 PRO A N 1
ATOM 5107 C CA . PRO A 1 684 ? -16.344 33.844 3.309 1 98.62 684 PRO A CA 1
ATOM 5108 C C . PRO A 1 684 ? -16.25 34.406 1.893 1 98.62 684 PRO A C 1
ATOM 5110 O O . PRO A 1 684 ? -17.219 34.344 1.132 1 98.62 684 PRO A O 1
ATOM 5113 N N . VAL A 1 685 ? -15.156 35 1.532 1 98.75 685 VAL A N 1
ATOM 5114 C CA . VAL A 1 685 ? -14.945 35.562 0.194 1 98.75 685 VAL A CA 1
ATOM 5115 C C . VAL A 1 685 ? -13.656 35 -0.396 1 98.75 685 VAL A C 1
ATOM 5117 O O . VAL A 1 685 ? -12.594 35.094 0.212 1 98.75 685 VAL A O 1
ATOM 5120 N N . ILE A 1 686 ? -13.773 34.312 -1.52 1 98.69 686 ILE A N 1
ATOM 5121 C CA . ILE A 1 686 ? -12.617 33.812 -2.246 1 98.69 686 ILE A CA 1
ATOM 5122 C C . ILE A 1 686 ? -12.016 34.906 -3.107 1 98.69 686 ILE A C 1
ATOM 5124 O O . ILE A 1 686 ? -12.703 35.469 -3.957 1 98.69 686 ILE A O 1
ATOM 5128 N N . VAL A 1 687 ? -10.828 35.25 -2.836 1 98.69 687 VAL A N 1
ATOM 5129 C CA . VAL A 1 687 ? -10.07 36.156 -3.684 1 98.69 687 VAL A CA 1
ATOM 5130 C C . VAL A 1 687 ? -9.062 35.375 -4.52 1 98.69 687 VAL A C 1
ATOM 5132 O O . VAL A 1 687 ? -8.305 34.562 -3.986 1 98.69 687 VAL A O 1
ATOM 5135 N N . GLU A 1 688 ? -9.07 35.531 -5.84 1 98.38 688 GLU A N 1
ATOM 5136 C CA . GLU A 1 688 ? -8.188 34.781 -6.715 1 98.38 688 GLU A CA 1
ATOM 5137 C C . GLU A 1 688 ? -7.152 35.656 -7.379 1 98.38 688 GLU A C 1
ATOM 5139 O O . GLU A 1 688 ? -7.5 36.531 -8.18 1 98.38 688 GLU A O 1
ATOM 5144 N N . ASN A 1 689 ? -5.992 35.531 -7.027 1 98.12 689 ASN A N 1
ATOM 5145 C CA . ASN A 1 689 ? -4.785 36.062 -7.652 1 98.12 689 ASN A CA 1
ATOM 5146 C C . ASN A 1 689 ? -3.795 34.938 -7.984 1 98.12 689 ASN A C 1
ATOM 5148 O O . ASN A 1 689 ? -2.863 34.688 -7.219 1 98.12 689 ASN A O 1
ATOM 5152 N N . PRO A 1 690 ? -3.961 34.312 -9.156 1 97.94 690 PRO A N 1
ATOM 5153 C CA . PRO A 1 690 ? -3.229 33.094 -9.492 1 97.94 690 PRO A CA 1
ATOM 5154 C C . PRO A 1 690 ? -1.718 33.25 -9.328 1 97.94 690 PRO A C 1
ATOM 5156 O O . PRO A 1 690 ? -1.159 34.312 -9.68 1 97.94 690 PRO A O 1
ATOM 5159 N N . HIS A 1 691 ? -1.132 32.281 -8.766 1 98 691 HIS A N 1
ATOM 5160 C CA . HIS A 1 691 ? 0.317 32.25 -8.609 1 98 691 HIS A CA 1
ATOM 5161 C C . HIS A 1 691 ? 0.983 31.609 -9.828 1 98 691 HIS A C 1
ATOM 5163 O O . HIS A 1 691 ? 0.5 30.594 -10.352 1 98 691 HIS A O 1
ATOM 5169 N N . ARG A 1 692 ? 2.076 32.094 -10.281 1 96.75 692 ARG A N 1
ATOM 5170 C CA . ARG A 1 692 ? 2.738 31.672 -11.508 1 96.75 692 ARG A CA 1
ATOM 5171 C C . ARG A 1 692 ? 3.188 30.219 -11.414 1 96.75 692 ARG A C 1
ATOM 5173 O O . ARG A 1 692 ? 3.184 29.5 -12.414 1 96.75 692 ARG A O 1
ATOM 5180 N N . ASP A 1 693 ? 3.553 29.75 -10.188 1 96.5 693 ASP A N 1
ATOM 5181 C CA . ASP A 1 693 ? 4.148 28.422 -10.047 1 96.5 693 ASP A CA 1
ATOM 5182 C C . ASP A 1 693 ? 3.199 27.469 -9.328 1 96.5 693 ASP A C 1
ATOM 5184 O O . ASP A 1 693 ? 3.568 26.328 -9.016 1 96.5 693 ASP A O 1
ATOM 5188 N N . GLY A 1 694 ? 2.02 27.891 -9 1 97.88 694 GLY A N 1
ATOM 5189 C CA . GLY A 1 694 ? 1.051 27.016 -8.359 1 97.88 694 GLY A CA 1
ATOM 5190 C C . GLY A 1 694 ? 0.354 26.094 -9.336 1 97.88 694 GLY A C 1
ATOM 5191 O O . GLY A 1 694 ? 0.187 26.422 -10.508 1 97.88 694 GLY A O 1
ATOM 5192 N N . PRO A 1 695 ? 0.017 24.844 -8.867 1 98.44 695 PRO A N 1
ATOM 5193 C CA . PRO A 1 695 ? -0.777 24.016 -9.773 1 98.44 695 PRO A CA 1
ATOM 5194 C C . PRO A 1 695 ? -2.057 24.703 -10.242 1 98.44 695 PRO A C 1
ATOM 5196 O O . PRO A 1 695 ? -2.971 24.922 -9.445 1 98.44 695 PRO A O 1
ATOM 5199 N N . PHE A 1 696 ? -2.078 25.109 -11.508 1 98.19 696 PHE A N 1
ATOM 5200 C CA . PHE A 1 696 ? -3.158 25.859 -12.133 1 98.19 696 PHE A CA 1
ATOM 5201 C C . PHE A 1 696 ? -3.32 27.219 -11.469 1 98.19 696 PHE A C 1
ATOM 5203 O O . PHE A 1 696 ? -4.414 27.797 -11.469 1 98.19 696 PHE A O 1
ATOM 5210 N N . GLY A 1 697 ? -2.289 27.688 -10.703 1 98.38 697 GLY A N 1
ATOM 5211 C CA . GLY A 1 697 ? -2.281 28.984 -10.062 1 98.38 697 GLY A CA 1
ATOM 5212 C C . GLY A 1 697 ? -2.666 28.938 -8.602 1 98.38 697 GLY A C 1
ATOM 5213 O O . GLY A 1 697 ? -2.695 29.969 -7.922 1 98.38 697 GLY A O 1
ATOM 5214 N N . ALA A 1 698 ? -2.9 27.797 -8.109 1 98.25 698 ALA A N 1
ATOM 5215 C CA . ALA A 1 698 ? -3.443 27.641 -6.762 1 98.25 698 ALA A CA 1
ATOM 5216 C C . ALA A 1 698 ? -2.357 27.844 -5.711 1 98.25 698 ALA A C 1
ATOM 5218 O O . ALA A 1 698 ? -1.171 27.641 -5.988 1 98.25 698 ALA A O 1
ATOM 5219 N N . LYS A 1 699 ? -2.721 28.25 -4.531 1 96.56 699 LYS A N 1
ATOM 5220 C CA . LYS A 1 699 ? -1.939 28.344 -3.299 1 96.56 699 LYS A CA 1
ATOM 5221 C C . LYS A 1 699 ? -2.66 27.672 -2.139 1 96.56 699 LYS A C 1
ATOM 5223 O O . LYS A 1 699 ? -3.773 27.156 -2.301 1 96.56 699 LYS A O 1
ATOM 5228 N N . GLY A 1 700 ? -2.039 27.578 -1.005 1 95.38 700 GLY A N 1
ATOM 5229 C CA . GLY A 1 700 ? -2.693 27.094 0.2 1 95.38 700 GLY A CA 1
ATOM 5230 C C . GLY A 1 700 ? -3.566 28.141 0.866 1 95.38 700 GLY A C 1
ATOM 5231 O O . GLY A 1 700 ? -3.34 29.344 0.699 1 95.38 700 GLY A O 1
ATOM 5232 N N . VAL A 1 701 ? -4.582 27.641 1.639 1 93.94 701 VAL A N 1
ATOM 5233 C CA . VAL A 1 701 ? -5.488 28.625 2.215 1 93.94 701 VAL A CA 1
ATOM 5234 C C . VAL A 1 701 ? -5.859 28.219 3.641 1 93.94 701 VAL A C 1
ATOM 5236 O O . VAL A 1 701 ? -6.441 29.016 4.387 1 93.94 701 VAL A O 1
ATOM 5239 N N . GLY A 1 702 ? -5.434 27.094 4.125 1 93.69 702 GLY A N 1
ATOM 5240 C CA . GLY A 1 702 ? -5.934 26.5 5.355 1 93.69 702 GLY A CA 1
ATOM 5241 C C . GLY A 1 702 ? -5.688 27.359 6.578 1 93.69 702 GLY A C 1
ATOM 5242 O O . GLY A 1 702 ? -6.414 27.266 7.566 1 93.69 702 GLY A O 1
ATOM 5243 N N . GLU A 1 703 ? -4.738 28.25 6.531 1 94.69 703 GLU A N 1
ATOM 5244 C CA . GLU A 1 703 ? -4.348 29.016 7.707 1 94.69 703 GLU A CA 1
ATOM 5245 C C . GLU A 1 703 ? -4.656 30.5 7.527 1 94.69 703 GLU A C 1
ATOM 5247 O O . GLU A 1 703 ? -4.465 31.297 8.453 1 94.69 703 GLU A O 1
ATOM 5252 N N . THR A 1 704 ? -5.242 30.891 6.469 1 96.25 704 THR A N 1
ATOM 5253 C CA . THR A 1 704 ? -5.34 32.281 6.062 1 96.25 704 THR A CA 1
ATOM 5254 C C . THR A 1 704 ? -6.348 33.031 6.934 1 96.25 704 THR A C 1
ATOM 5256 O O . THR A 1 704 ? -6.062 34.125 7.418 1 96.25 704 THR A O 1
ATOM 5259 N N . ALA A 1 705 ? -7.422 32.406 7.195 1 96.56 705 ALA A N 1
ATOM 5260 C CA . ALA A 1 705 ? -8.555 33.094 7.797 1 96.56 705 ALA A CA 1
ATOM 5261 C C . ALA A 1 705 ? -8.32 33.344 9.281 1 96.56 705 ALA A C 1
ATOM 5263 O O . ALA A 1 705 ? -8.781 34.344 9.836 1 96.56 705 ALA A O 1
ATOM 5264 N N . VAL A 1 706 ? -7.594 32.5 9.922 1 97.75 706 VAL A N 1
ATOM 5265 C CA . VAL A 1 706 ? -7.461 32.562 11.375 1 97.75 706 VAL A CA 1
ATOM 5266 C C . VAL A 1 706 ? -6.543 33.719 11.758 1 97.75 706 VAL A C 1
ATOM 5268 O O . VAL A 1 706 ? -6.66 34.281 12.852 1 97.75 706 VAL A O 1
ATOM 5271 N N . ILE A 1 707 ? -5.742 34.219 10.859 1 98.38 707 ILE A N 1
ATOM 5272 C CA . ILE A 1 707 ? -4.637 35.125 11.148 1 98.38 707 ILE A CA 1
ATOM 5273 C C . ILE A 1 707 ? -5.184 36.5 11.516 1 98.38 707 ILE A C 1
ATOM 5275 O O . ILE A 1 707 ? -4.848 37.062 12.57 1 98.38 707 ILE A O 1
ATOM 5279 N N . PRO A 1 708 ? -6.07 37.094 10.781 1 98.62 708 PRO A N 1
ATOM 5280 C CA . PRO A 1 708 ? -6.508 38.469 11.078 1 98.62 708 PRO A CA 1
ATOM 5281 C C . PRO A 1 708 ? -7.727 38.5 12 1 98.62 708 PRO A C 1
ATOM 5283 O O . PRO A 1 708 ? -8.234 39.594 12.312 1 98.62 708 PRO A O 1
ATOM 5286 N N . LEU A 1 709 ? -8.195 37.438 12.523 1 98.25 709 LEU A N 1
ATOM 5287 C CA . LEU A 1 709 ? -9.523 37.375 13.117 1 98.25 709 LEU A CA 1
ATOM 5288 C C . LEU A 1 709 ? -9.555 38.094 14.461 1 98.25 709 LEU A C 1
ATOM 5290 O O . LEU A 1 709 ? -10.422 38.938 14.711 1 98.25 709 LEU A O 1
ATOM 5294 N N . ALA A 1 710 ? -8.617 37.781 15.367 1 98.25 710 ALA A N 1
ATOM 5295 C CA . ALA A 1 710 ? -8.625 38.344 16.719 1 98.25 710 ALA A CA 1
ATOM 5296 C C . ALA A 1 710 ? -8.523 39.875 16.672 1 98.25 710 ALA A C 1
ATOM 5298 O O . ALA A 1 710 ? -9.305 40.562 17.312 1 98.25 710 ALA A O 1
ATOM 5299 N N . PRO A 1 711 ? -7.578 40.438 15.906 1 98.62 711 PRO A N 1
ATOM 5300 C CA . PRO A 1 711 ? -7.508 41.906 15.867 1 98.62 711 PRO A CA 1
ATOM 5301 C C . PRO A 1 711 ? -8.727 42.531 15.195 1 98.62 711 PRO A C 1
ATOM 5303 O O . PRO A 1 711 ? -9.141 43.625 15.57 1 98.62 711 PRO A O 1
ATOM 5306 N N . ALA A 1 712 ? -9.344 41.875 14.188 1 98.88 712 ALA A N 1
ATOM 5307 C CA . ALA A 1 712 ? -10.555 42.406 13.57 1 98.88 712 ALA A CA 1
ATOM 5308 C C . ALA A 1 712 ? -11.672 42.562 14.594 1 98.88 712 ALA A C 1
ATOM 5310 O O . ALA A 1 712 ? -12.352 43.594 14.641 1 98.88 712 ALA A O 1
ATOM 5311 N N . ILE A 1 713 ? -11.875 41.562 15.383 1 98.69 713 ILE A N 1
ATOM 5312 C CA . ILE A 1 713 ? -12.906 41.594 16.422 1 98.69 713 ILE A CA 1
ATOM 5313 C C . ILE A 1 713 ? -12.555 42.625 17.484 1 98.69 713 ILE A C 1
ATOM 5315 O O . ILE A 1 713 ? -13.406 43.406 17.891 1 98.69 713 ILE A O 1
ATOM 5319 N N . SER A 1 714 ? -11.312 42.594 17.938 1 98.62 714 SER A N 1
ATOM 5320 C CA . SER A 1 714 ? -10.859 43.531 18.953 1 98.62 714 SER A CA 1
ATOM 5321 C C . SER A 1 714 ? -10.984 45 18.469 1 98.62 714 SER A C 1
ATOM 5323 O O . SER A 1 714 ? -11.336 45.875 19.25 1 98.62 714 SER A O 1
ATOM 5325 N N . ASN A 1 715 ? -10.664 45.25 17.203 1 98.81 715 ASN A N 1
ATOM 5326 C CA . ASN A 1 715 ? -10.797 46.594 16.625 1 98.81 715 ASN A CA 1
ATOM 5327 C C . ASN A 1 715 ? -12.258 47.062 16.609 1 98.81 715 ASN A C 1
ATOM 5329 O O . ASN A 1 715 ? -12.547 48.25 16.781 1 98.81 715 ASN A O 1
ATOM 5333 N N . ALA A 1 716 ? -13.125 46.094 16.359 1 98.5 716 ALA A N 1
ATOM 5334 C CA . ALA A 1 716 ? -14.547 46.406 16.406 1 98.5 716 ALA A CA 1
ATOM 5335 C C . ALA A 1 716 ? -14.977 46.781 17.828 1 98.5 716 ALA A C 1
ATOM 5337 O O . ALA A 1 716 ? -15.789 47.688 18.031 1 98.5 716 ALA A O 1
ATOM 5338 N N . VAL A 1 717 ? -14.5 46.062 18.797 1 98.31 717 VAL A N 1
ATOM 5339 C CA . VAL A 1 717 ? -14.797 46.344 20.188 1 98.31 717 VAL A CA 1
ATOM 5340 C C . VAL A 1 717 ? -14.25 47.75 20.547 1 98.31 717 VAL A C 1
ATOM 5342 O O . VAL A 1 717 ? -14.922 48.531 21.219 1 98.31 717 VAL A O 1
ATOM 5345 N N . ARG A 1 718 ? -13.023 48.031 20.141 1 98.12 718 ARG A N 1
ATOM 5346 C CA . ARG A 1 718 ? -12.414 49.344 20.328 1 98.12 718 ARG A CA 1
ATOM 5347 C C . ARG A 1 718 ? -13.266 50.438 19.703 1 98.12 718 ARG A C 1
ATOM 5349 O O . ARG A 1 718 ? -13.438 51.531 20.297 1 98.12 718 ARG A O 1
ATOM 5356 N N . ASP A 1 719 ? -13.727 50.219 18.562 1 97.25 719 ASP A N 1
ATOM 5357 C CA . ASP A 1 719 ? -14.594 51.188 17.859 1 97.25 719 ASP A CA 1
ATOM 5358 C C . ASP A 1 719 ? -15.891 51.406 18.641 1 97.25 719 ASP A C 1
ATOM 5360 O O . ASP A 1 719 ? -16.375 52.531 18.75 1 97.25 719 ASP A O 1
ATOM 5364 N N . ALA A 1 720 ? -16.438 50.344 19.156 1 96.88 720 ALA A N 1
ATOM 5365 C CA . ALA A 1 720 ? -17.719 50.406 19.875 1 96.88 720 ALA A CA 1
ATOM 5366 C C . ALA A 1 720 ? -17.547 51.125 21.219 1 96.88 720 ALA A C 1
ATOM 5368 O O . ALA A 1 720 ? -18.406 51.906 21.609 1 96.88 720 ALA A O 1
ATOM 5369 N N . THR A 1 721 ? -16.453 50.875 21.922 1 96.19 721 THR A N 1
ATOM 5370 C CA . THR A 1 721 ? -16.391 51.25 23.328 1 96.19 721 THR A CA 1
ATOM 5371 C C . THR A 1 721 ? -15.422 52.375 23.562 1 96.19 721 THR A C 1
ATOM 5373 O O . THR A 1 721 ? -15.445 53.031 24.609 1 96.19 721 THR A O 1
ATOM 5376 N N . GLY A 1 722 ? -14.477 52.531 22.625 1 95.19 722 GLY A N 1
ATOM 5377 C CA . GLY A 1 722 ? -13.422 53.5 22.797 1 95.19 722 GLY A CA 1
ATOM 5378 C C . GLY A 1 722 ? -12.242 52.969 23.594 1 95.19 722 GLY A C 1
ATOM 5379 O O . GLY A 1 722 ? -11.227 53.656 23.75 1 95.19 722 GLY A O 1
ATOM 5380 N N . VAL A 1 723 ? -12.336 51.688 24.062 1 96.81 723 VAL A N 1
ATOM 5381 C CA . VAL A 1 723 ? -11.305 51.125 24.922 1 96.81 723 VAL A CA 1
ATOM 5382 C C . VAL A 1 723 ? -10.438 50.156 24.109 1 96.81 723 VAL A C 1
ATOM 5384 O O . VAL A 1 723 ? -10.953 49.281 23.391 1 96.81 723 VAL A O 1
ATOM 5387 N N . ARG A 1 724 ? -9.117 50.344 24.141 1 97.56 724 ARG A N 1
ATOM 5388 C CA . ARG A 1 724 ? -8.18 49.406 23.531 1 97.56 724 ARG A CA 1
ATOM 5389 C C . ARG A 1 724 ? -7.754 48.344 24.531 1 97.56 724 ARG A C 1
ATOM 5391 O O . ARG A 1 724 ? -7.105 48.625 25.531 1 97.56 724 ARG A O 1
ATOM 5398 N N . PHE A 1 725 ? -8.188 47.125 24.281 1 97.38 725 PHE A N 1
ATOM 5399 C CA . PHE A 1 725 ? -7.754 45.969 25.078 1 97.38 725 PHE A CA 1
ATOM 5400 C C . PHE A 1 725 ? -6.477 45.375 24.516 1 97.38 725 PHE A C 1
ATOM 5402 O O . PHE A 1 725 ? -6.293 45.312 23.297 1 97.38 725 PHE A O 1
ATOM 5409 N N . THR A 1 726 ? -5.59 44.875 25.375 1 97.94 726 THR A N 1
ATOM 5410 C CA . THR A 1 726 ? -4.301 44.375 24.906 1 97.94 726 THR A CA 1
ATOM 5411 C C . THR A 1 726 ? -4.059 42.938 25.391 1 97.94 726 THR A C 1
ATOM 5413 O O . THR A 1 726 ? -2.965 42.406 25.219 1 97.94 726 THR A O 1
ATOM 5416 N N . GLU A 1 727 ? -5.012 42.344 25.953 1 97.75 727 GLU A N 1
ATOM 5417 C CA . GLU A 1 727 ? -4.926 40.938 26.391 1 97.75 727 GLU A CA 1
ATOM 5418 C C . GLU A 1 727 ? -6.098 40.125 25.859 1 97.75 727 GLU A C 1
ATOM 5420 O O . GLU A 1 727 ? -7.254 40.531 25.984 1 97.75 727 GLU A O 1
ATOM 5425 N N . LEU A 1 728 ? -5.816 39.031 25.266 1 97.69 728 LEU A N 1
ATOM 5426 C CA . LEU A 1 728 ? -6.836 38.094 24.828 1 97.69 728 LEU A CA 1
ATOM 5427 C C . LEU A 1 728 ? -7.043 37 25.844 1 97.69 728 LEU A C 1
ATOM 5429 O O . LEU A 1 728 ? -6.145 36.688 26.641 1 97.69 728 LEU A O 1
ATOM 5433 N N . PRO A 1 729 ? -8.141 36.312 25.828 1 97.62 729 PRO A N 1
ATOM 5434 C CA . PRO A 1 729 ? -9.344 36.656 25.062 1 97.62 729 PRO A CA 1
ATOM 5435 C C . PRO A 1 729 ? -10.109 37.812 25.656 1 97.62 729 PRO A C 1
ATOM 5437 O O . PRO A 1 729 ? -9.922 38.156 26.828 1 97.62 729 PRO A O 1
ATOM 5440 N N . LEU A 1 730 ? -10.914 38.375 24.828 1 97.94 730 LEU A N 1
ATOM 5441 C CA . LEU A 1 730 ? -11.805 39.438 25.297 1 97.94 730 LEU A CA 1
ATOM 5442 C C . LEU A 1 730 ? -13.016 38.844 26.016 1 97.94 730 LEU A C 1
ATOM 5444 O O . LEU A 1 730 ? -14.141 38.938 25.516 1 97.94 730 LEU A O 1
ATOM 5448 N N . THR A 1 731 ? -12.758 38.438 27.25 1 95.81 731 THR A N 1
ATOM 5449 C CA . THR A 1 731 ? -13.844 37.875 28.047 1 95.81 731 THR A CA 1
ATOM 5450 C C . THR A 1 731 ? -14.797 38.969 28.516 1 95.81 731 THR A C 1
ATOM 5452 O O . THR A 1 731 ? -14.414 40.125 28.594 1 95.81 731 THR A O 1
ATOM 5455 N N . PRO A 1 732 ? -16.047 38.531 28.844 1 96.31 732 PRO A N 1
ATOM 5456 C CA . PRO A 1 732 ? -16.969 39.5 29.391 1 96.31 732 PRO A CA 1
ATOM 5457 C C . PRO A 1 732 ? -16.391 40.25 30.609 1 96.31 732 PRO A C 1
ATOM 5459 O O . PRO A 1 732 ? -16.562 41.469 30.734 1 96.31 732 PRO A O 1
ATOM 5462 N N . GLU A 1 733 ? -15.734 39.531 31.453 1 96.38 733 GLU A N 1
ATOM 5463 C CA . GLU A 1 733 ? -15.133 40.125 32.656 1 96.38 733 GLU A CA 1
ATOM 5464 C C . GLU A 1 733 ? -14.086 41.188 32.281 1 96.38 733 GLU A C 1
ATOM 5466 O O . GLU A 1 733 ? -14.055 42.25 32.844 1 96.38 733 GLU A O 1
ATOM 5471 N N . ARG A 1 734 ? -13.25 40.875 31.328 1 96.69 734 ARG A N 1
ATOM 5472 C CA . ARG A 1 734 ? -12.211 41.781 30.891 1 96.69 734 ARG A CA 1
ATOM 5473 C C . ARG A 1 734 ? -12.812 43.062 30.281 1 96.69 734 ARG A C 1
ATOM 5475 O O . ARG A 1 734 ? -12.328 44.156 30.516 1 96.69 734 ARG A O 1
ATOM 5482 N N . ILE A 1 735 ? -13.805 42.906 29.5 1 97.44 735 ILE A N 1
ATOM 5483 C CA . ILE A 1 735 ? -14.469 44.031 28.844 1 97.44 735 ILE A CA 1
ATOM 5484 C C . ILE A 1 735 ? -15.094 44.938 29.906 1 97.44 735 ILE A C 1
ATOM 5486 O O . ILE A 1 735 ? -14.938 46.156 29.859 1 97.44 735 ILE A O 1
ATOM 5490 N N . LEU A 1 736 ? -15.773 44.312 30.891 1 97.5 736 LEU A N 1
ATOM 5491 C CA . LEU A 1 736 ? -16.391 45.125 31.938 1 97.5 736 LEU A CA 1
ATOM 5492 C C . LEU A 1 736 ? -15.344 45.875 32.719 1 97.5 736 LEU A C 1
ATOM 5494 O O . LEU A 1 736 ? -15.562 47.031 33.094 1 97.5 736 LEU A O 1
ATOM 5498 N N . GLU A 1 737 ? -14.297 45.188 32.969 1 97.06 737 GLU A N 1
ATOM 5499 C CA . GLU A 1 737 ? -13.211 45.844 33.688 1 97.06 737 GLU A CA 1
ATOM 5500 C C . GLU A 1 737 ? -12.641 47.031 32.906 1 97.06 737 GLU A C 1
ATOM 5502 O O . GLU A 1 737 ? -12.289 48.062 33.469 1 97.06 737 GLU A O 1
ATOM 5507 N N . GLY A 1 738 ? -12.453 46.906 31.625 1 95.81 738 GLY A N 1
ATOM 5508 C CA . GLY A 1 738 ? -11.953 47.938 30.766 1 95.81 738 GLY A CA 1
ATOM 5509 C C . GLY A 1 738 ? -12.906 49.125 30.641 1 95.81 738 GLY A C 1
ATOM 5510 O O . GLY A 1 738 ? -12.477 50.281 30.547 1 95.81 738 GLY A O 1
ATOM 5511 N N . LEU A 1 739 ? -14.188 48.812 30.656 1 94.31 739 LEU A N 1
ATOM 5512 C CA . LEU A 1 739 ? -15.203 49.875 30.547 1 94.31 739 LEU A CA 1
ATOM 5513 C C . LEU A 1 739 ? -15.273 50.688 31.828 1 94.31 739 LEU A C 1
ATOM 5515 O O . LEU A 1 739 ? -15.641 51.875 31.797 1 94.31 739 LEU A O 1
ATOM 5519 N N . ALA A 1 740 ? -14.984 50.062 32.906 1 92.25 740 ALA A N 1
ATOM 5520 C CA . ALA A 1 740 ? -15.031 50.75 34.188 1 92.25 740 ALA A CA 1
ATOM 5521 C C . ALA A 1 740 ? -13.859 51.719 34.375 1 92.25 740 ALA A C 1
ATOM 5523 O O . ALA A 1 740 ? -13.938 52.688 35.125 1 92.25 740 ALA A O 1
ATOM 5524 N N . ARG A 1 741 ? -12.828 51.625 33.812 1 81.88 741 ARG A N 1
ATOM 5525 C CA . ARG A 1 741 ? -11.68 52.531 33.875 1 81.88 741 ARG A CA 1
ATOM 5526 C C . ARG A 1 741 ? -11.922 53.812 33.094 1 81.88 741 ARG A C 1
ATOM 5528 O O . ARG A 1 741 ? -11.453 54.875 33.469 1 81.88 741 ARG A O 1
ATOM 5535 N N . MET B 1 1 ? 31.875 -4.082 -0.005 1 42.19 1 MET B N 1
ATOM 5536 C CA . MET B 1 1 ? 31.016 -4.227 -1.183 1 42.19 1 MET B CA 1
ATOM 5537 C C . MET B 1 1 ? 30.469 -5.645 -1.284 1 42.19 1 MET B C 1
ATOM 5539 O O . MET B 1 1 ? 31.219 -6.617 -1.217 1 42.19 1 MET B O 1
ATOM 5543 N N . SER B 1 2 ? 29.281 -5.801 -0.833 1 56.56 2 SER B N 1
ATOM 5544 C CA . SER B 1 2 ? 28.797 -7.176 -0.792 1 56.56 2 SER B CA 1
ATOM 5545 C C . SER B 1 2 ? 28.969 -7.863 -2.145 1 56.56 2 SER B C 1
ATOM 5547 O O . SER B 1 2 ? 29.047 -7.195 -3.178 1 56.56 2 SER B O 1
ATOM 5549 N N . GLY B 1 3 ? 29.703 -8.898 -2.332 1 69.44 3 GLY B N 1
ATOM 5550 C CA . GLY B 1 3 ? 29.828 -9.742 -3.512 1 69.44 3 GLY B CA 1
ATOM 5551 C C . GLY B 1 3 ? 28.594 -9.703 -4.398 1 69.44 3 GLY B C 1
ATOM 5552 O O . GLY B 1 3 ? 27.609 -9.031 -4.078 1 69.44 3 GLY B O 1
ATOM 5553 N N . PRO B 1 4 ? 28.719 -10.109 -5.641 1 88.88 4 PRO B N 1
ATOM 5554 C CA . PRO B 1 4 ? 27.578 -10.141 -6.559 1 88.88 4 PRO B CA 1
ATOM 5555 C C . PRO B 1 4 ? 26.328 -10.758 -5.934 1 88.88 4 PRO B C 1
ATOM 5557 O O . PRO B 1 4 ? 26.438 -11.734 -5.188 1 88.88 4 PRO B O 1
ATOM 5560 N N . ALA B 1 5 ? 25.266 -10.062 -6.094 1 95.44 5 ALA B N 1
ATOM 5561 C CA . ALA B 1 5 ? 24 -10.555 -5.559 1 95.44 5 ALA B CA 1
ATOM 5562 C C . ALA B 1 5 ? 23.5 -11.75 -6.355 1 95.44 5 ALA B C 1
ATOM 5564 O O . ALA B 1 5 ? 23.062 -12.75 -5.777 1 95.44 5 ALA B O 1
ATOM 5565 N N . VAL B 1 6 ? 23.562 -11.641 -7.684 1 97.44 6 VAL B N 1
ATOM 5566 C CA . VAL B 1 6 ? 23.125 -12.727 -8.547 1 97.44 6 VAL B CA 1
ATOM 5567 C C . VAL B 1 6 ? 24.125 -13.875 -8.484 1 97.44 6 VAL B C 1
ATOM 5569 O O . VAL B 1 6 ? 25.328 -13.664 -8.625 1 97.44 6 VAL B O 1
ATOM 5572 N N . GLY B 1 7 ? 23.656 -15.07 -8.266 1 97.12 7 GLY B N 1
ATOM 5573 C CA . GLY B 1 7 ? 24.531 -16.234 -8.117 1 97.12 7 GLY B CA 1
ATOM 5574 C C . GLY B 1 7 ? 24.875 -16.531 -6.676 1 97.12 7 GLY B C 1
ATOM 5575 O O . GLY B 1 7 ? 25.375 -17.625 -6.367 1 97.12 7 GLY B O 1
ATOM 5576 N N . ALA B 1 8 ? 24.578 -15.531 -5.812 1 96.94 8 ALA B N 1
ATOM 5577 C CA . ALA B 1 8 ? 24.844 -15.742 -4.391 1 96.94 8 ALA B CA 1
ATOM 5578 C C . ALA B 1 8 ? 23.75 -16.594 -3.752 1 96.94 8 ALA B C 1
ATOM 5580 O O . ALA B 1 8 ? 22.578 -16.5 -4.141 1 96.94 8 ALA B O 1
ATOM 5581 N N . ARG B 1 9 ? 24.141 -17.375 -2.748 1 96.62 9 ARG B N 1
ATOM 5582 C CA . ARG B 1 9 ? 23.219 -18.25 -2.033 1 96.62 9 ARG B CA 1
ATOM 5583 C C . ARG B 1 9 ? 22.594 -17.531 -0.843 1 96.62 9 ARG B C 1
ATOM 5585 O O . ARG B 1 9 ? 22.734 -17.953 0.301 1 96.62 9 ARG B O 1
ATOM 5592 N N . TRP B 1 10 ? 21.859 -16.422 -1.148 1 95 10 TRP B N 1
ATOM 5593 C CA . TRP B 1 10 ? 21.172 -15.695 -0.092 1 95 10 TRP B CA 1
ATOM 5594 C C . TRP B 1 10 ? 20.109 -16.562 0.575 1 95 10 TRP B C 1
ATOM 5596 O O . TRP B 1 10 ? 19.422 -17.344 -0.095 1 95 10 TRP B O 1
ATOM 5606 N N . ALA B 1 11 ? 19.969 -16.422 1.859 1 92.94 11 ALA B N 1
ATOM 5607 C CA . ALA B 1 11 ? 18.859 -17.062 2.557 1 92.94 11 ALA B CA 1
ATOM 5608 C C . ALA B 1 11 ? 17.531 -16.422 2.168 1 92.94 11 ALA B C 1
ATOM 5610 O O . ALA B 1 11 ? 17.484 -15.227 1.848 1 92.94 11 ALA B O 1
ATOM 5611 N N . ARG B 1 12 ? 16.516 -17.234 2.24 1 92.44 12 ARG B N 1
ATOM 5612 C CA . ARG B 1 12 ? 15.18 -16.688 1.983 1 92.44 12 ARG B CA 1
ATOM 5613 C C . ARG B 1 12 ? 14.867 -15.531 2.938 1 92.44 12 ARG B C 1
ATOM 5615 O O . ARG B 1 12 ? 15.125 -15.633 4.141 1 92.44 12 ARG B O 1
ATOM 5622 N N . VAL B 1 13 ? 14.289 -14.5 2.43 1 88.44 13 VAL B N 1
ATOM 5623 C CA . VAL B 1 13 ? 13.984 -13.328 3.24 1 88.44 13 VAL B CA 1
ATOM 5624 C C . VAL B 1 13 ? 12.922 -13.672 4.281 1 88.44 13 VAL B C 1
ATOM 5626 O O . VAL B 1 13 ? 12.867 -13.062 5.352 1 88.44 13 VAL B O 1
ATOM 5629 N N . ASP B 1 14 ? 12.094 -14.656 3.973 1 85.12 14 ASP B N 1
ATOM 5630 C CA . ASP B 1 14 ? 11.023 -15.016 4.895 1 85.12 14 ASP B CA 1
ATOM 5631 C C . ASP B 1 14 ? 11.375 -16.281 5.676 1 85.12 14 ASP B C 1
ATOM 5633 O O . ASP B 1 14 ? 10.516 -16.844 6.359 1 85.12 14 ASP B O 1
ATOM 5637 N N . GLY B 1 15 ? 12.57 -16.812 5.539 1 87.94 15 GLY B N 1
ATOM 5638 C CA . GLY B 1 15 ? 12.969 -18.062 6.145 1 87.94 15 GLY B CA 1
ATOM 5639 C C . GLY B 1 15 ? 12.844 -18.062 7.656 1 87.94 15 GLY B C 1
ATOM 5640 O O . GLY B 1 15 ? 12.195 -18.938 8.227 1 87.94 15 GLY B O 1
ATOM 5641 N N . ARG B 1 16 ? 13.352 -17.109 8.266 1 85.62 16 ARG B N 1
ATOM 5642 C CA . ARG B 1 16 ? 13.352 -17.047 9.727 1 85.62 16 ARG B CA 1
ATOM 5643 C C . ARG B 1 16 ? 11.93 -16.922 10.266 1 85.62 16 ARG B C 1
ATOM 5645 O O . ARG B 1 16 ? 11.57 -17.594 11.234 1 85.62 16 ARG B O 1
ATOM 5652 N N . ALA B 1 17 ? 11.211 -16.062 9.648 1 86.19 17 ALA B N 1
ATOM 5653 C CA . ALA B 1 17 ? 9.828 -15.859 10.086 1 86.19 17 ALA B CA 1
ATOM 5654 C C . ALA B 1 17 ? 9.023 -17.156 9.945 1 86.19 17 ALA B C 1
ATOM 5656 O O . ALA B 1 17 ? 8.156 -17.438 10.773 1 86.19 17 ALA B O 1
ATOM 5657 N N . LYS B 1 18 ? 9.266 -17.891 8.945 1 86.56 18 LYS B N 1
ATOM 5658 C CA . LYS B 1 18 ? 8.586 -19.172 8.719 1 86.56 18 LYS B CA 1
ATOM 5659 C C . LYS B 1 18 ? 8.922 -20.172 9.812 1 86.56 18 LYS B C 1
ATOM 5661 O O . LYS B 1 18 ? 8.031 -20.812 10.375 1 86.56 18 LYS B O 1
ATOM 5666 N N . VAL B 1 19 ? 10.164 -20.25 10.188 1 87.75 19 VAL B N 1
ATOM 5667 C CA . VAL B 1 19 ? 10.633 -21.219 11.164 1 87.75 19 VAL B CA 1
ATOM 5668 C C . VAL B 1 19 ? 10.125 -20.859 12.555 1 87.75 19 VAL B C 1
ATOM 5670 O O . VAL B 1 19 ? 9.805 -21.734 13.359 1 87.75 19 VAL B O 1
ATOM 5673 N N . ARG B 1 20 ? 9.891 -19.547 12.75 1 87.44 20 ARG B N 1
ATOM 5674 C CA . ARG B 1 20 ? 9.484 -19.062 14.062 1 87.44 20 ARG B CA 1
ATOM 5675 C C . ARG B 1 20 ? 7.965 -18.938 14.156 1 87.44 20 ARG B C 1
ATOM 5677 O O . ARG B 1 20 ? 7.43 -18.594 15.211 1 87.44 20 ARG B O 1
ATOM 5684 N N . GLY B 1 21 ? 7.297 -19.234 13.117 1 83.88 21 GLY B N 1
ATOM 5685 C CA . GLY B 1 21 ? 5.848 -19.125 13.102 1 83.88 21 GLY B CA 1
ATOM 5686 C C . GLY B 1 21 ? 5.352 -17.688 13.125 1 83.88 21 GLY B C 1
ATOM 5687 O O . GLY B 1 21 ? 4.25 -17.422 13.609 1 83.88 21 GLY B O 1
ATOM 5688 N N . GLU B 1 22 ? 6.215 -16.812 12.586 1 83.75 22 GLU B N 1
ATOM 5689 C CA . GLU B 1 22 ? 5.883 -15.391 12.633 1 83.75 22 GLU B CA 1
ATOM 5690 C C . GLU B 1 22 ? 5.285 -14.922 11.312 1 83.75 22 GLU B C 1
ATOM 5692 O O . GLU B 1 22 ? 4.668 -13.852 11.25 1 83.75 22 GLU B O 1
ATOM 5697 N N . LEU B 1 23 ? 5.523 -15.656 10.281 1 83.81 23 LEU B N 1
ATOM 5698 C CA . LEU B 1 23 ? 4.969 -15.289 8.984 1 83.81 23 LEU B CA 1
ATOM 5699 C C . LEU B 1 23 ? 3.447 -15.375 9 1 83.81 23 LEU B C 1
ATOM 5701 O O . LEU B 1 23 ? 2.881 -16.375 9.453 1 83.81 23 LEU B O 1
ATOM 5705 N N . ARG B 1 24 ? 2.787 -14.406 8.531 1 84.88 24 ARG B N 1
ATOM 5706 C CA . ARG B 1 24 ? 1.329 -14.383 8.477 1 84.88 24 ARG B CA 1
ATOM 5707 C C . ARG B 1 24 ? 0.824 -14.797 7.098 1 84.88 24 ARG B C 1
ATOM 5709 O O . ARG B 1 24 ? 1.197 -14.195 6.09 1 84.88 24 ARG B O 1
ATOM 5716 N N . TYR B 1 25 ? -0.038 -15.734 7.152 1 90.56 25 TYR B N 1
ATOM 5717 C CA . TYR B 1 25 ? -0.742 -16.109 5.934 1 90.56 25 TYR B CA 1
ATOM 5718 C C . TYR B 1 25 ? -2.047 -15.344 5.793 1 90.56 25 TYR B C 1
ATOM 5720 O O . TYR B 1 25 ? -2.404 -14.547 6.664 1 90.56 25 TYR B O 1
ATOM 5728 N N . ALA B 1 26 ? -2.711 -15.5 4.68 1 89.62 26 ALA B N 1
ATOM 5729 C CA . ALA B 1 26 ? -3.84 -14.641 4.324 1 89.62 26 ALA B CA 1
ATOM 5730 C C . ALA B 1 26 ? -4.883 -14.617 5.441 1 89.62 26 ALA B C 1
ATOM 5732 O O . ALA B 1 26 ? -5.367 -13.547 5.816 1 89.62 26 ALA B O 1
ATOM 5733 N N . ALA B 1 27 ? -5.203 -15.758 6 1 90 27 ALA B N 1
ATOM 5734 C CA . ALA B 1 27 ? -6.254 -15.852 7.008 1 90 27 ALA B CA 1
ATOM 5735 C C . ALA B 1 27 ? -5.816 -15.195 8.32 1 90 27 ALA B C 1
ATOM 5737 O O . ALA B 1 27 ? -6.641 -14.938 9.195 1 90 27 ALA B O 1
ATOM 5738 N N . GLU B 1 28 ? -4.527 -14.883 8.461 1 87.25 28 GLU B N 1
ATOM 5739 C CA . GLU B 1 28 ? -3.979 -14.305 9.688 1 87.25 28 GLU B CA 1
ATOM 5740 C C . GLU B 1 28 ? -3.754 -12.805 9.523 1 87.25 28 GLU B C 1
ATOM 5742 O O . GLU B 1 28 ? -3.455 -12.109 10.5 1 87.25 28 GLU B O 1
ATOM 5747 N N . VAL B 1 29 ? -3.842 -12.312 8.336 1 89.56 29 VAL B N 1
ATOM 5748 C CA . VAL B 1 29 ? -3.729 -10.883 8.086 1 89.56 29 VAL B CA 1
ATOM 5749 C C . VAL B 1 29 ? -4.91 -10.156 8.727 1 89.56 29 VAL B C 1
ATOM 5751 O O . VAL B 1 29 ? -6.055 -10.586 8.602 1 89.56 29 VAL B O 1
ATOM 5754 N N . PRO B 1 30 ? -4.613 -9.047 9.445 1 87.31 30 PRO B N 1
ATOM 5755 C CA . PRO B 1 30 ? -5.695 -8.312 10.109 1 87.31 30 PRO B CA 1
ATOM 5756 C C . PRO B 1 30 ? -6.789 -7.871 9.141 1 87.31 30 PRO B C 1
ATOM 5758 O O . PRO B 1 30 ? -6.488 -7.359 8.055 1 87.31 30 PRO B O 1
ATOM 5761 N N . ALA B 1 31 ? -8.016 -8.086 9.445 1 90.94 31 ALA B N 1
ATOM 5762 C CA . ALA B 1 31 ? -9.234 -7.719 8.727 1 90.94 31 ALA B CA 1
ATOM 5763 C C . ALA B 1 31 ? -10.344 -7.328 9.703 1 90.94 31 ALA B C 1
ATOM 5765 O O . ALA B 1 31 ? -10.234 -7.551 10.906 1 90.94 31 ALA B O 1
ATOM 5766 N N . PRO B 1 32 ? -11.383 -6.637 9.211 1 91.19 32 PRO B N 1
ATOM 5767 C CA . PRO B 1 32 ? -12.523 -6.422 10.102 1 91.19 32 PRO B CA 1
ATOM 5768 C C . PRO B 1 32 ? -13.195 -7.723 10.523 1 91.19 32 PRO B C 1
ATOM 5770 O O . PRO B 1 32 ? -12.953 -8.773 9.922 1 91.19 32 PRO B O 1
ATOM 5773 N N . PRO B 1 33 ? -13.977 -7.66 11.602 1 91.75 33 PRO B N 1
ATOM 5774 C CA . PRO B 1 33 ? -14.719 -8.883 11.938 1 91.75 33 PRO B CA 1
ATOM 5775 C C . PRO B 1 33 ? -15.609 -9.367 10.797 1 91.75 33 PRO B C 1
ATOM 5777 O O . PRO B 1 33 ? -16.359 -8.578 10.211 1 91.75 33 PRO B O 1
ATOM 5780 N N . CYS B 1 34 ? -15.469 -10.609 10.453 1 96.38 34 CYS B N 1
ATOM 5781 C CA . CYS B 1 34 ? -16.219 -11.195 9.344 1 96.38 34 CYS B CA 1
ATOM 5782 C C . CYS B 1 34 ? -17.156 -12.281 9.828 1 96.38 34 CYS B C 1
ATOM 5784 O O . CYS B 1 34 ? -16.828 -13.039 10.742 1 96.38 34 CYS B O 1
ATOM 5786 N N . LEU B 1 35 ? -18.344 -12.375 9.219 1 98.31 35 LEU B N 1
ATOM 5787 C CA . LEU B 1 35 ? -19.219 -13.539 9.367 1 98.31 35 LEU B CA 1
ATOM 5788 C C . LEU B 1 35 ? -18.688 -14.727 8.57 1 98.31 35 LEU B C 1
ATOM 5790 O O . LEU B 1 35 ? -17.922 -14.539 7.609 1 98.31 35 LEU B O 1
ATOM 5794 N N . SER B 1 36 ? -19.062 -15.922 9.008 1 98.38 36 SER B N 1
ATOM 5795 C CA . SER B 1 36 ? -18.562 -17.125 8.359 1 98.38 36 SER B CA 1
ATOM 5796 C C . SER B 1 36 ? -19.547 -17.656 7.332 1 98.38 36 SER B C 1
ATOM 5798 O O . SER B 1 36 ? -20.766 -17.625 7.555 1 98.38 36 SER B O 1
ATOM 5800 N N . VAL B 1 37 ? -18.984 -18.125 6.227 1 98.75 37 VAL B N 1
ATOM 5801 C CA . VAL B 1 37 ? -19.812 -18.703 5.16 1 98.75 37 VAL B CA 1
ATOM 5802 C C . VAL B 1 37 ? -19.531 -20.203 5.043 1 98.75 37 VAL B C 1
ATOM 5804 O O . VAL B 1 37 ? -18.375 -20.625 5.004 1 98.75 37 VAL B O 1
ATOM 5807 N N . ALA B 1 38 ? -20.578 -20.984 5.02 1 98.5 38 ALA B N 1
ATOM 5808 C CA . ALA B 1 38 ? -20.531 -22.406 4.637 1 98.5 38 ALA B CA 1
ATOM 5809 C C . ALA B 1 38 ? -21.484 -22.688 3.475 1 98.5 38 ALA B C 1
ATOM 5811 O O . ALA B 1 38 ? -22.438 -21.938 3.246 1 98.5 38 ALA B O 1
ATOM 5812 N N . VAL B 1 39 ? -21.172 -23.75 2.695 1 98.38 39 VAL B N 1
ATOM 5813 C CA . VAL B 1 39 ? -21.984 -24.016 1.51 1 98.38 39 VAL B CA 1
ATOM 5814 C C . VAL B 1 39 ? -22.641 -25.391 1.629 1 98.38 39 VAL B C 1
ATOM 5816 O O . VAL B 1 39 ? -22.062 -26.312 2.207 1 98.38 39 VAL B O 1
ATOM 5819 N N . HIS B 1 40 ? -23.906 -25.469 1.192 1 98.56 40 HIS B N 1
ATOM 5820 C CA . HIS B 1 40 ? -24.547 -26.75 0.903 1 98.56 40 HIS B CA 1
ATOM 5821 C C . HIS B 1 40 ? -24.156 -27.266 -0.482 1 98.56 40 HIS B C 1
ATOM 5823 O O . HIS B 1 40 ? -24.219 -26.516 -1.46 1 98.56 40 HIS B O 1
ATOM 5829 N N . ARG B 1 41 ? -23.812 -28.516 -0.63 1 98.12 41 ARG B N 1
ATOM 5830 C CA . ARG B 1 41 ? -23.25 -29.031 -1.869 1 98.12 41 ARG B CA 1
ATOM 5831 C C . ARG B 1 41 ? -24.141 -30.125 -2.459 1 98.12 41 ARG B C 1
ATOM 5833 O O . ARG B 1 41 ? -24.828 -30.828 -1.724 1 98.12 41 ARG B O 1
ATOM 5840 N N . SER B 1 42 ? -24.047 -30.25 -3.689 1 98.12 42 SER B N 1
ATOM 5841 C CA . SER B 1 42 ? -24.844 -31.219 -4.434 1 98.12 42 SER B CA 1
ATOM 5842 C C . SER B 1 42 ? -24.469 -32.656 -4.074 1 98.12 42 SER B C 1
ATOM 5844 O O . SER B 1 42 ? -23.281 -32.938 -3.867 1 98.12 42 SER B O 1
ATOM 5846 N N . THR B 1 43 ? -25.484 -33.531 -4.148 1 96.31 43 THR B N 1
ATOM 5847 C CA . THR B 1 43 ? -25.266 -34.969 -3.975 1 96.31 43 THR B CA 1
ATOM 5848 C C . THR B 1 43 ? -25.422 -35.719 -5.305 1 96.31 43 THR B C 1
ATOM 5850 O O . THR B 1 43 ? -25.312 -36.938 -5.355 1 96.31 43 THR B O 1
ATOM 5853 N N . ARG B 1 44 ? -25.75 -34.969 -6.371 1 97.56 44 ARG B N 1
ATOM 5854 C CA . ARG B 1 44 ? -25.969 -35.531 -7.688 1 97.56 44 ARG B CA 1
ATOM 5855 C C . ARG B 1 44 ? -24.859 -35.156 -8.656 1 97.56 44 ARG B C 1
ATOM 5857 O O . ARG B 1 44 ? -24.375 -34 -8.641 1 97.56 44 ARG B O 1
ATOM 5864 N N . PRO B 1 45 ? -24.422 -36.094 -9.492 1 97.81 45 PRO B N 1
ATOM 5865 C CA . PRO B 1 45 ? -23.391 -35.75 -10.461 1 97.81 45 PRO B CA 1
ATOM 5866 C C . PRO B 1 45 ? -23.906 -34.875 -11.609 1 97.81 45 PRO B C 1
ATOM 5868 O O . PRO B 1 45 ? -23.125 -34.188 -12.266 1 97.81 45 PRO B O 1
ATOM 5871 N N . HIS B 1 46 ? -25.188 -35.031 -11.969 1 98.12 46 HIS B N 1
ATOM 5872 C CA . HIS B 1 46 ? -25.844 -34.281 -13.047 1 98.12 46 HIS B CA 1
ATOM 5873 C C . HIS B 1 46 ? -27.359 -34.219 -12.836 1 98.12 46 HIS B C 1
ATOM 5875 O O . HIS B 1 46 ? -28.031 -35.25 -12.852 1 98.12 46 HIS B O 1
ATOM 5881 N N . ALA B 1 47 ? -27.844 -33 -12.578 1 98.38 47 ALA B N 1
ATOM 5882 C CA . ALA B 1 47 ? -29.266 -32.875 -12.281 1 98.38 47 ALA B CA 1
ATOM 5883 C C . ALA B 1 47 ? -29.734 -31.438 -12.406 1 98.38 47 ALA B C 1
ATOM 5885 O O . ALA B 1 47 ? -28.953 -30.516 -12.172 1 98.38 47 ALA B O 1
ATOM 5886 N N . ARG B 1 48 ? -30.922 -31.234 -12.75 1 98.19 48 ARG B N 1
ATOM 5887 C CA . ARG B 1 48 ? -31.578 -29.938 -12.625 1 98.19 48 ARG B CA 1
ATOM 5888 C C . ARG B 1 48 ? -32.031 -29.688 -11.18 1 98.19 48 ARG B C 1
ATOM 5890 O O . ARG B 1 48 ? -32.469 -30.609 -10.492 1 98.19 48 ARG B O 1
ATOM 5897 N N . ILE B 1 49 ? -31.875 -28.469 -10.789 1 98.44 49 ILE B N 1
ATOM 5898 C CA . ILE B 1 49 ? -32.375 -28.062 -9.477 1 98.44 49 ILE B CA 1
ATOM 5899 C C . ILE B 1 49 ? -33.844 -27.703 -9.57 1 98.44 49 ILE B C 1
ATOM 5901 O O . ILE B 1 49 ? -34.188 -26.594 -10.016 1 98.44 49 ILE B O 1
ATOM 5905 N N . ALA B 1 50 ? -34.719 -28.547 -9.086 1 97.81 50 ALA B N 1
ATOM 5906 C CA . ALA B 1 50 ? -36.156 -28.312 -9.172 1 97.81 50 ALA B CA 1
ATOM 5907 C C . ALA B 1 50 ? -36.625 -27.375 -8.07 1 97.81 50 ALA B C 1
ATOM 5909 O O . ALA B 1 50 ? -37.594 -26.641 -8.258 1 97.81 50 ALA B O 1
ATOM 5910 N N . GLY B 1 51 ? -35.938 -27.453 -6.938 1 97.62 51 GLY B N 1
ATOM 5911 C CA . GLY B 1 51 ? -36.281 -26.594 -5.824 1 97.62 51 GLY B CA 1
ATOM 5912 C C . GLY B 1 51 ? -35.312 -26.688 -4.668 1 97.62 51 GLY B C 1
ATOM 5913 O O . GLY B 1 51 ? -34.656 -27.703 -4.492 1 97.62 51 GLY B O 1
ATOM 5914 N N . ILE B 1 52 ? -35.188 -25.625 -3.969 1 98.38 52 ILE B N 1
ATOM 5915 C CA . ILE B 1 52 ? -34.344 -25.578 -2.783 1 98.38 52 ILE B CA 1
ATOM 5916 C C . ILE B 1 52 ? -35.156 -25.094 -1.587 1 98.38 52 ILE B C 1
ATOM 5918 O O . ILE B 1 52 ? -35.781 -24.047 -1.652 1 98.38 52 ILE B O 1
ATOM 5922 N N . ASP B 1 53 ? -35.219 -25.828 -0.556 1 98.31 53 ASP B N 1
ATOM 5923 C CA . ASP B 1 53 ? -35.844 -25.422 0.697 1 98.31 53 ASP B CA 1
ATOM 5924 C C . ASP B 1 53 ? -34.812 -25 1.722 1 98.31 53 ASP B C 1
ATOM 5926 O O . ASP B 1 53 ? -34 -25.812 2.162 1 98.31 53 ASP B O 1
ATOM 5930 N N . THR B 1 54 ? -34.844 -23.734 2.061 1 98.5 54 THR B N 1
ATOM 5931 C CA . THR B 1 54 ? -33.844 -23.172 2.975 1 98.5 54 THR B CA 1
ATOM 5932 C C . THR B 1 54 ? -34.5 -22.844 4.32 1 98.5 54 THR B C 1
ATOM 5934 O O . THR B 1 54 ? -33.875 -22.188 5.156 1 98.5 54 THR B O 1
ATOM 5937 N N . GLY B 1 55 ? -35.75 -23.188 4.562 1 98.06 55 GLY B N 1
ATOM 5938 C CA . GLY B 1 55 ? -36.5 -22.781 5.734 1 98.06 55 GLY B CA 1
ATOM 5939 C C . GLY B 1 55 ? -35.844 -23.188 7.039 1 98.06 55 GLY B C 1
ATOM 5940 O O . GLY B 1 55 ? -35.625 -22.359 7.918 1 98.06 55 GLY B O 1
ATOM 5941 N N . ALA B 1 56 ? -35.5 -24.469 7.172 1 98.19 56 ALA B N 1
ATOM 5942 C CA . ALA B 1 56 ? -34.875 -24.984 8.391 1 98.19 56 ALA B CA 1
ATOM 5943 C C . ALA B 1 56 ? -33.531 -24.328 8.656 1 98.19 56 ALA B C 1
ATOM 5945 O O . ALA B 1 56 ? -33.188 -24.062 9.805 1 98.19 56 ALA B O 1
ATOM 5946 N N . ALA B 1 57 ? -32.781 -24.078 7.645 1 98.56 57 ALA B N 1
ATOM 5947 C CA . ALA B 1 57 ? -31.484 -23.438 7.77 1 98.56 57 ALA B CA 1
ATOM 5948 C C . ALA B 1 57 ? -31.625 -22 8.273 1 98.56 57 ALA B C 1
ATOM 5950 O O . ALA B 1 57 ? -30.875 -21.578 9.164 1 98.56 57 ALA B O 1
ATOM 5951 N N . ARG B 1 58 ? -32.531 -21.25 7.754 1 98.12 58 ARG B N 1
ATOM 5952 C CA . ARG B 1 58 ? -32.75 -19.844 8.094 1 98.12 58 ARG B CA 1
ATOM 5953 C C . ARG B 1 58 ? -33.188 -19.703 9.547 1 98.12 58 ARG B C 1
ATOM 5955 O O . ARG B 1 58 ? -32.938 -18.688 10.18 1 98.12 58 ARG B O 1
ATOM 5962 N N . ALA B 1 59 ? -33.844 -20.75 10.055 1 97.38 59 ALA B N 1
ATOM 5963 C CA . ALA B 1 59 ? -34.438 -20.672 11.383 1 97.38 59 ALA B CA 1
ATOM 5964 C C . ALA B 1 59 ? -33.406 -20.969 12.477 1 97.38 59 ALA B C 1
ATOM 5966 O O . ALA B 1 59 ? -33.656 -20.703 13.656 1 97.38 59 ALA B O 1
ATOM 5967 N N . LEU B 1 60 ? -32.281 -21.391 12.117 1 97.69 60 LEU B N 1
ATOM 5968 C CA . LEU B 1 60 ? -31.25 -21.75 13.102 1 97.69 60 LEU B CA 1
ATOM 5969 C C . LEU B 1 60 ? -30.625 -20.5 13.711 1 97.69 60 LEU B C 1
ATOM 5971 O O . LEU B 1 60 ? -30.359 -19.531 13.008 1 97.69 60 LEU B O 1
ATOM 5975 N N . ASP B 1 61 ? -30.375 -20.484 15.016 1 96.94 61 ASP B N 1
ATOM 5976 C CA . ASP B 1 61 ? -29.766 -19.375 15.727 1 96.94 61 ASP B CA 1
ATOM 5977 C C . ASP B 1 61 ? -28.375 -19.062 15.164 1 96.94 61 ASP B C 1
ATOM 5979 O O . ASP B 1 61 ? -27.594 -19.984 14.883 1 96.94 61 ASP B O 1
ATOM 5983 N N . GLY B 1 62 ? -28.078 -17.812 15.008 1 97.19 62 GLY B N 1
ATOM 5984 C CA . GLY B 1 62 ? -26.766 -17.391 14.539 1 97.19 62 GLY B CA 1
ATOM 5985 C C . GLY B 1 62 ? -26.703 -17.219 13.031 1 97.19 62 GLY B C 1
ATOM 5986 O O . GLY B 1 62 ? -25.766 -16.594 12.516 1 97.19 62 GLY B O 1
ATOM 5987 N N . VAL B 1 63 ? -27.719 -17.766 12.328 1 98.5 63 VAL B N 1
ATOM 5988 C CA . VAL B 1 63 ? -27.734 -17.641 10.875 1 98.5 63 VAL B CA 1
ATOM 5989 C C . VAL B 1 63 ? -28.234 -16.25 10.492 1 98.5 63 VAL B C 1
ATOM 5991 O O . VAL B 1 63 ? -29.234 -15.773 11.016 1 98.5 63 VAL B O 1
ATOM 5994 N N . VAL B 1 64 ? -27.469 -15.617 9.625 1 98.25 64 VAL B N 1
ATOM 5995 C CA . VAL B 1 64 ? -27.766 -14.258 9.195 1 98.25 64 VAL B CA 1
ATOM 5996 C C . VAL B 1 64 ? -28.453 -14.281 7.836 1 98.25 64 VAL B C 1
ATOM 5998 O O . VAL B 1 64 ? -29.359 -13.477 7.574 1 98.25 64 VAL B O 1
ATOM 6001 N N . ALA B 1 65 ? -28.047 -15.211 6.953 1 98.25 65 ALA B N 1
ATOM 6002 C CA . ALA B 1 65 ? -28.625 -15.305 5.617 1 98.25 65 ALA B CA 1
ATOM 6003 C C . ALA B 1 65 ? -28.391 -16.672 5.004 1 98.25 65 ALA B C 1
ATOM 6005 O O . ALA B 1 65 ? -27.406 -17.344 5.328 1 98.25 65 ALA B O 1
ATOM 6006 N N . VAL B 1 66 ? -29.312 -17.172 4.219 1 98.69 66 VAL B N 1
ATOM 6007 C CA . VAL B 1 66 ? -29.172 -18.328 3.336 1 98.69 66 VAL B CA 1
ATOM 6008 C C . VAL B 1 66 ? -29.438 -17.906 1.893 1 98.69 66 VAL B C 1
ATOM 6010 O O . VAL B 1 66 ? -30.531 -17.422 1.577 1 98.69 66 VAL B O 1
ATOM 6013 N N . ILE B 1 67 ? -28.438 -18 1.063 1 98.69 67 ILE B N 1
ATOM 6014 C CA . ILE B 1 67 ? -28.5 -17.469 -0.293 1 98.69 67 ILE B CA 1
ATOM 6015 C C . ILE B 1 67 ? -28.281 -18.594 -1.3 1 98.69 67 ILE B C 1
ATOM 6017 O O . ILE B 1 67 ? -27.359 -19.406 -1.152 1 98.69 67 ILE B O 1
ATOM 6021 N N . THR B 1 68 ? -29.141 -18.672 -2.32 1 98.62 68 THR B N 1
ATOM 6022 C CA . THR B 1 68 ? -29.016 -19.703 -3.346 1 98.62 68 THR B CA 1
ATOM 6023 C C . THR B 1 68 ? -28.438 -19.141 -4.629 1 98.62 68 THR B C 1
ATOM 6025 O O . THR B 1 68 ? -28.297 -17.922 -4.762 1 98.62 68 THR B O 1
ATOM 6028 N N . GLY B 1 69 ? -28.031 -20.062 -5.539 1 98.31 69 GLY B N 1
ATOM 6029 C CA . GLY B 1 69 ? -27.562 -19.625 -6.844 1 98.31 69 GLY B CA 1
ATOM 6030 C C . GLY B 1 69 ? -28.594 -18.812 -7.602 1 98.31 69 GLY B C 1
ATOM 6031 O O . GLY B 1 69 ? -28.25 -17.844 -8.281 1 98.31 69 GLY B O 1
ATOM 6032 N N . ALA B 1 70 ? -29.812 -19.172 -7.473 1 98 70 ALA B N 1
ATOM 6033 C CA . ALA B 1 70 ? -30.906 -18.438 -8.125 1 98 70 ALA B CA 1
ATOM 6034 C C . ALA B 1 70 ? -31.016 -17.016 -7.59 1 98 70 ALA B C 1
ATOM 6036 O O . ALA B 1 70 ? -31.281 -16.078 -8.344 1 98 70 ALA B O 1
ATOM 6037 N N . ASP B 1 71 ? -30.828 -16.844 -6.285 1 98.06 71 ASP B N 1
ATOM 6038 C CA . ASP B 1 71 ? -30.859 -15.523 -5.668 1 98.06 71 ASP B CA 1
ATOM 6039 C C . ASP B 1 71 ? -29.766 -14.625 -6.25 1 98.06 71 ASP B C 1
ATOM 6041 O O . ASP B 1 71 ? -30.031 -13.461 -6.578 1 98.06 71 ASP B O 1
ATOM 6045 N N . LEU B 1 72 ? -28.594 -15.164 -6.316 1 98.31 72 LEU B N 1
ATOM 6046 C CA . LEU B 1 72 ? -27.469 -14.383 -6.82 1 98.31 72 LEU B CA 1
ATOM 6047 C C . LEU B 1 72 ? -27.641 -14.078 -8.305 1 98.31 72 LEU B C 1
ATOM 6049 O O . LEU B 1 72 ? -27.297 -12.984 -8.758 1 98.31 72 LEU B O 1
ATOM 6053 N N . TYR B 1 73 ? -28.141 -15.047 -9.031 1 97.94 73 TYR B N 1
ATOM 6054 C CA . TYR B 1 73 ? -28.359 -14.852 -10.453 1 97.94 73 TYR B CA 1
ATOM 6055 C C . TYR B 1 73 ? -29.375 -13.742 -10.703 1 97.94 73 TYR B C 1
ATOM 6057 O O . TYR B 1 73 ? -29.266 -12.984 -11.672 1 97.94 73 TYR B O 1
ATOM 6065 N N . ALA B 1 74 ? -30.344 -13.68 -9.914 1 98.12 74 ALA B N 1
ATOM 6066 C CA . ALA B 1 74 ? -31.359 -12.625 -10.031 1 98.12 74 ALA B CA 1
ATOM 6067 C C . ALA B 1 74 ? -30.719 -11.25 -9.859 1 98.12 74 ALA B C 1
ATOM 6069 O O . ALA B 1 74 ? -31.203 -10.266 -10.43 1 98.12 74 ALA B O 1
ATOM 6070 N N . LEU B 1 75 ? -29.672 -11.195 -9.148 1 97.5 75 LEU B N 1
ATOM 6071 C CA . LEU B 1 75 ? -29.047 -9.922 -8.82 1 97.5 75 LEU B CA 1
ATOM 6072 C C . LEU B 1 75 ? -28.016 -9.531 -9.875 1 97.5 75 LEU B C 1
ATOM 6074 O O . LEU B 1 75 ? -27.906 -8.359 -10.242 1 97.5 75 LEU B O 1
ATOM 6078 N N . VAL B 1 76 ? -27.188 -10.5 -10.383 1 97.62 76 VAL B N 1
ATOM 6079 C CA . VAL B 1 76 ? -26.047 -10.109 -11.211 1 97.62 76 VAL B CA 1
ATOM 6080 C C . VAL B 1 76 ? -26.156 -10.773 -12.586 1 97.62 76 VAL B C 1
ATOM 6082 O O . VAL B 1 76 ? -25.328 -10.523 -13.461 1 97.62 76 VAL B O 1
ATOM 6085 N N . GLY B 1 77 ? -27.094 -11.609 -12.828 1 97.12 77 GLY B N 1
ATOM 6086 C CA . GLY B 1 77 ? -27.328 -12.25 -14.117 1 97.12 77 GLY B CA 1
ATOM 6087 C C . GLY B 1 77 ? -26.172 -13.141 -14.547 1 97.12 77 GLY B C 1
ATOM 6088 O O . GLY B 1 77 ? -25.594 -13.859 -13.727 1 97.12 77 GLY B O 1
ATOM 6089 N N . ASP B 1 78 ? -25.828 -13.125 -15.859 1 95.56 78 ASP B N 1
ATOM 6090 C CA . ASP B 1 78 ? -24.812 -13.992 -16.453 1 95.56 78 ASP B CA 1
ATOM 6091 C C . ASP B 1 78 ? -23.422 -13.656 -15.906 1 95.56 78 ASP B C 1
ATOM 6093 O O . ASP B 1 78 ? -22.484 -14.453 -16.031 1 95.56 78 ASP B O 1
ATOM 6097 N N . ARG B 1 79 ? -23.328 -12.562 -15.297 1 96.12 79 ARG B N 1
ATOM 6098 C CA . ARG B 1 79 ? -22.031 -12.18 -14.742 1 96.12 79 ARG B CA 1
ATOM 6099 C C . ARG B 1 79 ? -21.641 -13.102 -13.594 1 96.12 79 ARG B C 1
ATOM 6101 O O . ARG B 1 79 ? -20.484 -13.125 -13.18 1 96.12 79 ARG B O 1
ATOM 6108 N N . LEU B 1 80 ? -22.578 -13.852 -13.117 1 97.25 80 LEU B N 1
ATOM 6109 C CA . LEU B 1 80 ? -22.312 -14.789 -12.023 1 97.25 80 LEU B CA 1
ATOM 6110 C C . LEU B 1 80 ? -21.359 -15.891 -12.461 1 97.25 80 LEU B C 1
ATOM 6112 O O . LEU B 1 80 ? -20.734 -16.547 -11.633 1 97.25 80 LEU B O 1
ATOM 6116 N N . PHE B 1 81 ? -21.344 -16.125 -13.781 1 96 81 PHE B N 1
ATOM 6117 C CA . PHE B 1 81 ? -20.453 -17.141 -14.336 1 96 81 PHE B CA 1
ATOM 6118 C C . PHE B 1 81 ? -19.078 -16.547 -14.617 1 96 81 PHE B C 1
ATOM 6120 O O . PHE B 1 81 ? -18.953 -15.57 -15.367 1 96 81 PHE B O 1
ATOM 6127 N N . THR B 1 82 ? -18.094 -17.125 -13.961 1 95.62 82 THR B N 1
ATOM 6128 C CA . THR B 1 82 ? -16.719 -16.641 -14.141 1 95.62 82 THR B CA 1
ATOM 6129 C C . THR B 1 82 ? -15.836 -17.734 -14.719 1 95.62 82 THR B C 1
ATOM 6131 O O . THR B 1 82 ? -16.297 -18.875 -14.914 1 95.62 82 THR B O 1
ATOM 6134 N N . GLY B 1 83 ? -14.602 -17.391 -15.047 1 94.81 83 GLY B N 1
ATOM 6135 C CA . GLY B 1 83 ? -13.609 -18.312 -15.555 1 94.81 83 GLY B CA 1
ATOM 6136 C C . GLY B 1 83 ? -12.641 -17.672 -16.531 1 94.81 83 GLY B C 1
ATOM 6137 O O . GLY B 1 83 ? -13.023 -16.781 -17.297 1 94.81 83 GLY B O 1
ATOM 6138 N N . PRO B 1 84 ? -11.469 -18.109 -16.562 1 93.25 84 PRO B N 1
ATOM 6139 C CA . PRO B 1 84 ? -10.445 -17.469 -17.391 1 93.25 84 PRO B CA 1
ATOM 6140 C C . PRO B 1 84 ? -10.594 -17.797 -18.875 1 93.25 84 PRO B C 1
ATOM 6142 O O . PRO B 1 84 ? -10.367 -16.922 -19.734 1 93.25 84 PRO B O 1
ATOM 6145 N N . ALA B 1 85 ? -10.984 -19.016 -19.219 1 93.56 85 ALA B N 1
ATOM 6146 C CA . ALA B 1 85 ? -11.133 -19.406 -20.625 1 93.56 85 ALA B CA 1
ATOM 6147 C C . ALA B 1 85 ? -12.594 -19.312 -21.062 1 93.56 85 ALA B C 1
ATOM 6149 O O . ALA B 1 85 ? -12.891 -18.75 -22.109 1 93.56 85 ALA B O 1
ATOM 6150 N N . PHE B 1 86 ? -13.469 -19.906 -20.266 1 93 86 PHE B N 1
ATOM 6151 C CA . PHE B 1 86 ? -14.914 -19.828 -20.422 1 93 86 PHE B CA 1
ATOM 6152 C C . PHE B 1 86 ? -15.562 -19.281 -19.141 1 93 86 PHE B C 1
ATOM 6154 O O . PHE B 1 86 ? -15.195 -19.688 -18.047 1 93 86 PHE B O 1
ATOM 6161 N N . ALA B 1 87 ? -16.453 -18.344 -19.297 1 93.19 87 ALA B N 1
ATOM 6162 C CA . ALA B 1 87 ? -17.25 -17.891 -18.172 1 93.19 87 ALA B CA 1
ATOM 6163 C C . ALA B 1 87 ? -18.406 -18.844 -17.891 1 93.19 87 ALA B C 1
ATOM 6165 O O . ALA B 1 87 ? -19.578 -18.484 -18.094 1 93.19 87 ALA B O 1
ATOM 6166 N N . ASP B 1 88 ? -18.094 -20 -17.406 1 94.81 88 ASP B N 1
ATOM 6167 C CA . ASP B 1 88 ? -19.094 -21.062 -17.344 1 94.81 88 ASP B CA 1
ATOM 6168 C C . ASP B 1 88 ? -19.312 -21.531 -15.906 1 94.81 88 ASP B C 1
ATOM 6170 O O . ASP B 1 88 ? -20.188 -22.344 -15.641 1 94.81 88 ASP B O 1
ATOM 6174 N N . GLN B 1 89 ? -18.547 -21.062 -14.977 1 96.62 89 GLN B N 1
ATOM 6175 C CA . GLN B 1 89 ? -18.641 -21.578 -13.617 1 96.62 89 GLN B CA 1
ATOM 6176 C C . GLN B 1 89 ? -19.266 -20.562 -12.68 1 96.62 89 GLN B C 1
ATOM 6178 O O . GLN B 1 89 ? -18.703 -19.5 -12.43 1 96.62 89 GLN B O 1
ATOM 6183 N N . PRO B 1 90 ? -20.422 -20.828 -12.164 1 97.38 90 PRO B N 1
ATOM 6184 C CA . PRO B 1 90 ? -21 -19.984 -11.125 1 97.38 90 PRO B CA 1
ATOM 6185 C C . PRO B 1 90 ? -20.453 -20.297 -9.734 1 97.38 90 PRO B C 1
ATOM 6187 O O . PRO B 1 90 ? -20 -21.422 -9.484 1 97.38 90 PRO B O 1
ATOM 6190 N N . CYS B 1 91 ? -20.484 -19.328 -8.82 1 97.62 91 CYS B N 1
ATOM 6191 C CA . CYS B 1 91 ? -20.016 -19.594 -7.461 1 97.62 91 CYS B CA 1
ATOM 6192 C C . CYS B 1 91 ? -21.031 -20.438 -6.691 1 97.62 91 CYS B C 1
ATOM 6194 O O . CYS B 1 91 ? -20.672 -21.109 -5.723 1 97.62 91 CYS B O 1
ATOM 6196 N N . LEU B 1 92 ? -22.281 -20.328 -7.047 1 98.56 92 LEU B N 1
ATOM 6197 C CA . LEU B 1 92 ? -23.344 -21.234 -6.641 1 98.56 92 LEU B CA 1
ATOM 6198 C C . LEU B 1 92 ? -24.125 -21.734 -7.855 1 98.56 92 LEU B C 1
ATOM 6200 O O . LEU B 1 92 ? -24.453 -20.953 -8.758 1 98.56 92 LEU B O 1
ATOM 6204 N N . ALA B 1 93 ? -24.406 -23.016 -7.855 1 98.31 93 ALA B N 1
ATOM 6205 C CA . ALA B 1 93 ? -25.062 -23.625 -9.008 1 98.31 93 ALA B CA 1
ATOM 6206 C C . ALA B 1 93 ? -26.359 -22.922 -9.344 1 98.31 93 ALA B C 1
ATOM 6208 O O . ALA B 1 93 ? -27.125 -22.562 -8.445 1 98.31 93 ALA B O 1
ATOM 6209 N N . VAL B 1 94 ? -26.578 -22.672 -10.594 1 96.88 94 VAL B N 1
ATOM 6210 C CA . VAL B 1 94 ? -27.797 -22.078 -11.125 1 96.88 94 VAL B CA 1
ATOM 6211 C C . VAL B 1 94 ? -28.484 -23.062 -12.07 1 96.88 94 VAL B C 1
ATOM 6213 O O . VAL B 1 94 ? -27.844 -23.562 -13.008 1 96.88 94 VAL B O 1
ATOM 6216 N N . ASP B 1 95 ? -29.688 -23.406 -11.852 1 95.81 95 ASP B N 1
ATOM 6217 C CA . ASP B 1 95 ? -30.547 -24.219 -12.711 1 95.81 95 ASP B CA 1
ATOM 6218 C C . ASP B 1 95 ? -30.156 -25.703 -12.609 1 95.81 95 ASP B C 1
ATOM 6220 O O . ASP B 1 95 ? -31.031 -26.578 -12.594 1 95.81 95 ASP B O 1
ATOM 6224 N N . LYS B 1 96 ? -28.828 -25.984 -12.688 1 96.12 96 LYS B N 1
ATOM 6225 C CA . LYS B 1 96 ? -28.391 -27.391 -12.664 1 96.12 96 LYS B CA 1
ATOM 6226 C C . LYS B 1 96 ? -27.078 -27.531 -11.914 1 96.12 96 LYS B C 1
ATOM 6228 O O . LYS B 1 96 ? -26.328 -26.562 -11.766 1 96.12 96 LYS B O 1
ATOM 6233 N N . VAL B 1 97 ? -26.938 -28.703 -11.344 1 98.19 97 VAL B N 1
ATOM 6234 C CA . VAL B 1 97 ? -25.641 -29.109 -10.797 1 98.19 97 VAL B CA 1
ATOM 6235 C C . VAL B 1 97 ? -24.922 -30.031 -11.781 1 98.19 97 VAL B C 1
ATOM 6237 O O . VAL B 1 97 ? -25.562 -30.781 -12.523 1 98.19 97 VAL B O 1
ATOM 6240 N N . ARG B 1 98 ? -23.609 -29.984 -11.766 1 98.19 98 ARG B N 1
ATOM 6241 C CA . ARG B 1 98 ? -22.844 -30.672 -12.82 1 98.19 98 ARG B CA 1
ATOM 6242 C C . ARG B 1 98 ? -21.828 -31.625 -12.219 1 98.19 98 ARG B C 1
ATOM 6244 O O . ARG B 1 98 ? -21.125 -32.312 -12.953 1 98.19 98 ARG B O 1
ATOM 6251 N N . TYR B 1 99 ? -21.641 -31.75 -10.992 1 98.25 99 TYR B N 1
ATOM 6252 C CA . TYR B 1 99 ? -20.812 -32.75 -10.312 1 98.25 99 TYR B CA 1
ATOM 6253 C C . TYR B 1 99 ? -21.219 -32.906 -8.859 1 98.25 99 TYR B C 1
ATOM 6255 O O . TYR B 1 99 ? -21.875 -32 -8.297 1 98.25 99 TYR B O 1
ATOM 6263 N N . VAL B 1 100 ? -20.906 -34.031 -8.25 1 97.94 100 VAL B N 1
ATOM 6264 C CA . VAL B 1 100 ? -21.141 -34.25 -6.824 1 97.94 100 VAL B CA 1
ATOM 6265 C C . VAL B 1 100 ? -20.234 -33.312 -6.004 1 97.94 100 VAL B C 1
ATOM 6267 O O . VAL B 1 100 ? -19.016 -33.312 -6.18 1 97.94 100 VAL B O 1
ATOM 6270 N N . GLY B 1 101 ? -20.797 -32.5 -5.176 1 97.44 101 GLY B N 1
ATOM 6271 C CA . GLY B 1 101 ? -20.031 -31.578 -4.355 1 97.44 101 GLY B CA 1
ATOM 6272 C C . GLY B 1 101 ? -20.125 -30.125 -4.809 1 97.44 101 GLY B C 1
ATOM 6273 O O . GLY B 1 101 ? -19.609 -29.234 -4.152 1 97.44 101 GLY B O 1
ATOM 6274 N N . GLU B 1 102 ? -20.812 -29.859 -5.91 1 98.12 102 GLU B N 1
ATOM 6275 C CA . GLU B 1 102 ? -20.969 -28.5 -6.41 1 98.12 102 GLU B CA 1
ATOM 6276 C C . GLU B 1 102 ? -21.766 -27.641 -5.43 1 98.12 102 GLU B C 1
ATOM 6278 O O . GLU B 1 102 ? -22.781 -28.078 -4.898 1 98.12 102 GLU B O 1
ATOM 6283 N N . PRO B 1 103 ? -21.281 -26.391 -5.109 1 98.38 103 PRO B N 1
ATOM 6284 C CA . PRO B 1 103 ? -22.031 -25.531 -4.184 1 98.38 103 PRO B CA 1
ATOM 6285 C C . PRO B 1 103 ? -23.391 -25.125 -4.723 1 98.38 103 PRO B C 1
ATOM 6287 O O . PRO B 1 103 ? -23.516 -24.703 -5.875 1 98.38 103 PRO B O 1
ATOM 6290 N N . VAL B 1 104 ? -24.406 -25.219 -3.891 1 98.56 104 VAL B N 1
ATOM 6291 C CA . VAL B 1 104 ? -25.766 -24.969 -4.332 1 98.56 104 VAL B CA 1
ATOM 6292 C C . VAL B 1 104 ? -26.359 -23.797 -3.553 1 98.56 104 VAL B C 1
ATOM 6294 O O . VAL B 1 104 ? -27.094 -22.984 -4.109 1 98.56 104 VAL B O 1
ATOM 6297 N N . ALA B 1 105 ? -25.984 -23.688 -2.289 1 98.75 105 ALA B N 1
ATOM 6298 C CA . ALA B 1 105 ? -26.453 -22.625 -1.415 1 98.75 105 ALA B CA 1
ATOM 6299 C C . ALA B 1 105 ? -25.375 -22.234 -0.404 1 98.75 105 ALA B C 1
ATOM 6301 O O . ALA B 1 105 ? -24.578 -23.062 0.02 1 98.75 105 ALA B O 1
ATOM 6302 N N . ALA B 1 106 ? -25.344 -20.969 -0.067 1 98.75 106 ALA B N 1
ATOM 6303 C CA . ALA B 1 106 ? -24.422 -20.438 0.932 1 98.75 106 ALA B CA 1
ATOM 6304 C C . ALA B 1 106 ? -25.172 -20 2.191 1 98.75 106 ALA B C 1
ATOM 6306 O O . ALA B 1 106 ? -26.219 -19.375 2.109 1 98.75 106 ALA B O 1
ATOM 6307 N N . VAL B 1 107 ? -24.641 -20.375 3.361 1 98.75 107 VAL B N 1
ATOM 6308 C CA . VAL B 1 107 ? -25.172 -19.938 4.652 1 98.75 107 VAL B CA 1
ATOM 6309 C C . VAL B 1 107 ? -24.188 -19 5.32 1 98.75 107 VAL B C 1
ATOM 6311 O O . VAL B 1 107 ? -23 -19.328 5.473 1 98.75 107 VAL B O 1
ATOM 6314 N N . VAL B 1 108 ? -24.594 -17.812 5.625 1 98.69 108 VAL B N 1
ATOM 6315 C CA . VAL B 1 108 ? -23.812 -16.828 6.352 1 98.69 108 VAL B CA 1
ATOM 6316 C C . VAL B 1 108 ? -24.234 -16.812 7.824 1 98.69 108 VAL B C 1
ATOM 6318 O O . VAL B 1 108 ? -25.406 -16.625 8.141 1 98.69 108 VAL B O 1
ATOM 6321 N N . ALA B 1 109 ? -23.25 -17.016 8.711 1 98.62 109 ALA B N 1
ATOM 6322 C CA . ALA B 1 109 ? -23.578 -17.094 10.125 1 98.62 109 ALA B CA 1
ATOM 6323 C C . ALA B 1 109 ? -22.484 -16.469 10.984 1 98.62 109 ALA B C 1
ATOM 6325 O O . ALA B 1 109 ? -21.422 -16.109 10.469 1 98.62 109 ALA B O 1
ATOM 6326 N N . SER B 1 110 ? -22.719 -16.359 12.25 1 97.25 110 SER B N 1
ATOM 6327 C CA . SER B 1 110 ? -21.812 -15.711 13.195 1 97.25 110 SER B CA 1
ATOM 6328 C C . SER B 1 110 ? -20.609 -16.578 13.492 1 97.25 110 SER B C 1
ATOM 6330 O O . SER B 1 110 ? -19.547 -16.078 13.859 1 97.25 110 SER B O 1
ATOM 6332 N N . SER B 1 111 ? -20.844 -17.875 13.344 1 96.88 111 SER B N 1
ATOM 6333 C CA . SER B 1 111 ? -19.734 -18.812 13.523 1 96.88 111 SER B CA 1
ATOM 6334 C C . SER B 1 111 ? -19.719 -19.844 12.406 1 96.88 111 SER B C 1
ATOM 6336 O O . SER B 1 111 ? -20.75 -20.125 11.781 1 96.88 111 SER B O 1
ATOM 6338 N N . ILE B 1 112 ? -18.547 -20.422 12.242 1 97.12 112 ILE B N 1
ATOM 6339 C CA . ILE B 1 112 ? -18.406 -21.422 11.195 1 97.12 112 ILE B CA 1
ATOM 6340 C C . ILE B 1 112 ? -19.172 -22.688 11.578 1 97.12 112 ILE B C 1
ATOM 6342 O O . ILE B 1 112 ? -19.734 -23.375 10.719 1 97.12 112 ILE B O 1
ATOM 6346 N N . ALA B 1 113 ? -19.297 -22.953 12.867 1 97.5 113 ALA B N 1
ATOM 6347 C CA . ALA B 1 113 ? -20.062 -24.094 13.344 1 97.5 113 ALA B CA 1
ATOM 6348 C C . ALA B 1 113 ? -21.531 -23.938 13.023 1 97.5 113 ALA B C 1
ATOM 6350 O O . ALA B 1 113 ? -22.172 -24.875 12.539 1 97.5 113 ALA B O 1
ATOM 6351 N N . ASP B 1 114 ? -22.047 -22.734 13.25 1 97.94 114 ASP B N 1
ATOM 6352 C CA . ASP B 1 114 ? -23.438 -22.469 12.953 1 97.94 114 ASP B CA 1
ATOM 6353 C C . ASP B 1 114 ? -23.703 -22.516 11.445 1 97.94 114 ASP B C 1
ATOM 6355 O O . ASP B 1 114 ? -24.734 -23.031 11.008 1 97.94 114 ASP B O 1
ATOM 6359 N N . ALA B 1 115 ? -22.797 -21.938 10.695 1 98.5 115 ALA B N 1
ATOM 6360 C CA . ALA B 1 115 ? -22.953 -21.922 9.242 1 98.5 115 ALA B CA 1
ATOM 6361 C C . ALA B 1 115 ? -23.016 -23.344 8.688 1 98.5 115 ALA B C 1
ATOM 6363 O O . ALA B 1 115 ? -23.859 -23.641 7.844 1 98.5 115 ALA B O 1
ATOM 6364 N N . ARG B 1 116 ? -22.125 -24.203 9.117 1 98.19 116 ARG B N 1
ATOM 6365 C CA . ARG B 1 116 ? -22.062 -25.578 8.633 1 98.19 116 ARG B CA 1
ATOM 6366 C C . ARG B 1 116 ? -23.297 -26.375 9.07 1 98.19 116 ARG B C 1
ATOM 6368 O O . ARG B 1 116 ? -23.844 -27.156 8.289 1 98.19 116 ARG B O 1
ATOM 6375 N N . ALA B 1 117 ? -23.703 -26.203 10.336 1 98.19 117 ALA B N 1
ATOM 6376 C CA . ALA B 1 117 ? -24.906 -26.859 10.82 1 98.19 117 ALA B CA 1
ATOM 6377 C C . ALA B 1 117 ? -26.125 -26.469 9.992 1 98.19 117 ALA B C 1
ATOM 6379 O O . ALA B 1 117 ? -26.938 -27.312 9.625 1 98.19 117 ALA B O 1
ATOM 6380 N N . ALA B 1 118 ? -26.203 -25.219 9.719 1 98.69 118 ALA B N 1
ATOM 6381 C CA . ALA B 1 118 ? -27.328 -24.719 8.945 1 98.69 118 ALA B CA 1
ATOM 6382 C C . ALA B 1 118 ? -27.266 -25.203 7.5 1 98.69 118 ALA B C 1
ATOM 6384 O O . ALA B 1 118 ? -28.297 -25.516 6.895 1 98.69 118 ALA B O 1
ATOM 6385 N N . ALA B 1 119 ? -26.141 -25.219 6.914 1 98.56 119 ALA B N 1
ATOM 6386 C CA . ALA B 1 119 ? -25.984 -25.703 5.543 1 98.56 119 ALA B CA 1
ATOM 6387 C C . ALA B 1 119 ? -26.484 -27.125 5.398 1 98.56 119 ALA B C 1
ATOM 6389 O O . ALA B 1 119 ? -27.031 -27.5 4.359 1 98.56 119 ALA B O 1
ATOM 6390 N N . ALA B 1 120 ? -26.328 -27.938 6.434 1 97.94 120 ALA B N 1
ATOM 6391 C CA . ALA B 1 120 ? -26.734 -29.344 6.418 1 97.94 120 ALA B CA 1
ATOM 6392 C C . ALA B 1 120 ? -28.25 -29.469 6.43 1 97.94 120 ALA B C 1
ATOM 6394 O O . ALA B 1 120 ? -28.797 -30.531 6.098 1 97.94 120 ALA B O 1
ATOM 6395 N N . LEU B 1 121 ? -28.938 -28.406 6.75 1 98.31 121 LEU B N 1
ATOM 6396 C CA . LEU B 1 121 ? -30.391 -28.422 6.867 1 98.31 121 LEU B CA 1
ATOM 6397 C C . LEU B 1 121 ? -31.047 -27.984 5.566 1 98.31 121 LEU B C 1
ATOM 6399 O O . LEU B 1 121 ? -32.281 -28.062 5.422 1 98.31 121 LEU B O 1
ATOM 6403 N N . VAL B 1 122 ? -30.25 -27.5 4.629 1 98.62 122 VAL B N 1
ATOM 6404 C CA . VAL B 1 122 ? -30.781 -27.141 3.326 1 98.62 122 VAL B CA 1
ATOM 6405 C C . VAL B 1 122 ? -31.188 -28.391 2.561 1 98.62 122 VAL B C 1
ATOM 6407 O O . VAL B 1 122 ? -30.453 -29.391 2.57 1 98.62 122 VAL B O 1
ATOM 6410 N N . THR B 1 123 ? -32.344 -28.359 1.949 1 98.25 123 THR B N 1
ATOM 6411 C CA . THR B 1 123 ? -32.781 -29.5 1.138 1 98.25 123 THR B CA 1
ATOM 6412 C C . THR B 1 123 ? -33 -29.062 -0.312 1 98.25 123 THR B C 1
ATOM 6414 O O . THR B 1 123 ? -33.531 -28 -0.577 1 98.25 123 THR B O 1
ATOM 6417 N N . VAL B 1 124 ? -32.531 -29.922 -1.217 1 98.5 124 VAL B N 1
ATOM 6418 C CA . VAL B 1 124 ? -32.656 -29.641 -2.645 1 98.5 124 VAL B CA 1
ATOM 6419 C C . VAL B 1 124 ? -33.406 -30.766 -3.342 1 98.5 124 VAL B C 1
ATOM 6421 O O . VAL B 1 124 ? -33.156 -31.938 -3.117 1 98.5 124 VAL B O 1
ATOM 6424 N N . GLU B 1 125 ? -34.375 -30.375 -4.113 1 98.25 125 GLU B N 1
ATOM 6425 C CA . GLU B 1 125 ? -35.062 -31.297 -5.008 1 98.25 125 GLU B CA 1
ATOM 6426 C C . GLU B 1 125 ? -34.406 -31.328 -6.383 1 98.25 125 GLU B C 1
ATOM 6428 O O . GLU B 1 125 ? -34.312 -30.297 -7.051 1 98.25 125 GLU B O 1
ATOM 6433 N N . TYR B 1 126 ? -34 -32.594 -6.789 1 98.38 126 TYR B N 1
ATOM 6434 C CA . TYR B 1 126 ? -33.25 -32.75 -8.039 1 98.38 126 TYR B CA 1
ATOM 6435 C C . TYR B 1 126 ? -34.094 -33.5 -9.078 1 98.38 126 TYR B C 1
ATOM 6437 O O . TYR B 1 126 ? -34.875 -34.375 -8.727 1 98.38 126 TYR B O 1
ATOM 6445 N N . GLU B 1 127 ? -33.969 -33.156 -10.312 1 98.38 127 GLU B N 1
ATOM 6446 C CA . GLU B 1 127 ? -34.312 -33.969 -11.477 1 98.38 127 GLU B CA 1
ATOM 6447 C C . GLU B 1 127 ? -33.062 -34.5 -12.172 1 98.38 127 GLU B C 1
ATOM 6449 O O . GLU B 1 127 ? -32.375 -33.75 -12.883 1 98.38 127 GLU B O 1
ATOM 6454 N N . ASP B 1 128 ? -32.906 -35.75 -12.039 1 97.75 128 ASP B N 1
ATOM 6455 C CA . ASP B 1 128 ? -31.641 -36.375 -12.477 1 97.75 128 ASP B CA 1
ATOM 6456 C C . ASP B 1 128 ? -31.484 -36.281 -13.992 1 97.75 128 ASP B C 1
ATOM 6458 O O . ASP B 1 128 ? -32.469 -36.438 -14.727 1 97.75 128 ASP B O 1
ATOM 6462 N N . LEU B 1 129 ? -30.344 -36 -14.438 1 97.38 129 LEU B N 1
ATOM 6463 C CA . LEU B 1 129 ? -29.906 -36.062 -15.828 1 97.38 129 LEU B CA 1
ATOM 6464 C C . LEU B 1 129 ? -28.844 -37.125 -16.016 1 97.38 129 LEU B C 1
ATOM 6466 O O . LEU B 1 129 ? -28.219 -37.562 -15.031 1 97.38 129 LEU B O 1
ATOM 6470 N N . GLU B 1 130 ? -28.703 -37.594 -17.234 1 95.75 130 GLU B N 1
ATOM 6471 C CA . GLU B 1 130 ? -27.688 -38.594 -17.5 1 95.75 130 GLU B CA 1
ATOM 6472 C C . GLU B 1 130 ? -26.281 -38.031 -17.312 1 95.75 130 GLU B C 1
ATOM 6474 O O . GLU B 1 130 ? -25.875 -37.094 -18.016 1 95.75 130 GLU B O 1
ATOM 6479 N N . PRO B 1 131 ? -25.562 -38.594 -16.375 1 97.06 131 PRO B N 1
ATOM 6480 C CA . PRO B 1 131 ? -24.203 -38.094 -16.188 1 97.06 131 PRO B CA 1
ATOM 6481 C C . PRO B 1 131 ? -23.219 -38.719 -17.188 1 97.06 131 PRO B C 1
ATOM 6483 O O . PRO B 1 131 ? -23.5 -39.781 -17.75 1 97.06 131 PRO B O 1
ATOM 6486 N N . VAL B 1 132 ? -22.125 -38.062 -17.438 1 96.69 132 VAL B N 1
ATOM 6487 C CA . VAL B 1 132 ? -21.016 -38.594 -18.25 1 96.69 132 VAL B CA 1
ATOM 6488 C C . VAL B 1 132 ? -19.719 -38.469 -17.469 1 96.69 132 VAL B C 1
ATOM 6490 O O . VAL B 1 132 ? -19.281 -37.375 -17.125 1 96.69 132 VAL B O 1
ATOM 6493 N N . HIS B 1 133 ? -19.141 -39.625 -17.141 1 95.19 133 HIS B N 1
ATOM 6494 C CA . HIS B 1 133 ? -17.938 -39.625 -16.328 1 95.19 133 HIS B CA 1
ATOM 6495 C C . HIS B 1 133 ? -16.719 -40.031 -17.141 1 95.19 133 HIS B C 1
ATOM 6497 O O . HIS B 1 133 ? -15.586 -39.719 -16.781 1 95.19 133 HIS B O 1
ATOM 6503 N N . ASP B 1 134 ? -17.016 -40.75 -18.172 1 92.44 134 ASP B N 1
ATOM 6504 C CA . ASP B 1 134 ? -15.953 -41.281 -19.031 1 92.44 134 ASP B CA 1
ATOM 6505 C C . ASP B 1 134 ? -15.633 -40.312 -20.172 1 92.44 134 ASP B C 1
ATOM 6507 O O . ASP B 1 134 ? -16.531 -39.781 -20.828 1 92.44 134 ASP B O 1
ATOM 6511 N N . VAL B 1 135 ? -14.398 -40.094 -20.406 1 95.38 135 VAL B N 1
ATOM 6512 C CA . VAL B 1 135 ? -13.953 -39.094 -21.375 1 95.38 135 VAL B CA 1
ATOM 6513 C C . VAL B 1 135 ? -14.359 -39.531 -22.781 1 95.38 135 VAL B C 1
ATOM 6515 O O . VAL B 1 135 ? -14.789 -38.688 -23.594 1 95.38 135 VAL B O 1
ATOM 6518 N N . ASP B 1 136 ? -14.195 -40.781 -23.125 1 94.06 136 ASP B N 1
ATOM 6519 C CA . ASP B 1 136 ? -14.555 -41.25 -24.453 1 94.06 136 ASP B CA 1
ATOM 6520 C C . ASP B 1 136 ? -16.062 -41.156 -24.688 1 94.06 136 ASP B C 1
ATOM 6522 O O . ASP B 1 136 ? -16.516 -40.781 -25.781 1 94.06 136 ASP B O 1
ATOM 6526 N N . ALA B 1 137 ? -16.766 -41.5 -23.656 1 93.69 137 ALA B N 1
ATOM 6527 C CA . ALA B 1 137 ? -18.219 -41.312 -23.734 1 93.69 137 ALA B CA 1
ATOM 6528 C C . ALA B 1 137 ? -18.594 -39.844 -23.906 1 93.69 137 ALA B C 1
ATOM 6530 O O . ALA B 1 137 ? -19.531 -39.531 -24.641 1 93.69 137 ALA B O 1
ATOM 6531 N N . ALA B 1 138 ? -17.906 -39.031 -23.219 1 95.38 138 ALA B N 1
ATOM 6532 C CA . ALA B 1 138 ? -18.141 -37.594 -23.328 1 95.38 138 ALA B CA 1
ATOM 6533 C C . ALA B 1 138 ? -17.922 -37.094 -24.75 1 95.38 138 ALA B C 1
ATOM 6535 O O . ALA B 1 138 ? -18.688 -36.281 -25.266 1 95.38 138 ALA B O 1
ATOM 6536 N N . ILE B 1 139 ? -16.859 -37.531 -25.391 1 94.19 139 ILE B N 1
ATOM 6537 C CA . ILE B 1 139 ? -16.5 -37.156 -26.75 1 94.19 139 ILE B CA 1
ATOM 6538 C C . ILE B 1 139 ? -17.562 -37.656 -27.719 1 94.19 139 ILE B C 1
ATOM 6540 O O . ILE B 1 139 ? -17.922 -36.969 -28.672 1 94.19 139 ILE B O 1
ATOM 6544 N N . ALA B 1 140 ? -18 -38.875 -27.531 1 89.88 140 ALA B N 1
ATOM 6545 C CA . ALA B 1 140 ? -18.984 -39.5 -28.406 1 89.88 140 ALA B CA 1
ATOM 6546 C C . ALA B 1 140 ? -20.312 -38.719 -28.375 1 89.88 140 ALA B C 1
ATOM 6548 O O . ALA B 1 140 ? -21.062 -38.75 -29.344 1 89.88 140 ALA B O 1
ATOM 6549 N N . GLY B 1 141 ? -20.469 -38.156 -27.328 1 82 141 GLY B N 1
ATOM 6550 C CA . GLY B 1 141 ? -21.688 -37.375 -27.234 1 82 141 GLY B CA 1
ATOM 6551 C C . GLY B 1 141 ? -22.891 -38.188 -26.781 1 82 141 GLY B C 1
ATOM 6552 O O . GLY B 1 141 ? -22.766 -39.375 -26.516 1 82 141 GLY B O 1
ATOM 6553 N N . GLY B 1 142 ? -23.922 -37.781 -26.188 1 82.75 142 GLY B N 1
ATOM 6554 C CA . GLY B 1 142 ? -25.172 -38.312 -25.688 1 82.75 142 GLY B CA 1
ATOM 6555 C C . GLY B 1 142 ? -25.766 -37.469 -24.578 1 82.75 142 GLY B C 1
ATOM 6556 O O . GLY B 1 142 ? -27 -37.312 -24.516 1 82.75 142 GLY B O 1
ATOM 6557 N N . SER B 1 143 ? -24.844 -37.188 -23.812 1 90.38 143 SER B N 1
ATOM 6558 C CA . SER B 1 143 ? -25.203 -36.281 -22.734 1 90.38 143 SER B CA 1
ATOM 6559 C C . SER B 1 143 ? -24.234 -35.094 -22.672 1 90.38 143 SER B C 1
ATOM 6561 O O . SER B 1 143 ? -23.031 -35.281 -22.875 1 90.38 143 SER B O 1
ATOM 6563 N N . TYR B 1 144 ? -24.844 -33.969 -22.469 1 93.31 144 TYR B N 1
ATOM 6564 C CA . TYR B 1 144 ? -24.016 -32.75 -22.484 1 93.31 144 TYR B CA 1
ATOM 6565 C C . TYR B 1 144 ? -23.906 -32.156 -21.078 1 93.31 144 TYR B C 1
ATOM 6567 O O . TYR B 1 144 ? -24.922 -31.906 -20.438 1 93.31 144 TYR B O 1
ATOM 6575 N N . VAL B 1 145 ? -22.672 -31.891 -20.656 1 95.75 145 VAL B N 1
ATOM 6576 C CA . VAL B 1 145 ? -22.422 -31.234 -19.375 1 95.75 145 VAL B CA 1
ATOM 6577 C C . VAL B 1 145 ? -22.922 -29.797 -19.422 1 95.75 145 VAL B C 1
ATOM 6579 O O . VAL B 1 145 ? -23.531 -29.312 -18.469 1 95.75 145 VAL B O 1
ATOM 6582 N N . HIS B 1 146 ? -22.609 -29.094 -20.5 1 94 146 HIS B N 1
ATOM 6583 C CA . HIS B 1 146 ? -23.062 -27.734 -20.734 1 94 146 HIS B CA 1
ATOM 6584 C C . HIS B 1 146 ? -23.969 -27.656 -21.953 1 94 146 HIS B C 1
ATOM 6586 O O . HIS B 1 146 ? -23.656 -28.219 -23 1 94 146 HIS B O 1
ATOM 6592 N N . ASP B 1 147 ? -25.016 -26.875 -21.812 1 88.06 147 ASP B N 1
ATOM 6593 C CA . ASP B 1 147 ? -25.922 -26.672 -22.938 1 88.06 147 ASP B CA 1
ATOM 6594 C C . ASP B 1 147 ? -25.406 -25.562 -23.859 1 88.06 147 ASP B C 1
ATOM 6596 O O . ASP B 1 147 ? -25.719 -25.531 -25.047 1 88.06 147 ASP B O 1
ATOM 6600 N N . GLU B 1 148 ? -24.672 -24.719 -23.297 1 83.94 148 GLU B N 1
ATOM 6601 C CA . GLU B 1 148 ? -24.094 -23.578 -24 1 83.94 148 GLU B CA 1
ATOM 6602 C C . GLU B 1 148 ? -22.656 -23.344 -23.578 1 83.94 148 GLU B C 1
ATOM 6604 O O . GLU B 1 148 ? -22.297 -23.531 -22.406 1 83.94 148 GLU B O 1
ATOM 6609 N N . LEU B 1 149 ? -21.828 -23 -24.609 1 85.44 149 LEU B N 1
ATOM 6610 C CA . LEU B 1 149 ? -20.469 -22.578 -24.297 1 85.44 149 LEU B CA 1
ATOM 6611 C C . LEU B 1 149 ? -20.391 -21.062 -24.125 1 85.44 149 LEU B C 1
ATOM 6613 O O . LEU B 1 149 ? -21.047 -20.312 -24.859 1 85.44 149 LEU B O 1
ATOM 6617 N N . ARG B 1 150 ? -19.625 -20.578 -23.094 1 86.94 150 ARG B N 1
ATOM 6618 C CA . ARG B 1 150 ? -19.5 -19.172 -22.766 1 86.94 150 ARG B CA 1
ATOM 6619 C C . ARG B 1 150 ? -18.047 -18.734 -22.75 1 86.94 150 ARG B C 1
ATOM 6621 O O . ARG B 1 150 ? -17.453 -18.547 -21.688 1 86.94 150 ARG B O 1
ATOM 6628 N N . PRO B 1 151 ? -17.453 -18.469 -23.922 1 84.81 151 PRO B N 1
ATOM 6629 C CA . PRO B 1 151 ? -16.062 -18 -23.922 1 84.81 151 PRO B CA 1
ATOM 6630 C C . PRO B 1 151 ? -15.883 -16.719 -23.094 1 84.81 151 PRO B C 1
ATOM 6632 O O . PRO B 1 151 ? -16.766 -15.852 -23.109 1 84.81 151 PRO B O 1
ATOM 6635 N N . SER B 1 152 ? -14.711 -16.703 -22.484 1 83.56 152 SER B N 1
ATOM 6636 C CA . SER B 1 152 ? -14.438 -15.586 -21.594 1 83.56 152 SER B CA 1
ATOM 6637 C C . SER B 1 152 ? -13.695 -14.469 -22.312 1 83.56 152 SER B C 1
ATOM 6639 O O . SER B 1 152 ? -13 -14.719 -23.297 1 83.56 152 SER B O 1
ATOM 6641 N N . ALA B 1 153 ? -13.836 -13.258 -21.859 1 69.5 153 ALA B N 1
ATOM 6642 C CA . ALA B 1 153 ? -13.172 -12.094 -22.453 1 69.5 153 ALA B CA 1
ATOM 6643 C C . ALA B 1 153 ? -12.016 -11.625 -21.562 1 69.5 153 ALA B C 1
ATOM 6645 O O . ALA B 1 153 ? -11.461 -10.547 -21.781 1 69.5 153 ALA B O 1
ATOM 6646 N N . VAL B 1 154 ? -11.641 -12.469 -20.656 1 73.5 154 VAL B N 1
ATOM 6647 C CA . VAL B 1 154 ? -10.664 -12 -19.672 1 73.5 154 VAL B CA 1
ATOM 6648 C C . VAL B 1 154 ? -9.281 -11.898 -20.328 1 73.5 154 VAL B C 1
ATOM 6650 O O . VAL B 1 154 ? -8.578 -10.906 -20.156 1 73.5 154 VAL B O 1
ATOM 6653 N N . PHE B 1 155 ? -8.891 -12.938 -20.984 1 73.88 155 PHE B N 1
ATOM 6654 C CA . PHE B 1 155 ? -7.609 -12.93 -21.672 1 73.88 155 PHE B CA 1
ATOM 6655 C C . PHE B 1 155 ? -7.805 -12.805 -23.172 1 73.88 155 PHE B C 1
ATOM 6657 O O . PHE B 1 155 ? -8.484 -13.633 -23.797 1 73.88 155 PHE B O 1
ATOM 6664 N N . GLY B 1 156 ? -7.203 -11.812 -23.734 1 66.31 156 GLY B N 1
ATOM 6665 C CA . GLY B 1 156 ? -7.363 -11.547 -25.156 1 66.31 156 GLY B CA 1
ATOM 6666 C C . GLY B 1 156 ? -6.852 -12.672 -26.047 1 66.31 156 GLY B C 1
ATOM 6667 O O . GLY B 1 156 ? -7.379 -12.914 -27.125 1 66.31 156 GLY B O 1
ATOM 6668 N N . ASP B 1 157 ? -5.938 -13.383 -25.547 1 65.12 157 ASP B N 1
ATOM 6669 C CA . ASP B 1 157 ? -5.324 -14.438 -26.344 1 65.12 157 ASP B CA 1
ATOM 6670 C C . ASP B 1 157 ? -6.207 -15.68 -26.391 1 65.12 157 ASP B C 1
ATOM 6672 O O . ASP B 1 157 ? -5.953 -16.594 -27.172 1 65.12 157 ASP B O 1
ATOM 6676 N N . LEU B 1 158 ? -7.246 -15.656 -25.641 1 67.44 158 LEU B N 1
ATOM 6677 C CA . LEU B 1 158 ? -8.164 -16.797 -25.625 1 67.44 158 LEU B CA 1
ATOM 6678 C C . LEU B 1 158 ? -9.453 -16.469 -26.359 1 67.44 158 LEU B C 1
ATOM 6680 O O . LEU B 1 158 ? -10.406 -17.25 -26.328 1 67.44 158 LEU B O 1
ATOM 6684 N N . ALA B 1 159 ? -9.461 -15.391 -27 1 65.25 159 ALA B N 1
ATOM 6685 C CA . ALA B 1 159 ? -10.664 -14.891 -27.656 1 65.25 159 ALA B CA 1
ATOM 6686 C C . ALA B 1 159 ? -11.102 -15.828 -28.766 1 65.25 159 ALA B C 1
ATOM 6688 O O . ALA B 1 159 ? -12.266 -15.797 -29.188 1 65.25 159 ALA B O 1
ATOM 6689 N N . HIS B 1 160 ? -10.172 -16.688 -29.188 1 69.88 160 HIS B N 1
ATOM 6690 C CA . HIS B 1 160 ? -10.453 -17.547 -30.328 1 69.88 160 HIS B CA 1
ATOM 6691 C C . HIS B 1 160 ? -11.164 -18.828 -29.906 1 69.88 160 HIS B C 1
ATOM 6693 O O . HIS B 1 160 ? -11.594 -19.609 -30.75 1 69.88 160 HIS B O 1
ATOM 6699 N N . LEU B 1 161 ? -11.297 -18.969 -28.672 1 71.88 161 LEU B N 1
ATOM 6700 C CA . LEU B 1 161 ? -11.852 -20.234 -28.172 1 71.88 161 LEU B CA 1
ATOM 6701 C C . LEU B 1 161 ? -13.305 -20.391 -28.625 1 71.88 161 LEU B C 1
ATOM 6703 O O . LEU B 1 161 ? -14.109 -19.469 -28.453 1 71.88 161 LEU B O 1
ATOM 6707 N N . SER B 1 162 ? -13.477 -21.516 -29.453 1 73 162 SER B N 1
ATOM 6708 C CA . SER B 1 162 ? -14.82 -21.891 -29.891 1 73 162 SER B CA 1
ATOM 6709 C C . SER B 1 162 ? -15.109 -23.359 -29.578 1 73 162 SER B C 1
ATOM 6711 O O . SER B 1 162 ? -14.289 -24.234 -29.875 1 73 162 SER B O 1
ATOM 6713 N N . GLY B 1 163 ? -15.898 -23.75 -28.562 1 69.69 163 GLY B N 1
ATOM 6714 C CA . GLY B 1 163 ? -16.312 -25.109 -28.266 1 69.69 163 GLY B CA 1
ATOM 6715 C C . GLY B 1 163 ? -16.922 -25.828 -29.469 1 69.69 163 GLY B C 1
ATOM 6716 O O . GLY B 1 163 ? -17.125 -25.219 -30.516 1 69.69 163 GLY B O 1
ATOM 6717 N N . ARG B 1 164 ? -16.75 -27.219 -29.422 1 75.62 164 ARG B N 1
ATOM 6718 C CA . ARG B 1 164 ? -17.422 -28 -30.438 1 75.62 164 ARG B CA 1
ATOM 6719 C C . ARG B 1 164 ? -18.859 -28.312 -30.047 1 75.62 164 ARG B C 1
ATOM 6721 O O . ARG B 1 164 ? -19.094 -29 -29.047 1 75.62 164 ARG B O 1
ATOM 6728 N N . ARG B 1 165 ? -19.703 -27.859 -30.828 1 69.62 165 ARG B N 1
ATOM 6729 C CA . ARG B 1 165 ? -21.109 -28.109 -30.547 1 69.62 165 ARG B CA 1
ATOM 6730 C C . ARG B 1 165 ? -21.438 -29.594 -30.672 1 69.62 165 ARG B C 1
ATOM 6732 O O . ARG B 1 165 ? -20.797 -30.312 -31.438 1 69.62 165 ARG B O 1
ATOM 6739 N N . GLY B 1 166 ? -22.406 -30.094 -29.984 1 75.62 166 GLY B N 1
ATOM 6740 C CA . GLY B 1 166 ? -22.875 -31.469 -30.047 1 75.62 166 GLY B CA 1
ATOM 6741 C C . GLY B 1 166 ? -21.922 -32.438 -29.375 1 75.62 166 GLY B C 1
ATOM 6742 O O . GLY B 1 166 ? -22.047 -33.656 -29.578 1 75.62 166 GLY B O 1
ATOM 6743 N N . THR B 1 167 ? -20.906 -31.922 -28.734 1 85.44 167 THR B N 1
ATOM 6744 C CA . THR B 1 167 ? -19.984 -32.719 -27.938 1 85.44 167 THR B CA 1
ATOM 6745 C C . THR B 1 167 ? -19.656 -32.031 -26.625 1 85.44 167 THR B C 1
ATOM 6747 O O . THR B 1 167 ? -20.141 -30.922 -26.359 1 85.44 167 THR B O 1
ATOM 6750 N N . ASN B 1 168 ? -18.922 -32.781 -25.797 1 95.19 168 ASN B N 1
ATOM 6751 C CA . ASN B 1 168 ? -18.453 -32.156 -24.562 1 95.19 168 ASN B CA 1
ATOM 6752 C C . ASN B 1 168 ? -17.016 -31.656 -24.703 1 95.19 168 ASN B C 1
ATOM 6754 O O . ASN B 1 168 ? -16.375 -31.328 -23.719 1 95.19 168 ASN B O 1
ATOM 6758 N N . VAL B 1 169 ? -16.516 -31.609 -26 1 95.19 169 VAL B N 1
ATOM 6759 C CA . VAL B 1 169 ? -15.188 -31.062 -26.266 1 95.19 169 VAL B CA 1
ATOM 6760 C C . VAL B 1 169 ? -15.242 -29.547 -26.312 1 95.19 169 VAL B C 1
ATOM 6762 O O . VAL B 1 169 ? -15.773 -28.953 -27.266 1 95.19 169 VAL B O 1
ATOM 6765 N N . ASN B 1 170 ? -14.641 -28.906 -25.344 1 93.44 170 ASN B N 1
ATOM 6766 C CA . ASN B 1 170 ? -14.742 -27.453 -25.297 1 93.44 170 ASN B CA 1
ATOM 6767 C C . ASN B 1 170 ? -13.57 -26.797 -26.016 1 93.44 170 ASN B C 1
ATOM 6769 O O . ASN B 1 170 ? -13.617 -25.594 -26.312 1 93.44 170 ASN B O 1
ATOM 6773 N N . TYR B 1 171 ? -12.555 -27.562 -26.359 1 93.56 171 TYR B N 1
ATOM 6774 C CA . TYR B 1 171 ? -11.438 -27.016 -27.141 1 93.56 171 TYR B CA 1
ATOM 6775 C C . TYR B 1 171 ? -10.641 -28.141 -27.797 1 93.56 171 TYR B C 1
ATOM 6777 O O . TYR B 1 171 ? -10.5 -29.219 -27.234 1 93.56 171 TYR B O 1
ATOM 6785 N N . GLU B 1 172 ? -10.109 -27.922 -28.953 1 93.69 172 GLU B N 1
ATOM 6786 C CA . GLU B 1 172 ? -9.258 -28.844 -29.688 1 93.69 172 GLU B CA 1
ATOM 6787 C C . GLU B 1 172 ? -8.047 -28.125 -30.281 1 93.69 172 GLU B C 1
ATOM 6789 O O . GLU B 1 172 ? -8.195 -27.078 -30.938 1 93.69 172 GLU B O 1
ATOM 6794 N N . TYR B 1 173 ? -6.902 -28.609 -30 1 94.56 173 TYR B N 1
ATOM 6795 C CA . TYR B 1 173 ? -5.648 -28.172 -30.594 1 94.56 173 TYR B CA 1
ATOM 6796 C C . TYR B 1 173 ? -5.09 -29.219 -31.547 1 94.56 173 TYR B C 1
ATOM 6798 O O . TYR B 1 173 ? -5.16 -30.422 -31.266 1 94.56 173 TYR B O 1
ATOM 6806 N N . ARG B 1 174 ? -4.516 -28.781 -32.656 1 95.81 174 ARG B N 1
ATOM 6807 C CA . ARG B 1 174 ? -3.877 -29.656 -33.625 1 95.81 174 ARG B CA 1
ATOM 6808 C C . ARG B 1 174 ? -2.438 -29.234 -33.875 1 95.81 174 ARG B C 1
ATOM 6810 O O . ARG B 1 174 ? -2.135 -28.031 -33.906 1 95.81 174 ARG B O 1
ATOM 6817 N N . LEU B 1 175 ? -1.603 -30.172 -34.031 1 97.75 175 LEU B N 1
ATOM 6818 C CA . LEU B 1 175 ? -0.229 -29.953 -34.469 1 97.75 175 LEU B CA 1
ATOM 6819 C C . LEU B 1 175 ? 0.139 -30.891 -35.594 1 97.75 175 LEU B C 1
ATOM 6821 O O . LEU B 1 175 ? 0.136 -32.094 -35.438 1 97.75 175 LEU B O 1
ATOM 6825 N N . ARG B 1 176 ? 0.365 -30.328 -36.75 1 96.69 176 ARG B N 1
ATOM 6826 C CA . ARG B 1 176 ? 0.811 -31.047 -37.906 1 96.69 176 ARG B CA 1
ATOM 6827 C C . ARG B 1 176 ? 2.061 -30.422 -38.531 1 96.69 176 ARG B C 1
ATOM 6829 O O . ARG B 1 176 ? 2.051 -29.234 -38.875 1 96.69 176 ARG B O 1
ATOM 6836 N N . SER B 1 177 ? 3.061 -31.188 -38.531 1 94.44 177 SER B N 1
ATOM 6837 C CA . SER B 1 177 ? 4.293 -30.688 -39.125 1 94.44 177 SER B CA 1
ATOM 6838 C C . SER B 1 177 ? 5.098 -31.812 -39.781 1 94.44 177 SER B C 1
ATOM 6840 O O . SER B 1 177 ? 4.895 -33 -39.438 1 94.44 177 SER B O 1
ATOM 6842 N N . GLY B 1 178 ? 5.941 -31.438 -40.719 1 91.44 178 GLY B N 1
ATOM 6843 C CA . GLY B 1 178 ? 6.852 -32.375 -41.344 1 91.44 178 GLY B CA 1
ATOM 6844 C C . GLY B 1 178 ? 6.223 -33.125 -42.5 1 91.44 178 GLY B C 1
ATOM 6845 O O . GLY B 1 178 ? 5.113 -32.812 -42.938 1 91.44 178 GLY B O 1
ATOM 6846 N N . THR B 1 179 ? 7.094 -33.969 -43.219 1 86.69 179 THR B N 1
ATOM 6847 C CA . THR B 1 179 ? 6.676 -34.781 -44.375 1 86.69 179 THR B CA 1
ATOM 6848 C C . THR B 1 179 ? 6.895 -36.281 -44.094 1 86.69 179 THR B C 1
ATOM 6850 O O . THR B 1 179 ? 7.855 -36.656 -43.438 1 86.69 179 THR B O 1
ATOM 6853 N N . PRO B 1 180 ? 5.906 -37.062 -44.531 1 72.62 180 PRO B N 1
ATOM 6854 C CA . PRO B 1 180 ? 6.02 -38.5 -44.312 1 72.62 180 PRO B CA 1
ATOM 6855 C C . PRO B 1 180 ? 7.336 -39.062 -44.812 1 72.62 180 PRO B C 1
ATOM 6857 O O . PRO B 1 180 ? 7.84 -38.656 -45.844 1 72.62 180 PRO B O 1
ATOM 6860 N N . ALA B 1 181 ? 8.055 -39.625 -43.875 1 67.56 181 ALA B N 1
ATOM 6861 C CA . ALA B 1 181 ? 9.312 -40.25 -44.25 1 67.56 181 ALA B CA 1
ATOM 6862 C C . ALA B 1 181 ? 9.062 -41.531 -45.062 1 67.56 181 ALA B C 1
ATOM 6864 O O . ALA B 1 181 ? 7.949 -42.062 -45.062 1 67.56 181 ALA B O 1
ATOM 6865 N N . PRO B 1 182 ? 10.211 -42.062 -45.75 1 65.75 182 PRO B N 1
ATOM 6866 C CA . PRO B 1 182 ? 10.125 -43.281 -46.531 1 65.75 182 PRO B CA 1
ATOM 6867 C C . PRO B 1 182 ? 9.594 -44.469 -45.688 1 65.75 182 PRO B C 1
ATOM 6869 O O . PRO B 1 182 ? 9.742 -44.469 -44.469 1 65.75 182 PRO B O 1
ATOM 6872 N N . ALA B 1 183 ? 8.836 -45.375 -46.312 1 67.5 183 ALA B N 1
ATOM 6873 C CA . ALA B 1 183 ? 8.258 -46.594 -45.688 1 67.5 183 ALA B CA 1
ATOM 6874 C C . ALA B 1 183 ? 9.344 -47.469 -45.062 1 67.5 183 ALA B C 1
ATOM 6876 O O . ALA B 1 183 ? 10.492 -47.438 -45.531 1 67.5 183 ALA B O 1
ATOM 6877 N N . GLY B 1 184 ? 9.172 -47.969 -43.688 1 79.31 184 GLY B N 1
ATOM 6878 C CA . GLY B 1 184 ? 10.023 -48.906 -42.969 1 79.31 184 GLY B CA 1
ATOM 6879 C C . GLY B 1 184 ? 10.391 -48.406 -41.562 1 79.31 184 GLY B C 1
ATOM 6880 O O . GLY B 1 184 ? 9.984 -47.312 -41.156 1 79.31 184 GLY B O 1
ATOM 6881 N N . GLY B 1 185 ? 10.859 -49.156 -40.688 1 88.88 185 GLY B N 1
ATOM 6882 C CA . GLY B 1 185 ? 11.312 -48.875 -39.344 1 88.88 185 GLY B CA 1
ATOM 6883 C C . GLY B 1 185 ? 10.523 -49.594 -38.281 1 88.88 185 GLY B C 1
ATOM 6884 O O . GLY B 1 185 ? 9.688 -50.438 -38.594 1 88.88 185 GLY B O 1
ATOM 6885 N N . SER B 1 186 ? 10.914 -49.312 -37.062 1 94.06 186 SER B N 1
ATOM 6886 C CA . SER B 1 186 ? 10.25 -49.875 -35.906 1 94.06 186 SER B CA 1
ATOM 6887 C C . SER B 1 186 ? 9.227 -48.906 -35.344 1 94.06 186 SER B C 1
ATOM 6889 O O . SER B 1 186 ? 9.562 -47.75 -35.031 1 94.06 186 SER B O 1
ATOM 6891 N N . THR B 1 187 ? 7.984 -49.375 -35.25 1 95.75 187 THR B N 1
ATOM 6892 C CA . THR B 1 187 ? 6.906 -48.562 -34.719 1 95.75 187 THR B CA 1
ATOM 6893 C C . THR B 1 187 ? 6.484 -49.094 -33.344 1 95.75 187 THR B C 1
ATOM 6895 O O . THR B 1 187 ? 6.375 -50.312 -33.125 1 95.75 187 THR B O 1
ATOM 6898 N N . VAL B 1 188 ? 6.344 -48.156 -32.406 1 97.25 188 VAL B N 1
ATOM 6899 C CA . VAL B 1 188 ? 5.789 -48.5 -31.109 1 97.25 188 VAL B CA 1
ATOM 6900 C C . VAL B 1 188 ? 4.457 -47.781 -30.922 1 97.25 188 VAL B C 1
ATOM 6902 O O . VAL B 1 188 ? 4.383 -46.531 -31.047 1 97.25 188 VAL B O 1
ATOM 6905 N N . ASP B 1 189 ? 3.418 -48.562 -30.719 1 96.19 189 ASP B N 1
ATOM 6906 C CA . ASP B 1 189 ? 2.104 -48.031 -30.359 1 96.19 189 ASP B CA 1
ATOM 6907 C C . ASP B 1 189 ? 1.93 -47.969 -28.844 1 96.19 189 ASP B C 1
ATOM 6909 O O . ASP B 1 189 ? 2.414 -48.844 -28.109 1 96.19 189 ASP B O 1
ATOM 6913 N N . GLY B 1 190 ? 1.316 -46.875 -28.453 1 94.62 190 GLY B N 1
ATOM 6914 C CA . GLY B 1 190 ? 1.11 -46.75 -27.016 1 94.62 190 GLY B CA 1
ATOM 6915 C C . GLY B 1 190 ? -0.25 -46.188 -26.656 1 94.62 190 GLY B C 1
ATOM 6916 O O . GLY B 1 190 ? -0.809 -45.375 -27.391 1 94.62 190 GLY B O 1
ATOM 6917 N N . ASP B 1 191 ? -0.858 -46.656 -25.594 1 97.44 191 ASP B N 1
ATOM 6918 C CA . ASP B 1 191 ? -2.033 -46.125 -24.906 1 97.44 191 ASP B CA 1
ATOM 6919 C C . ASP B 1 191 ? -1.729 -45.906 -23.422 1 97.44 191 ASP B C 1
ATOM 6921 O O . ASP B 1 191 ? -1.684 -46.844 -22.625 1 97.44 191 ASP B O 1
ATOM 6925 N N . PHE B 1 192 ? -1.495 -44.656 -23.109 1 98 192 PHE B N 1
ATOM 6926 C CA . PHE B 1 192 ? -1.026 -44.312 -21.781 1 98 192 PHE B CA 1
ATOM 6927 C C . PHE B 1 192 ? -2.072 -43.5 -21.047 1 98 192 PHE B C 1
ATOM 6929 O O . PHE B 1 192 ? -2.756 -42.656 -21.641 1 98 192 PHE B O 1
ATOM 6936 N N . SER B 1 193 ? -2.18 -43.719 -19.766 1 97.25 193 SER B N 1
ATOM 6937 C CA . SER B 1 193 ? -3.141 -42.969 -18.969 1 97.25 193 SER B CA 1
ATOM 6938 C C . SER B 1 193 ? -2.531 -42.5 -17.656 1 97.25 193 SER B C 1
ATOM 6940 O O . SER B 1 193 ? -1.683 -43.188 -17.078 1 97.25 193 SER B O 1
ATOM 6942 N N . CYS B 1 194 ? -2.818 -41.406 -17.203 1 95.94 194 CYS B N 1
ATOM 6943 C CA . CYS B 1 194 ? -2.547 -40.906 -15.867 1 95.94 194 CYS B CA 1
ATOM 6944 C C . CYS B 1 194 ? -3.816 -40.344 -15.219 1 95.94 194 CYS B C 1
ATOM 6946 O O . CYS B 1 194 ? -4.645 -39.75 -15.883 1 95.94 194 CYS B O 1
ATOM 6948 N N . PRO B 1 195 ? -4.074 -40.594 -13.969 1 96.19 195 PRO B N 1
ATOM 6949 C CA . PRO B 1 195 ? -5.293 -40.188 -13.273 1 96.19 195 PRO B CA 1
ATOM 6950 C C . PRO B 1 195 ? -5.258 -38.719 -12.844 1 96.19 195 PRO B C 1
ATOM 6952 O O . PRO B 1 195 ? -4.188 -38.094 -12.82 1 96.19 195 PRO B O 1
ATOM 6955 N N . PRO B 1 196 ? -6.473 -38.125 -12.555 1 97 196 PRO B N 1
ATOM 6956 C CA . PRO B 1 196 ? -6.453 -36.844 -11.844 1 97 196 PRO B CA 1
ATOM 6957 C C . PRO B 1 196 ? -5.793 -36.938 -10.469 1 97 196 PRO B C 1
ATOM 6959 O O . PRO B 1 196 ? -5.867 -38 -9.82 1 97 196 PRO B O 1
ATOM 6962 N N . THR B 1 197 ? -5.094 -35.906 -10.086 1 97.19 197 THR B N 1
ATOM 6963 C CA . THR B 1 197 ? -4.461 -35.812 -8.781 1 97.19 197 THR B CA 1
ATOM 6964 C C . THR B 1 197 ? -4.809 -34.5 -8.102 1 97.19 197 THR B C 1
ATOM 6966 O O . THR B 1 197 ? -5.461 -33.625 -8.703 1 97.19 197 THR B O 1
ATOM 6969 N N . HIS B 1 198 ? -4.516 -34.375 -6.824 1 97.25 198 HIS B N 1
ATOM 6970 C CA . HIS B 1 198 ? -4.805 -33.156 -6.074 1 97.25 198 HIS B CA 1
ATOM 6971 C C . HIS B 1 198 ? -3.52 -32.438 -5.656 1 97.25 198 HIS B C 1
ATOM 6973 O O . HIS B 1 198 ? -2.48 -33.094 -5.484 1 97.25 198 HIS B O 1
ATOM 6979 N N . HIS B 1 199 ? -3.59 -31.156 -5.477 1 96.31 199 HIS B N 1
ATOM 6980 C CA . HIS B 1 199 ? -2.461 -30.281 -5.188 1 96.31 199 HIS B CA 1
ATOM 6981 C C . HIS B 1 199 ? -1.988 -30.438 -3.748 1 96.31 199 HIS B C 1
ATOM 6983 O O . HIS B 1 199 ? -0.794 -30.328 -3.465 1 96.31 199 HIS B O 1
ATOM 6989 N N . VAL B 1 200 ? -2.846 -30.594 -2.846 1 95.62 200 VAL B N 1
ATOM 6990 C CA . VAL B 1 200 ? -2.693 -30.781 -1.408 1 95.62 200 VAL B CA 1
ATOM 6991 C C . VAL B 1 200 ? -1.798 -29.688 -0.833 1 95.62 200 VAL B C 1
ATOM 6993 O O . VAL B 1 200 ? -0.807 -29.969 -0.159 1 95.62 200 VAL B O 1
ATOM 6996 N N . PRO B 1 201 ? -2.066 -28.422 -1.149 1 94.25 201 PRO B N 1
ATOM 6997 C CA . PRO B 1 201 ? -1.303 -27.375 -0.468 1 94.25 201 PRO B CA 1
ATOM 6998 C C . PRO B 1 201 ? -1.475 -27.406 1.049 1 94.25 201 PRO B C 1
ATOM 7000 O O . PRO B 1 201 ? -2.561 -27.719 1.544 1 94.25 201 PRO B O 1
ATOM 7003 N N . MET B 1 202 ? -0.461 -26.984 1.774 1 92.75 202 MET B N 1
ATOM 7004 C CA . MET B 1 202 ? -0.54 -26.984 3.232 1 92.75 202 MET B CA 1
ATOM 7005 C C . MET B 1 202 ? -1.53 -25.938 3.729 1 92.75 202 MET B C 1
ATOM 7007 O O . MET B 1 202 ? -2.332 -26.219 4.625 1 92.75 202 MET B O 1
ATOM 7011 N N . GLU B 1 203 ? -1.39 -24.719 3.184 1 94.62 203 GLU B N 1
ATOM 7012 C CA . GLU B 1 203 ? -2.371 -23.688 3.488 1 94.62 203 GLU B CA 1
ATOM 7013 C C . GLU B 1 203 ? -3.658 -23.891 2.695 1 94.62 203 GLU B C 1
ATOM 7015 O O . GLU B 1 203 ? -3.627 -24 1.469 1 94.62 203 GLU B O 1
ATOM 7020 N N . LEU B 1 204 ? -4.77 -23.969 3.326 1 95.56 204 LEU B N 1
ATOM 7021 C CA . LEU B 1 204 ? -6.051 -24.172 2.662 1 95.56 204 LEU B CA 1
ATOM 7022 C C . LEU B 1 204 ? -6.516 -22.875 1.983 1 95.56 204 LEU B C 1
ATOM 7024 O O . LEU B 1 204 ? -6.152 -21.781 2.406 1 95.56 204 LEU B O 1
ATOM 7028 N N . PRO B 1 205 ? -7.254 -23.047 0.908 1 96.12 205 PRO B N 1
ATOM 7029 C CA . PRO B 1 205 ? -7.832 -21.859 0.288 1 96.12 205 PRO B CA 1
ATOM 7030 C C . PRO B 1 205 ? -8.688 -21.047 1.256 1 96.12 205 PRO B C 1
ATOM 7032 O O . PRO B 1 205 ? -9.367 -21.609 2.117 1 96.12 205 PRO B O 1
ATOM 7035 N N . TYR B 1 206 ? -8.625 -19.781 1.049 1 96.81 206 TYR B N 1
ATOM 7036 C CA . TYR B 1 206 ? -9.312 -18.828 1.922 1 96.81 206 TYR B CA 1
ATOM 7037 C C . TYR B 1 206 ? -9.672 -17.547 1.165 1 96.81 206 TYR B C 1
ATOM 7039 O O . TYR B 1 206 ? -8.914 -17.094 0.303 1 96.81 206 TYR B O 1
ATOM 7047 N N . ALA B 1 207 ? -10.883 -16.969 1.427 1 98.06 207 ALA B N 1
ATOM 7048 C CA . ALA B 1 207 ? -11.258 -15.656 0.91 1 98.06 207 ALA B CA 1
ATOM 7049 C C . ALA B 1 207 ? -12.133 -14.906 1.907 1 98.06 207 ALA B C 1
ATOM 7051 O O . ALA B 1 207 ? -13.016 -15.5 2.539 1 98.06 207 ALA B O 1
ATOM 7052 N N . ALA B 1 208 ? -11.852 -13.703 2.143 1 98.44 208 ALA B N 1
ATOM 7053 C CA . ALA B 1 208 ? -12.68 -12.758 2.891 1 98.44 208 ALA B CA 1
ATOM 7054 C C . ALA B 1 208 ? -12.977 -11.516 2.064 1 98.44 208 ALA B C 1
ATOM 7056 O O . ALA B 1 208 ? -12.148 -11.094 1.248 1 98.44 208 ALA B O 1
ATOM 7057 N N . ALA B 1 209 ? -14.125 -10.938 2.205 1 98.62 209 ALA B N 1
ATOM 7058 C CA . ALA B 1 209 ? -14.516 -9.734 1.47 1 98.62 209 ALA B CA 1
ATOM 7059 C C . ALA B 1 209 ? -15.422 -8.844 2.312 1 98.62 209 ALA B C 1
ATOM 7061 O O . ALA B 1 209 ? -16.219 -9.344 3.117 1 98.62 209 ALA B O 1
ATOM 7062 N N . TRP B 1 210 ? -15.312 -7.625 2.209 1 97.38 210 TRP B N 1
ATOM 7063 C CA . TRP B 1 210 ? -16.188 -6.641 2.85 1 97.38 210 TRP B CA 1
ATOM 7064 C C . TRP B 1 210 ? -16.219 -5.348 2.045 1 97.38 210 TRP B C 1
ATOM 7066 O O . TRP B 1 210 ? -15.406 -5.145 1.141 1 97.38 210 TRP B O 1
ATOM 7076 N N . CYS B 1 211 ? -17.188 -4.5 2.299 1 95.56 211 CYS B N 1
ATOM 7077 C CA . CYS B 1 211 ? -17.328 -3.221 1.613 1 95.56 211 CYS B CA 1
ATOM 7078 C C . CYS B 1 211 ? -16.812 -2.076 2.48 1 95.56 211 CYS B C 1
ATOM 7080 O O . CYS B 1 211 ? -17.031 -2.066 3.693 1 95.56 211 CYS B O 1
ATOM 7082 N N . GLU B 1 212 ? -16.016 -1.229 1.956 1 91.56 212 GLU B N 1
ATOM 7083 C CA . GLU B 1 212 ? -15.703 0.092 2.496 1 91.56 212 GLU B CA 1
ATOM 7084 C C . GLU B 1 212 ? -16.328 1.194 1.644 1 91.56 212 GLU B C 1
ATOM 7086 O O . GLU B 1 212 ? -15.688 1.704 0.718 1 91.56 212 GLU B O 1
ATOM 7091 N N . GLY B 1 213 ? -17.406 1.662 2.072 1 88.94 213 GLY B N 1
ATOM 7092 C CA . GLY B 1 213 ? -18.172 2.543 1.203 1 88.94 213 GLY B CA 1
ATOM 7093 C C . GLY B 1 213 ? -18.594 1.881 -0.094 1 88.94 213 GLY B C 1
ATOM 7094 O O . GLY B 1 213 ? -19.266 0.841 -0.079 1 88.94 213 GLY B O 1
ATOM 7095 N N . ASP B 1 214 ? -18.172 2.461 -1.157 1 90.5 214 ASP B N 1
ATOM 7096 C CA . ASP B 1 214 ? -18.516 1.948 -2.48 1 90.5 214 ASP B CA 1
ATOM 7097 C C . ASP B 1 214 ? -17.344 1.191 -3.096 1 90.5 214 ASP B C 1
ATOM 7099 O O . ASP B 1 214 ? -17.141 1.24 -4.309 1 90.5 214 ASP B O 1
ATOM 7103 N N . ARG B 1 215 ? -16.672 0.59 -2.264 1 94.38 215 ARG B N 1
ATOM 7104 C CA . ARG B 1 215 ? -15.516 -0.193 -2.699 1 94.38 215 ARG B CA 1
ATOM 7105 C C . ARG B 1 215 ? -15.547 -1.595 -2.1 1 94.38 215 ARG B C 1
ATOM 7107 O O . ARG B 1 215 ? -15.992 -1.78 -0.964 1 94.38 215 ARG B O 1
ATOM 7114 N N . LEU B 1 216 ? -15.023 -2.525 -2.865 1 97.88 216 LEU B N 1
ATOM 7115 C CA . LEU B 1 216 ? -14.906 -3.904 -2.408 1 97.88 216 LEU B CA 1
ATOM 7116 C C . LEU B 1 216 ? -13.477 -4.215 -1.981 1 97.88 216 LEU B C 1
ATOM 7118 O O . LEU B 1 216 ? -12.531 -3.947 -2.727 1 97.88 216 LEU B O 1
ATOM 7122 N N . GLU B 1 217 ? -13.352 -4.691 -0.786 1 97.5 217 GLU B N 1
ATOM 7123 C CA . GLU B 1 217 ? -12.086 -5.199 -0.263 1 97.5 217 GLU B CA 1
ATOM 7124 C C . GLU B 1 217 ? -12.07 -6.723 -0.223 1 97.5 217 GLU B C 1
ATOM 7126 O O . GLU B 1 217 ? -13.031 -7.344 0.242 1 97.5 217 GLU B O 1
ATOM 7131 N N . VAL B 1 218 ? -11 -7.285 -0.74 1 98.38 218 VAL B N 1
ATOM 7132 C CA . VAL B 1 218 ? -10.891 -8.742 -0.755 1 98.38 218 VAL B CA 1
ATOM 7133 C C . VAL B 1 218 ? -9.523 -9.156 -0.217 1 98.38 218 VAL B C 1
ATOM 7135 O O . VAL B 1 218 ? -8.5 -8.586 -0.59 1 98.38 218 VAL B O 1
ATOM 7138 N N . LEU B 1 219 ? -9.461 -10.047 0.721 1 97.81 219 LEU B N 1
ATOM 7139 C CA . LEU B 1 219 ? -8.273 -10.75 1.211 1 97.81 219 LEU B CA 1
ATOM 7140 C C . LEU B 1 219 ? -8.359 -12.242 0.896 1 97.81 219 LEU B C 1
ATOM 7142 O O . LEU B 1 219 ? -9.281 -12.922 1.352 1 97.81 219 LEU B O 1
ATOM 7146 N N . ALA B 1 220 ? -7.422 -12.75 0.043 1 97.31 220 ALA B N 1
ATOM 7147 C CA . ALA B 1 220 ? -7.574 -14.133 -0.399 1 97.31 220 ALA B CA 1
ATOM 7148 C C . ALA B 1 220 ? -6.219 -14.805 -0.574 1 97.31 220 ALA B C 1
ATOM 7150 O O . ALA B 1 220 ? -5.191 -14.133 -0.667 1 97.31 220 ALA B O 1
ATOM 7151 N N . THR B 1 221 ? -6.219 -16.188 -0.532 1 96.44 221 THR B N 1
ATOM 7152 C CA . THR B 1 221 ? -5.043 -16.984 -0.865 1 96.44 221 THR B CA 1
ATOM 7153 C C . THR B 1 221 ? -4.91 -17.141 -2.377 1 96.44 221 THR B C 1
ATOM 7155 O O . THR B 1 221 ? -5.043 -18.25 -2.904 1 96.44 221 THR B O 1
ATOM 7158 N N . THR B 1 222 ? -4.656 -16.047 -3.102 1 97.06 222 THR B N 1
ATOM 7159 C CA . THR B 1 222 ? -4.598 -16.125 -4.559 1 97.06 222 THR B CA 1
ATOM 7160 C C . THR B 1 222 ? -3.178 -15.867 -5.055 1 97.06 222 THR B C 1
ATOM 7162 O O . THR B 1 222 ? -2.463 -15.023 -4.504 1 97.06 222 THR B O 1
ATOM 7165 N N . GLN B 1 223 ? -2.738 -16.625 -6.02 1 96.31 223 GLN B N 1
ATOM 7166 C CA . GLN B 1 223 ? -1.458 -16.375 -6.672 1 96.31 223 GLN B CA 1
ATOM 7167 C C . GLN B 1 223 ? -1.636 -15.484 -7.902 1 96.31 223 GLN B C 1
ATOM 7169 O O . GLN B 1 223 ? -0.666 -15.18 -8.602 1 96.31 223 GLN B O 1
ATOM 7174 N N . THR B 1 224 ? -2.928 -15.031 -8.164 1 96.06 224 THR B N 1
ATOM 7175 C CA . THR B 1 224 ? -3.213 -14.195 -9.32 1 96.06 224 THR B CA 1
ATOM 7176 C C . THR B 1 224 ? -4.102 -13.016 -8.938 1 96.06 224 THR B C 1
ATOM 7178 O O . THR B 1 224 ? -5.188 -12.836 -9.492 1 96.06 224 THR B O 1
ATOM 7181 N N . PRO B 1 225 ? -3.609 -12.117 -8.148 1 96.88 225 PRO B N 1
ATOM 7182 C CA . PRO B 1 225 ? -4.453 -11.031 -7.641 1 96.88 225 PRO B CA 1
ATOM 7183 C C . PRO B 1 225 ? -5.004 -10.141 -8.75 1 96.88 225 PRO B C 1
ATOM 7185 O O . PRO B 1 225 ? -6.156 -9.703 -8.68 1 96.88 225 PRO B O 1
ATOM 7188 N N . SER B 1 226 ? -4.262 -9.812 -9.82 1 96.12 226 SER B N 1
ATOM 7189 C CA . SER B 1 226 ? -4.719 -8.945 -10.898 1 96.12 226 SER B CA 1
ATOM 7190 C C . SER B 1 226 ? -5.887 -9.57 -11.648 1 96.12 226 SER B C 1
ATOM 7192 O O . SER B 1 226 ? -6.852 -8.891 -11.992 1 96.12 226 SER B O 1
ATOM 7194 N N . TYR B 1 227 ? -5.805 -10.859 -11.938 1 96 227 TYR B N 1
ATOM 7195 C CA . TYR B 1 227 ? -6.91 -11.555 -12.586 1 96 227 TYR B CA 1
ATOM 7196 C C . TYR B 1 227 ? -8.156 -11.531 -11.711 1 96 227 TYR B C 1
ATOM 7198 O O . TYR B 1 227 ? -9.258 -11.273 -12.188 1 96 227 TYR B O 1
ATOM 7206 N N . VAL B 1 228 ? -7.965 -11.891 -10.406 1 97.31 228 VAL B N 1
ATOM 7207 C CA . VAL B 1 228 ? -9.094 -11.945 -9.484 1 97.31 228 VAL B CA 1
ATOM 7208 C C . VAL B 1 228 ? -9.789 -10.586 -9.43 1 97.31 228 VAL B C 1
ATOM 7210 O O . VAL B 1 228 ? -11.016 -10.508 -9.445 1 97.31 228 VAL B O 1
ATOM 7213 N N . ARG B 1 229 ? -8.977 -9.539 -9.375 1 97.31 229 ARG B N 1
ATOM 7214 C CA . ARG B 1 229 ? -9.547 -8.195 -9.359 1 97.31 229 ARG B CA 1
ATOM 7215 C C . ARG B 1 229 ? -10.43 -7.965 -10.586 1 97.31 229 ARG B C 1
ATOM 7217 O O . ARG B 1 229 ? -11.539 -7.445 -10.469 1 97.31 229 ARG B O 1
ATOM 7224 N N . GLN B 1 230 ? -9.953 -8.305 -11.766 1 95.94 230 GLN B N 1
ATOM 7225 C CA . GLN B 1 230 ? -10.695 -8.125 -13.008 1 95.94 230 GLN B CA 1
ATOM 7226 C C . GLN B 1 230 ? -11.984 -8.945 -13.008 1 95.94 230 GLN B C 1
ATOM 7228 O O . GLN B 1 230 ? -13.039 -8.453 -13.398 1 95.94 230 GLN B O 1
ATOM 7233 N N . SER B 1 231 ? -11.797 -10.188 -12.578 1 96.12 231 SER B N 1
ATOM 7234 C CA . SER B 1 231 ? -12.945 -11.094 -12.539 1 96.12 231 SER B CA 1
ATOM 7235 C C . SER B 1 231 ? -14.039 -10.555 -11.625 1 96.12 231 SER B C 1
ATOM 7237 O O . SER B 1 231 ? -15.219 -10.57 -11.984 1 96.12 231 SER B O 1
ATOM 7239 N N . LEU B 1 232 ? -13.664 -10.086 -10.445 1 97.69 232 LEU B N 1
ATOM 7240 C CA . LEU B 1 232 ? -14.633 -9.57 -9.484 1 97.69 232 LEU B CA 1
ATOM 7241 C C . LEU B 1 232 ? -15.242 -8.258 -9.969 1 97.69 232 LEU B C 1
ATOM 7243 O O . LEU B 1 232 ? -16.422 -7.992 -9.727 1 97.69 232 LEU B O 1
ATOM 7247 N N . ALA B 1 233 ? -14.391 -7.398 -10.594 1 97.25 233 ALA B N 1
ATOM 7248 C CA . ALA B 1 233 ? -14.906 -6.168 -11.188 1 97.25 233 ALA B CA 1
ATOM 7249 C C . ALA B 1 233 ? -16 -6.469 -12.203 1 97.25 233 ALA B C 1
ATOM 7251 O O . ALA B 1 233 ? -17.062 -5.824 -12.203 1 97.25 233 ALA B O 1
ATOM 7252 N N . ASP B 1 234 ? -15.805 -7.441 -13.047 1 96 234 ASP B N 1
ATOM 7253 C CA . ASP B 1 234 ? -16.797 -7.859 -14.039 1 96 234 ASP B CA 1
ATOM 7254 C C . ASP B 1 234 ? -18.031 -8.43 -13.367 1 96 234 ASP B C 1
ATOM 7256 O O . ASP B 1 234 ? -19.156 -8.094 -13.75 1 96 234 ASP B O 1
ATOM 7260 N N . LEU B 1 235 ? -17.797 -9.289 -12.383 1 97.25 235 LEU B N 1
ATOM 7261 C CA . LEU B 1 235 ? -18.875 -9.961 -11.656 1 97.25 235 LEU B CA 1
ATOM 7262 C C . LEU B 1 235 ? -19.844 -8.945 -11.062 1 97.25 235 LEU B C 1
ATOM 7264 O O . LEU B 1 235 ? -21.062 -9.141 -11.109 1 97.25 235 LEU B O 1
ATOM 7268 N N . LEU B 1 236 ? -19.281 -7.859 -10.547 1 98 236 LEU B N 1
ATOM 7269 C CA . LEU B 1 236 ? -20.094 -6.93 -9.773 1 98 236 LEU B CA 1
ATOM 7270 C C . LEU B 1 236 ? -20.391 -5.668 -10.578 1 98 236 LEU B C 1
ATOM 7272 O O . LEU B 1 236 ? -21.125 -4.793 -10.117 1 98 236 LEU B O 1
ATOM 7276 N N . GLY B 1 237 ? -19.875 -5.547 -11.812 1 96.88 237 GLY B N 1
ATOM 7277 C CA . GLY B 1 237 ? -20.062 -4.352 -12.617 1 96.88 237 GLY B CA 1
ATOM 7278 C C . GLY B 1 237 ? -19.406 -3.123 -12.023 1 96.88 237 GLY B C 1
ATOM 7279 O O . GLY B 1 237 ? -19.984 -2.035 -12.031 1 96.88 237 GLY B O 1
ATOM 7280 N N . LEU B 1 238 ? -18.234 -3.266 -11.477 1 97.19 238 LEU B N 1
ATOM 7281 C CA . LEU B 1 238 ? -17.5 -2.18 -10.836 1 97.19 238 LEU B CA 1
ATOM 7282 C C . LEU B 1 238 ? -16.266 -1.799 -11.641 1 97.19 238 LEU B C 1
ATOM 7284 O O . LEU B 1 238 ? -15.664 -2.648 -12.305 1 97.19 238 LEU B O 1
ATOM 7288 N N . PRO B 1 239 ? -15.875 -0.464 -11.648 1 96.94 239 PRO B N 1
ATOM 7289 C CA . PRO B 1 239 ? -14.555 -0.13 -12.18 1 96.94 239 PRO B CA 1
ATOM 7290 C C . PRO B 1 239 ? -13.414 -0.745 -11.367 1 96.94 239 PRO B C 1
ATOM 7292 O O . PRO B 1 239 ? -13.594 -1.051 -10.188 1 96.94 239 PRO B O 1
ATOM 7295 N N . LEU B 1 240 ? -12.25 -0.903 -11.953 1 96.94 240 LEU B N 1
ATOM 7296 C CA . LEU B 1 240 ? -11.117 -1.605 -11.359 1 96.94 240 LEU B CA 1
ATOM 7297 C C . LEU B 1 240 ? -10.688 -0.938 -10.062 1 96.94 240 LEU B C 1
ATOM 7299 O O . LEU B 1 240 ? -10.375 -1.619 -9.086 1 96.94 240 LEU B O 1
ATOM 7303 N N . HIS B 1 241 ? -10.672 0.357 -10.008 1 96 241 HIS B N 1
ATOM 7304 C CA . HIS B 1 241 ? -10.117 1.048 -8.844 1 96 241 HIS B CA 1
ATOM 7305 C C . HIS B 1 241 ? -11.047 0.927 -7.641 1 96 241 HIS B C 1
ATOM 7307 O O . HIS B 1 241 ? -10.688 1.33 -6.531 1 96 241 HIS B O 1
ATOM 7313 N N . ARG B 1 242 ? -12.289 0.359 -7.773 1 96.94 242 ARG B N 1
ATOM 7314 C CA . ARG B 1 242 ? -13.211 0.156 -6.664 1 96.94 242 ARG B CA 1
ATOM 7315 C C . ARG B 1 242 ? -13.117 -1.268 -6.125 1 96.94 242 ARG B C 1
ATOM 7317 O O . ARG B 1 242 ? -13.875 -1.648 -5.23 1 96.94 242 ARG B O 1
ATOM 7324 N N . VAL B 1 243 ? -12.25 -2.057 -6.688 1 98.12 243 VAL B N 1
ATOM 7325 C CA . VAL B 1 243 ? -11.984 -3.41 -6.215 1 98.12 243 VAL B CA 1
ATOM 7326 C C . VAL B 1 243 ? -10.523 -3.531 -5.773 1 98.12 243 VAL B C 1
ATOM 7328 O O . VAL B 1 243 ? -9.609 -3.299 -6.566 1 98.12 243 VAL B O 1
ATOM 7331 N N . ARG B 1 244 ? -10.312 -3.826 -4.551 1 98 244 ARG B N 1
ATOM 7332 C CA . ARG B 1 244 ? -8.969 -4.051 -4.016 1 98 244 ARG B CA 1
ATOM 7333 C C . ARG B 1 244 ? -8.781 -5.504 -3.598 1 98 244 ARG B C 1
ATOM 7335 O O . ARG B 1 244 ? -9.57 -6.039 -2.814 1 98 244 ARG B O 1
ATOM 7342 N N . VAL B 1 245 ? -7.797 -6.145 -4.168 1 98.25 245 VAL B N 1
ATOM 7343 C CA . VAL B 1 245 ? -7.457 -7.516 -3.809 1 98.25 245 VAL B CA 1
ATOM 7344 C C . VAL B 1 245 ? -6.082 -7.551 -3.146 1 98.25 245 VAL B C 1
ATOM 7346 O O . VAL B 1 245 ? -5.094 -7.102 -3.73 1 98.25 245 VAL B O 1
ATOM 7349 N N . ARG B 1 246 ? -6.02 -8.094 -1.937 1 97.19 246 ARG B N 1
ATOM 7350 C CA . ARG B 1 246 ? -4.777 -8.312 -1.201 1 97.19 246 ARG B CA 1
ATOM 7351 C C . ARG B 1 246 ? -4.531 -9.797 -0.966 1 97.19 246 ARG B C 1
ATOM 7353 O O . ARG B 1 246 ? -5.48 -10.578 -0.85 1 97.19 246 ARG B O 1
ATOM 7360 N N . THR B 1 247 ? -3.303 -10.133 -0.987 1 96 247 THR B N 1
ATOM 7361 C CA . THR B 1 247 ? -2.896 -11.484 -0.613 1 96 247 THR B CA 1
ATOM 7362 C C . THR B 1 247 ? -1.654 -11.453 0.274 1 96 247 THR B C 1
ATOM 7364 O O . THR B 1 247 ? -1.193 -10.375 0.664 1 96 247 THR B O 1
ATOM 7367 N N . ALA B 1 248 ? -1.235 -12.562 0.878 1 92.94 248 ALA B N 1
ATOM 7368 C CA . ALA B 1 248 ? -0.023 -12.789 1.659 1 92.94 248 ALA B CA 1
ATOM 7369 C C . ALA B 1 248 ? 0.812 -13.914 1.055 1 92.94 248 ALA B C 1
ATOM 7371 O O . ALA B 1 248 ? 0.418 -14.523 0.056 1 92.94 248 ALA B O 1
ATOM 7372 N N . PRO B 1 249 ? 2.037 -14.039 1.555 1 91.44 249 PRO B N 1
ATOM 7373 C CA . PRO B 1 249 ? 2.74 -15.242 1.122 1 91.44 249 PRO B CA 1
ATOM 7374 C C . PRO B 1 249 ? 1.904 -16.516 1.302 1 91.44 249 PRO B C 1
ATOM 7376 O O . PRO B 1 249 ? 1.188 -16.641 2.297 1 91.44 249 PRO B O 1
ATOM 7379 N N . LEU B 1 250 ? 2 -17.359 0.364 1 95.06 250 LEU B N 1
ATOM 7380 C CA . LEU B 1 250 ? 1.139 -18.547 0.376 1 95.06 250 LEU B CA 1
ATOM 7381 C C . LEU B 1 250 ? 1.874 -19.75 0.951 1 95.06 250 LEU B C 1
ATOM 7383 O O . LEU B 1 250 ? 3.09 -19.875 0.79 1 95.06 250 LEU B O 1
ATOM 7387 N N . GLY B 1 251 ? 1.165 -20.609 1.629 1 92.25 251 GLY B N 1
ATOM 7388 C CA . GLY B 1 251 ? 1.67 -21.891 2.07 1 92.25 251 GLY B CA 1
ATOM 7389 C C . GLY B 1 251 ? 1.542 -22.984 1.018 1 92.25 251 GLY B C 1
ATOM 7390 O O . GLY B 1 251 ? 0.978 -24.047 1.279 1 92.25 251 GLY B O 1
ATOM 7391 N N . GLY B 1 252 ? 2 -22.609 -0.163 1 92.25 252 GLY B N 1
ATOM 7392 C CA . GLY B 1 252 ? 1.874 -23.516 -1.297 1 92.25 252 GLY B CA 1
ATOM 7393 C C . GLY B 1 252 ? 0.645 -23.234 -2.143 1 92.25 252 GLY B C 1
ATOM 7394 O O . GLY B 1 252 ? -0.374 -22.766 -1.633 1 92.25 252 GLY B O 1
ATOM 7395 N N . SER B 1 253 ? 0.709 -23.5 -3.402 1 94.19 253 SER B N 1
ATOM 7396 C CA . SER B 1 253 ? -0.402 -23.375 -4.34 1 94.19 253 SER B CA 1
ATOM 7397 C C . SER B 1 253 ? -0.358 -24.453 -5.41 1 94.19 253 SER B C 1
ATOM 7399 O O . SER B 1 253 ? -1.319 -25.203 -5.574 1 94.19 253 SER B O 1
ATOM 7401 N N . PHE B 1 254 ? 0.767 -24.531 -6.043 1 94.81 254 PHE B N 1
ATOM 7402 C CA . PHE B 1 254 ? 1.012 -25.531 -7.082 1 94.81 254 PHE B CA 1
ATOM 7403 C C . PHE B 1 254 ? -0.049 -25.438 -8.172 1 94.81 254 PHE B C 1
ATOM 7405 O O . PHE B 1 254 ? -0.345 -26.438 -8.836 1 94.81 254 PHE B O 1
ATOM 7412 N N . GLY B 1 255 ? -0.767 -24.344 -8.211 1 95.88 255 GLY B N 1
ATOM 7413 C CA . GLY B 1 255 ? -1.803 -24.109 -9.203 1 95.88 255 GLY B CA 1
ATOM 7414 C C . GLY B 1 255 ? -3.201 -24.094 -8.617 1 95.88 255 GLY B C 1
ATOM 7415 O O . GLY B 1 255 ? -4.141 -23.609 -9.242 1 95.88 255 GLY B O 1
ATOM 7416 N N . ALA B 1 256 ? -3.381 -24.578 -7.441 1 96.31 256 ALA B N 1
ATOM 7417 C CA . ALA B 1 256 ? -4.691 -24.719 -6.812 1 96.31 256 ALA B CA 1
ATOM 7418 C C . ALA B 1 256 ? -5.289 -23.359 -6.473 1 96.31 256 ALA B C 1
ATOM 7420 O O . ALA B 1 256 ? -6.508 -23.234 -6.332 1 96.31 256 ALA B O 1
ATOM 7421 N N . LYS B 1 257 ? -4.445 -22.391 -6.297 1 96.69 257 LYS B N 1
ATOM 7422 C CA . LYS B 1 257 ? -4.879 -21.047 -5.875 1 96.69 257 LYS B CA 1
ATOM 7423 C C . LYS B 1 257 ? -4.773 -20.047 -7.02 1 96.69 257 LYS B C 1
ATOM 7425 O O . LYS B 1 257 ? -4.562 -18.859 -6.793 1 96.69 257 LYS B O 1
ATOM 7430 N N . MET B 1 258 ? -4.82 -20.578 -8.242 1 95.31 258 MET B N 1
ATOM 7431 C CA . MET B 1 258 ? -4.848 -19.75 -9.438 1 95.31 258 MET B CA 1
ATOM 7432 C C . MET B 1 258 ? -6.285 -19.406 -9.828 1 95.31 258 MET B C 1
ATOM 7434 O O . MET B 1 258 ? -7.195 -20.203 -9.633 1 95.31 258 MET B O 1
ATOM 7438 N N . TYR B 1 259 ? -6.383 -18.156 -10.383 1 93.25 259 TYR B N 1
ATOM 7439 C CA . TYR B 1 259 ? -7.676 -17.656 -10.844 1 93.25 259 TYR B CA 1
ATOM 7440 C C . TYR B 1 259 ? -8.688 -17.625 -9.695 1 93.25 259 TYR B C 1
ATOM 7442 O O . TYR B 1 259 ? -8.312 -17.422 -8.539 1 93.25 259 TYR B O 1
ATOM 7450 N N . ASP B 1 260 ? -9.922 -17.516 -9.961 1 89.69 260 ASP B N 1
ATOM 7451 C CA . ASP B 1 260 ? -10.852 -17.328 -8.852 1 89.69 260 ASP B CA 1
ATOM 7452 C C . ASP B 1 260 ? -11.484 -18.641 -8.43 1 89.69 260 ASP B C 1
ATOM 7454 O O . ASP B 1 260 ? -11.844 -19.469 -9.273 1 89.69 260 ASP B O 1
ATOM 7458 N N . ARG B 1 261 ? -11.438 -18.906 -7.148 1 93.81 261 ARG B N 1
ATOM 7459 C CA . ARG B 1 261 ? -11.961 -20.109 -6.516 1 93.81 261 ARG B CA 1
ATOM 7460 C C . ARG B 1 261 ? -13.094 -19.781 -5.555 1 93.81 261 ARG B C 1
ATOM 7462 O O . ARG B 1 261 ? -14.266 -19.984 -5.871 1 93.81 261 ARG B O 1
ATOM 7469 N N . LEU B 1 262 ? -12.742 -19.094 -4.523 1 97.94 262 LEU B N 1
ATOM 7470 C CA . LEU B 1 262 ? -13.688 -18.734 -3.475 1 97.94 262 LEU B CA 1
ATOM 7471 C C . LEU B 1 262 ? -14.055 -17.266 -3.555 1 97.94 262 LEU B C 1
ATOM 7473 O O . LEU B 1 262 ? -15.062 -16.844 -2.99 1 97.94 262 LEU B O 1
ATOM 7477 N N . GLU B 1 263 ? -13.227 -16.469 -4.246 1 98.38 263 GLU B N 1
ATOM 7478 C CA . GLU B 1 263 ? -13.297 -15.016 -4.238 1 98.38 263 GLU B CA 1
ATOM 7479 C C . GLU B 1 263 ? -14.625 -14.523 -4.812 1 98.38 263 GLU B C 1
ATOM 7481 O O . GLU B 1 263 ? -15.227 -13.586 -4.281 1 98.38 263 GLU B O 1
ATOM 7486 N N . PRO B 1 264 ? -15.148 -15.164 -5.891 1 98.5 264 PRO B N 1
ATOM 7487 C CA . PRO B 1 264 ? -16.438 -14.695 -6.418 1 98.5 264 PRO B CA 1
ATOM 7488 C C . PRO B 1 264 ? -17.578 -14.82 -5.402 1 98.5 264 PRO B C 1
ATOM 7490 O O . PRO B 1 264 ? -18.391 -13.914 -5.273 1 98.5 264 PRO B O 1
ATOM 7493 N N . LEU B 1 265 ? -17.594 -15.953 -4.684 1 98.69 265 LEU B N 1
ATOM 7494 C CA . LEU B 1 265 ? -18.641 -16.156 -3.689 1 98.69 265 LEU B CA 1
ATOM 7495 C C . LEU B 1 265 ? -18.531 -15.125 -2.568 1 98.69 265 LEU B C 1
ATOM 7497 O O . LEU B 1 265 ? -19.531 -14.5 -2.189 1 98.69 265 LEU B O 1
ATOM 7501 N N . ALA B 1 266 ? -17.297 -14.953 -2.037 1 98.69 266 ALA B N 1
ATOM 7502 C CA . ALA B 1 266 ? -17.094 -13.984 -0.968 1 98.69 266 ALA B CA 1
ATOM 7503 C C . ALA B 1 266 ? -17.484 -12.578 -1.419 1 98.69 266 ALA B C 1
ATOM 7505 O O . ALA B 1 266 ? -18.156 -11.852 -0.687 1 98.69 266 ALA B O 1
ATOM 7506 N N . ALA B 1 267 ? -17.078 -12.211 -2.586 1 98.81 267 ALA B N 1
ATOM 7507 C CA . ALA B 1 267 ? -17.266 -10.859 -3.113 1 98.81 267 ALA B CA 1
ATOM 7508 C C . ALA B 1 267 ? -18.75 -10.57 -3.338 1 98.81 267 ALA B C 1
ATOM 7510 O O . ALA B 1 267 ? -19.25 -9.5 -2.967 1 98.81 267 ALA B O 1
ATOM 7511 N N . VAL B 1 268 ? -19.438 -11.508 -4.02 1 98.69 268 VAL B N 1
ATOM 7512 C CA . VAL B 1 268 ? -20.828 -11.25 -4.363 1 98.69 268 VAL B CA 1
ATOM 7513 C C . VAL B 1 268 ? -21.672 -11.195 -3.088 1 98.69 268 VAL B C 1
ATOM 7515 O O . VAL B 1 268 ? -22.594 -10.383 -2.982 1 98.69 268 VAL B O 1
ATOM 7518 N N . LEU B 1 269 ? -21.359 -12.086 -2.094 1 98.56 269 LEU B N 1
ATOM 7519 C CA . LEU B 1 269 ? -22.078 -12.055 -0.823 1 98.56 269 LEU B CA 1
ATOM 7520 C C . LEU B 1 269 ? -21.828 -10.734 -0.093 1 98.56 269 LEU B C 1
ATOM 7522 O O . LEU B 1 269 ? -22.766 -10.094 0.374 1 98.56 269 LEU B O 1
ATOM 7526 N N . ALA B 1 270 ? -20.547 -10.328 0.02 1 98.5 270 ALA B N 1
ATOM 7527 C CA . ALA B 1 270 ? -20.188 -9.094 0.715 1 98.5 270 ALA B CA 1
ATOM 7528 C C . ALA B 1 270 ? -20.859 -7.887 0.063 1 98.5 270 ALA B C 1
ATOM 7530 O O . ALA B 1 270 ? -21.375 -7.008 0.755 1 98.5 270 ALA B O 1
ATOM 7531 N N . TRP B 1 271 ? -20.844 -7.797 -1.242 1 98.12 271 TRP B N 1
ATOM 7532 C CA . TRP B 1 271 ? -21.312 -6.637 -1.992 1 98.12 271 TRP B CA 1
ATOM 7533 C C . TRP B 1 271 ? -22.828 -6.535 -1.942 1 98.12 271 TRP B C 1
ATOM 7535 O O . TRP B 1 271 ? -23.375 -5.449 -1.751 1 98.12 271 TRP B O 1
ATOM 7545 N N . THR B 1 272 ? -23.531 -7.684 -2.113 1 96.69 272 THR B N 1
ATOM 7546 C CA . THR B 1 272 ? -24.984 -7.66 -2.25 1 96.69 272 THR B CA 1
ATOM 7547 C C . THR B 1 272 ? -25.656 -7.633 -0.879 1 96.69 272 THR B C 1
ATOM 7549 O O . THR B 1 272 ? -26.734 -7.055 -0.722 1 96.69 272 THR B O 1
ATOM 7552 N N . GLN B 1 273 ? -24.984 -8.297 0.083 1 94.88 273 GLN B N 1
ATOM 7553 C CA . GLN B 1 273 ? -25.578 -8.336 1.417 1 94.88 273 GLN B CA 1
ATOM 7554 C C . GLN B 1 273 ? -25.016 -7.223 2.297 1 94.88 273 GLN B C 1
ATOM 7556 O O . GLN B 1 273 ? -25.562 -6.941 3.371 1 94.88 273 GLN B O 1
ATOM 7561 N N . ARG B 1 274 ? -23.953 -6.562 1.841 1 94.75 274 ARG B N 1
ATOM 7562 C CA . ARG B 1 274 ? -23.266 -5.508 2.576 1 94.75 274 ARG B CA 1
ATOM 7563 C C . ARG B 1 274 ? -22.797 -6.008 3.941 1 94.75 274 ARG B C 1
ATOM 7565 O O . ARG B 1 274 ? -23.016 -5.34 4.957 1 94.75 274 ARG B O 1
ATOM 7572 N N . LEU B 1 275 ? -22.281 -7.211 3.959 1 94.88 275 LEU B N 1
ATOM 7573 C CA . LEU B 1 275 ? -21.703 -7.852 5.137 1 94.88 275 LEU B CA 1
ATOM 7574 C C . LEU B 1 275 ? -20.25 -8.234 4.898 1 94.88 275 LEU B C 1
ATOM 7576 O O . LEU B 1 275 ? -19.891 -8.648 3.793 1 94.88 275 LEU B O 1
ATOM 7580 N N . ALA B 1 276 ? -19.438 -8.047 5.945 1 97.19 276 ALA B N 1
ATOM 7581 C CA . ALA B 1 276 ? -18.109 -8.633 5.883 1 97.19 276 ALA B CA 1
ATOM 7582 C C . ALA B 1 276 ? -18.156 -10.141 6.078 1 97.19 276 ALA B C 1
ATOM 7584 O O . ALA B 1 276 ? -18.719 -10.625 7.062 1 97.19 276 ALA B O 1
ATOM 7585 N N . VAL B 1 277 ? -17.625 -10.898 5.16 1 98.56 277 VAL B N 1
ATOM 7586 C CA . VAL B 1 277 ? -17.75 -12.352 5.234 1 98.56 277 VAL B CA 1
ATOM 7587 C C . VAL B 1 277 ? -16.375 -12.992 5.012 1 98.56 277 VAL B C 1
ATOM 7589 O O . VAL B 1 277 ? -15.469 -12.375 4.453 1 98.56 277 VAL B O 1
ATOM 7592 N N . ARG B 1 278 ? -16.188 -14.172 5.43 1 98.25 278 ARG B N 1
ATOM 7593 C CA . ARG B 1 278 ? -15.062 -15.047 5.105 1 98.25 278 ARG B CA 1
ATOM 7594 C C . ARG B 1 278 ? -15.539 -16.438 4.727 1 98.25 278 ARG B C 1
ATOM 7596 O O . ARG B 1 278 ? -16.531 -16.938 5.273 1 98.25 278 ARG B O 1
ATOM 7603 N N . VAL B 1 279 ? -14.883 -17.016 3.785 1 97.81 279 VAL B N 1
ATOM 7604 C CA . VAL B 1 279 ? -15.188 -18.359 3.305 1 97.81 279 VAL B CA 1
ATOM 7605 C C . VAL B 1 279 ? -14.016 -19.297 3.611 1 97.81 279 VAL B C 1
ATOM 7607 O O . VAL B 1 279 ? -13.211 -19.594 2.73 1 97.81 279 VAL B O 1
ATOM 7610 N N . PRO B 1 280 ? -14 -19.859 4.773 1 93.69 280 PRO B N 1
ATOM 7611 C CA . PRO B 1 280 ? -13.016 -20.906 5.055 1 93.69 280 PRO B CA 1
ATOM 7612 C C . PRO B 1 280 ? -13.422 -22.266 4.504 1 93.69 280 PRO B C 1
ATOM 7614 O O . PRO B 1 280 ? -14.609 -22.562 4.391 1 93.69 280 PRO B O 1
ATOM 7617 N N . VAL B 1 281 ? -12.453 -23.094 4.129 1 94.94 281 VAL B N 1
ATOM 7618 C CA . VAL B 1 281 ? -12.797 -24.422 3.641 1 94.94 281 VAL B CA 1
ATOM 7619 C C . VAL B 1 281 ? -12.031 -25.469 4.438 1 94.94 281 VAL B C 1
ATOM 7621 O O . VAL B 1 281 ? -10.961 -25.188 4.984 1 94.94 281 VAL B O 1
ATOM 7624 N N . THR B 1 282 ? -12.641 -26.609 4.562 1 95.44 282 THR B N 1
ATOM 7625 C CA . THR B 1 282 ? -11.961 -27.766 5.133 1 95.44 282 THR B CA 1
ATOM 7626 C C . THR B 1 282 ? -11.078 -28.453 4.09 1 95.44 282 THR B C 1
ATOM 7628 O O . THR B 1 282 ? -11.133 -28.109 2.906 1 95.44 282 THR B O 1
ATOM 7631 N N . ARG B 1 283 ? -10.227 -29.359 4.551 1 96.06 283 ARG B N 1
ATOM 7632 C CA . ARG B 1 283 ? -9.391 -30.141 3.637 1 96.06 283 ARG B CA 1
ATOM 7633 C C . ARG B 1 283 ? -10.242 -30.891 2.621 1 96.06 283 ARG B C 1
ATOM 7635 O O . ARG B 1 283 ? -9.938 -30.891 1.429 1 96.06 283 ARG B O 1
ATOM 7642 N N . GLU B 1 284 ? -11.328 -31.469 3.078 1 95.81 284 GLU B N 1
ATOM 7643 C CA . GLU B 1 284 ? -12.219 -32.219 2.211 1 95.81 284 GLU B CA 1
ATOM 7644 C C . GLU B 1 284 ? -12.859 -31.344 1.15 1 95.81 284 GLU B C 1
ATOM 7646 O O . GLU B 1 284 ? -12.977 -31.734 -0.011 1 95.81 284 GLU B O 1
ATOM 7651 N N . GLU B 1 285 ? -13.211 -30.156 1.578 1 95.94 285 GLU B N 1
ATOM 7652 C CA . GLU B 1 285 ? -13.797 -29.219 0.632 1 95.94 285 GLU B CA 1
ATOM 7653 C C . GLU B 1 285 ? -12.766 -28.766 -0.4 1 95.94 285 GLU B C 1
ATOM 7655 O O . GLU B 1 285 ? -13.109 -28.516 -1.56 1 95.94 285 GLU B O 1
ATOM 7660 N N . ALA B 1 286 ? -11.555 -28.672 0.034 1 96.25 286 ALA B N 1
ATOM 7661 C CA . ALA B 1 286 ? -10.484 -28.234 -0.866 1 96.25 286 ALA B CA 1
ATOM 7662 C C . ALA B 1 286 ? -10.328 -29.219 -2.031 1 96.25 286 ALA B C 1
ATOM 7664 O O . ALA B 1 286 ? -10 -28.797 -3.148 1 96.25 286 ALA B O 1
ATOM 7665 N N . PHE B 1 287 ? -10.617 -30.484 -1.819 1 96.88 287 PHE B N 1
ATOM 7666 C CA . PHE B 1 287 ? -10.492 -31.516 -2.855 1 96.88 287 PHE B CA 1
ATOM 7667 C C . PHE B 1 287 ? -11.531 -31.297 -3.951 1 96.88 287 PHE B C 1
ATOM 7669 O O . PHE B 1 287 ? -11.406 -31.828 -5.051 1 96.88 287 PHE B O 1
ATOM 7676 N N . LEU B 1 288 ? -12.555 -30.516 -3.611 1 96.69 288 LEU B N 1
ATOM 7677 C CA . LEU B 1 288 ? -13.648 -30.312 -4.555 1 96.69 288 LEU B CA 1
ATOM 7678 C C . LEU B 1 288 ? -13.445 -29.031 -5.363 1 96.69 288 LEU B C 1
ATOM 7680 O O . LEU B 1 288 ? -14.148 -28.797 -6.348 1 96.69 288 LEU B O 1
ATOM 7684 N N . LEU B 1 289 ? -12.453 -28.203 -5.023 1 96.25 289 LEU B N 1
ATOM 7685 C CA . LEU B 1 289 ? -12.305 -26.891 -5.637 1 96.25 289 LEU B CA 1
ATOM 7686 C C . LEU B 1 289 ? -11.586 -27 -6.98 1 96.25 289 LEU B C 1
ATOM 7688 O O . LEU B 1 289 ? -11.891 -26.25 -7.914 1 96.25 289 LEU B O 1
ATOM 7692 N N . THR B 1 290 ? -10.578 -27.812 -7.008 1 96.19 290 THR B N 1
ATOM 7693 C CA . THR B 1 290 ? -9.852 -28.031 -8.258 1 96.19 290 THR B CA 1
ATOM 7694 C C . THR B 1 290 ? -8.977 -29.281 -8.172 1 96.19 290 THR B C 1
ATOM 7696 O O . THR B 1 290 ? -8.57 -29.688 -7.078 1 96.19 290 THR B O 1
ATOM 7699 N N . THR B 1 291 ? -8.781 -29.922 -9.297 1 96.62 291 THR B N 1
ATOM 7700 C CA . THR B 1 291 ? -7.902 -31.078 -9.43 1 96.62 291 THR B CA 1
ATOM 7701 C C . THR B 1 291 ? -6.941 -30.906 -10.602 1 96.62 291 THR B C 1
ATOM 7703 O O . THR B 1 291 ? -7.043 -29.922 -11.352 1 96.62 291 THR B O 1
ATOM 7706 N N . ARG B 1 292 ? -5.969 -31.734 -10.688 1 97.69 292 ARG B N 1
ATOM 7707 C CA . ARG B 1 292 ? -5.18 -31.844 -11.906 1 97.69 292 ARG B CA 1
ATOM 7708 C C . ARG B 1 292 ? -5.906 -32.656 -12.961 1 97.69 292 ARG B C 1
ATOM 7710 O O . ARG B 1 292 ? -6.543 -33.656 -12.648 1 97.69 292 ARG B O 1
ATOM 7717 N N . HIS B 1 293 ? -5.805 -32.344 -14.188 1 98.06 293 HIS B N 1
ATOM 7718 C CA . HIS B 1 293 ? -6.445 -33.031 -15.289 1 98.06 293 HIS B CA 1
ATOM 7719 C C . HIS B 1 293 ? -5.977 -34.5 -15.359 1 98.06 293 HIS B C 1
ATOM 7721 O O . HIS B 1 293 ? -4.773 -34.75 -15.383 1 98.06 293 HIS B O 1
ATOM 7727 N N . GLY B 1 294 ? -6.941 -35.469 -15.367 1 97.5 294 GLY B N 1
ATOM 7728 C CA . GLY B 1 294 ? -6.621 -36.781 -15.93 1 97.5 294 GLY B CA 1
ATOM 7729 C C . GLY B 1 294 ? -6.414 -36.75 -17.438 1 97.5 294 GLY B C 1
ATOM 7730 O O . GLY B 1 294 ? -6.965 -35.875 -18.125 1 97.5 294 GLY B O 1
ATOM 7731 N N . CYS B 1 295 ? -5.598 -37.656 -17.906 1 98.19 295 CYS B N 1
ATOM 7732 C CA . CYS B 1 295 ? -5.254 -37.594 -19.328 1 98.19 295 CYS B CA 1
ATOM 7733 C C . CYS B 1 295 ? -5.02 -39 -19.875 1 98.19 295 CYS B C 1
ATOM 7735 O O . CYS B 1 295 ? -4.492 -39.875 -19.172 1 98.19 295 CYS B O 1
ATOM 7737 N N . ARG B 1 296 ? -5.484 -39.219 -21.016 1 98 296 ARG B N 1
ATOM 7738 C CA . ARG B 1 296 ? -5.168 -40.438 -21.781 1 98 296 ARG B CA 1
ATOM 7739 C C . ARG B 1 296 ? -4.574 -40.062 -23.141 1 98 296 ARG B C 1
ATOM 7741 O O . ARG B 1 296 ? -5.059 -39.125 -23.812 1 98 296 ARG B O 1
ATOM 7748 N N . VAL B 1 297 ? -3.518 -40.656 -23.5 1 98.31 297 VAL B N 1
ATOM 7749 C CA . VAL B 1 297 ? -2.846 -40.406 -24.766 1 98.31 297 VAL B CA 1
ATOM 7750 C C . VAL B 1 297 ? -2.707 -41.719 -25.547 1 98.31 297 VAL B C 1
ATOM 7752 O O . VAL B 1 297 ? -2.143 -42.688 -25.047 1 98.31 297 VAL B O 1
ATOM 7755 N N . THR B 1 298 ? -3.254 -41.781 -26.734 1 98.25 298 THR B N 1
ATOM 7756 C CA . THR B 1 298 ? -3.055 -42.875 -27.672 1 98.25 298 THR B CA 1
ATOM 7757 C C . THR B 1 298 ? -2.273 -42.406 -28.891 1 98.25 298 THR B C 1
ATOM 7759 O O . THR B 1 298 ? -2.504 -41.281 -29.391 1 98.25 298 THR B O 1
ATOM 7762 N N . GLY B 1 299 ? -1.347 -43.219 -29.344 1 97.94 299 GLY B N 1
ATOM 7763 C CA . GLY B 1 299 ? -0.553 -42.844 -30.5 1 97.94 299 GLY B CA 1
ATOM 7764 C C . GLY B 1 299 ? 0.595 -43.781 -30.781 1 97.94 299 GLY B C 1
ATOM 7765 O O . GLY B 1 299 ? 0.57 -44.938 -30.359 1 97.94 299 GLY B O 1
ATOM 7766 N N . SER B 1 300 ? 1.502 -43.25 -31.641 1 96.88 300 SER B N 1
ATOM 7767 C CA . SER B 1 300 ? 2.633 -44.094 -32.031 1 96.88 300 SER B CA 1
ATOM 7768 C C . SER B 1 300 ? 3.857 -43.25 -32.344 1 96.88 300 SER B C 1
ATOM 7770 O O . SER B 1 300 ? 3.73 -42.062 -32.656 1 96.88 300 SER B O 1
ATOM 7772 N N . MET B 1 301 ? 4.977 -43.812 -32.188 1 97 301 MET B N 1
ATOM 7773 C CA . MET B 1 301 ? 6.23 -43.25 -32.688 1 97 301 MET B CA 1
ATOM 7774 C C . MET B 1 301 ? 7.004 -44.281 -33.5 1 97 301 MET B C 1
ATOM 7776 O O . MET B 1 301 ? 6.965 -45.5 -33.188 1 97 301 MET B O 1
ATOM 7780 N N . THR B 1 302 ? 7.695 -43.844 -34.531 1 96.5 302 THR B N 1
ATOM 7781 C CA . THR B 1 302 ? 8.43 -44.75 -35.438 1 96.5 302 THR B CA 1
ATOM 7782 C C . THR B 1 302 ? 9.875 -44.25 -35.594 1 96.5 302 THR B C 1
ATOM 7784 O O . THR B 1 302 ? 10.133 -43.062 -35.719 1 96.5 302 THR B O 1
ATOM 7787 N N . ALA B 1 303 ? 10.805 -45.156 -35.531 1 96.25 303 ALA B N 1
ATOM 7788 C CA . ALA B 1 303 ? 12.211 -44.875 -35.812 1 96.25 303 ALA B CA 1
ATOM 7789 C C . ALA B 1 303 ? 12.758 -45.781 -36.906 1 96.25 303 ALA B C 1
ATOM 7791 O O . ALA B 1 303 ? 12.297 -46.906 -37.062 1 96.25 303 ALA B O 1
ATOM 7792 N N . ASP B 1 304 ? 13.766 -45.344 -37.594 1 94.25 304 ASP B N 1
ATOM 7793 C CA . ASP B 1 304 ? 14.43 -46.219 -38.594 1 94.25 304 ASP B CA 1
ATOM 7794 C C . ASP B 1 304 ? 15.484 -47.094 -37.906 1 94.25 304 ASP B C 1
ATOM 7796 O O . ASP B 1 304 ? 15.602 -47.094 -36.688 1 94.25 304 ASP B O 1
ATOM 7800 N N . ALA B 1 305 ? 16.203 -47.844 -38.719 1 91.06 305 ALA B N 1
ATOM 7801 C CA . ALA B 1 305 ? 17.141 -48.844 -38.188 1 91.06 305 ALA B CA 1
ATOM 7802 C C . ALA B 1 305 ? 18.312 -48.188 -37.5 1 91.06 305 ALA B C 1
ATOM 7804 O O . ALA B 1 305 ? 18.922 -48.75 -36.594 1 91.06 305 ALA B O 1
ATOM 7805 N N . ASP B 1 306 ? 18.562 -46.906 -37.875 1 92.06 306 ASP B N 1
ATOM 7806 C CA . ASP B 1 306 ? 19.656 -46.156 -37.281 1 92.06 306 ASP B CA 1
ATOM 7807 C C . ASP B 1 306 ? 19.203 -45.406 -36.031 1 92.06 306 ASP B C 1
ATOM 7809 O O . ASP B 1 306 ? 20.016 -44.75 -35.344 1 92.06 306 ASP B O 1
ATOM 7813 N N . GLY B 1 307 ? 17.938 -45.469 -35.719 1 94.62 307 GLY B N 1
ATOM 7814 C CA . GLY B 1 307 ? 17.406 -44.875 -34.5 1 94.62 307 GLY B CA 1
ATOM 7815 C C . GLY B 1 307 ? 16.906 -43.469 -34.688 1 94.62 307 GLY B C 1
ATOM 7816 O O . GLY B 1 307 ? 16.594 -42.781 -33.719 1 94.62 307 GLY B O 1
ATOM 7817 N N . ASN B 1 308 ? 16.859 -43 -35.938 1 95.06 308 ASN B N 1
ATOM 7818 C CA . ASN B 1 308 ? 16.297 -41.688 -36.188 1 95.06 308 ASN B CA 1
ATOM 7819 C C . ASN B 1 308 ? 14.781 -41.719 -36.125 1 95.06 308 ASN B C 1
ATOM 7821 O O . ASN B 1 308 ? 14.141 -42.594 -36.719 1 95.06 308 ASN B O 1
ATOM 7825 N N . LEU B 1 309 ? 14.188 -40.75 -35.469 1 96.31 309 LEU B N 1
ATOM 7826 C CA . LEU B 1 309 ? 12.734 -40.688 -35.344 1 96.31 309 LEU B CA 1
ATOM 7827 C C . LEU B 1 309 ? 12.094 -40.188 -36.625 1 96.31 309 LEU B C 1
ATOM 7829 O O . LEU B 1 309 ? 12.445 -39.125 -37.125 1 96.31 309 LEU B O 1
ATOM 7833 N N . LEU B 1 310 ? 11.078 -40.906 -37.125 1 95.56 310 LEU B N 1
ATOM 7834 C CA . LEU B 1 310 ? 10.469 -40.625 -38.406 1 95.56 310 LEU B CA 1
ATOM 7835 C C . LEU B 1 310 ? 9.086 -40.031 -38.25 1 95.56 310 LEU B C 1
ATOM 7837 O O . LEU B 1 310 ? 8.688 -39.156 -39.031 1 95.56 310 LEU B O 1
ATOM 7841 N N . ASP B 1 311 ? 8.406 -40.594 -37.312 1 95.38 311 ASP B N 1
ATOM 7842 C CA . ASP B 1 311 ? 7 -40.219 -37.188 1 95.38 311 ASP B CA 1
ATOM 7843 C C . ASP B 1 311 ? 6.531 -40.281 -35.719 1 95.38 311 ASP B C 1
ATOM 7845 O O . ASP B 1 311 ? 6.949 -41.156 -34.969 1 95.38 311 ASP B O 1
ATOM 7849 N N . ALA B 1 312 ? 5.688 -39.344 -35.375 1 96.88 312 ALA B N 1
ATOM 7850 C CA . ALA B 1 312 ? 5.02 -39.344 -34.094 1 96.88 312 ALA B CA 1
ATOM 7851 C C . ALA B 1 312 ? 3.562 -38.938 -34.219 1 96.88 312 ALA B C 1
ATOM 7853 O O . ALA B 1 312 ? 3.264 -37.875 -34.781 1 96.88 312 ALA B O 1
ATOM 7854 N N . THR B 1 313 ? 2.635 -39.75 -33.719 1 97.56 313 THR B N 1
ATOM 7855 C CA . THR B 1 313 ? 1.215 -39.406 -33.656 1 97.56 313 THR B CA 1
ATOM 7856 C C . THR B 1 313 ? 0.725 -39.469 -32.219 1 97.56 313 THR B C 1
ATOM 7858 O O . THR B 1 313 ? 1.232 -40.25 -31.391 1 97.56 313 THR B O 1
ATOM 7861 N N . ALA B 1 314 ? -0.178 -38.594 -31.875 1 98.44 314 ALA B N 1
ATOM 7862 C CA . ALA B 1 314 ? -0.747 -38.625 -30.531 1 98.44 314 ALA B CA 1
ATOM 7863 C C . ALA B 1 314 ? -2.172 -38.062 -30.531 1 98.44 314 ALA B C 1
ATOM 7865 O O . ALA B 1 314 ? -2.439 -37.031 -31.109 1 98.44 314 ALA B O 1
ATOM 7866 N N . ASP B 1 315 ? -3.092 -38.781 -30.016 1 98.44 315 ASP B N 1
ATOM 7867 C CA . ASP B 1 315 ? -4.43 -38.312 -29.641 1 98.44 315 ASP B CA 1
ATOM 7868 C C . ASP B 1 315 ? -4.535 -38.125 -28.125 1 98.44 315 ASP B C 1
ATOM 7870 O O . ASP B 1 315 ? -4.59 -39.094 -27.375 1 98.44 315 ASP B O 1
ATOM 7874 N N . VAL B 1 316 ? -4.488 -36.906 -27.75 1 98.62 316 VAL B N 1
ATOM 7875 C CA . VAL B 1 316 ? -4.445 -36.531 -26.328 1 98.62 316 VAL B CA 1
ATOM 7876 C C . VAL B 1 316 ? -5.836 -36.094 -25.875 1 98.62 316 VAL B C 1
ATOM 7878 O O . VAL B 1 316 ? -6.473 -35.25 -26.5 1 98.62 316 VAL B O 1
ATOM 7881 N N . ARG B 1 317 ? -6.336 -36.656 -24.781 1 98.31 317 ARG B N 1
ATOM 7882 C CA . ARG B 1 317 ? -7.641 -36.312 -24.219 1 98.31 317 ARG B CA 1
ATOM 7883 C C . ARG B 1 317 ? -7.523 -35.906 -22.75 1 98.31 317 ARG B C 1
ATOM 7885 O O . ARG B 1 317 ? -7.273 -36.781 -21.891 1 98.31 317 ARG B O 1
ATOM 7892 N N . TYR B 1 318 ? -7.766 -34.656 -22.469 1 98.19 318 TYR B N 1
ATOM 7893 C CA . TYR B 1 318 ? -7.73 -34.125 -21.109 1 98.19 318 TYR B CA 1
ATOM 7894 C C . TYR B 1 318 ? -9.133 -34.062 -20.516 1 98.19 318 TYR B C 1
ATOM 7896 O O . TYR B 1 318 ? -10.047 -33.5 -21.125 1 98.19 318 TYR B O 1
ATOM 7904 N N . ASP B 1 319 ? -9.336 -34.656 -19.344 1 98.25 319 ASP B N 1
ATOM 7905 C CA . ASP B 1 319 ? -10.578 -34.562 -18.578 1 98.25 319 ASP B CA 1
ATOM 7906 C C . ASP B 1 319 ? -10.609 -33.281 -17.719 1 98.25 319 ASP B C 1
ATOM 7908 O O . ASP B 1 319 ? -9.992 -33.219 -16.656 1 98.25 319 ASP B O 1
ATOM 7912 N N . THR B 1 320 ? -11.375 -32.281 -18.125 1 97.88 320 THR B N 1
ATOM 7913 C CA . THR B 1 320 ? -11.336 -31.016 -17.438 1 97.88 320 THR B CA 1
ATOM 7914 C C . THR B 1 320 ? -12.406 -30.953 -16.344 1 97.88 320 THR B C 1
ATOM 7916 O O . THR B 1 320 ? -12.398 -30.031 -15.508 1 97.88 320 THR B O 1
ATOM 7919 N N . GLY B 1 321 ? -13.266 -31.906 -16.266 1 97.81 321 GLY B N 1
ATOM 7920 C CA . GLY B 1 321 ? -14.352 -31.875 -15.297 1 97.81 321 GLY B CA 1
ATOM 7921 C C . GLY B 1 321 ? -15.492 -30.969 -15.711 1 97.81 321 GLY B C 1
ATOM 7922 O O . GLY B 1 321 ? -15.75 -30.797 -16.906 1 97.81 321 GLY B O 1
ATOM 7923 N N . ALA B 1 322 ? -16.25 -30.516 -14.766 1 97.69 322 ALA B N 1
ATOM 7924 C CA . ALA B 1 322 ? -17.531 -29.859 -14.984 1 97.69 322 ALA B CA 1
ATOM 7925 C C . ALA B 1 322 ? -17.344 -28.484 -15.617 1 97.69 322 ALA B C 1
ATOM 7927 O O . ALA B 1 322 ? -18.234 -27.984 -16.297 1 97.69 322 ALA B O 1
ATOM 7928 N N . TYR B 1 323 ? -16.266 -27.844 -15.391 1 96.88 323 TYR B N 1
ATOM 7929 C CA . TYR B 1 323 ? -16.031 -26.484 -15.875 1 96.88 323 TYR B CA 1
ATOM 7930 C C . TYR B 1 323 ? -14.656 -26.375 -16.516 1 96.88 323 TYR B C 1
ATOM 7932 O O . TYR B 1 323 ? -13.734 -27.125 -16.188 1 96.88 323 TYR B O 1
ATOM 7940 N N . ALA B 1 324 ? -14.508 -25.375 -17.406 1 95.62 324 ALA B N 1
ATOM 7941 C CA . ALA B 1 324 ? -13.344 -25.312 -18.297 1 95.62 324 ALA B CA 1
ATOM 7942 C C . ALA B 1 324 ? -12.102 -24.859 -17.531 1 95.62 324 ALA B C 1
ATOM 7944 O O . ALA B 1 324 ? -10.984 -25.297 -17.828 1 95.62 324 ALA B O 1
ATOM 7945 N N . ASP B 1 325 ? -12.43 -23.922 -16.484 1 95.56 325 ASP B N 1
ATOM 7946 C CA . ASP B 1 325 ? -11.266 -23.266 -15.891 1 95.56 325 ASP B CA 1
ATOM 7947 C C . ASP B 1 325 ? -10.281 -22.828 -16.969 1 95.56 325 ASP B C 1
ATOM 7949 O O . ASP B 1 325 ? -10.664 -22.172 -17.953 1 95.56 325 ASP B O 1
ATOM 7953 N N . ILE B 1 326 ? -9.039 -23.234 -16.891 1 95.88 326 ILE B N 1
ATOM 7954 C CA . ILE B 1 326 ? -8.07 -22.875 -17.922 1 95.88 326 ILE B CA 1
ATOM 7955 C C . ILE B 1 326 ? -7.676 -24.109 -18.719 1 95.88 326 ILE B C 1
ATOM 7957 O O . ILE B 1 326 ? -6.625 -24.125 -19.375 1 95.88 326 ILE B O 1
ATOM 7961 N N . GLY B 1 327 ? -8.523 -25.141 -18.766 1 96.25 327 GLY B N 1
ATOM 7962 C CA . GLY B 1 327 ? -8.281 -26.391 -19.438 1 96.25 327 GLY B CA 1
ATOM 7963 C C . GLY B 1 327 ? -7.902 -26.234 -20.891 1 96.25 327 GLY B C 1
ATOM 7964 O O . GLY B 1 327 ? -6.992 -26.891 -21.391 1 96.25 327 GLY B O 1
ATOM 7965 N N . PRO B 1 328 ? -8.617 -25.312 -21.594 1 94.69 328 PRO B N 1
ATOM 7966 C CA . PRO B 1 328 ? -8.281 -25.094 -23 1 94.69 328 PRO B CA 1
ATOM 7967 C C . PRO B 1 328 ? -6.816 -24.703 -23.203 1 94.69 328 PRO B C 1
ATOM 7969 O O . PRO B 1 328 ? -6.16 -25.203 -24.125 1 94.69 328 PRO B O 1
ATOM 7972 N N . ARG B 1 329 ? -6.285 -23.859 -22.438 1 93.31 329 ARG B N 1
ATOM 7973 C CA . ARG B 1 329 ? -4.887 -23.453 -22.547 1 93.31 329 ARG B CA 1
ATOM 7974 C C . ARG B 1 329 ? -3.955 -24.609 -22.219 1 93.31 329 ARG B C 1
ATOM 7976 O O . ARG B 1 329 ? -2.922 -24.797 -22.859 1 93.31 329 ARG B O 1
ATOM 7983 N N . ILE B 1 330 ? -4.324 -25.344 -21.172 1 96.19 330 ILE B N 1
ATOM 7984 C CA . ILE B 1 330 ? -3.551 -26.516 -20.781 1 96.19 330 ILE B CA 1
ATOM 7985 C C . ILE B 1 330 ? -3.502 -27.516 -21.938 1 96.19 330 ILE B C 1
ATOM 7987 O O . ILE B 1 330 ? -2.441 -28.062 -22.25 1 96.19 330 ILE B O 1
ATOM 7991 N N . THR B 1 331 ? -4.594 -27.719 -22.562 1 96.12 331 THR B N 1
ATOM 7992 C CA . THR B 1 331 ? -4.734 -28.656 -23.672 1 96.12 331 THR B CA 1
ATOM 7993 C C . THR B 1 331 ? -3.854 -28.25 -24.844 1 96.12 331 THR B C 1
ATOM 7995 O O . THR B 1 331 ? -3.156 -29.078 -25.422 1 96.12 331 THR B O 1
ATOM 7998 N N . ALA B 1 332 ? -3.846 -26.969 -25.109 1 94.56 332 ALA B N 1
ATOM 7999 C CA . ALA B 1 332 ? -3.045 -26.484 -26.234 1 94.56 332 ALA B CA 1
ATOM 8000 C C . ALA B 1 332 ? -1.556 -26.531 -25.906 1 94.56 332 ALA B C 1
ATOM 8002 O O . ALA B 1 332 ? -0.762 -27.062 -26.672 1 94.56 332 ALA B O 1
ATOM 8003 N N . LYS B 1 333 ? -1.181 -26.047 -24.781 1 94.5 333 LYS B N 1
ATOM 8004 C CA . LYS B 1 333 ? 0.225 -25.906 -24.422 1 94.5 333 LYS B CA 1
ATOM 8005 C C . LYS B 1 333 ? 0.869 -27.266 -24.172 1 94.5 333 LYS B C 1
ATOM 8007 O O . LYS B 1 333 ? 2.045 -27.469 -24.484 1 94.5 333 LYS B O 1
ATOM 8012 N N . SER B 1 334 ? 0.13 -28.125 -23.562 1 96.38 334 SER B N 1
ATOM 8013 C CA . SER B 1 334 ? 0.658 -29.469 -23.312 1 96.38 334 SER B CA 1
ATOM 8014 C C . SER B 1 334 ? 0.609 -30.328 -24.562 1 96.38 334 SER B C 1
ATOM 8016 O O . SER B 1 334 ? 1.531 -31.094 -24.828 1 96.38 334 SER B O 1
ATOM 8018 N N . GLY B 1 335 ? -0.464 -30.156 -25.344 1 96.12 335 GLY B N 1
ATOM 8019 C CA . GLY B 1 335 ? -0.549 -30.875 -26.609 1 96.12 335 GLY B CA 1
ATOM 8020 C C . GLY B 1 335 ? 0.615 -30.594 -27.531 1 96.12 335 GLY B C 1
ATOM 8021 O O . GLY B 1 335 ? 1.083 -31.484 -28.234 1 96.12 335 GLY B O 1
ATOM 8022 N N . MET B 1 336 ? 1.063 -29.406 -27.484 1 96.31 336 MET B N 1
ATOM 8023 C CA . MET B 1 336 ? 2.184 -28.969 -28.312 1 96.31 336 MET B CA 1
ATOM 8024 C C . MET B 1 336 ? 3.465 -29.703 -27.922 1 96.31 336 MET B C 1
ATOM 8026 O O . MET B 1 336 ? 4.387 -29.828 -28.734 1 96.31 336 MET B O 1
ATOM 8030 N N . MET B 1 337 ? 3.52 -30.203 -26.75 1 97.56 337 MET B N 1
ATOM 8031 C CA . MET B 1 337 ? 4.723 -30.844 -26.25 1 97.56 337 MET B CA 1
ATOM 8032 C C . MET B 1 337 ? 4.633 -32.375 -26.406 1 97.56 337 MET B C 1
ATOM 8034 O O . MET B 1 337 ? 5.594 -33.094 -26.125 1 97.56 337 MET B O 1
ATOM 8038 N N . ALA B 1 338 ? 3.547 -32.906 -26.922 1 98 338 ALA B N 1
ATOM 8039 C CA . ALA B 1 338 ? 3.266 -34.344 -26.969 1 98 338 ALA B CA 1
ATOM 8040 C C . ALA B 1 338 ? 4.352 -35.094 -27.734 1 98 338 ALA B C 1
ATOM 8042 O O . ALA B 1 338 ? 4.711 -36.219 -27.375 1 98 338 ALA B O 1
ATOM 8043 N N . PRO B 1 339 ? 4.984 -34.469 -28.828 1 97.31 339 PRO B N 1
ATOM 8044 C CA . PRO B 1 339 ? 6.035 -35.219 -29.547 1 97.31 339 PRO B CA 1
ATOM 8045 C C . PRO B 1 339 ? 7.359 -35.25 -28.781 1 97.31 339 PRO B C 1
ATOM 8047 O O . PRO B 1 339 ? 8.266 -36 -29.141 1 97.31 339 PRO B O 1
ATOM 8050 N N . GLY B 1 340 ? 7.473 -34.344 -27.719 1 97.88 340 GLY B N 1
ATOM 8051 C CA . GLY B 1 340 ? 8.711 -34.281 -26.953 1 97.88 340 GLY B CA 1
ATOM 8052 C C . GLY B 1 340 ? 9.766 -33.406 -27.609 1 97.88 340 GLY B C 1
ATOM 8053 O O . GLY B 1 340 ? 9.508 -32.812 -28.656 1 97.88 340 GLY B O 1
ATOM 8054 N N . PRO B 1 341 ? 10.883 -33.281 -26.922 1 98.31 341 PRO B N 1
ATOM 8055 C CA . PRO B 1 341 ? 11.961 -32.438 -27.438 1 98.31 341 PRO B CA 1
ATOM 8056 C C . PRO B 1 341 ? 12.875 -33.156 -28.406 1 98.31 341 PRO B C 1
ATOM 8058 O O . PRO B 1 341 ? 14.102 -33.156 -28.234 1 98.31 341 PRO B O 1
ATOM 8061 N N . TYR B 1 342 ? 12.305 -33.688 -29.5 1 98.38 342 TYR B N 1
ATOM 8062 C CA . TYR B 1 342 ? 13.055 -34.531 -30.422 1 98.38 342 TYR B CA 1
ATOM 8063 C C . TYR B 1 342 ? 12.906 -34.062 -31.859 1 98.38 342 TYR B C 1
ATOM 8065 O O . TYR B 1 342 ? 11.891 -33.469 -32.219 1 98.38 342 TYR B O 1
ATOM 8073 N N . ARG B 1 343 ? 13.992 -34.281 -32.562 1 96.62 343 ARG B N 1
ATOM 8074 C CA . ARG B 1 343 ? 13.898 -34.156 -34.031 1 96.62 343 ARG B CA 1
ATOM 8075 C C . ARG B 1 343 ? 13.078 -35.281 -34.625 1 96.62 343 ARG B C 1
ATOM 8077 O O . ARG B 1 343 ? 13.5 -36.438 -34.594 1 96.62 343 ARG B O 1
ATOM 8084 N N . ILE B 1 344 ? 11.93 -34.938 -35.219 1 95.94 344 ILE B N 1
ATOM 8085 C CA . ILE B 1 344 ? 11.016 -35.938 -35.75 1 95.94 344 ILE B CA 1
ATOM 8086 C C . ILE B 1 344 ? 10.617 -35.562 -37.188 1 95.94 344 ILE B C 1
ATOM 8088 O O . ILE B 1 344 ? 10.312 -34.406 -37.469 1 95.94 344 ILE B O 1
ATOM 8092 N N . GLY B 1 345 ? 10.594 -36.469 -38.031 1 93.75 345 GLY B N 1
ATOM 8093 C CA . GLY B 1 345 ? 10.281 -36.188 -39.438 1 93.75 345 GLY B CA 1
ATOM 8094 C C . GLY B 1 345 ? 8.875 -35.688 -39.656 1 93.75 345 GLY B C 1
ATOM 8095 O O . GLY B 1 345 ? 8.68 -34.656 -40.344 1 93.75 345 GLY B O 1
ATOM 8096 N N . ARG B 1 346 ? 7.902 -36.375 -39.094 1 95.62 346 ARG B N 1
ATOM 8097 C CA . ARG B 1 346 ? 6.504 -36 -39.219 1 95.62 346 ARG B CA 1
ATOM 8098 C C . ARG B 1 346 ? 5.777 -36.125 -37.875 1 95.62 346 ARG B C 1
ATOM 8100 O O . ARG B 1 346 ? 5.977 -37.094 -37.156 1 95.62 346 ARG B O 1
ATOM 8107 N N . VAL B 1 347 ? 5.02 -35.094 -37.625 1 97.25 347 VAL B N 1
ATOM 8108 C CA . VAL B 1 347 ? 4.246 -35.094 -36.375 1 97.25 347 VAL B CA 1
ATOM 8109 C C . VAL B 1 347 ? 2.77 -34.844 -36.688 1 97.25 347 VAL B C 1
ATOM 8111 O O . VAL B 1 347 ? 2.434 -34 -37.531 1 97.25 347 VAL B O 1
ATOM 8114 N N . ASP B 1 348 ? 1.871 -35.594 -36.094 1 97.5 348 ASP B N 1
ATOM 8115 C CA . ASP B 1 348 ? 0.423 -35.406 -36.125 1 97.5 348 ASP B CA 1
ATOM 8116 C C . ASP B 1 348 ? -0.202 -35.594 -34.75 1 97.5 348 ASP B C 1
ATOM 8118 O O . ASP B 1 348 ? -0.367 -36.719 -34.312 1 97.5 348 ASP B O 1
ATOM 8122 N N . VAL B 1 349 ? -0.56 -34.5 -34.125 1 98.25 349 VAL B N 1
ATOM 8123 C CA . VAL B 1 349 ? -1.085 -34.531 -32.781 1 98.25 349 VAL B CA 1
ATOM 8124 C C . VAL B 1 349 ? -2.482 -33.906 -32.75 1 98.25 349 VAL B C 1
ATOM 8126 O O . VAL B 1 349 ? -2.732 -32.875 -33.406 1 98.25 349 VAL B O 1
ATOM 8129 N N . ARG B 1 350 ? -3.439 -34.5 -32.156 1 97.38 350 ARG B N 1
ATOM 8130 C CA . ARG B 1 350 ? -4.754 -34 -31.781 1 97.38 350 ARG B CA 1
ATOM 8131 C C . ARG B 1 350 ? -4.934 -33.969 -30.266 1 97.38 350 ARG B C 1
ATOM 8133 O O . ARG B 1 350 ? -4.785 -35 -29.609 1 97.38 350 ARG B O 1
ATOM 8140 N N . SER B 1 351 ? -5.117 -32.812 -29.734 1 97.25 351 SER B N 1
ATOM 8141 C CA . SER B 1 351 ? -5.293 -32.656 -28.297 1 97.25 351 SER B CA 1
ATOM 8142 C C . SER B 1 351 ? -6.648 -32.031 -27.984 1 97.25 351 SER B C 1
ATOM 8144 O O . SER B 1 351 ? -6.992 -30.969 -28.5 1 97.25 351 SER B O 1
ATOM 8146 N N . ARG B 1 352 ? -7.469 -32.625 -27.109 1 97 352 ARG B N 1
ATOM 8147 C CA . ARG B 1 352 ? -8.836 -32.188 -26.844 1 97 352 ARG B CA 1
ATOM 8148 C C . ARG B 1 352 ? -9.07 -31.984 -25.359 1 97 352 ARG B C 1
ATOM 8150 O O . ARG B 1 352 ? -8.586 -32.75 -24.531 1 97 352 ARG B O 1
ATOM 8157 N N . CYS B 1 353 ? -9.758 -30.875 -25.016 1 96.88 353 CYS B N 1
ATOM 8158 C CA . CYS B 1 353 ? -10.25 -30.578 -23.672 1 96.88 353 CYS B CA 1
ATOM 8159 C C . CYS B 1 353 ? -11.703 -31 -23.516 1 96.88 353 CYS B C 1
ATOM 8161 O O . CYS B 1 353 ? -12.578 -30.516 -24.25 1 96.88 353 CYS B O 1
ATOM 8163 N N . VAL B 1 354 ? -12.016 -31.875 -22.547 1 97.56 354 VAL B N 1
ATOM 8164 C CA . VAL B 1 354 ? -13.32 -32.531 -22.547 1 97.56 354 VAL B CA 1
ATOM 8165 C C . VAL B 1 354 ? -14.016 -32.312 -21.203 1 97.56 354 VAL B C 1
ATOM 8167 O O . VAL B 1 354 ? -13.438 -32.594 -20.156 1 97.56 354 VAL B O 1
ATOM 8170 N N . TYR B 1 355 ? -15.266 -31.844 -21.219 1 97.12 355 TYR B N 1
ATOM 8171 C CA . TYR B 1 355 ? -16.109 -31.734 -20.016 1 97.12 355 TYR B CA 1
ATOM 8172 C C . TYR B 1 355 ? -16.562 -33.094 -19.547 1 97.12 355 TYR B C 1
ATOM 8174 O O . TYR B 1 355 ? -16.891 -33.969 -20.359 1 97.12 355 TYR B O 1
ATOM 8182 N N . THR B 1 356 ? -16.578 -33.344 -18.328 1 97.62 356 THR B N 1
ATOM 8183 C CA . THR B 1 356 ? -17.219 -34.469 -17.672 1 97.62 356 THR B CA 1
ATOM 8184 C C . THR B 1 356 ? -17.938 -34.031 -16.406 1 97.62 356 THR B C 1
ATOM 8186 O O . THR B 1 356 ? -17.797 -32.875 -15.977 1 97.62 356 THR B O 1
ATOM 8189 N N . ASN B 1 357 ? -18.766 -34.875 -15.836 1 98.06 357 ASN B N 1
ATOM 8190 C CA . ASN B 1 357 ? -19.469 -34.562 -14.594 1 98.06 357 ASN B CA 1
ATOM 8191 C C . ASN B 1 357 ? -18.625 -34.969 -13.375 1 98.06 357 ASN B C 1
ATOM 8193 O O . ASN B 1 357 ? -19.062 -35.781 -12.555 1 98.06 357 ASN B O 1
ATOM 8197 N N . LYS B 1 358 ? -17.469 -34.406 -13.211 1 97.88 358 LYS B N 1
ATOM 8198 C CA . LYS B 1 358 ? -16.516 -34.5 -12.109 1 97.88 358 LYS B CA 1
ATOM 8199 C C . LYS B 1 358 ? -16.062 -33.094 -11.648 1 97.88 358 LYS B C 1
ATOM 8201 O O . LYS B 1 358 ? -16.312 -32.094 -12.336 1 97.88 358 LYS B O 1
ATOM 8206 N N . PRO B 1 359 ? -15.523 -33.031 -10.438 1 96.75 359 PRO B N 1
ATOM 8207 C CA . PRO B 1 359 ? -14.969 -31.719 -10.055 1 96.75 359 PRO B CA 1
ATOM 8208 C C . PRO B 1 359 ? -14 -31.156 -11.102 1 96.75 359 PRO B C 1
ATOM 8210 O O . PRO B 1 359 ? -13.25 -31.906 -11.719 1 96.75 359 PRO B O 1
ATOM 8213 N N . SER B 1 360 ? -14.031 -29.891 -11.25 1 97 360 SER B N 1
ATOM 8214 C CA . SER B 1 360 ? -13.266 -29.219 -12.297 1 97 360 SER B CA 1
ATOM 8215 C C . SER B 1 360 ? -11.766 -29.391 -12.078 1 97 360 SER B C 1
ATOM 8217 O O . SER B 1 360 ? -11.289 -29.312 -10.938 1 97 360 SER B O 1
ATOM 8219 N N . ALA B 1 361 ? -11.062 -29.641 -13.172 1 97.5 361 ALA B N 1
ATOM 8220 C CA . ALA B 1 361 ? -9.602 -29.641 -13.156 1 97.5 361 ALA B CA 1
ATOM 8221 C C . ALA B 1 361 ? -9.055 -28.266 -13.547 1 97.5 361 ALA B C 1
ATOM 8223 O O . ALA B 1 361 ? -9.727 -27.5 -14.234 1 97.5 361 ALA B O 1
ATOM 8224 N N . GLY B 1 362 ? -7.953 -27.922 -13.031 1 96.12 362 GLY B N 1
ATOM 8225 C CA . GLY B 1 362 ? -7.297 -26.656 -13.32 1 96.12 362 GLY B CA 1
ATOM 8226 C C . GLY B 1 362 ? -5.785 -26.766 -13.391 1 96.12 362 GLY B C 1
ATOM 8227 O O . GLY B 1 362 ? -5.246 -27.859 -13.57 1 96.12 362 GLY B O 1
ATOM 8228 N N . PRO B 1 363 ? -5.141 -25.594 -13.312 1 96.56 363 PRO B N 1
ATOM 8229 C CA . PRO B 1 363 ? -3.682 -25.609 -13.43 1 96.56 363 PRO B CA 1
ATOM 8230 C C . PRO B 1 363 ? -3.004 -26.375 -12.297 1 96.56 363 PRO B C 1
ATOM 8232 O O . PRO B 1 363 ? -3.418 -26.266 -11.141 1 96.56 363 PRO B O 1
ATOM 8235 N N . PHE B 1 364 ? -2.062 -27.172 -12.625 1 97.5 364 PHE B N 1
ATOM 8236 C CA . PHE B 1 364 ? -1.188 -27.922 -11.734 1 97.5 364 PHE B CA 1
ATOM 8237 C C . PHE B 1 364 ? 0.264 -27.812 -12.188 1 97.5 364 PHE B C 1
ATOM 8239 O O . PHE B 1 364 ? 0.54 -27.719 -13.391 1 97.5 364 PHE B O 1
ATOM 8246 N N . ARG B 1 365 ? 1.256 -27.875 -11.273 1 95.12 365 ARG B N 1
ATOM 8247 C CA . ARG B 1 365 ? 2.684 -27.828 -11.57 1 95.12 365 ARG B CA 1
ATOM 8248 C C . ARG B 1 365 ? 3.033 -28.75 -12.734 1 95.12 365 ARG B C 1
ATOM 8250 O O . ARG B 1 365 ? 2.84 -29.953 -12.648 1 95.12 365 ARG B O 1
ATOM 8257 N N . GLY B 1 366 ? 3.508 -28.031 -13.75 1 96.31 366 GLY B N 1
ATOM 8258 C CA . GLY B 1 366 ? 3.775 -28.766 -14.977 1 96.31 366 GLY B CA 1
ATOM 8259 C C . GLY B 1 366 ? 2.771 -28.484 -16.078 1 96.31 366 GLY B C 1
ATOM 8260 O O . GLY B 1 366 ? 3.082 -28.641 -17.266 1 96.31 366 GLY B O 1
ATOM 8261 N N . PHE B 1 367 ? 1.572 -28.172 -15.711 1 95.81 367 PHE B N 1
ATOM 8262 C CA . PHE B 1 367 ? 0.564 -27.578 -16.578 1 95.81 367 PHE B CA 1
ATOM 8263 C C . PHE B 1 367 ? 0.172 -28.531 -17.688 1 95.81 367 PHE B C 1
ATOM 8265 O O . PHE B 1 367 ? 0.177 -28.141 -18.875 1 95.81 367 PHE B O 1
ATOM 8272 N N . GLY B 1 368 ? -0.001 -29.781 -17.328 1 97.38 368 GLY B N 1
ATOM 8273 C CA . GLY B 1 368 ? -0.482 -30.781 -18.266 1 97.38 368 GLY B CA 1
ATOM 8274 C C . GLY B 1 368 ? 0.633 -31.453 -19.047 1 97.38 368 GLY B C 1
ATOM 8275 O O . GLY B 1 368 ? 0.426 -32.5 -19.656 1 97.38 368 GLY B O 1
ATOM 8276 N N . VAL B 1 369 ? 1.833 -30.938 -18.969 1 98.38 369 VAL B N 1
ATOM 8277 C CA . VAL B 1 369 ? 2.949 -31.422 -19.781 1 98.38 369 VAL B CA 1
ATOM 8278 C C . VAL B 1 369 ? 3.449 -32.75 -19.234 1 98.38 369 VAL B C 1
ATOM 8280 O O . VAL B 1 369 ? 3.822 -33.656 -20.016 1 98.38 369 VAL B O 1
ATOM 8283 N N . PRO B 1 370 ? 3.428 -32.938 -17.891 1 98.19 370 PRO B N 1
ATOM 8284 C CA . PRO B 1 370 ? 3.859 -34.25 -17.391 1 98.19 370 PRO B CA 1
ATOM 8285 C C . PRO B 1 370 ? 3.053 -35.406 -17.969 1 98.19 370 PRO B C 1
ATOM 8287 O O . PRO B 1 370 ? 3.598 -36.5 -18.188 1 98.19 370 PRO B O 1
ATOM 8290 N N . GLN B 1 371 ? 1.815 -35.219 -18.281 1 97.94 371 GLN B N 1
ATOM 8291 C CA . GLN B 1 371 ? 0.93 -36.25 -18.781 1 97.94 371 GLN B CA 1
ATOM 8292 C C . GLN B 1 371 ? 1.337 -36.688 -20.188 1 97.94 371 GLN B C 1
ATOM 8294 O O . GLN B 1 371 ? 1.362 -37.906 -20.469 1 97.94 371 GLN B O 1
ATOM 8299 N N . VAL B 1 372 ? 1.681 -35.75 -21.031 1 98.44 372 VAL B N 1
ATOM 8300 C CA . VAL B 1 372 ? 2.068 -36.125 -22.391 1 98.44 372 VAL B CA 1
ATOM 8301 C C . VAL B 1 372 ? 3.514 -36.594 -22.406 1 98.44 372 VAL B C 1
ATOM 8303 O O . VAL B 1 372 ? 3.906 -37.375 -23.281 1 98.44 372 VAL B O 1
ATOM 8306 N N . THR B 1 373 ? 4.332 -36.094 -21.5 1 98.69 373 THR B N 1
ATOM 8307 C CA . THR B 1 373 ? 5.707 -36.562 -21.375 1 98.69 373 THR B CA 1
ATOM 8308 C C . THR B 1 373 ? 5.734 -38.031 -20.953 1 98.69 373 THR B C 1
ATOM 8310 O O . THR B 1 373 ? 6.598 -38.781 -21.406 1 98.69 373 THR B O 1
ATOM 8313 N N . TRP B 1 374 ? 4.75 -38.406 -20.125 1 97.75 374 TRP B N 1
ATOM 8314 C CA . TRP B 1 374 ? 4.559 -39.812 -19.734 1 97.75 374 TRP B CA 1
ATOM 8315 C C . TRP B 1 374 ? 4.43 -40.688 -20.969 1 97.75 374 TRP B C 1
ATOM 8317 O O . TRP B 1 374 ? 5.082 -41.75 -21.047 1 97.75 374 TRP B O 1
ATOM 8327 N N . PHE B 1 375 ? 3.748 -40.344 -21.969 1 97.88 375 PHE B N 1
ATOM 8328 C CA . PHE B 1 375 ? 3.51 -41.062 -23.203 1 97.88 375 PHE B CA 1
ATOM 8329 C C . PHE B 1 375 ? 4.766 -41.094 -24.062 1 97.88 375 PHE B C 1
ATOM 8331 O O . PHE B 1 375 ? 5.297 -42.188 -24.359 1 97.88 375 PHE B O 1
ATOM 8338 N N . HIS B 1 376 ? 5.324 -39.906 -24.438 1 98.25 376 HIS B N 1
ATOM 8339 C CA . HIS B 1 376 ? 6.34 -39.906 -25.484 1 98.25 376 HIS B CA 1
ATOM 8340 C C . HIS B 1 376 ? 7.672 -40.438 -24.953 1 98.25 376 HIS B C 1
ATOM 8342 O O . HIS B 1 376 ? 8.422 -41.094 -25.688 1 98.25 376 HIS B O 1
ATOM 8348 N N . GLU B 1 377 ? 7.992 -40.188 -23.703 1 98.75 377 GLU B N 1
ATOM 8349 C CA . GLU B 1 377 ? 9.273 -40.688 -23.188 1 98.75 377 GLU B CA 1
ATOM 8350 C C . GLU B 1 377 ? 9.242 -42.188 -22.953 1 98.75 377 GLU B C 1
ATOM 8352 O O . GLU B 1 377 ? 10.266 -42.844 -23.078 1 98.75 377 GLU B O 1
ATOM 8357 N N . SER B 1 378 ? 8.062 -42.75 -22.594 1 98.62 378 SER B N 1
ATOM 8358 C CA . SER B 1 378 ? 7.926 -44.219 -22.5 1 98.62 378 SER B CA 1
ATOM 8359 C C . SER B 1 378 ? 8.031 -44.844 -23.875 1 98.62 378 SER B C 1
ATOM 8361 O O . SER B 1 378 ? 8.656 -45.906 -24.031 1 98.62 378 SER B O 1
ATOM 8363 N N . THR B 1 379 ? 7.414 -44.219 -24.844 1 98.31 379 THR B N 1
ATOM 8364 C CA . THR B 1 379 ? 7.445 -44.75 -26.219 1 98.31 379 THR B CA 1
ATOM 8365 C C . THR B 1 379 ? 8.859 -44.656 -26.797 1 98.31 379 THR B C 1
ATOM 8367 O O . THR B 1 379 ? 9.305 -45.562 -27.469 1 98.31 379 THR B O 1
ATOM 8370 N N . VAL B 1 380 ? 9.516 -43.594 -26.531 1 98.38 380 VAL B N 1
ATOM 8371 C CA . VAL B 1 380 ? 10.906 -43.406 -26.953 1 98.38 380 VAL B CA 1
ATOM 8372 C C . VAL B 1 380 ? 11.773 -44.5 -26.328 1 98.38 380 VAL B C 1
ATOM 8374 O O . VAL B 1 380 ? 12.648 -45.062 -26.984 1 98.38 380 VAL B O 1
ATOM 8377 N N . ASP B 1 381 ? 11.547 -44.75 -25.047 1 98.56 381 ASP B N 1
ATOM 8378 C CA . ASP B 1 381 ? 12.289 -45.812 -24.359 1 98.56 381 ASP B CA 1
ATOM 8379 C C . ASP B 1 381 ? 12.062 -47.188 -25.031 1 98.56 381 ASP B C 1
ATOM 8381 O O . ASP B 1 381 ? 13.008 -47.938 -25.219 1 98.56 381 ASP B O 1
ATOM 8385 N N . GLU B 1 382 ? 10.852 -47.5 -25.406 1 98.19 382 GLU B N 1
ATOM 8386 C CA . GLU B 1 382 ? 10.539 -48.75 -26.078 1 98.19 382 GLU B CA 1
ATOM 8387 C C . GLU B 1 382 ? 11.203 -48.812 -27.453 1 98.19 382 GLU B C 1
ATOM 8389 O O . GLU B 1 382 ? 11.633 -49.906 -27.891 1 98.19 382 GLU B O 1
ATOM 8394 N N . LEU B 1 383 ? 11.227 -47.719 -28.141 1 97.88 383 LEU B N 1
ATOM 8395 C CA . LEU B 1 383 ? 11.906 -47.688 -29.438 1 97.88 383 LEU B CA 1
ATOM 8396 C C . LEU B 1 383 ? 13.391 -48 -29.281 1 97.88 383 LEU B C 1
ATOM 8398 O O . LEU B 1 383 ? 13.992 -48.656 -30.125 1 97.88 383 LEU B O 1
ATOM 8402 N N . ALA B 1 384 ? 14.008 -47.375 -28.25 1 97.94 384 ALA B N 1
ATOM 8403 C CA . ALA B 1 384 ? 15.406 -47.688 -27.969 1 97.94 384 ALA B CA 1
ATOM 8404 C C . ALA B 1 384 ? 15.625 -49.188 -27.797 1 97.94 384 ALA B C 1
ATOM 8406 O O . ALA B 1 384 ? 16.547 -49.75 -28.375 1 97.94 384 ALA B O 1
ATOM 8407 N N . TYR B 1 385 ? 14.82 -49.906 -27.031 1 95.94 385 TYR B N 1
ATOM 8408 C CA . TYR B 1 385 ? 14.914 -51.344 -26.828 1 95.94 385 TYR B CA 1
ATOM 8409 C C . TYR B 1 385 ? 14.727 -52.094 -28.141 1 95.94 385 TYR B C 1
ATOM 8411 O O . TYR B 1 385 ? 15.477 -53.031 -28.453 1 95.94 385 TYR B O 1
ATOM 8419 N N . ARG B 1 386 ? 13.773 -51.625 -28.906 1 95.25 386 ARG B N 1
ATOM 8420 C CA . ARG B 1 386 ? 13.453 -52.312 -30.172 1 95.25 386 ARG B CA 1
ATOM 8421 C C . ARG B 1 386 ? 14.609 -52.188 -31.156 1 95.25 386 ARG B C 1
ATOM 8423 O O . ARG B 1 386 ? 14.852 -53.094 -31.953 1 95.25 386 ARG B O 1
ATOM 8430 N N . THR B 1 387 ? 15.273 -51.094 -31.078 1 95.06 387 THR B N 1
ATOM 8431 C CA . THR B 1 387 ? 16.359 -50.875 -32.031 1 95.06 387 THR B CA 1
ATOM 8432 C C . THR B 1 387 ? 17.688 -51.344 -31.469 1 95.06 387 THR B C 1
ATOM 8434 O O . THR B 1 387 ? 18.703 -51.344 -32.156 1 95.06 387 THR B O 1
ATOM 8437 N N . GLY B 1 388 ? 17.734 -51.719 -30.203 1 95.62 388 GLY B N 1
ATOM 8438 C CA . GLY B 1 388 ? 18.938 -52.219 -29.547 1 95.62 388 GLY B CA 1
ATOM 8439 C C . GLY B 1 388 ? 19.906 -51.094 -29.188 1 95.62 388 GLY B C 1
ATOM 8440 O O . GLY B 1 388 ? 21.078 -51.344 -28.938 1 95.62 388 GLY B O 1
ATOM 8441 N N . ILE B 1 389 ? 19.391 -49.906 -29.219 1 96.94 389 ILE B N 1
ATOM 8442 C CA . ILE B 1 389 ? 20.203 -48.75 -28.859 1 96.94 389 ILE B CA 1
ATOM 8443 C C . ILE B 1 389 ? 20 -48.406 -27.391 1 96.94 389 ILE B C 1
ATOM 8445 O O . ILE B 1 389 ? 18.891 -48.5 -26.875 1 96.94 389 ILE B O 1
ATOM 8449 N N . ASP B 1 390 ? 21.109 -48.031 -26.703 1 96.88 390 ASP B N 1
ATOM 8450 C CA . ASP B 1 390 ? 21.016 -47.594 -25.312 1 96.88 390 ASP B CA 1
ATOM 8451 C C . ASP B 1 390 ? 20 -46.438 -25.156 1 96.88 390 ASP B C 1
ATOM 8453 O O . ASP B 1 390 ? 20 -45.5 -25.953 1 96.88 390 ASP B O 1
ATOM 8457 N N . PRO B 1 391 ? 19.188 -46.594 -24.125 1 97.94 391 PRO B N 1
ATOM 8458 C CA . PRO B 1 391 ? 18.125 -45.625 -23.984 1 97.94 391 PRO B CA 1
ATOM 8459 C C . PRO B 1 391 ? 18.641 -44.188 -23.875 1 97.94 391 PRO B C 1
ATOM 8461 O O . PRO B 1 391 ? 18.016 -43.25 -24.406 1 97.94 391 PRO B O 1
ATOM 8464 N N . ALA B 1 392 ? 19.656 -43.875 -23.156 1 98.44 392 ALA B N 1
ATOM 8465 C CA . ALA B 1 392 ? 20.234 -42.531 -23.062 1 98.44 392 ALA B CA 1
ATOM 8466 C C . ALA B 1 392 ? 20.812 -42.094 -24.391 1 98.44 392 ALA B C 1
ATOM 8468 O O . ALA B 1 392 ? 20.656 -40.938 -24.797 1 98.44 392 ALA B O 1
ATOM 8469 N N . GLU B 1 393 ? 21.5 -42.969 -25.047 1 97.88 393 GLU B N 1
ATOM 8470 C CA . GLU B 1 393 ? 22.109 -42.656 -26.344 1 97.88 393 GLU B CA 1
ATOM 8471 C C . GLU B 1 393 ? 21.047 -42.406 -27.391 1 97.88 393 GLU B C 1
ATOM 8473 O O . GLU B 1 393 ? 21.219 -41.5 -28.234 1 97.88 393 GLU B O 1
ATOM 8478 N N . PHE B 1 394 ? 19.984 -43.219 -27.422 1 98.19 394 PHE B N 1
ATOM 8479 C CA . PHE B 1 394 ? 18.875 -43 -28.344 1 98.19 394 PHE B CA 1
ATOM 8480 C C . PHE B 1 394 ? 18.344 -41.594 -28.219 1 98.19 394 PHE B C 1
ATOM 8482 O O . PHE B 1 394 ? 18.125 -40.906 -29.234 1 98.19 394 PHE B O 1
ATOM 8489 N N . ARG B 1 395 ? 18.141 -41.156 -26.969 1 98.62 395 ARG B N 1
ATOM 8490 C CA . ARG B 1 395 ? 17.688 -39.781 -26.719 1 98.62 395 ARG B CA 1
ATOM 8491 C C . ARG B 1 395 ? 18.719 -38.781 -27.172 1 98.62 395 ARG B C 1
ATOM 8493 O O . ARG B 1 395 ? 18.375 -37.812 -27.875 1 98.62 395 ARG B O 1
ATOM 8500 N N . ARG B 1 396 ? 19.922 -38.938 -26.75 1 97.94 396 ARG B N 1
ATOM 8501 C CA . ARG B 1 396 ? 21 -38 -27.078 1 97.94 396 ARG B CA 1
ATOM 8502 C C . ARG B 1 396 ? 21.062 -37.75 -28.578 1 97.94 396 ARG B C 1
ATOM 8504 O O . ARG B 1 396 ? 21.266 -36.594 -29 1 97.94 396 ARG B O 1
ATOM 8511 N N . ARG B 1 397 ? 20.844 -38.719 -29.359 1 96.44 397 ARG B N 1
ATOM 8512 C CA . ARG B 1 397 ? 20.938 -38.656 -30.812 1 96.44 397 ARG B CA 1
ATOM 8513 C C . ARG B 1 397 ? 19.797 -37.844 -31.406 1 96.44 397 ARG B C 1
ATOM 8515 O O . ARG B 1 397 ? 19.969 -37.156 -32.406 1 96.44 397 ARG B O 1
ATOM 8522 N N . ASN B 1 398 ? 18.703 -37.906 -30.812 1 98.25 398 ASN B N 1
ATOM 8523 C CA . ASN B 1 398 ? 17.5 -37.375 -31.422 1 98.25 398 ASN B CA 1
ATOM 8524 C C . ASN B 1 398 ? 17.078 -36.031 -30.812 1 98.25 398 ASN B C 1
ATOM 8526 O O . ASN B 1 398 ? 16.25 -35.312 -31.375 1 98.25 398 ASN B O 1
ATOM 8530 N N . LEU B 1 399 ? 17.641 -35.625 -29.719 1 98.75 399 LEU B N 1
ATOM 8531 C CA . LEU B 1 399 ? 17.234 -34.438 -28.984 1 98.75 399 LEU B CA 1
ATOM 8532 C C . LEU B 1 399 ? 17.453 -33.188 -29.828 1 98.75 399 LEU B C 1
ATOM 8534 O O . LEU B 1 399 ? 18.438 -33.094 -30.562 1 98.75 399 LEU B O 1
ATOM 8538 N N . LEU B 1 400 ? 16.578 -32.219 -29.672 1 98.31 400 LEU B N 1
ATOM 8539 C CA . LEU B 1 400 ? 16.703 -30.922 -30.297 1 98.31 400 LEU B CA 1
ATOM 8540 C C . LEU B 1 400 ? 17.906 -30.172 -29.719 1 98.31 400 LEU B C 1
ATOM 8542 O O . LEU B 1 400 ? 18.25 -30.328 -28.547 1 98.31 400 LEU B O 1
ATOM 8546 N N . ARG B 1 401 ? 18.484 -29.359 -30.531 1 97.75 401 ARG B N 1
ATOM 8547 C CA . ARG B 1 401 ? 19.641 -28.531 -30.172 1 97.75 401 ARG B CA 1
ATOM 8548 C C . ARG B 1 401 ? 19.391 -27.062 -30.516 1 97.75 401 ARG B C 1
ATOM 8550 O O . ARG B 1 401 ? 18.344 -26.719 -31.062 1 97.75 401 ARG B O 1
ATOM 8557 N N . GLU B 1 402 ? 20.328 -26.234 -30.016 1 97.44 402 GLU B N 1
ATOM 8558 C CA . GLU B 1 402 ? 20.234 -24.797 -30.281 1 97.44 402 GLU B CA 1
ATOM 8559 C C . GLU B 1 402 ? 19.984 -24.516 -31.75 1 97.44 402 GLU B C 1
ATOM 8561 O O . GLU B 1 402 ? 20.703 -25.031 -32.625 1 97.44 402 GLU B O 1
ATOM 8566 N N . GLY B 1 403 ? 18.969 -23.734 -32.094 1 96.75 403 GLY B N 1
ATOM 8567 C CA . GLY B 1 403 ? 18.688 -23.344 -33.438 1 96.75 403 GLY B CA 1
ATOM 8568 C C . GLY B 1 403 ? 17.734 -24.281 -34.156 1 96.75 403 GLY B C 1
ATOM 8569 O O . GLY B 1 403 ? 17.109 -23.922 -35.156 1 96.75 403 GLY B O 1
ATOM 8570 N N . ASP B 1 404 ? 17.562 -25.578 -33.688 1 97.5 404 ASP B N 1
ATOM 8571 C CA . ASP B 1 404 ? 16.609 -26.516 -34.281 1 97.5 404 ASP B CA 1
ATOM 8572 C C . ASP B 1 404 ? 15.18 -25.984 -34.156 1 97.5 404 ASP B C 1
ATOM 8574 O O . ASP B 1 404 ? 14.883 -25.219 -33.25 1 97.5 404 ASP B O 1
ATOM 8578 N N . LEU B 1 405 ? 14.391 -26.359 -35.125 1 96.19 405 LEU B N 1
ATOM 8579 C CA . LEU B 1 405 ? 12.969 -26.047 -35 1 96.19 405 LEU B CA 1
ATOM 8580 C C . LEU B 1 405 ? 12.242 -27.094 -34.156 1 96.19 405 LEU B C 1
ATOM 8582 O O . LEU B 1 405 ? 12.43 -28.297 -34.375 1 96.19 405 LEU B O 1
ATOM 8586 N N . SER B 1 406 ? 11.555 -26.672 -33.219 1 96 406 SER B N 1
ATOM 8587 C CA . SER B 1 406 ? 10.664 -27.578 -32.5 1 96 406 SER B CA 1
ATOM 8588 C C . SER B 1 406 ? 9.57 -28.109 -33.406 1 96 406 SER B C 1
ATOM 8590 O O . SER B 1 406 ? 9.297 -27.531 -34.469 1 96 406 SER B O 1
ATOM 8592 N N . PRO B 1 407 ? 8.938 -29.172 -32.969 1 95.12 407 PRO B N 1
ATOM 8593 C CA . PRO B 1 407 ? 7.805 -29.656 -33.75 1 95.12 407 PRO B CA 1
ATOM 8594 C C . PRO B 1 407 ? 6.73 -28.594 -33.969 1 95.12 407 PRO B C 1
ATOM 8596 O O . PRO B 1 407 ? 6.012 -28.641 -34.969 1 95.12 407 PRO B O 1
ATOM 8599 N N . SER B 1 408 ? 6.613 -27.641 -33.125 1 94.88 408 SER B N 1
ATOM 8600 C CA . SER B 1 408 ? 5.621 -26.578 -33.219 1 94.88 408 SER B CA 1
ATOM 8601 C C . SER B 1 408 ? 6.113 -25.453 -34.125 1 94.88 408 SER B C 1
ATOM 8603 O O . SER B 1 408 ? 5.387 -24.5 -34.375 1 94.88 408 SER B O 1
ATOM 8605 N N . GLY B 1 409 ? 7.27 -25.469 -34.531 1 95.75 409 GLY B N 1
ATOM 8606 C CA . GLY B 1 409 ? 7.773 -24.5 -35.5 1 95.75 409 GLY B CA 1
ATOM 8607 C C . GLY B 1 409 ? 8.602 -23.406 -34.875 1 95.75 409 GLY B C 1
ATOM 8608 O O . GLY B 1 409 ? 9.234 -22.625 -35.562 1 95.75 409 GLY B O 1
ATOM 8609 N N . THR B 1 410 ? 8.664 -23.328 -33.625 1 96.69 410 THR B N 1
ATOM 8610 C CA . THR B 1 410 ? 9.414 -22.297 -32.906 1 96.69 410 THR B CA 1
ATOM 8611 C C . THR B 1 410 ? 10.867 -22.734 -32.719 1 96.69 410 THR B C 1
ATOM 8613 O O . THR B 1 410 ? 11.133 -23.844 -32.25 1 96.69 410 THR B O 1
ATOM 8616 N N . PRO B 1 411 ? 11.828 -21.891 -33 1 96.88 411 PRO B N 1
ATOM 8617 C CA . PRO B 1 411 ? 13.234 -22.266 -32.844 1 96.88 411 PRO B CA 1
ATOM 8618 C C . PRO B 1 411 ? 13.641 -22.438 -31.375 1 96.88 411 PRO B C 1
ATOM 8620 O O . PRO B 1 411 ? 13.188 -21.672 -30.516 1 96.88 411 PRO B O 1
ATOM 8623 N N . MET B 1 412 ? 14.555 -23.438 -31.172 1 97.12 412 MET B N 1
ATOM 8624 C CA . MET B 1 412 ? 15.125 -23.625 -29.844 1 97.12 412 MET B CA 1
ATOM 8625 C C . MET B 1 412 ? 16.172 -22.562 -29.531 1 97.12 412 MET B C 1
ATOM 8627 O O . MET B 1 412 ? 17.016 -22.25 -30.375 1 97.12 412 MET B O 1
ATOM 8631 N N . HIS B 1 413 ? 16.047 -22.016 -28.375 1 96.88 413 HIS B N 1
ATOM 8632 C CA . HIS B 1 413 ? 17.062 -21.109 -27.844 1 96.88 413 HIS B CA 1
ATOM 8633 C C . HIS B 1 413 ? 17.25 -21.328 -26.344 1 96.88 413 HIS B C 1
ATOM 8635 O O . HIS B 1 413 ? 16.266 -21.328 -25.578 1 96.88 413 HIS B O 1
ATOM 8641 N N . SER B 1 414 ? 18.531 -21.547 -25.938 1 97.31 414 SER B N 1
ATOM 8642 C CA . SER B 1 414 ? 18.859 -21.734 -24.531 1 97.31 414 SER B CA 1
ATOM 8643 C C . SER B 1 414 ? 18.031 -22.859 -23.922 1 97.31 414 SER B C 1
ATOM 8645 O O . SER B 1 414 ? 17.359 -22.656 -22.906 1 97.31 414 SER B O 1
ATOM 8647 N N . ALA B 1 415 ? 17.984 -23.969 -24.5 1 97.75 415 ALA B N 1
ATOM 8648 C CA . ALA B 1 415 ? 17.359 -25.203 -24.016 1 97.75 415 ALA B CA 1
ATOM 8649 C C . ALA B 1 415 ? 18.344 -26.375 -24.109 1 97.75 415 ALA B C 1
ATOM 8651 O O . ALA B 1 415 ? 18.359 -27.094 -25.094 1 97.75 415 ALA B O 1
ATOM 8652 N N . ASP B 1 416 ? 19.031 -26.562 -23.078 1 98.31 416 ASP B N 1
ATOM 8653 C CA . ASP B 1 416 ? 20.125 -27.531 -23.094 1 98.31 416 ASP B CA 1
ATOM 8654 C C . ASP B 1 416 ? 19.641 -28.906 -22.641 1 98.31 416 ASP B C 1
ATOM 8656 O O . ASP B 1 416 ? 20.047 -29.406 -21.594 1 98.31 416 ASP B O 1
ATOM 8660 N N . PHE B 1 417 ? 18.984 -29.625 -23.547 1 98.69 417 PHE B N 1
ATOM 8661 C CA . PHE B 1 417 ? 18.469 -30.953 -23.266 1 98.69 417 PHE B CA 1
ATOM 8662 C C . PHE B 1 417 ? 19.609 -31.938 -23.078 1 98.69 417 PHE B C 1
ATOM 8664 O O . PHE B 1 417 ? 19.562 -32.781 -22.172 1 98.69 417 PHE B O 1
ATOM 8671 N N . VAL B 1 418 ? 20.594 -31.875 -23.906 1 98.62 418 VAL B N 1
ATOM 8672 C CA . VAL B 1 418 ? 21.719 -32.781 -23.859 1 98.62 418 VAL B CA 1
ATOM 8673 C C . VAL B 1 418 ? 22.484 -32.625 -22.547 1 98.62 418 VAL B C 1
ATOM 8675 O O . VAL B 1 418 ? 22.844 -33.594 -21.891 1 98.62 418 VAL B O 1
ATOM 8678 N N . GLY B 1 419 ? 22.734 -31.297 -22.234 1 98.69 419 GLY B N 1
ATOM 8679 C CA . GLY B 1 419 ? 23.391 -31.031 -20.953 1 98.69 419 GLY B CA 1
ATOM 8680 C C . GLY B 1 419 ? 22.625 -31.594 -19.766 1 98.69 419 GLY B C 1
ATOM 8681 O O . GLY B 1 419 ? 23.219 -32.125 -18.828 1 98.69 419 GLY B O 1
ATOM 8682 N N . CYS B 1 420 ? 21.344 -31.516 -19.766 1 98.81 420 CYS B N 1
ATOM 8683 C CA . CYS B 1 420 ? 20.516 -32.031 -18.688 1 98.81 420 CYS B CA 1
ATOM 8684 C C . CYS B 1 420 ? 20.562 -33.562 -18.656 1 98.81 420 CYS B C 1
ATOM 8686 O O . CYS B 1 420 ? 20.672 -34.156 -17.578 1 98.81 420 CYS B O 1
ATOM 8688 N N . LEU B 1 421 ? 20.453 -34.188 -19.828 1 98.81 421 LEU B N 1
ATOM 8689 C CA . LEU B 1 421 ? 20.547 -35.656 -19.922 1 98.81 421 LEU B CA 1
ATOM 8690 C C . LEU B 1 421 ? 21.891 -36.125 -19.391 1 98.81 421 LEU B C 1
ATOM 8692 O O . LEU B 1 421 ? 21.938 -37.094 -18.594 1 98.81 421 LEU B O 1
ATOM 8696 N N . ASP B 1 422 ? 22.953 -35.469 -19.812 1 98.62 422 ASP B N 1
ATOM 8697 C CA . ASP B 1 422 ? 24.297 -35.844 -19.375 1 98.62 422 ASP B CA 1
ATOM 8698 C C . ASP B 1 422 ? 24.453 -35.688 -17.875 1 98.62 422 ASP B C 1
ATOM 8700 O O . ASP B 1 422 ? 25.094 -36.5 -17.219 1 98.62 422 ASP B O 1
ATOM 8704 N N . ALA B 1 423 ? 23.859 -34.656 -17.375 1 98.75 423 ALA B N 1
ATOM 8705 C CA . ALA B 1 423 ? 23.953 -34.375 -15.953 1 98.75 423 ALA B CA 1
ATOM 8706 C C . ALA B 1 423 ? 23.312 -35.5 -15.133 1 98.75 423 ALA B C 1
ATOM 8708 O O . ALA B 1 423 ? 23.922 -35.969 -14.164 1 98.75 423 ALA B O 1
ATOM 8709 N N . VAL B 1 424 ? 22.141 -35.906 -15.508 1 98.88 424 VAL B N 1
ATOM 8710 C CA . VAL B 1 424 ? 21.422 -36.875 -14.672 1 98.88 424 VAL B CA 1
ATOM 8711 C C . VAL B 1 424 ? 22 -38.25 -14.875 1 98.88 424 VAL B C 1
ATOM 8713 O O . VAL B 1 424 ? 22.031 -39.062 -13.945 1 98.88 424 VAL B O 1
ATOM 8716 N N . THR B 1 425 ? 22.391 -38.625 -16.094 1 98.62 425 THR B N 1
ATOM 8717 C CA . THR B 1 425 ? 23 -39.938 -16.344 1 98.62 425 THR B CA 1
ATOM 8718 C C . THR B 1 425 ? 24.359 -40.031 -15.648 1 98.62 425 THR B C 1
ATOM 8720 O O . THR B 1 425 ? 24.703 -41.062 -15.078 1 98.62 425 THR B O 1
ATOM 8723 N N . GLY B 1 426 ? 25.094 -38.906 -15.703 1 98.38 426 GLY B N 1
ATOM 8724 C CA . GLY B 1 426 ? 26.344 -38.844 -14.953 1 98.38 426 GLY B CA 1
ATOM 8725 C C . GLY B 1 426 ? 26.156 -39.031 -13.461 1 98.38 426 GLY B C 1
ATOM 8726 O O . GLY B 1 426 ? 26.922 -39.75 -12.812 1 98.38 426 GLY B O 1
ATOM 8727 N N . ALA B 1 427 ? 25.156 -38.438 -12.961 1 98.31 427 ALA B N 1
ATOM 8728 C CA . ALA B 1 427 ? 24.891 -38.469 -11.523 1 98.31 427 ALA B CA 1
ATOM 8729 C C . ALA B 1 427 ? 24.625 -39.875 -11.039 1 98.31 427 ALA B C 1
ATOM 8731 O O . ALA B 1 427 ? 25.047 -40.281 -9.953 1 98.31 427 ALA B O 1
ATOM 8732 N N . ILE B 1 428 ? 23.875 -40.719 -11.844 1 97.12 428 ILE B N 1
ATOM 8733 C CA . ILE B 1 428 ? 23.5 -42.031 -11.359 1 97.12 428 ILE B CA 1
ATOM 8734 C C . ILE B 1 428 ? 24.516 -43.062 -11.844 1 97.12 428 ILE B C 1
ATOM 8736 O O . ILE B 1 428 ? 24.375 -44.25 -11.57 1 97.12 428 ILE B O 1
ATOM 8740 N N . GLY B 1 429 ? 25.531 -42.625 -12.57 1 96.44 429 GLY B N 1
ATOM 8741 C CA . GLY B 1 429 ? 26.531 -43.531 -13.078 1 96.44 429 GLY B CA 1
ATOM 8742 C C . GLY B 1 429 ? 26.016 -44.438 -14.172 1 96.44 429 GLY B C 1
ATOM 8743 O O . GLY B 1 429 ? 26.203 -45.656 -14.109 1 96.44 429 GLY B O 1
ATOM 8744 N N . TRP B 1 430 ? 25.391 -43.875 -15.133 1 96.88 430 TRP B N 1
ATOM 8745 C CA . TRP B 1 430 ? 24.719 -44.594 -16.203 1 96.88 430 TRP B CA 1
ATOM 8746 C C . TRP B 1 430 ? 25.688 -45.469 -16.969 1 96.88 430 TRP B C 1
ATOM 8748 O O . TRP B 1 430 ? 25.328 -46.562 -17.406 1 96.88 430 TRP B O 1
ATOM 8758 N N . ASP B 1 431 ? 26.891 -45.094 -17.156 1 92.38 431 ASP B N 1
ATOM 8759 C CA . ASP B 1 431 ? 27.859 -45.812 -17.969 1 92.38 431 ASP B CA 1
ATOM 8760 C C . ASP B 1 431 ? 28.672 -46.781 -17.125 1 92.38 431 ASP B C 1
ATOM 8762 O O . ASP B 1 431 ? 29.594 -47.438 -17.641 1 92.38 431 ASP B O 1
ATOM 8766 N N . THR B 1 432 ? 28.328 -46.844 -15.938 1 92.25 432 THR B N 1
ATOM 8767 C CA . THR B 1 432 ? 29 -47.844 -15.094 1 92.25 432 THR B CA 1
ATOM 8768 C C . THR B 1 432 ? 28.266 -49.156 -15.102 1 92.25 432 THR B C 1
ATOM 8770 O O . THR B 1 432 ? 27.047 -49.219 -15.297 1 92.25 432 THR B O 1
ATOM 8773 N N . PRO B 1 433 ? 29.125 -50.25 -14.977 1 86.31 433 PRO B N 1
ATOM 8774 C CA . PRO B 1 433 ? 28.469 -51.562 -14.945 1 86.31 433 PRO B CA 1
ATOM 8775 C C . PRO B 1 433 ? 27.359 -51.625 -13.906 1 86.31 433 PRO B C 1
ATOM 8777 O O . PRO B 1 433 ? 27.516 -51.156 -12.789 1 86.31 433 PRO B O 1
ATOM 8780 N N . PHE B 1 434 ? 26.297 -52.031 -14.391 1 82.56 434 PHE B N 1
ATOM 8781 C CA . PHE B 1 434 ? 25.094 -52.125 -13.562 1 82.56 434 PHE B CA 1
ATOM 8782 C C . PHE B 1 434 ? 24.766 -53.594 -13.25 1 82.56 434 PHE B C 1
ATOM 8784 O O . PHE B 1 434 ? 24.625 -54.406 -14.156 1 82.56 434 PHE B O 1
ATOM 8791 N N . THR B 1 435 ? 24.938 -53.906 -11.961 1 79.81 435 THR B N 1
ATOM 8792 C CA . THR B 1 435 ? 24.688 -55.281 -11.539 1 79.81 435 THR B CA 1
ATOM 8793 C C . THR B 1 435 ? 23.188 -55.562 -11.484 1 79.81 435 THR B C 1
ATOM 8795 O O . THR B 1 435 ? 22.453 -54.969 -10.703 1 79.81 435 THR B O 1
ATOM 8798 N N . ARG B 1 436 ? 22.781 -56.344 -12.477 1 79.06 436 ARG B N 1
ATOM 8799 C CA . ARG B 1 436 ? 21.406 -56.812 -12.438 1 79.06 436 ARG B CA 1
ATOM 8800 C C . ARG B 1 436 ? 21.266 -58.031 -11.531 1 79.06 436 ARG B C 1
ATOM 8802 O O . ARG B 1 436 ? 22.172 -58.844 -11.469 1 79.06 436 ARG B O 1
ATOM 8809 N N . VAL B 1 437 ? 20.453 -57.781 -10.555 1 78.25 437 VAL B N 1
ATOM 8810 C CA . VAL B 1 437 ? 20.266 -58.875 -9.594 1 78.25 437 VAL B CA 1
ATOM 8811 C C . VAL B 1 437 ? 19.016 -59.688 -9.961 1 78.25 437 VAL B C 1
ATOM 8813 O O . VAL B 1 437 ? 18 -59.094 -10.398 1 78.25 437 VAL B O 1
ATOM 8816 N N . ASP B 1 438 ? 19.281 -61 -10.039 1 77.12 438 ASP B N 1
ATOM 8817 C CA . ASP B 1 438 ? 18.141 -61.906 -10.242 1 77.12 438 ASP B CA 1
ATOM 8818 C C . ASP B 1 438 ? 17.516 -62.312 -8.914 1 77.12 438 ASP B C 1
ATOM 8820 O O . ASP B 1 438 ? 18.156 -62.188 -7.863 1 77.12 438 ASP B O 1
ATOM 8824 N N . GLY B 1 439 ? 16.203 -62.5 -8.867 1 86.62 439 GLY B N 1
ATOM 8825 C CA . GLY B 1 439 ? 15.492 -62.969 -7.676 1 86.62 439 GLY B CA 1
ATOM 8826 C C . GLY B 1 439 ? 14.352 -62.031 -7.273 1 86.62 439 GLY B C 1
ATOM 8827 O O . GLY B 1 439 ? 13.617 -61.531 -8.133 1 86.62 439 GLY B O 1
ATOM 8828 N N . ARG B 1 440 ? 14.242 -61.938 -6.039 1 92.88 440 ARG B N 1
ATOM 8829 C CA . ARG B 1 440 ? 13.109 -61.188 -5.492 1 92.88 440 ARG B CA 1
ATOM 8830 C C . ARG B 1 440 ? 13.25 -59.719 -5.75 1 92.88 440 ARG B C 1
ATOM 8832 O O . ARG B 1 440 ? 12.266 -59.031 -6.02 1 92.88 440 ARG B O 1
ATOM 8839 N N . PHE B 1 441 ? 14.469 -59.219 -5.707 1 95.38 441 PHE B N 1
ATOM 8840 C CA . PHE B 1 441 ? 14.719 -57.812 -5.844 1 95.38 441 PHE B CA 1
ATOM 8841 C C . PHE B 1 441 ? 15.383 -57.5 -7.18 1 95.38 441 PHE B C 1
ATOM 8843 O O . PHE B 1 441 ? 16.609 -57.594 -7.305 1 95.38 441 PHE B O 1
ATOM 8850 N N . LEU B 1 442 ? 14.523 -57 -8.125 1 96.44 442 LEU B N 1
ATOM 8851 C CA . LEU B 1 442 ? 15.023 -56.656 -9.453 1 96.44 442 LEU B CA 1
ATOM 8852 C C . LEU B 1 442 ? 15.492 -55.219 -9.484 1 96.44 442 LEU B C 1
ATOM 8854 O O . LEU B 1 442 ? 14.844 -54.312 -8.914 1 96.44 442 LEU B O 1
ATOM 8858 N N . ARG B 1 443 ? 16.625 -54.969 -10.055 1 95.81 443 ARG B N 1
ATOM 8859 C CA . ARG B 1 443 ? 17.172 -53.625 -10.117 1 95.81 443 ARG B CA 1
ATOM 8860 C C . ARG B 1 443 ? 17.125 -53.062 -11.539 1 95.81 443 ARG B C 1
ATOM 8862 O O . ARG B 1 443 ? 17.344 -53.812 -12.5 1 95.81 443 ARG B O 1
ATOM 8869 N N . GLY B 1 444 ? 16.844 -51.781 -11.664 1 96.44 444 GLY B N 1
ATOM 8870 C CA . GLY B 1 444 ? 16.781 -51.156 -12.977 1 96.44 444 GLY B CA 1
ATOM 8871 C C . GLY B 1 444 ? 17.125 -49.688 -12.953 1 96.44 444 GLY B C 1
ATOM 8872 O O . GLY B 1 444 ? 17.203 -49.062 -11.883 1 96.44 444 GLY B O 1
ATOM 8873 N N . ARG B 1 445 ? 17.469 -49.188 -14.117 1 97.25 445 ARG B N 1
ATOM 8874 C CA . ARG B 1 445 ? 17.734 -47.781 -14.328 1 97.25 445 ARG B CA 1
ATOM 8875 C C . ARG B 1 445 ? 16.875 -47.219 -15.453 1 97.25 445 ARG B C 1
ATOM 8877 O O . ARG B 1 445 ? 16.516 -47.938 -16.391 1 97.25 445 ARG B O 1
ATOM 8884 N N . GLY B 1 446 ? 16.516 -46 -15.289 1 98.38 446 GLY B N 1
ATOM 8885 C CA . GLY B 1 446 ? 15.719 -45.344 -16.297 1 98.38 446 GLY B CA 1
ATOM 8886 C C . GLY B 1 446 ? 16.016 -43.844 -16.406 1 98.38 446 GLY B C 1
ATOM 8887 O O . GLY B 1 446 ? 16.531 -43.25 -15.469 1 98.38 446 GLY B O 1
ATOM 8888 N N . VAL B 1 447 ? 15.789 -43.25 -17.547 1 98.69 447 VAL B N 1
ATOM 8889 C CA . VAL B 1 447 ? 16.047 -41.844 -17.812 1 98.69 447 VAL B CA 1
ATOM 8890 C C . VAL B 1 447 ? 14.93 -41.281 -18.688 1 98.69 447 VAL B C 1
ATOM 8892 O O . VAL B 1 447 ? 14.266 -42.031 -19.422 1 98.69 447 VAL B O 1
ATOM 8895 N N . ALA B 1 448 ? 14.656 -40.031 -18.547 1 98.88 448 ALA B N 1
ATOM 8896 C CA . ALA B 1 448 ? 13.695 -39.312 -19.375 1 98.88 448 ALA B CA 1
ATOM 8897 C C . ALA B 1 448 ? 14.055 -37.844 -19.453 1 98.88 448 ALA B C 1
ATOM 8899 O O . ALA B 1 448 ? 14.758 -37.312 -18.594 1 98.88 448 ALA B O 1
ATOM 8900 N N . VAL B 1 449 ? 13.641 -37.156 -20.5 1 98.81 449 VAL B N 1
ATOM 8901 C CA . VAL B 1 449 ? 13.883 -35.75 -20.75 1 98.81 449 VAL B CA 1
ATOM 8902 C C . VAL B 1 449 ? 12.547 -35 -20.828 1 98.81 449 VAL B C 1
ATOM 8904 O O . VAL B 1 449 ? 11.547 -35.562 -21.281 1 98.81 449 VAL B O 1
ATOM 8907 N N . GLY B 1 450 ? 12.492 -33.844 -20.25 1 98.38 450 GLY B N 1
ATOM 8908 C CA . GLY B 1 450 ? 11.289 -33.031 -20.266 1 98.38 450 GLY B CA 1
ATOM 8909 C C . GLY B 1 450 ? 11.477 -31.703 -21 1 98.38 450 GLY B C 1
ATOM 8910 O O . GLY B 1 450 ? 12.578 -31.141 -20.984 1 98.38 450 GLY B O 1
ATOM 8911 N N . VAL B 1 451 ? 10.422 -31.188 -21.609 1 98.19 451 VAL B N 1
ATOM 8912 C CA . VAL B 1 451 ? 10.391 -29.891 -22.281 1 98.19 451 VAL B CA 1
ATOM 8913 C C . VAL B 1 451 ? 9.07 -29.172 -21.984 1 98.19 451 VAL B C 1
ATOM 8915 O O . VAL B 1 451 ? 8.023 -29.828 -21.891 1 98.19 451 VAL B O 1
ATOM 8918 N N . LYS B 1 452 ? 9.109 -27.891 -21.797 1 97.31 452 LYS B N 1
ATOM 8919 C CA . LYS B 1 452 ? 7.922 -27.062 -21.641 1 97.31 452 LYS B CA 1
ATOM 8920 C C . LYS B 1 452 ? 8.172 -25.641 -22.172 1 97.31 452 LYS B C 1
ATOM 8922 O O . LYS B 1 452 ? 9.312 -25.188 -22.219 1 97.31 452 LYS B O 1
ATOM 8927 N N . ALA B 1 453 ? 7.133 -25.047 -22.641 1 96 453 ALA B N 1
ATOM 8928 C CA . ALA B 1 453 ? 7.168 -23.641 -23.062 1 96 453 ALA B CA 1
ATOM 8929 C C . ALA B 1 453 ? 6.637 -22.734 -21.969 1 96 453 ALA B C 1
ATOM 8931 O O . ALA B 1 453 ? 5.652 -23.047 -21.297 1 96 453 ALA B O 1
ATOM 8932 N N . VAL B 1 454 ? 7.332 -21.641 -21.781 1 95 454 VAL B N 1
ATOM 8933 C CA . VAL B 1 454 ? 6.836 -20.703 -20.766 1 95 454 VAL B CA 1
ATOM 8934 C C . VAL B 1 454 ? 5.574 -20.016 -21.281 1 95 454 VAL B C 1
ATOM 8936 O O . VAL B 1 454 ? 5.352 -19.938 -22.5 1 95 454 VAL B O 1
ATOM 8939 N N . LEU B 1 455 ? 4.812 -19.547 -20.359 1 89.88 455 LEU B N 1
ATOM 8940 C CA . LEU B 1 455 ? 3.588 -18.828 -20.703 1 89.88 455 LEU B CA 1
ATOM 8941 C C . LEU B 1 455 ? 3.908 -17.484 -21.328 1 89.88 455 LEU B C 1
ATOM 8943 O O . LEU B 1 455 ? 4.551 -16.641 -20.703 1 89.88 455 LEU B O 1
ATOM 8947 N N . THR B 1 456 ? 3.43 -17.234 -22.578 1 90.31 456 THR B N 1
ATOM 8948 C CA . THR B 1 456 ? 3.514 -15.984 -23.312 1 90.31 456 THR B CA 1
ATOM 8949 C C . THR B 1 456 ? 2.25 -15.75 -24.141 1 90.31 456 THR B C 1
ATOM 8951 O O . THR B 1 456 ? 1.602 -16.703 -24.562 1 90.31 456 THR B O 1
ATOM 8954 N N . PRO B 1 457 ? 1.849 -14.555 -24.312 1 90.06 457 PRO B N 1
ATOM 8955 C CA . PRO B 1 457 ? 2.453 -13.312 -23.828 1 90.06 457 PRO B CA 1
ATOM 8956 C C . PRO B 1 457 ? 1.993 -12.945 -22.422 1 90.06 457 PRO B C 1
ATOM 8958 O O . PRO B 1 457 ? 0.867 -13.266 -22.031 1 90.06 457 PRO B O 1
ATOM 8961 N N . THR B 1 458 ? 2.854 -12.312 -21.625 1 93.44 458 THR B N 1
ATOM 8962 C CA . THR B 1 458 ? 2.471 -11.797 -20.312 1 93.44 458 THR B CA 1
ATOM 8963 C C . THR B 1 458 ? 3.143 -10.453 -20.047 1 93.44 458 THR B C 1
ATOM 8965 O O . THR B 1 458 ? 4.055 -10.047 -20.766 1 93.44 458 THR B O 1
ATOM 8968 N N . ILE B 1 459 ? 2.609 -9.711 -19.125 1 95.5 459 ILE B N 1
ATOM 8969 C CA . ILE B 1 459 ? 3.084 -8.391 -18.734 1 95.5 459 ILE B CA 1
ATOM 8970 C C . ILE B 1 459 ? 3.459 -8.391 -17.25 1 95.5 459 ILE B C 1
ATOM 8972 O O . ILE B 1 459 ? 2.74 -8.961 -16.422 1 95.5 459 ILE B O 1
ATOM 8976 N N . ALA B 1 460 ? 4.621 -7.828 -16.938 1 97.25 460 ALA B N 1
ATOM 8977 C CA . ALA B 1 460 ? 5.051 -7.59 -15.555 1 97.25 460 ALA B CA 1
ATOM 8978 C C . ALA B 1 460 ? 5.516 -6.148 -15.367 1 97.25 460 ALA B C 1
ATOM 8980 O O . ALA B 1 460 ? 6.172 -5.582 -16.25 1 97.25 460 ALA B O 1
ATOM 8981 N N . ASN B 1 461 ? 5.039 -5.531 -14.297 1 98 461 ASN B N 1
ATOM 8982 C CA . ASN B 1 461 ? 5.461 -4.184 -13.938 1 98 461 ASN B CA 1
ATOM 8983 C C . ASN B 1 461 ? 6.191 -4.168 -12.594 1 98 461 ASN B C 1
ATOM 8985 O O . ASN B 1 461 ? 5.965 -5.031 -11.75 1 98 461 ASN B O 1
ATOM 8989 N N . ALA B 1 462 ? 7.125 -3.197 -12.43 1 98.56 462 ALA B N 1
ATOM 8990 C CA . ALA B 1 462 ? 7.84 -3.002 -11.172 1 98.56 462 ALA B CA 1
ATOM 8991 C C . ALA B 1 462 ? 8.008 -1.519 -10.859 1 98.56 462 ALA B C 1
ATOM 8993 O O . ALA B 1 462 ? 8.219 -0.707 -11.766 1 98.56 462 ALA B O 1
ATOM 8994 N N . THR B 1 463 ? 7.805 -1.146 -9.656 1 98.5 463 THR B N 1
ATOM 8995 C CA . THR B 1 463 ? 8.156 0.166 -9.125 1 98.5 463 THR B CA 1
ATOM 8996 C C . THR B 1 463 ? 9.172 0.035 -7.996 1 98.5 463 THR B C 1
ATOM 8998 O O . THR B 1 463 ? 9 -0.778 -7.086 1 98.5 463 THR B O 1
ATOM 9001 N N . LEU B 1 464 ? 10.273 0.756 -8.07 1 98.56 464 LEU B N 1
ATOM 9002 C CA . LEU B 1 464 ? 11.312 0.766 -7.043 1 98.56 464 LEU B CA 1
ATOM 9003 C C . LEU B 1 464 ? 11.375 2.121 -6.348 1 98.56 464 LEU B C 1
ATOM 9005 O O . LEU B 1 464 ? 11.523 3.154 -7.004 1 98.56 464 LEU B O 1
ATOM 9009 N N . GLN B 1 465 ? 11.156 2.133 -5.059 1 98 465 GLN B N 1
ATOM 9010 C CA . GLN B 1 465 ? 11.305 3.318 -4.219 1 98 465 GLN B CA 1
ATOM 9011 C C . GLN B 1 465 ? 12.57 3.23 -3.365 1 98 465 GLN B C 1
ATOM 9013 O O . GLN B 1 465 ? 12.664 2.381 -2.477 1 98 465 GLN B O 1
ATOM 9018 N N . LEU B 1 466 ? 13.5 4.09 -3.631 1 98.12 466 LEU B N 1
ATOM 9019 C CA . LEU B 1 466 ? 14.766 4.117 -2.906 1 98.12 466 LEU B CA 1
ATOM 9020 C C . LEU B 1 466 ? 14.766 5.215 -1.852 1 98.12 466 LEU B C 1
ATOM 9022 O O . LEU B 1 466 ? 14.523 6.383 -2.166 1 98.12 466 LEU B O 1
ATOM 9026 N N . ASN B 1 467 ? 14.961 4.801 -0.611 1 97.5 467 ASN B N 1
ATOM 9027 C CA . ASN B 1 467 ? 15.055 5.754 0.49 1 97.5 467 ASN B CA 1
ATOM 9028 C C . ASN B 1 467 ? 16.406 6.453 0.515 1 97.5 467 ASN B C 1
ATOM 9030 O O . ASN B 1 467 ? 17.406 5.918 0.018 1 97.5 467 ASN B O 1
ATOM 9034 N N . GLN B 1 468 ? 16.422 7.543 1.138 1 95.94 468 GLN B N 1
ATOM 9035 C CA . GLN B 1 468 ? 17.625 8.352 1.217 1 95.94 468 GLN B CA 1
ATOM 9036 C C . GLN B 1 468 ? 18.766 7.586 1.891 1 95.94 468 GLN B C 1
ATOM 9038 O O . GLN B 1 468 ? 19.938 7.777 1.556 1 95.94 468 GLN B O 1
ATOM 9043 N N . ASP B 1 469 ? 18.484 6.621 2.766 1 95.81 469 ASP B N 1
ATOM 9044 C CA . ASP B 1 469 ? 19.531 5.906 3.496 1 95.81 469 ASP B CA 1
ATOM 9045 C C . ASP B 1 469 ? 20.078 4.742 2.674 1 95.81 469 ASP B C 1
ATOM 9047 O O . ASP B 1 469 ? 20.859 3.939 3.174 1 95.81 469 ASP B O 1
ATOM 9051 N N . GLY B 1 470 ? 19.609 4.594 1.486 1 96.38 470 GLY B N 1
ATOM 9052 C CA . GLY B 1 470 ? 20.141 3.58 0.591 1 96.38 470 GLY B CA 1
ATOM 9053 C C . GLY B 1 470 ? 19.344 2.287 0.615 1 96.38 470 GLY B C 1
ATOM 9054 O O . GLY B 1 470 ? 19.609 1.372 -0.164 1 96.38 470 GLY B O 1
ATOM 9055 N N . THR B 1 471 ? 18.391 2.182 1.454 1 97 471 THR B N 1
ATOM 9056 C CA . THR B 1 471 ? 17.484 1.035 1.442 1 97 471 THR B CA 1
ATOM 9057 C C . THR B 1 471 ? 16.266 1.314 0.564 1 97 471 THR B C 1
ATOM 9059 O O . THR B 1 471 ? 16.031 2.457 0.164 1 97 471 THR B O 1
ATOM 9062 N N . GLY B 1 472 ? 15.578 0.271 0.183 1 96.69 472 GLY B N 1
ATOM 9063 C CA . GLY B 1 472 ? 14.453 0.535 -0.699 1 96.69 472 GLY B CA 1
ATOM 9064 C C . GLY B 1 472 ? 13.344 -0.493 -0.576 1 96.69 472 GLY B C 1
ATOM 9065 O O . GLY B 1 472 ? 13.477 -1.471 0.163 1 96.69 472 GLY B O 1
ATOM 9066 N N . THR B 1 473 ? 12.219 -0.193 -1.195 1 97.19 473 THR B N 1
ATOM 9067 C CA . THR B 1 473 ? 11.062 -1.079 -1.313 1 97.19 473 THR B CA 1
ATOM 9068 C C . THR B 1 473 ? 10.719 -1.327 -2.779 1 97.19 473 THR B C 1
ATOM 9070 O O . THR B 1 473 ? 10.82 -0.42 -3.607 1 97.19 473 THR B O 1
ATOM 9073 N N . LEU B 1 474 ? 10.461 -2.547 -3.055 1 98.25 474 LEU B N 1
ATOM 9074 C CA . LEU B 1 474 ? 10.094 -2.992 -4.395 1 98.25 474 LEU B CA 1
ATOM 9075 C C . LEU B 1 474 ? 8.617 -3.363 -4.457 1 98.25 474 LEU B C 1
ATOM 9077 O O . LEU B 1 474 ? 8.141 -4.176 -3.66 1 98.25 474 LEU B O 1
ATOM 9081 N N . LEU B 1 475 ? 7.82 -2.715 -5.383 1 98.19 475 LEU B N 1
ATOM 9082 C CA . LEU B 1 475 ? 6.406 -2.99 -5.605 1 98.19 475 LEU B CA 1
ATOM 9083 C C . LEU B 1 475 ? 6.207 -3.805 -6.879 1 98.19 475 LEU B C 1
ATOM 9085 O O . LEU B 1 475 ? 6.395 -3.291 -7.984 1 98.19 475 LEU B O 1
ATOM 9089 N N . ILE B 1 476 ? 5.844 -5.035 -6.727 1 98.12 476 ILE B N 1
ATOM 9090 C CA . ILE B 1 476 ? 5.598 -5.945 -7.84 1 98.12 476 ILE B CA 1
ATOM 9091 C C . ILE B 1 476 ? 4.34 -6.77 -7.559 1 98.12 476 ILE B C 1
ATOM 9093 O O . ILE B 1 476 ? 3.896 -6.867 -6.414 1 98.12 476 ILE B O 1
ATOM 9097 N N . GLY B 1 477 ? 3.766 -7.363 -8.633 1 97.19 477 GLY B N 1
ATOM 9098 C CA . GLY B 1 477 ? 2.518 -8.094 -8.484 1 97.19 477 GLY B CA 1
ATOM 9099 C C . GLY B 1 477 ? 2.719 -9.594 -8.336 1 97.19 477 GLY B C 1
ATOM 9100 O O . GLY B 1 477 ? 1.767 -10.328 -8.07 1 97.19 477 GLY B O 1
ATOM 9101 N N . THR B 1 478 ? 3.975 -10.062 -8.469 1 96.75 478 THR B N 1
ATOM 9102 C CA . THR B 1 478 ? 4.266 -11.477 -8.289 1 96.75 478 THR B CA 1
ATOM 9103 C C . THR B 1 478 ? 4.102 -11.883 -6.828 1 96.75 478 THR B C 1
ATOM 9105 O O . THR B 1 478 ? 4.512 -11.148 -5.926 1 96.75 478 THR B O 1
ATOM 9108 N N . VAL B 1 479 ? 3.447 -13.047 -6.574 1 96.81 479 VAL B N 1
ATOM 9109 C CA . VAL B 1 479 ? 3.17 -13.539 -5.227 1 96.81 479 VAL B CA 1
ATOM 9110 C C . VAL B 1 479 ? 4.145 -14.656 -4.875 1 96.81 479 VAL B C 1
ATOM 9112 O O . VAL B 1 479 ? 4.336 -15.586 -5.652 1 96.81 479 VAL B O 1
ATOM 9115 N N . ASP B 1 480 ? 4.793 -14.531 -3.734 1 95.81 480 ASP B N 1
ATOM 9116 C CA . ASP B 1 480 ? 5.668 -15.602 -3.264 1 95.81 480 ASP B CA 1
ATOM 9117 C C . ASP B 1 480 ? 4.855 -16.75 -2.65 1 95.81 480 ASP B C 1
ATOM 9119 O O . ASP B 1 480 ? 4.266 -16.594 -1.58 1 95.81 480 ASP B O 1
ATOM 9123 N N . MET B 1 481 ? 4.828 -17.828 -3.301 1 93.81 481 MET B N 1
ATOM 9124 C CA . MET B 1 481 ? 4.062 -18.984 -2.82 1 93.81 481 MET B CA 1
ATOM 9125 C C . MET B 1 481 ? 4.988 -20.094 -2.338 1 93.81 481 MET B C 1
ATOM 9127 O O . MET B 1 481 ? 4.613 -21.266 -2.35 1 93.81 481 MET B O 1
ATOM 9131 N N . GLY B 1 482 ? 6.191 -19.766 -2.059 1 90.56 482 GLY B N 1
ATOM 9132 C CA . GLY B 1 482 ? 7.188 -20.719 -1.607 1 90.56 482 GLY B CA 1
ATOM 9133 C C . GLY B 1 482 ? 8.359 -20.844 -2.559 1 90.56 482 GLY B C 1
ATOM 9134 O O . GLY B 1 482 ? 9.398 -21.406 -2.199 1 90.56 482 GLY B O 1
ATOM 9135 N N . GLN B 1 483 ? 8.297 -20.234 -3.715 1 92.75 483 GLN B N 1
ATOM 9136 C CA . GLN B 1 483 ? 9.352 -20.359 -4.715 1 92.75 483 GLN B CA 1
ATOM 9137 C C . GLN B 1 483 ? 10.492 -19.375 -4.453 1 92.75 483 GLN B C 1
ATOM 9139 O O . GLN B 1 483 ? 11.547 -19.453 -5.086 1 92.75 483 GLN B O 1
ATOM 9144 N N . GLY B 1 484 ? 10.305 -18.453 -3.551 1 95.06 484 GLY B N 1
ATOM 9145 C CA . GLY B 1 484 ? 11.375 -17.547 -3.186 1 95.06 484 GLY B CA 1
ATOM 9146 C C . GLY B 1 484 ? 11.477 -16.344 -4.109 1 95.06 484 GLY B C 1
ATOM 9147 O O . GLY B 1 484 ? 12.562 -15.789 -4.297 1 95.06 484 GLY B O 1
ATOM 9148 N N . SER B 1 485 ? 10.375 -15.953 -4.688 1 96.56 485 SER B N 1
ATOM 9149 C CA . SER B 1 485 ? 10.391 -14.859 -5.648 1 96.56 485 SER B CA 1
ATOM 9150 C C . SER B 1 485 ? 10.812 -13.547 -4.988 1 96.56 485 SER B C 1
ATOM 9152 O O . SER B 1 485 ? 11.547 -12.758 -5.582 1 96.56 485 SER B O 1
ATOM 9154 N N . ASP B 1 486 ? 10.43 -13.273 -3.711 1 96.81 486 ASP B N 1
ATOM 9155 C CA . ASP B 1 486 ? 10.805 -12.039 -3.041 1 96.81 486 ASP B CA 1
ATOM 9156 C C . ASP B 1 486 ? 12.32 -11.93 -2.906 1 96.81 486 ASP B C 1
ATOM 9158 O O . ASP B 1 486 ? 12.891 -10.852 -3.096 1 96.81 486 ASP B O 1
ATOM 9162 N N . THR B 1 487 ? 12.914 -13.055 -2.566 1 97.5 487 THR B N 1
ATOM 9163 C CA . THR B 1 487 ? 14.367 -13.086 -2.387 1 97.5 487 THR B CA 1
ATOM 9164 C C . THR B 1 487 ? 15.078 -12.797 -3.703 1 97.5 487 THR B C 1
ATOM 9166 O O . THR B 1 487 ? 15.977 -11.953 -3.754 1 97.5 487 THR B O 1
ATOM 9169 N N . ILE B 1 488 ? 14.68 -13.453 -4.762 1 98.06 488 ILE B N 1
ATOM 9170 C CA . ILE B 1 488 ? 15.445 -13.336 -5.996 1 98.06 488 ILE B CA 1
ATOM 9171 C C . ILE B 1 488 ? 15.164 -11.992 -6.652 1 98.06 488 ILE B C 1
ATOM 9173 O O . ILE B 1 488 ? 16.031 -11.414 -7.305 1 98.06 488 ILE B O 1
ATOM 9177 N N . MET B 1 489 ? 13.969 -11.445 -6.52 1 98.69 489 MET B N 1
ATOM 9178 C CA . MET B 1 489 ? 13.703 -10.109 -7.051 1 98.69 489 MET B CA 1
ATOM 9179 C C . MET B 1 489 ? 14.547 -9.062 -6.344 1 98.69 489 MET B C 1
ATOM 9181 O O . MET B 1 489 ? 15.055 -8.133 -6.977 1 98.69 489 MET B O 1
ATOM 9185 N N . ALA B 1 490 ? 14.617 -9.195 -5.008 1 98.25 490 ALA B N 1
ATOM 9186 C CA . ALA B 1 490 ? 15.523 -8.328 -4.262 1 98.25 490 ALA B CA 1
ATOM 9187 C C . ALA B 1 490 ? 16.953 -8.484 -4.758 1 98.25 490 ALA B C 1
ATOM 9189 O O . ALA B 1 490 ? 17.688 -7.492 -4.898 1 98.25 490 ALA B O 1
ATOM 9190 N N . GLN B 1 491 ? 17.391 -9.766 -5.004 1 98.44 491 GLN B N 1
ATOM 9191 C CA . GLN B 1 491 ? 18.734 -10.031 -5.5 1 98.44 491 GLN B CA 1
ATOM 9192 C C . GLN B 1 491 ? 18.969 -9.344 -6.84 1 98.44 491 GLN B C 1
ATOM 9194 O O . GLN B 1 491 ? 20.062 -8.797 -7.086 1 98.44 491 GLN B O 1
ATOM 9199 N N . ILE B 1 492 ? 18 -9.375 -7.715 1 98.69 492 ILE B N 1
ATOM 9200 C CA . ILE B 1 492 ? 18.109 -8.773 -9.039 1 98.69 492 ILE B CA 1
ATOM 9201 C C . ILE B 1 492 ? 18.281 -7.262 -8.906 1 98.69 492 ILE B C 1
ATOM 9203 O O . ILE B 1 492 ? 19.188 -6.676 -9.516 1 98.69 492 ILE B O 1
ATOM 9207 N N . ALA B 1 493 ? 17.484 -6.602 -8.117 1 98.62 493 ALA B N 1
ATOM 9208 C CA . ALA B 1 493 ? 17.594 -5.164 -7.895 1 98.62 493 ALA B CA 1
ATOM 9209 C C . ALA B 1 493 ? 18.938 -4.801 -7.273 1 98.62 493 ALA B C 1
ATOM 9211 O O . ALA B 1 493 ? 19.578 -3.832 -7.684 1 98.62 493 ALA B O 1
ATOM 9212 N N . CYS B 1 494 ? 19.344 -5.59 -6.25 1 98.25 494 CYS B N 1
ATOM 9213 C CA . CYS B 1 494 ? 20.594 -5.332 -5.539 1 98.25 494 CYS B CA 1
ATOM 9214 C C . CYS B 1 494 ? 21.797 -5.496 -6.465 1 98.25 494 CYS B C 1
ATOM 9216 O O . CYS B 1 494 ? 22.781 -4.766 -6.348 1 98.25 494 CYS B O 1
ATOM 9218 N N . GLU B 1 495 ? 21.688 -6.523 -7.387 1 98.25 495 GLU B N 1
ATOM 9219 C CA . GLU B 1 495 ? 22.781 -6.723 -8.352 1 98.25 495 GLU B CA 1
ATOM 9220 C C . GLU B 1 495 ? 23 -5.473 -9.195 1 98.25 495 GLU B C 1
ATOM 9222 O O . GLU B 1 495 ? 24.141 -5.023 -9.359 1 98.25 495 GLU B O 1
ATOM 9227 N N . VAL B 1 496 ? 21.938 -4.891 -9.711 1 98.25 496 VAL B N 1
ATOM 9228 C CA . VAL B 1 496 ? 22.016 -3.73 -10.586 1 98.25 496 VAL B CA 1
ATOM 9229 C C . VAL B 1 496 ? 22.547 -2.527 -9.812 1 98.25 496 VAL B C 1
ATOM 9231 O O . VAL B 1 496 ? 23.375 -1.767 -10.32 1 98.25 496 VAL B O 1
ATOM 9234 N N . LEU B 1 497 ? 22.125 -2.35 -8.547 1 97.75 497 LEU B N 1
ATOM 9235 C CA . LEU B 1 497 ? 22.406 -1.138 -7.777 1 97.75 497 LEU B CA 1
ATOM 9236 C C . LEU B 1 497 ? 23.672 -1.291 -6.945 1 97.75 497 LEU B C 1
ATOM 9238 O O . LEU B 1 497 ? 24.141 -0.328 -6.332 1 97.75 497 LEU B O 1
ATOM 9242 N N . GLY B 1 498 ? 24.234 -2.523 -6.91 1 96.94 498 GLY B N 1
ATOM 9243 C CA . GLY B 1 498 ? 25.406 -2.775 -6.102 1 96.94 498 GLY B CA 1
ATOM 9244 C C . GLY B 1 498 ? 25.125 -2.783 -4.613 1 96.94 498 GLY B C 1
ATOM 9245 O O . GLY B 1 498 ? 25.938 -2.305 -3.818 1 96.94 498 GLY B O 1
ATOM 9246 N N . LEU B 1 499 ? 23.953 -3.242 -4.25 1 96.62 499 LEU B N 1
ATOM 9247 C CA . LEU B 1 499 ? 23.547 -3.277 -2.848 1 96.62 499 LEU B CA 1
ATOM 9248 C C . LEU B 1 499 ? 23.656 -4.691 -2.283 1 96.62 499 LEU B C 1
ATOM 9250 O O . LEU B 1 499 ? 23.766 -5.656 -3.039 1 96.62 499 LEU B O 1
ATOM 9254 N N . GLY B 1 500 ? 23.656 -4.812 -0.978 1 95.06 500 GLY B N 1
ATOM 9255 C CA . GLY B 1 500 ? 23.781 -6.098 -0.315 1 95.06 500 GLY B CA 1
ATOM 9256 C C . GLY B 1 500 ? 22.453 -6.699 0.094 1 95.06 500 GLY B C 1
ATOM 9257 O O . GLY B 1 500 ? 21.406 -6.09 -0.108 1 95.06 500 GLY B O 1
ATOM 9258 N N . ALA B 1 501 ? 22.578 -7.945 0.665 1 94.81 501 ALA B N 1
ATOM 9259 C CA . ALA B 1 501 ? 21.391 -8.648 1.147 1 94.81 501 ALA B CA 1
ATOM 9260 C C . ALA B 1 501 ? 20.656 -7.824 2.197 1 94.81 501 ALA B C 1
ATOM 9262 O O . ALA B 1 501 ? 21.281 -7.195 3.055 1 94.81 501 ALA B O 1
ATOM 9263 N N . GLY B 1 502 ? 19.328 -7.773 2.053 1 94.12 502 GLY B N 1
ATOM 9264 C CA . GLY B 1 502 ? 18.516 -7.086 3.047 1 94.12 502 GLY B CA 1
ATOM 9265 C C . GLY B 1 502 ? 18.266 -5.629 2.703 1 94.12 502 GLY B C 1
ATOM 9266 O O . GLY B 1 502 ? 17.438 -4.973 3.342 1 94.12 502 GLY B O 1
ATOM 9267 N N . ALA B 1 503 ? 18.875 -5.047 1.694 1 96.38 503 ALA B N 1
ATOM 9268 C CA . ALA B 1 503 ? 18.75 -3.633 1.351 1 96.38 503 ALA B CA 1
ATOM 9269 C C . ALA B 1 503 ? 17.406 -3.342 0.694 1 96.38 503 ALA B C 1
ATOM 9271 O O . ALA B 1 503 ? 16.891 -2.225 0.792 1 96.38 503 ALA B O 1
ATOM 9272 N N . ILE B 1 504 ? 16.875 -4.285 -0 1 97.25 504 ILE B N 1
ATOM 9273 C CA . ILE B 1 504 ? 15.633 -4.09 -0.725 1 97.25 504 ILE B CA 1
ATOM 9274 C C . ILE B 1 504 ? 14.562 -5.027 -0.166 1 97.25 504 ILE B C 1
ATOM 9276 O O . ILE B 1 504 ? 14.773 -6.238 -0.063 1 97.25 504 ILE B O 1
ATOM 9280 N N . ARG B 1 505 ? 13.469 -4.457 0.151 1 95.62 505 ARG B N 1
ATOM 9281 C CA . ARG B 1 505 ? 12.32 -5.227 0.615 1 95.62 505 ARG B CA 1
ATOM 9282 C C . ARG B 1 505 ? 11.219 -5.258 -0.44 1 95.62 505 ARG B C 1
ATOM 9284 O O . ARG B 1 505 ? 10.938 -4.242 -1.079 1 95.62 505 ARG B O 1
ATOM 9291 N N . VAL B 1 506 ? 10.625 -6.418 -0.615 1 96.81 506 VAL B N 1
ATOM 9292 C CA . VAL B 1 506 ? 9.484 -6.551 -1.52 1 96.81 506 VAL B CA 1
ATOM 9293 C C . VAL B 1 506 ? 8.18 -6.371 -0.742 1 96.81 506 VAL B C 1
ATOM 9295 O O . VAL B 1 506 ? 7.961 -7.035 0.273 1 96.81 506 VAL B O 1
ATOM 9298 N N . VAL B 1 507 ? 7.328 -5.48 -1.229 1 95.31 507 VAL B N 1
ATOM 9299 C CA . VAL B 1 507 ? 6.051 -5.195 -0.583 1 95.31 507 VAL B CA 1
ATOM 9300 C C . VAL B 1 507 ? 5.043 -6.293 -0.917 1 95.31 507 VAL B C 1
ATOM 9302 O O . VAL B 1 507 ? 5.078 -6.863 -2.01 1 95.31 507 VAL B O 1
ATOM 9305 N N . GLY B 1 508 ? 4.16 -6.594 0.093 1 92.38 508 GLY B N 1
ATOM 9306 C CA . GLY B 1 508 ? 3.096 -7.543 -0.175 1 92.38 508 GLY B CA 1
ATOM 9307 C C . GLY B 1 508 ? 2.172 -7.105 -1.295 1 92.38 508 GLY B C 1
ATOM 9308 O O . GLY B 1 508 ? 1.855 -5.922 -1.419 1 92.38 508 GLY B O 1
ATOM 9309 N N . THR B 1 509 ? 1.692 -8.047 -2.037 1 95.06 509 THR B N 1
ATOM 9310 C CA . THR B 1 509 ? 0.904 -7.746 -3.227 1 95.06 509 THR B CA 1
ATOM 9311 C C . THR B 1 509 ? -0.461 -7.184 -2.842 1 95.06 509 THR B C 1
ATOM 9313 O O . THR B 1 509 ? -1.171 -7.77 -2.02 1 95.06 509 THR B O 1
ATOM 9316 N N . ASP B 1 510 ? -0.834 -6.051 -3.391 1 96.5 510 ASP B N 1
ATOM 9317 C CA . ASP B 1 510 ? -2.033 -5.242 -3.189 1 96.5 510 ASP B CA 1
ATOM 9318 C C . ASP B 1 510 ? -2.406 -4.488 -4.465 1 96.5 510 ASP B C 1
ATOM 9320 O O . ASP B 1 510 ? -1.667 -3.611 -4.914 1 96.5 510 ASP B O 1
ATOM 9324 N N . THR B 1 511 ? -3.572 -4.754 -4.984 1 97.31 511 THR B N 1
ATOM 9325 C CA . THR B 1 511 ? -3.9 -4.266 -6.32 1 97.31 511 THR B CA 1
ATOM 9326 C C . THR B 1 511 ? -4.094 -2.754 -6.312 1 97.31 511 THR B C 1
ATOM 9328 O O . THR B 1 511 ? -4.125 -2.121 -7.371 1 97.31 511 THR B O 1
ATOM 9331 N N . ASP B 1 512 ? -4.203 -2.105 -5.168 1 95 512 ASP B N 1
ATOM 9332 C CA . ASP B 1 512 ? -4.25 -0.647 -5.098 1 95 512 ASP B CA 1
ATOM 9333 C C . ASP B 1 512 ? -2.846 -0.05 -5.172 1 95 512 ASP B C 1
ATOM 9335 O O . ASP B 1 512 ? -2.684 1.126 -5.504 1 95 512 ASP B O 1
ATOM 9339 N N . VAL B 1 513 ? -1.873 -0.901 -4.82 1 94.69 513 VAL B N 1
ATOM 9340 C CA . VAL B 1 513 ? -0.542 -0.367 -4.551 1 94.69 513 VAL B CA 1
ATOM 9341 C C . VAL B 1 513 ? 0.457 -0.931 -5.559 1 94.69 513 VAL B C 1
ATOM 9343 O O . VAL B 1 513 ? 1.256 -0.187 -6.133 1 94.69 513 VAL B O 1
ATOM 9346 N N . THR B 1 514 ? 0.464 -2.234 -5.703 1 97.19 514 THR B N 1
ATOM 9347 C CA . THR B 1 514 ? 1.418 -2.883 -6.594 1 97.19 514 THR B CA 1
ATOM 9348 C C . THR B 1 514 ? 0.913 -2.861 -8.031 1 97.19 514 THR B C 1
ATOM 9350 O O . THR B 1 514 ? -0.281 -3.039 -8.281 1 97.19 514 THR B O 1
ATOM 9353 N N . PRO B 1 515 ? 1.818 -2.559 -8.992 1 97 515 PRO B N 1
ATOM 9354 C CA . PRO B 1 515 ? 1.391 -2.523 -10.391 1 97 515 PRO B CA 1
ATOM 9355 C C . PRO B 1 515 ? 1.023 -3.904 -10.93 1 97 515 PRO B C 1
ATOM 9357 O O . PRO B 1 515 ? 1.351 -4.918 -10.312 1 97 515 PRO B O 1
ATOM 9360 N N . TYR B 1 516 ? 0.474 -3.895 -12.086 1 97.06 516 TYR B N 1
ATOM 9361 C CA . TYR B 1 516 ? -0.108 -5.07 -12.727 1 97.06 516 TYR B CA 1
ATOM 9362 C C . TYR B 1 516 ? 0.956 -6.129 -12.992 1 97.06 516 TYR B C 1
ATOM 9364 O O . TYR B 1 516 ? 2.076 -5.805 -13.398 1 97.06 516 TYR B O 1
ATOM 9372 N N . ASP B 1 517 ? 0.658 -7.344 -12.703 1 96.81 517 ASP B N 1
ATOM 9373 C CA . ASP B 1 517 ? 1.317 -8.578 -13.117 1 96.81 517 ASP B CA 1
ATOM 9374 C C . ASP B 1 517 ? 0.302 -9.594 -13.633 1 96.81 517 ASP B C 1
ATOM 9376 O O . ASP B 1 517 ? -0.729 -9.828 -13 1 96.81 517 ASP B O 1
ATOM 9380 N N . THR B 1 518 ? 0.583 -10.133 -14.742 1 94.94 518 THR B N 1
ATOM 9381 C CA . THR B 1 518 ? -0.398 -11.016 -15.367 1 94.94 518 THR B CA 1
ATOM 9382 C C . THR B 1 518 ? -0.778 -12.148 -14.422 1 94.94 518 THR B C 1
ATOM 9384 O O . THR B 1 518 ? -1.962 -12.43 -14.227 1 94.94 518 THR B O 1
ATOM 9387 N N . ILE B 1 519 ? 0.22 -12.844 -13.867 1 94.12 519 ILE B N 1
ATOM 9388 C CA . ILE B 1 519 ? -0.051 -14.016 -13.047 1 94.12 519 ILE B CA 1
ATOM 9389 C C . ILE B 1 519 ? 1.254 -14.539 -12.445 1 94.12 519 ILE B C 1
ATOM 9391 O O . ILE B 1 519 ? 2.334 -14.305 -12.992 1 94.12 519 ILE B O 1
ATOM 9395 N N . THR B 1 520 ? 1.198 -15.094 -11.312 1 95.81 520 THR B N 1
ATOM 9396 C CA . THR B 1 520 ? 2.281 -15.938 -10.812 1 95.81 520 THR B CA 1
ATOM 9397 C C . THR B 1 520 ? 2.029 -17.406 -11.156 1 95.81 520 THR B C 1
ATOM 9399 O O . THR B 1 520 ? 1.357 -18.109 -10.414 1 95.81 520 THR B O 1
ATOM 9402 N N . ALA B 1 521 ? 2.504 -17.812 -12.289 1 93.94 521 ALA B N 1
ATOM 9403 C CA . ALA B 1 521 ? 2.291 -19.141 -12.852 1 93.94 521 ALA B CA 1
ATOM 9404 C C . ALA B 1 521 ? 3.236 -19.391 -14.023 1 93.94 521 ALA B C 1
ATOM 9406 O O . ALA B 1 521 ? 3.939 -18.484 -14.477 1 93.94 521 ALA B O 1
ATOM 9407 N N . GLY B 1 522 ? 3.299 -20.641 -14.383 1 91.5 522 GLY B N 1
ATOM 9408 C CA . GLY B 1 522 ? 4.023 -21 -15.594 1 91.5 522 GLY B CA 1
ATOM 9409 C C . GLY B 1 522 ? 5.523 -20.812 -15.469 1 91.5 522 GLY B C 1
ATOM 9410 O O . GLY B 1 522 ? 6.211 -20.609 -16.469 1 91.5 522 GLY B O 1
ATOM 9411 N N . SER B 1 523 ? 5.957 -20.719 -14.258 1 93.06 523 SER B N 1
ATOM 9412 C CA . SER B 1 523 ? 7.371 -20.469 -14.008 1 93.06 523 SER B CA 1
ATOM 9413 C C . SER B 1 523 ? 7.859 -19.234 -14.75 1 93.06 523 SER B C 1
ATOM 9415 O O . SER B 1 523 ? 8.984 -19.203 -15.258 1 93.06 523 SER B O 1
ATOM 9417 N N . ARG B 1 524 ? 7.07 -18.234 -14.781 1 95.94 524 ARG B N 1
ATOM 9418 C CA . ARG B 1 524 ? 7.383 -17.062 -15.602 1 95.94 524 ARG B CA 1
ATOM 9419 C C . ARG B 1 524 ? 8.039 -15.977 -14.766 1 95.94 524 ARG B C 1
ATOM 9421 O O . ARG B 1 524 ? 8.703 -15.086 -15.312 1 95.94 524 ARG B O 1
ATOM 9428 N N . SER B 1 525 ? 7.867 -15.945 -13.469 1 96.69 525 SER B N 1
ATOM 9429 C CA . SER B 1 525 ? 8.156 -14.789 -12.633 1 96.69 525 SER B CA 1
ATOM 9430 C C . SER B 1 525 ? 9.625 -14.375 -12.758 1 96.69 525 SER B C 1
ATOM 9432 O O . SER B 1 525 ? 9.93 -13.188 -12.922 1 96.69 525 SER B O 1
ATOM 9434 N N . THR B 1 526 ? 10.516 -15.367 -12.664 1 97.81 526 THR B N 1
ATOM 9435 C CA . THR B 1 526 ? 11.93 -15.023 -12.719 1 97.81 526 THR B CA 1
ATOM 9436 C C . THR B 1 526 ? 12.266 -14.289 -14.016 1 97.81 526 THR B C 1
ATOM 9438 O O . THR B 1 526 ? 12.945 -13.266 -14 1 97.81 526 THR B O 1
ATOM 9441 N N . TYR B 1 527 ? 11.766 -14.766 -15.109 1 97.62 527 TYR B N 1
ATOM 9442 C CA . TYR B 1 527 ? 12.07 -14.172 -16.406 1 97.62 527 TYR B CA 1
ATOM 9443 C C . TYR B 1 527 ? 11.328 -12.859 -16.609 1 97.62 527 TYR B C 1
ATOM 9445 O O . TYR B 1 527 ? 11.938 -11.836 -16.922 1 97.62 527 TYR B O 1
ATOM 9453 N N . HIS B 1 528 ? 10.039 -12.867 -16.406 1 97.69 528 HIS B N 1
ATOM 9454 C CA . HIS B 1 528 ? 9.188 -11.727 -16.75 1 97.69 528 HIS B CA 1
ATOM 9455 C C . HIS B 1 528 ? 9.297 -10.633 -15.703 1 97.69 528 HIS B C 1
ATOM 9457 O O . HIS B 1 528 ? 9.695 -9.508 -16.016 1 97.69 528 HIS B O 1
ATOM 9463 N N . THR B 1 529 ? 8.953 -10.914 -14.453 1 98.31 529 THR B N 1
ATOM 9464 C CA . THR B 1 529 ? 9.039 -9.938 -13.375 1 98.31 529 THR B CA 1
ATOM 9465 C C . THR B 1 529 ? 10.484 -9.555 -13.109 1 98.31 529 THR B C 1
ATOM 9467 O O . THR B 1 529 ? 10.781 -8.398 -12.781 1 98.31 529 THR B O 1
ATOM 9470 N N . GLY B 1 530 ? 11.359 -10.586 -13.219 1 98.69 530 GLY B N 1
ATOM 9471 C CA . GLY B 1 530 ? 12.773 -10.289 -13.055 1 98.69 530 GLY B CA 1
ATOM 9472 C C . GLY B 1 530 ? 13.281 -9.234 -14.023 1 98.69 530 GLY B C 1
ATOM 9473 O O . GLY B 1 530 ? 14.07 -8.367 -13.648 1 98.69 530 GLY B O 1
ATOM 9474 N N . ASN B 1 531 ? 12.812 -9.305 -15.273 1 98.75 531 ASN B N 1
ATOM 9475 C CA . ASN B 1 531 ? 13.188 -8.281 -16.25 1 98.75 531 ASN B CA 1
ATOM 9476 C C . ASN B 1 531 ? 12.602 -6.922 -15.898 1 98.75 531 ASN B C 1
ATOM 9478 O O . ASN B 1 531 ? 13.258 -5.895 -16.047 1 98.75 531 ASN B O 1
ATOM 9482 N N . ALA B 1 532 ? 11.352 -6.859 -15.469 1 98.69 532 ALA B N 1
ATOM 9483 C CA . ALA B 1 532 ? 10.742 -5.602 -15.047 1 98.69 532 ALA B CA 1
ATOM 9484 C C . ALA B 1 532 ? 11.531 -4.969 -13.898 1 98.69 532 ALA B C 1
ATOM 9486 O O . ALA B 1 532 ? 11.766 -3.76 -13.891 1 98.69 532 ALA B O 1
ATOM 9487 N N . VAL B 1 533 ? 11.914 -5.773 -12.914 1 98.88 533 VAL B N 1
ATOM 9488 C CA . VAL B 1 533 ? 12.68 -5.312 -11.75 1 98.88 533 VAL B CA 1
ATOM 9489 C C . VAL B 1 533 ? 14.047 -4.816 -12.203 1 98.88 533 VAL B C 1
ATOM 9491 O O . VAL B 1 533 ? 14.508 -3.762 -11.75 1 98.88 533 VAL B O 1
ATOM 9494 N N . ARG B 1 534 ? 14.734 -5.641 -13.055 1 98.88 534 ARG B N 1
ATOM 9495 C CA . ARG B 1 534 ? 16.031 -5.242 -13.57 1 98.88 534 ARG B CA 1
ATOM 9496 C C . ARG B 1 534 ? 15.953 -3.881 -14.258 1 98.88 534 ARG B C 1
ATOM 9498 O O . ARG B 1 534 ? 16.781 -3.006 -14.008 1 98.88 534 ARG B O 1
ATOM 9505 N N . LEU B 1 535 ? 14.953 -3.707 -15.102 1 98.81 535 LEU B N 1
ATOM 9506 C CA . LEU B 1 535 ? 14.789 -2.461 -15.844 1 98.81 535 LEU B CA 1
ATOM 9507 C C . LEU B 1 535 ? 14.516 -1.296 -14.898 1 98.81 535 LEU B C 1
ATOM 9509 O O . LEU B 1 535 ? 15.07 -0.207 -15.07 1 98.81 535 LEU B O 1
ATOM 9513 N N . ALA B 1 536 ? 13.656 -1.439 -13.922 1 98.75 536 ALA B N 1
ATOM 9514 C CA . ALA B 1 536 ? 13.383 -0.4 -12.938 1 98.75 536 ALA B CA 1
ATOM 9515 C C . ALA B 1 536 ? 14.656 -0.02 -12.172 1 98.75 536 ALA B C 1
ATOM 9517 O O . ALA B 1 536 ? 14.891 1.159 -11.906 1 98.75 536 ALA B O 1
ATOM 9518 N N . ALA B 1 537 ? 15.422 -1.03 -11.766 1 98.81 537 ALA B N 1
ATOM 9519 C CA . ALA B 1 537 ? 16.672 -0.803 -11.039 1 98.81 537 ALA B CA 1
ATOM 9520 C C . ALA B 1 537 ? 17.688 -0.087 -11.922 1 98.81 537 ALA B C 1
ATOM 9522 O O . ALA B 1 537 ? 18.453 0.753 -11.438 1 98.81 537 ALA B O 1
ATOM 9523 N N . GLU B 1 538 ? 17.797 -0.486 -13.227 1 98.81 538 GLU B N 1
ATOM 9524 C CA . GLU B 1 538 ? 18.688 0.191 -14.148 1 98.81 538 GLU B CA 1
ATOM 9525 C C . GLU B 1 538 ? 18.328 1.666 -14.297 1 98.81 538 GLU B C 1
ATOM 9527 O O . GLU B 1 538 ? 19.203 2.527 -14.328 1 98.81 538 GLU B O 1
ATOM 9532 N N . ARG B 1 539 ? 17.062 1.943 -14.406 1 98.62 539 ARG B N 1
ATOM 9533 C CA . ARG B 1 539 ? 16.609 3.332 -14.453 1 98.62 539 ARG B CA 1
ATOM 9534 C C . ARG B 1 539 ? 17.016 4.078 -13.188 1 98.62 539 ARG B C 1
ATOM 9536 O O . ARG B 1 539 ? 17.391 5.25 -13.25 1 98.62 539 ARG B O 1
ATOM 9543 N N . MET B 1 540 ? 16.875 3.465 -12.062 1 98.62 540 MET B N 1
ATOM 9544 C CA . MET B 1 540 ? 17.297 4.059 -10.805 1 98.62 540 MET B CA 1
ATOM 9545 C C . MET B 1 540 ? 18.797 4.355 -10.812 1 98.62 540 MET B C 1
ATOM 9547 O O . MET B 1 540 ? 19.219 5.441 -10.414 1 98.62 540 MET B O 1
ATOM 9551 N N . ARG B 1 541 ? 19.562 3.314 -11.219 1 98.31 541 ARG B N 1
ATOM 9552 C CA . ARG B 1 541 ? 21 3.5 -11.32 1 98.31 541 ARG B CA 1
ATOM 9553 C C . ARG B 1 541 ? 21.344 4.695 -12.203 1 98.31 541 ARG B C 1
ATOM 9555 O O . ARG B 1 541 ? 22.188 5.52 -11.844 1 98.31 541 ARG B O 1
ATOM 9562 N N . ASP B 1 542 ? 20.688 4.84 -13.336 1 98.44 542 ASP B N 1
ATOM 9563 C CA . ASP B 1 542 ? 20.938 5.938 -14.266 1 98.44 542 ASP B CA 1
ATOM 9564 C C . ASP B 1 542 ? 20.609 7.285 -13.625 1 98.44 542 ASP B C 1
ATOM 9566 O O . ASP B 1 542 ? 21.344 8.258 -13.812 1 98.44 542 ASP B O 1
ATOM 9570 N N . LYS B 1 543 ? 19.469 7.344 -12.891 1 97.62 543 LYS B N 1
ATOM 9571 C CA . LYS B 1 543 ? 19.109 8.555 -12.156 1 97.62 543 LYS B CA 1
ATOM 9572 C C . LYS B 1 543 ? 20.203 8.93 -11.156 1 97.62 543 LYS B C 1
ATOM 9574 O O . LYS B 1 543 ? 20.562 10.102 -11.031 1 97.62 543 LYS B O 1
ATOM 9579 N N . LEU B 1 544 ? 20.672 7.965 -10.43 1 98.12 544 LEU B N 1
ATOM 9580 C CA . LEU B 1 544 ? 21.672 8.188 -9.398 1 98.12 544 LEU B CA 1
ATOM 9581 C C . LEU B 1 544 ? 22.984 8.672 -10.008 1 98.12 544 LEU B C 1
ATOM 9583 O O . LEU B 1 544 ? 23.656 9.539 -9.438 1 98.12 544 LEU B O 1
ATOM 9587 N N . ILE B 1 545 ? 23.359 8.102 -11.133 1 98.19 545 ILE B N 1
ATOM 9588 C CA . ILE B 1 545 ? 24.578 8.516 -11.828 1 98.19 545 ILE B CA 1
ATOM 9589 C C . ILE B 1 545 ? 24.453 9.969 -12.266 1 98.19 545 ILE B C 1
ATOM 9591 O O . ILE B 1 545 ? 25.391 10.758 -12.117 1 98.19 545 ILE B O 1
ATOM 9595 N N . LYS B 1 546 ? 23.312 10.312 -12.789 1 97.88 546 LYS B N 1
ATOM 9596 C CA . LYS B 1 546 ? 23.062 11.695 -13.188 1 97.88 546 LYS B CA 1
ATOM 9597 C C . LYS B 1 546 ? 23.172 12.641 -11.992 1 97.88 546 LYS B C 1
ATOM 9599 O O . LYS B 1 546 ? 23.562 13.797 -12.133 1 97.88 546 LYS B O 1
ATOM 9604 N N . LEU B 1 547 ? 22.891 12.117 -10.828 1 97.19 547 LEU B N 1
ATOM 9605 C CA . LEU B 1 547 ? 22.922 12.914 -9.609 1 97.19 547 LEU B CA 1
ATOM 9606 C C . LEU B 1 547 ? 24.328 12.938 -9.008 1 97.19 547 LEU B C 1
ATOM 9608 O O . LEU B 1 547 ? 24.562 13.57 -7.984 1 97.19 547 LEU B O 1
ATOM 9612 N N . GLY B 1 548 ? 25.25 12.133 -9.547 1 97 548 GLY B N 1
ATOM 9613 C CA . GLY B 1 548 ? 26.641 12.242 -9.141 1 97 548 GLY B CA 1
ATOM 9614 C C . GLY B 1 548 ? 27.156 11 -8.438 1 97 548 GLY B C 1
ATOM 9615 O O . GLY B 1 548 ? 28.234 11.016 -7.832 1 97 548 GLY B O 1
ATOM 9616 N N . MET B 1 549 ? 26.375 9.891 -8.5 1 96.19 549 MET B N 1
ATOM 9617 C CA . MET B 1 549 ? 26.859 8.656 -7.867 1 96.19 549 MET B CA 1
ATOM 9618 C C . MET B 1 549 ? 28.062 8.102 -8.609 1 96.19 549 MET B C 1
ATOM 9620 O O . MET B 1 549 ? 28.031 7.945 -9.828 1 96.19 549 MET B O 1
ATOM 9624 N N . GLN B 1 550 ? 29.141 7.707 -7.836 1 95.88 550 GLN B N 1
ATOM 9625 C CA . GLN B 1 550 ? 30.328 7.059 -8.391 1 95.88 550 GLN B CA 1
ATOM 9626 C C . GLN B 1 550 ? 30.438 5.613 -7.918 1 95.88 550 GLN B C 1
ATOM 9628 O O . GLN B 1 550 ? 30.953 4.754 -8.641 1 95.88 550 GLN B O 1
ATOM 9633 N N . ASP B 1 551 ? 29.953 5.457 -6.754 1 94.56 551 ASP B N 1
ATOM 9634 C CA . ASP B 1 551 ? 29.953 4.16 -6.086 1 94.56 551 ASP B CA 1
ATOM 9635 C C . ASP B 1 551 ? 28.641 3.924 -5.352 1 94.56 551 ASP B C 1
ATOM 9637 O O . ASP B 1 551 ? 28.047 4.855 -4.801 1 94.56 551 ASP B O 1
ATOM 9641 N N . PRO B 1 552 ? 28.25 2.691 -5.418 1 92.38 552 PRO B N 1
ATOM 9642 C CA . PRO B 1 552 ? 27 2.406 -4.711 1 92.38 552 PRO B CA 1
ATOM 9643 C C . PRO B 1 552 ? 27.031 2.855 -3.25 1 92.38 552 PRO B C 1
ATOM 9645 O O . PRO B 1 552 ? 26 3.186 -2.678 1 92.38 552 PRO B O 1
ATOM 9648 N N . ALA B 1 553 ? 28.141 2.768 -2.643 1 92.88 553 ALA B N 1
ATOM 9649 C CA . ALA B 1 553 ? 28.281 3.176 -1.248 1 92.88 553 ALA B CA 1
ATOM 9650 C C . ALA B 1 553 ? 27.953 4.66 -1.076 1 92.88 553 ALA B C 1
ATOM 9652 O O . ALA B 1 553 ? 27.703 5.121 0.039 1 92.88 553 ALA B O 1
ATOM 9653 N N . ASP B 1 554 ? 27.844 5.402 -2.123 1 94.88 554 ASP B N 1
ATOM 9654 C CA . ASP B 1 554 ? 27.625 6.844 -2.119 1 94.88 554 ASP B CA 1
ATOM 9655 C C . ASP B 1 554 ? 26.125 7.168 -2.088 1 94.88 554 ASP B C 1
ATOM 9657 O O . ASP B 1 554 ? 25.734 8.328 -1.916 1 94.88 554 ASP B O 1
ATOM 9661 N N . ILE B 1 555 ? 25.328 6.227 -2.221 1 96.44 555 ILE B N 1
ATOM 9662 C CA . ILE B 1 555 ? 23.922 6.457 -2.494 1 96.44 555 ILE B CA 1
ATOM 9663 C C . ILE B 1 555 ? 23.328 7.352 -1.411 1 96.44 555 ILE B C 1
ATOM 9665 O O . ILE B 1 555 ? 22.703 8.367 -1.716 1 96.44 555 ILE B O 1
ATOM 9669 N N . PRO B 1 556 ? 23.547 7.043 -0.079 1 96 556 PRO B N 1
ATOM 9670 C CA . PRO B 1 556 ? 22.969 7.91 0.949 1 96 556 PRO B CA 1
ATOM 9671 C C . PRO B 1 556 ? 23.438 9.359 0.834 1 96 556 PRO B C 1
ATOM 9673 O O . PRO B 1 556 ? 22.641 10.289 0.952 1 96 556 PRO B O 1
ATOM 9676 N N . ASP B 1 557 ? 24.656 9.531 0.53 1 96.38 557 ASP B N 1
ATOM 9677 C CA . ASP B 1 557 ? 25.219 10.875 0.431 1 96.38 557 ASP B CA 1
ATOM 9678 C C . ASP B 1 557 ? 24.703 11.602 -0.807 1 96.38 557 ASP B C 1
ATOM 9680 O O . ASP B 1 557 ? 24.406 12.797 -0.754 1 96.38 557 ASP B O 1
ATOM 9684 N N . VAL B 1 558 ? 24.641 10.891 -1.889 1 96.81 558 VAL B N 1
ATOM 9685 C CA . VAL B 1 558 ? 24.141 11.461 -3.141 1 96.81 558 VAL B CA 1
ATOM 9686 C C . VAL B 1 558 ? 22.703 11.945 -2.961 1 96.81 558 VAL B C 1
ATOM 9688 O O . VAL B 1 558 ? 22.359 13.055 -3.375 1 96.81 558 VAL B O 1
ATOM 9691 N N . LEU B 1 559 ? 21.891 11.172 -2.338 1 95.56 559 LEU B N 1
ATOM 9692 C CA . LEU B 1 559 ? 20.484 11.531 -2.148 1 95.56 559 LEU B CA 1
ATOM 9693 C C . LEU B 1 559 ? 20.344 12.648 -1.12 1 95.56 559 LEU B C 1
ATOM 9695 O O . LEU B 1 559 ? 19.469 13.5 -1.244 1 95.56 559 LEU B O 1
ATOM 9699 N N . GLN B 1 560 ? 21.141 12.617 -0.086 1 92.75 560 GLN B N 1
ATOM 9700 C CA . GLN B 1 560 ? 21.141 13.703 0.889 1 92.75 560 GLN B CA 1
ATOM 9701 C C . GLN B 1 560 ? 21.516 15.031 0.234 1 92.75 560 GLN B C 1
ATOM 9703 O O . GLN B 1 560 ? 20.906 16.062 0.531 1 92.75 560 GLN B O 1
ATOM 9708 N N . ARG B 1 561 ? 22.531 14.984 -0.615 1 92.62 561 ARG B N 1
ATOM 9709 C CA . ARG B 1 561 ? 22.969 16.203 -1.311 1 92.62 561 ARG B CA 1
ATOM 9710 C C . ARG B 1 561 ? 21.875 16.688 -2.258 1 92.62 561 ARG B C 1
ATOM 9712 O O . ARG B 1 561 ? 21.609 17.891 -2.332 1 92.62 561 ARG B O 1
ATOM 9719 N N . HIS B 1 562 ? 21.266 15.812 -2.93 1 92.62 562 HIS B N 1
ATOM 9720 C CA . HIS B 1 562 ? 20.266 16.156 -3.934 1 92.62 562 HIS B CA 1
ATOM 9721 C C . HIS B 1 562 ? 19.016 16.75 -3.287 1 92.62 562 HIS B C 1
ATOM 9723 O O . HIS B 1 562 ? 18.5 17.781 -3.74 1 92.62 562 HIS B O 1
ATOM 9729 N N . PHE B 1 563 ? 18.531 16.141 -2.25 1 90.31 563 PHE B N 1
ATOM 9730 C CA . PHE B 1 563 ? 17.25 16.531 -1.684 1 90.31 563 PHE B CA 1
ATOM 9731 C C . PHE B 1 563 ? 17.453 17.531 -0.555 1 90.31 563 PHE B C 1
ATOM 9733 O O . PHE B 1 563 ? 16.531 18.297 -0.225 1 90.31 563 PHE B O 1
ATOM 9740 N N . GLY B 1 564 ? 18.625 17.516 0.102 1 87.44 564 GLY B N 1
ATOM 9741 C CA . GLY B 1 564 ? 18.891 18.375 1.242 1 87.44 564 GLY B CA 1
ATOM 9742 C C . GLY B 1 564 ? 18.141 17.969 2.492 1 87.44 564 GLY B C 1
ATOM 9743 O O . GLY B 1 564 ? 17.922 18.781 3.391 1 87.44 564 GLY B O 1
ATOM 9744 N N . ALA B 1 565 ? 17.609 16.781 2.492 1 88.12 565 ALA B N 1
ATOM 9745 C CA . ALA B 1 565 ? 16.812 16.312 3.625 1 88.12 565 ALA B CA 1
ATOM 9746 C C . ALA B 1 565 ? 16.922 14.805 3.787 1 88.12 565 ALA B C 1
ATOM 9748 O O . ALA B 1 565 ? 17.172 14.086 2.816 1 88.12 565 ALA B O 1
ATOM 9749 N N . ARG B 1 566 ? 16.656 14.328 4.965 1 87.69 566 ARG B N 1
ATOM 9750 C CA . ARG B 1 566 ? 16.672 12.898 5.262 1 87.69 566 ARG B CA 1
ATOM 9751 C C . ARG B 1 566 ? 15.297 12.281 5.016 1 87.69 566 ARG B C 1
ATOM 9753 O O . ARG B 1 566 ? 14.289 12.984 4.984 1 87.69 566 ARG B O 1
ATOM 9760 N N . GLY B 1 567 ? 15.25 10.961 4.801 1 90.88 567 GLY B N 1
ATOM 9761 C CA . GLY B 1 567 ? 14 10.219 4.707 1 90.88 567 GLY B CA 1
ATOM 9762 C C . GLY B 1 567 ? 13.352 10.32 3.338 1 90.88 567 GLY B C 1
ATOM 9763 O O . GLY B 1 567 ? 12.375 9.617 3.059 1 90.88 567 GLY B O 1
ATOM 9764 N N . THR B 1 568 ? 13.953 11.125 2.436 1 94.19 568 THR B N 1
ATOM 9765 C CA . THR B 1 568 ? 13.383 11.344 1.11 1 94.19 568 THR B CA 1
ATOM 9766 C C . THR B 1 568 ? 13.477 10.078 0.264 1 94.19 568 THR B C 1
ATOM 9768 O O . THR B 1 568 ? 14.211 9.148 0.606 1 94.19 568 THR B O 1
ATOM 9771 N N . THR B 1 569 ? 12.625 10.062 -0.798 1 96.69 569 THR B N 1
ATOM 9772 C CA . THR B 1 569 ? 12.617 8.875 -1.648 1 96.69 569 THR B CA 1
ATOM 9773 C C . THR B 1 569 ? 12.781 9.258 -3.115 1 96.69 569 THR B C 1
ATOM 9775 O O . THR B 1 569 ? 12.375 10.352 -3.527 1 96.69 569 THR B O 1
ATOM 9778 N N . LEU B 1 570 ? 13.508 8.445 -3.838 1 97.56 570 LEU B N 1
ATOM 9779 C CA . LEU B 1 570 ? 13.578 8.453 -5.297 1 97.56 570 LEU B CA 1
ATOM 9780 C C . LEU B 1 570 ? 12.836 7.262 -5.879 1 97.56 570 LEU B C 1
ATOM 9782 O O . LEU B 1 570 ? 13.016 6.125 -5.43 1 97.56 570 LEU B O 1
ATOM 9786 N N . THR B 1 571 ? 11.891 7.508 -6.898 1 98.06 571 THR B N 1
ATOM 9787 C CA . THR B 1 571 ? 11.039 6.441 -7.414 1 98.06 571 THR B CA 1
ATOM 9788 C C . THR B 1 571 ? 11.305 6.207 -8.898 1 98.06 571 THR B C 1
ATOM 9790 O O . THR B 1 571 ? 11.5 7.16 -9.656 1 98.06 571 THR B O 1
ATOM 9793 N N . THR B 1 572 ? 11.422 4.961 -9.32 1 98.38 572 THR B N 1
ATOM 9794 C CA . THR B 1 572 ? 11.469 4.562 -10.719 1 98.38 572 THR B CA 1
ATOM 9795 C C . THR B 1 572 ? 10.461 3.449 -10.992 1 98.38 572 THR B C 1
ATOM 9797 O O . THR B 1 572 ? 9.984 2.791 -10.07 1 98.38 572 THR B O 1
ATOM 9800 N N . GLU B 1 573 ? 10.023 3.268 -12.227 1 98 573 GLU B N 1
ATOM 9801 C CA . GLU B 1 573 ? 9.102 2.223 -12.664 1 98 573 GLU B CA 1
ATOM 9802 C C . GLU B 1 573 ? 9.484 1.691 -14.039 1 98 573 GLU B C 1
ATOM 9804 O O . GLU B 1 573 ? 10.141 2.389 -14.82 1 98 573 GLU B O 1
ATOM 9809 N N . ALA B 1 574 ? 9.156 0.452 -14.273 1 98.06 574 ALA B N 1
ATOM 9810 C CA . ALA B 1 574 ? 9.367 -0.141 -15.586 1 98.06 574 ALA B CA 1
ATOM 9811 C C . ALA B 1 574 ? 8.352 -1.245 -15.859 1 98.06 574 ALA B C 1
ATOM 9813 O O . ALA B 1 574 ? 7.762 -1.801 -14.93 1 98.06 574 ALA B O 1
ATOM 9814 N N . SER B 1 575 ? 8.102 -1.507 -17.125 1 96.56 575 SER B N 1
ATOM 9815 C CA . SER B 1 575 ? 7.258 -2.592 -17.625 1 96.56 575 SER B CA 1
ATOM 9816 C C . SER B 1 575 ? 8.047 -3.529 -18.531 1 96.56 575 SER B C 1
ATOM 9818 O O . SER B 1 575 ? 8.953 -3.098 -19.234 1 96.56 575 SER B O 1
ATOM 9820 N N . PHE B 1 576 ? 7.77 -4.766 -18.422 1 97.38 576 PHE B N 1
ATOM 9821 C CA . PHE B 1 576 ? 8.281 -5.773 -19.344 1 97.38 576 PHE B CA 1
ATOM 9822 C C . PHE B 1 576 ? 7.145 -6.57 -19.953 1 97.38 576 PHE B C 1
ATOM 9824 O O . PHE B 1 576 ? 6.344 -7.18 -19.25 1 97.38 576 PHE B O 1
ATOM 9831 N N . THR B 1 577 ? 7.074 -6.594 -21.25 1 94.69 577 THR B N 1
ATOM 9832 C CA . THR B 1 577 ? 6.051 -7.309 -22 1 94.69 577 THR B CA 1
ATOM 9833 C C . THR B 1 577 ? 6.688 -8.281 -22.984 1 94.69 577 THR B C 1
ATOM 9835 O O . THR B 1 577 ? 7.68 -7.957 -23.641 1 94.69 577 THR B O 1
ATOM 9838 N N . THR B 1 578 ? 6.145 -9.469 -23.016 1 93.56 578 THR B N 1
ATOM 9839 C CA . THR B 1 578 ? 6.613 -10.453 -23.984 1 93.56 578 THR B CA 1
ATOM 9840 C C . THR B 1 578 ? 5.707 -10.477 -25.219 1 93.56 578 THR B C 1
ATOM 9842 O O . THR B 1 578 ? 4.602 -9.938 -25.188 1 93.56 578 THR B O 1
ATOM 9845 N N . SER B 1 579 ? 6.277 -11.023 -26.297 1 89.25 579 SER B N 1
ATOM 9846 C CA . SER B 1 579 ? 5.531 -11.117 -27.547 1 89.25 579 SER B CA 1
ATOM 9847 C C . SER B 1 579 ? 5.32 -12.57 -27.953 1 89.25 579 SER B C 1
ATOM 9849 O O . SER B 1 579 ? 6.039 -13.461 -27.5 1 89.25 579 SER B O 1
ATOM 9851 N N . TRP B 1 580 ? 4.305 -12.867 -28.672 1 89.19 580 TRP B N 1
ATOM 9852 C CA . TRP B 1 580 ? 3.996 -14.188 -29.203 1 89.19 580 TRP B CA 1
ATOM 9853 C C . TRP B 1 580 ? 3.291 -14.078 -30.547 1 89.19 580 TRP B C 1
ATOM 9855 O O . TRP B 1 580 ? 2.854 -13 -30.953 1 89.19 580 TRP B O 1
ATOM 9865 N N . GLN B 1 581 ? 3.375 -15.125 -31.328 1 92.5 581 GLN B N 1
ATOM 9866 C CA . GLN B 1 581 ? 2.643 -15.227 -32.594 1 92.5 581 GLN B CA 1
ATOM 9867 C C . GLN B 1 581 ? 1.595 -16.328 -32.531 1 92.5 581 GLN B C 1
ATOM 9869 O O . GLN B 1 581 ? 1.896 -17.453 -32.125 1 92.5 581 GLN B O 1
ATOM 9874 N N . PRO B 1 582 ? 0.402 -16.062 -32.844 1 89.25 582 PRO B N 1
ATOM 9875 C CA . PRO B 1 582 ? -0.676 -17.062 -32.781 1 89.25 582 PRO B CA 1
ATOM 9876 C C . PRO B 1 582 ? -0.394 -18.297 -33.594 1 89.25 582 PRO B C 1
ATOM 9878 O O . PRO B 1 582 ? 0.36 -18.234 -34.594 1 89.25 582 PRO B O 1
ATOM 9881 N N . TYR B 1 583 ? -1.045 -19.406 -33.219 1 90.5 583 TYR B N 1
ATOM 9882 C CA . TYR B 1 583 ? -0.944 -20.672 -33.938 1 90.5 583 TYR B CA 1
ATOM 9883 C C . TYR B 1 583 ? -1.54 -20.531 -35.344 1 90.5 583 TYR B C 1
ATOM 9885 O O . TYR B 1 583 ? -2.561 -19.875 -35.531 1 90.5 583 TYR B O 1
ATOM 9893 N N . ASP B 1 584 ? -0.862 -21.188 -36.281 1 93.25 584 ASP B N 1
ATOM 9894 C CA . ASP B 1 584 ? -1.533 -21.422 -37.562 1 93.25 584 ASP B CA 1
ATOM 9895 C C . ASP B 1 584 ? -2.766 -22.297 -37.375 1 93.25 584 ASP B C 1
ATOM 9897 O O . ASP B 1 584 ? -2.672 -23.406 -36.812 1 93.25 584 ASP B O 1
ATOM 9901 N N . PRO B 1 585 ? -3.938 -21.875 -37.75 1 87 585 PRO B N 1
ATOM 9902 C CA . PRO B 1 585 ? -5.176 -22.609 -37.469 1 87 585 PRO B CA 1
ATOM 9903 C C . PRO B 1 585 ? -5.184 -24 -38.094 1 87 585 PRO B C 1
ATOM 9905 O O . PRO B 1 585 ? -5.879 -24.906 -37.625 1 87 585 PRO B O 1
ATOM 9908 N N . GLU B 1 586 ? -4.445 -24.234 -39.156 1 91 586 GLU B N 1
ATOM 9909 C CA . GLU B 1 586 ? -4.461 -25.516 -39.844 1 91 586 GLU B CA 1
ATOM 9910 C C . GLU B 1 586 ? -3.406 -26.469 -39.281 1 91 586 GLU B C 1
ATOM 9912 O O . GLU B 1 586 ? -3.67 -27.656 -39.094 1 91 586 GLU B O 1
ATOM 9917 N N . THR B 1 587 ? -2.268 -25.938 -39 1 94.88 587 THR B N 1
ATOM 9918 C CA . THR B 1 587 ? -1.152 -26.812 -38.625 1 94.88 587 THR B CA 1
ATOM 9919 C C . THR B 1 587 ? -0.88 -26.766 -37.125 1 94.88 587 THR B C 1
ATOM 9921 O O . THR B 1 587 ? -0.208 -27.656 -36.594 1 94.88 587 THR B O 1
ATOM 9924 N N . GLY B 1 588 ? -1.384 -25.703 -36.5 1 94.5 588 GLY B N 1
ATOM 9925 C CA . GLY B 1 588 ? -1.104 -25.531 -35.094 1 94.5 588 GLY B CA 1
ATOM 9926 C C . GLY B 1 588 ? 0.32 -25.094 -34.812 1 94.5 588 GLY B C 1
ATOM 9927 O O . GLY B 1 588 ? 0.737 -25.016 -33.656 1 94.5 588 GLY B O 1
ATOM 9928 N N . THR B 1 589 ? 1.106 -24.75 -35.781 1 95.88 589 THR B N 1
ATOM 9929 C CA . THR B 1 589 ? 2.486 -24.297 -35.625 1 95.88 589 THR B CA 1
ATOM 9930 C C . THR B 1 589 ? 2.547 -22.797 -35.438 1 95.88 589 THR B C 1
ATOM 9932 O O . THR B 1 589 ? 1.573 -22.094 -35.719 1 95.88 589 THR B O 1
ATOM 9935 N N . SER B 1 590 ? 3.605 -22.312 -34.844 1 95.44 590 SER B N 1
ATOM 9936 C CA . SER B 1 590 ? 3.859 -20.891 -34.625 1 95.44 590 SER B CA 1
ATOM 9937 C C . SER B 1 590 ? 5.355 -20.594 -34.656 1 95.44 590 SER B C 1
ATOM 9939 O O . SER B 1 590 ? 6.152 -21.328 -34.094 1 95.44 590 SER B O 1
ATOM 9941 N N . PRO B 1 591 ? 5.762 -19.453 -35.344 1 95.75 591 PRO B N 1
ATOM 9942 C CA . PRO B 1 591 ? 7.176 -19.078 -35.312 1 95.75 591 PRO B CA 1
ATOM 9943 C C . PRO B 1 591 ? 7.668 -18.703 -33.938 1 95.75 591 PRO B C 1
ATOM 9945 O O . PRO B 1 591 ? 8.867 -18.75 -33.656 1 95.75 591 PRO B O 1
ATOM 9948 N N . LYS B 1 592 ? 6.73 -18.266 -33.062 1 96.25 592 LYS B N 1
ATOM 9949 C CA . LYS B 1 592 ? 7.105 -17.891 -31.703 1 96.25 592 LYS B CA 1
ATOM 9950 C C . LYS B 1 592 ? 5.98 -18.188 -30.719 1 96.25 592 LYS B C 1
ATOM 9952 O O . LYS B 1 592 ? 5.191 -17.297 -30.391 1 96.25 592 LYS B O 1
ATOM 9957 N N . VAL B 1 593 ? 6.023 -19.312 -30.141 1 93.62 593 VAL B N 1
ATOM 9958 C CA . VAL B 1 593 ? 4.957 -19.703 -29.219 1 93.62 593 VAL B CA 1
ATOM 9959 C C . VAL B 1 593 ? 5.371 -19.391 -27.781 1 93.62 593 VAL B C 1
ATOM 9961 O O . VAL B 1 593 ? 4.527 -19.328 -26.891 1 93.62 593 VAL B O 1
ATOM 9964 N N . THR B 1 594 ? 6.668 -19.109 -27.547 1 95.25 594 THR B N 1
ATOM 9965 C CA . THR B 1 594 ? 7.188 -18.906 -26.203 1 95.25 594 THR B CA 1
ATOM 9966 C C . THR B 1 594 ? 8.414 -18 -26.219 1 95.25 594 THR B C 1
ATOM 9968 O O . THR B 1 594 ? 9.031 -17.812 -27.266 1 95.25 594 THR B O 1
ATOM 9971 N N . GLU B 1 595 ? 8.695 -17.375 -25.062 1 94.38 595 GLU B N 1
ATOM 9972 C CA . GLU B 1 595 ? 9.898 -16.562 -24.906 1 94.38 595 GLU B CA 1
ATOM 9973 C C . GLU B 1 595 ? 11.109 -17.438 -24.609 1 94.38 595 GLU B C 1
ATOM 9975 O O . GLU B 1 595 ? 12.234 -17.109 -25 1 94.38 595 GLU B O 1
ATOM 9980 N N . HIS B 1 596 ? 10.852 -18.5 -23.875 1 94.88 596 HIS B N 1
ATOM 9981 C CA . HIS B 1 596 ? 11.93 -19.422 -23.578 1 94.88 596 HIS B CA 1
ATOM 9982 C C . HIS B 1 596 ? 11.391 -20.828 -23.281 1 94.88 596 HIS B C 1
ATOM 9984 O O . HIS B 1 596 ? 10.195 -20.984 -23.031 1 94.88 596 HIS B O 1
ATOM 9990 N N . TRP B 1 597 ? 12.281 -21.812 -23.391 1 96.44 597 TRP B N 1
ATOM 9991 C CA . TRP B 1 597 ? 11.969 -23.234 -23.188 1 96.44 597 TRP B CA 1
ATOM 9992 C C . TRP B 1 597 ? 12.539 -23.734 -21.875 1 96.44 597 TRP B C 1
ATOM 9994 O O . TRP B 1 597 ? 13.625 -23.312 -21.453 1 96.44 597 TRP B O 1
ATOM 10004 N N . PHE B 1 598 ? 11.75 -24.531 -21.219 1 96.62 598 PHE B N 1
ATOM 10005 C CA . PHE B 1 598 ? 12.258 -25.297 -20.094 1 96.62 598 PHE B CA 1
ATOM 10006 C C . PHE B 1 598 ? 12.859 -26.609 -20.562 1 96.62 598 PHE B C 1
ATOM 10008 O O . PHE B 1 598 ? 12.234 -27.359 -21.312 1 96.62 598 PHE B O 1
ATOM 10015 N N . ALA B 1 599 ? 14.047 -26.859 -20.156 1 98.31 599 ALA B N 1
ATOM 10016 C CA . ALA B 1 599 ? 14.727 -28.125 -20.438 1 98.31 599 ALA B CA 1
ATOM 10017 C C . ALA B 1 599 ? 15.133 -28.828 -19.141 1 98.31 599 ALA B C 1
ATOM 10019 O O . ALA B 1 599 ? 15.773 -28.234 -18.281 1 98.31 599 ALA B O 1
ATOM 10020 N N . GLY B 1 600 ? 14.68 -30.016 -19 1 98.5 600 GLY B N 1
ATOM 10021 C CA . GLY B 1 600 ? 15.039 -30.812 -17.828 1 98.5 600 GLY B CA 1
ATOM 10022 C C . GLY B 1 600 ? 15.172 -32.281 -18.125 1 98.5 600 GLY B C 1
ATOM 10023 O O . GLY B 1 600 ? 14.883 -32.719 -19.25 1 98.5 600 GLY B O 1
ATOM 10024 N N . ALA B 1 601 ? 15.734 -33.031 -17.172 1 98.88 601 ALA B N 1
ATOM 10025 C CA . ALA B 1 601 ? 15.867 -34.469 -17.266 1 98.88 601 ALA B CA 1
ATOM 10026 C C . ALA B 1 601 ? 15.867 -35.125 -15.883 1 98.88 601 ALA B C 1
ATOM 10028 O O . ALA B 1 601 ? 16.109 -34.438 -14.883 1 98.88 601 ALA B O 1
ATOM 10029 N N . ALA B 1 602 ? 15.531 -36.312 -15.883 1 98.88 602 ALA B N 1
ATOM 10030 C CA . ALA B 1 602 ? 15.57 -37.125 -14.656 1 98.88 602 ALA B CA 1
ATOM 10031 C C . ALA B 1 602 ? 16.109 -38.531 -14.938 1 98.88 602 ALA B C 1
ATOM 10033 O O . ALA B 1 602 ? 15.914 -39.062 -16.031 1 98.88 602 ALA B O 1
ATOM 10034 N N . ALA B 1 603 ? 16.828 -39.062 -14.039 1 98.88 603 ALA B N 1
ATOM 10035 C CA . ALA B 1 603 ? 17.281 -40.469 -14.047 1 98.88 603 ALA B CA 1
ATOM 10036 C C . ALA B 1 603 ? 17.031 -41.125 -12.703 1 98.88 603 ALA B C 1
ATOM 10038 O O . ALA B 1 603 ? 17.172 -40.5 -11.648 1 98.88 603 ALA B O 1
ATOM 10039 N N . ALA B 1 604 ? 16.656 -42.375 -12.789 1 98.56 604 ALA B N 1
ATOM 10040 C CA . ALA B 1 604 ? 16.344 -43.125 -11.57 1 98.56 604 ALA B CA 1
ATOM 10041 C C . ALA B 1 604 ? 17.031 -44.469 -11.562 1 98.56 604 ALA B C 1
ATOM 10043 O O . ALA B 1 604 ? 17.141 -45.125 -12.602 1 98.56 604 ALA B O 1
ATOM 10044 N N . GLN B 1 605 ? 17.578 -44.812 -10.508 1 97.44 605 GLN B N 1
ATOM 10045 C CA . GLN B 1 605 ? 17.969 -46.156 -10.156 1 97.44 605 GLN B CA 1
ATOM 10046 C C . GLN B 1 605 ? 17.125 -46.719 -9.016 1 97.44 605 GLN B C 1
ATOM 10048 O O . GLN B 1 605 ? 16.953 -46.062 -7.98 1 97.44 605 GLN B O 1
ATOM 10053 N N . LEU B 1 606 ? 16.594 -47.969 -9.266 1 97.44 606 LEU B N 1
ATOM 10054 C CA . LEU B 1 606 ? 15.633 -48.438 -8.266 1 97.44 606 LEU B CA 1
ATOM 10055 C C . LEU B 1 606 ? 15.633 -49.969 -8.172 1 97.44 606 LEU B C 1
ATOM 10057 O O . LEU B 1 606 ? 16.297 -50.625 -8.961 1 97.44 606 LEU B O 1
ATOM 10061 N N . THR B 1 607 ? 14.945 -50.438 -7.133 1 96.69 607 THR B N 1
ATOM 10062 C CA . THR B 1 607 ? 14.703 -51.844 -6.918 1 96.69 607 THR B CA 1
ATOM 10063 C C . THR B 1 607 ? 13.203 -52.125 -6.855 1 96.69 607 THR B C 1
ATOM 10065 O O . THR B 1 607 ? 12.445 -51.375 -6.254 1 96.69 607 THR B O 1
ATOM 10068 N N . VAL B 1 608 ? 12.828 -53.219 -7.613 1 97.44 608 VAL B N 1
ATOM 10069 C CA . VAL B 1 608 ? 11.445 -53.688 -7.562 1 97.44 608 VAL B CA 1
ATOM 10070 C C . VAL B 1 608 ? 11.367 -55 -6.758 1 97.44 608 VAL B C 1
ATOM 10072 O O . VAL B 1 608 ? 12.023 -55.969 -7.098 1 97.44 608 VAL B O 1
ATOM 10075 N N . ASP B 1 609 ? 10.633 -54.938 -5.664 1 97.38 609 ASP B N 1
ATOM 10076 C CA . ASP B 1 609 ? 10.344 -56.156 -4.91 1 97.38 609 ASP B CA 1
ATOM 10077 C C . ASP B 1 609 ? 9.242 -56.969 -5.578 1 97.38 609 ASP B C 1
ATOM 10079 O O . ASP B 1 609 ? 8.062 -56.625 -5.484 1 97.38 609 ASP B O 1
ATOM 10083 N N . THR B 1 610 ? 9.617 -58.094 -6.156 1 96.12 610 THR B N 1
ATOM 10084 C CA . THR B 1 610 ? 8.672 -58.875 -6.973 1 96.12 610 THR B CA 1
ATOM 10085 C C . THR B 1 610 ? 7.641 -59.562 -6.094 1 96.12 610 THR B C 1
ATOM 10087 O O . THR B 1 610 ? 6.609 -60.031 -6.586 1 96.12 610 THR B O 1
ATOM 10090 N N . ALA B 1 611 ? 7.887 -59.625 -4.82 1 96.38 611 ALA B N 1
ATOM 10091 C CA . ALA B 1 611 ? 6.938 -60.281 -3.902 1 96.38 611 ALA B CA 1
ATOM 10092 C C . ALA B 1 611 ? 5.84 -59.281 -3.496 1 96.38 611 ALA B C 1
ATOM 10094 O O . ALA B 1 611 ? 4.691 -59.688 -3.287 1 96.38 611 ALA B O 1
ATOM 10095 N N . THR B 1 612 ? 6.152 -58.094 -3.379 1 96.5 612 THR B N 1
ATOM 10096 C CA . THR B 1 612 ? 5.203 -57.125 -2.836 1 96.5 612 THR B CA 1
ATOM 10097 C C . THR B 1 612 ? 4.789 -56.125 -3.902 1 96.5 612 THR B C 1
ATOM 10099 O O . THR B 1 612 ? 3.789 -55.406 -3.744 1 96.5 612 THR B O 1
ATOM 10102 N N . GLY B 1 613 ? 5.555 -56 -4.93 1 96.5 613 GLY B N 1
ATOM 10103 C CA . GLY B 1 613 ? 5.312 -55 -5.965 1 96.5 613 GLY B CA 1
ATOM 10104 C C . GLY B 1 613 ? 5.824 -53.625 -5.602 1 96.5 613 GLY B C 1
ATOM 10105 O O . GLY B 1 613 ? 5.68 -52.688 -6.379 1 96.5 613 GLY B O 1
ATOM 10106 N N . ARG B 1 614 ? 6.504 -53.531 -4.445 1 96.25 614 ARG B N 1
ATOM 10107 C CA . ARG B 1 614 ? 6.977 -52.219 -3.982 1 96.25 614 ARG B CA 1
ATOM 10108 C C . ARG B 1 614 ? 8.227 -51.781 -4.738 1 96.25 614 ARG B C 1
ATOM 10110 O O . ARG B 1 614 ? 9.094 -52.625 -5.043 1 96.25 614 ARG B O 1
ATOM 10117 N N . VAL B 1 615 ? 8.273 -50.5 -5.02 1 97.31 615 VAL B N 1
ATOM 10118 C CA . VAL B 1 615 ? 9.43 -49.906 -5.68 1 97.31 615 VAL B CA 1
ATOM 10119 C C . VAL B 1 615 ? 10.242 -49.094 -4.664 1 97.31 615 VAL B C 1
ATOM 10121 O O . VAL B 1 615 ? 9.688 -48.281 -3.914 1 97.31 615 VAL B O 1
ATOM 10124 N N . HIS B 1 616 ? 11.461 -49.344 -4.527 1 96.5 616 HIS B N 1
ATOM 10125 C CA . HIS B 1 616 ? 12.398 -48.562 -3.73 1 96.5 616 HIS B CA 1
ATOM 10126 C C . HIS B 1 616 ? 13.359 -47.781 -4.621 1 96.5 616 HIS B C 1
ATOM 10128 O O . HIS B 1 616 ? 14.156 -48.375 -5.352 1 96.5 616 HIS B O 1
ATOM 10134 N N . VAL B 1 617 ? 13.266 -46.469 -4.586 1 97.88 617 VAL B N 1
ATOM 10135 C CA . VAL B 1 617 ? 14.148 -45.625 -5.395 1 97.88 617 VAL B CA 1
ATOM 10136 C C . VAL B 1 617 ? 15.469 -45.406 -4.664 1 97.88 617 VAL B C 1
ATOM 10138 O O . VAL B 1 617 ? 15.516 -44.719 -3.645 1 97.88 617 VAL B O 1
ATOM 10141 N N . GLU B 1 618 ? 16.5 -45.969 -5.203 1 96.56 618 GLU B N 1
ATOM 10142 C CA . GLU B 1 618 ? 17.828 -45.844 -4.594 1 96.56 618 GLU B CA 1
ATOM 10143 C C . GLU B 1 618 ? 18.438 -44.469 -4.863 1 96.56 618 GLU B C 1
ATOM 10145 O O . GLU B 1 618 ? 18.953 -43.844 -3.949 1 96.56 618 GLU B O 1
ATOM 10150 N N . HIS B 1 619 ? 18.422 -44.156 -6.051 1 98.12 619 HIS B N 1
ATOM 10151 C CA . HIS B 1 619 ? 19.016 -42.875 -6.469 1 98.12 619 HIS B CA 1
ATOM 10152 C C . HIS B 1 619 ? 18.156 -42.188 -7.516 1 98.12 619 HIS B C 1
ATOM 10154 O O . HIS B 1 619 ? 17.781 -42.812 -8.516 1 98.12 619 HIS B O 1
ATOM 10160 N N . LEU B 1 620 ? 17.703 -41 -7.207 1 98.5 620 LEU B N 1
ATOM 10161 C CA . LEU B 1 620 ? 16.969 -40.125 -8.125 1 98.5 620 LEU B CA 1
ATOM 10162 C C . LEU B 1 620 ? 17.766 -38.875 -8.453 1 98.5 620 LEU B C 1
ATOM 10164 O O . LEU B 1 620 ? 18.125 -38.125 -7.551 1 98.5 620 LEU B O 1
ATOM 10168 N N . ALA B 1 621 ? 18.125 -38.656 -9.664 1 98.81 621 ALA B N 1
ATOM 10169 C CA . ALA B 1 621 ? 18.797 -37.438 -10.133 1 98.81 621 ALA B CA 1
ATOM 10170 C C . ALA B 1 621 ? 17.875 -36.594 -11.008 1 98.81 621 ALA B C 1
ATOM 10172 O O . ALA B 1 621 ? 17.109 -37.156 -11.82 1 98.81 621 ALA B O 1
ATOM 10173 N N . VAL B 1 622 ? 17.844 -35.312 -10.758 1 98.81 622 VAL B N 1
ATOM 10174 C CA . VAL B 1 622 ? 17.047 -34.375 -11.562 1 98.81 622 VAL B CA 1
ATOM 10175 C C . VAL B 1 622 ? 17.891 -33.188 -11.969 1 98.81 622 VAL B C 1
ATOM 10177 O O . VAL B 1 622 ? 18.719 -32.719 -11.18 1 98.81 622 VAL B O 1
ATOM 10180 N N . ALA B 1 623 ? 17.734 -32.719 -13.18 1 98.81 623 ALA B N 1
ATOM 10181 C CA . ALA B 1 623 ? 18.469 -31.562 -13.695 1 98.81 623 ALA B CA 1
ATOM 10182 C C . ALA B 1 623 ? 17.531 -30.594 -14.422 1 98.81 623 ALA B C 1
ATOM 10184 O O . ALA B 1 623 ? 16.516 -31.016 -14.984 1 98.81 623 ALA B O 1
ATOM 10185 N N . GLY B 1 624 ? 17.812 -29.359 -14.352 1 98.5 624 GLY B N 1
ATOM 10186 C CA . GLY B 1 624 ? 17.125 -28.312 -15.102 1 98.5 624 GLY B CA 1
ATOM 10187 C C . GLY B 1 624 ? 18.062 -27.234 -15.625 1 98.5 624 GLY B C 1
ATOM 10188 O O . GLY B 1 624 ? 18.984 -26.828 -14.93 1 98.5 624 GLY B O 1
ATOM 10189 N N . ASP B 1 625 ? 17.844 -26.906 -16.938 1 98.31 625 ASP B N 1
ATOM 10190 C CA . ASP B 1 625 ? 18.5 -25.719 -17.484 1 98.31 625 ASP B CA 1
ATOM 10191 C C . ASP B 1 625 ? 17.812 -24.438 -17 1 98.31 625 ASP B C 1
ATOM 10193 O O . ASP B 1 625 ? 16.703 -24.141 -17.438 1 98.31 625 ASP B O 1
ATOM 10197 N N . VAL B 1 626 ? 18.516 -23.703 -16.234 1 97.88 626 VAL B N 1
ATOM 10198 C CA . VAL B 1 626 ? 17.891 -22.578 -15.57 1 97.88 626 VAL B CA 1
ATOM 10199 C C . VAL B 1 626 ? 18.391 -21.266 -16.188 1 97.88 626 VAL B C 1
ATOM 10201 O O . VAL B 1 626 ? 18.078 -20.188 -15.695 1 97.88 626 VAL B O 1
ATOM 10204 N N . GLY B 1 627 ? 19.062 -21.359 -17.297 1 97.69 627 GLY B N 1
ATOM 10205 C CA . GLY B 1 627 ? 19.812 -20.188 -17.75 1 97.69 627 GLY B CA 1
ATOM 10206 C C . GLY B 1 627 ? 20.938 -19.812 -16.812 1 97.69 627 GLY B C 1
ATOM 10207 O O . GLY B 1 627 ? 21.969 -20.484 -16.781 1 97.69 627 GLY B O 1
ATOM 10208 N N . ARG B 1 628 ? 20.625 -18.797 -16.031 1 97.81 628 ARG B N 1
ATOM 10209 C CA . ARG B 1 628 ? 21.5 -18.422 -14.938 1 97.81 628 ARG B CA 1
ATOM 10210 C C . ARG B 1 628 ? 20.781 -18.516 -13.602 1 97.81 628 ARG B C 1
ATOM 10212 O O . ARG B 1 628 ? 19.688 -17.984 -13.445 1 97.81 628 ARG B O 1
ATOM 10219 N N . ALA B 1 629 ? 21.406 -19.25 -12.703 1 98.31 629 ALA B N 1
ATOM 10220 C CA . ALA B 1 629 ? 20.797 -19.328 -11.375 1 98.31 629 ALA B CA 1
ATOM 10221 C C . ALA B 1 629 ? 20.953 -18.016 -10.617 1 98.31 629 ALA B C 1
ATOM 10223 O O . ALA B 1 629 ? 22.062 -17.609 -10.281 1 98.31 629 ALA B O 1
ATOM 10224 N N . ILE B 1 630 ? 19.844 -17.359 -10.328 1 98.38 630 ILE B N 1
ATOM 10225 C CA . ILE B 1 630 ? 19.891 -16.141 -9.531 1 98.38 630 ILE B CA 1
ATOM 10226 C C . ILE B 1 630 ? 20.266 -16.484 -8.086 1 98.38 630 ILE B C 1
ATOM 10228 O O . ILE B 1 630 ? 21.109 -15.828 -7.48 1 98.38 630 ILE B O 1
ATOM 10232 N N . ASN B 1 631 ? 19.625 -17.453 -7.562 1 98.38 631 ASN B N 1
ATOM 10233 C CA . ASN B 1 631 ? 19.891 -18.047 -6.254 1 98.38 631 ASN B CA 1
ATOM 10234 C C . ASN B 1 631 ? 20 -19.578 -6.34 1 98.38 631 ASN B C 1
ATOM 10236 O O . ASN B 1 631 ? 18.984 -20.266 -6.293 1 98.38 631 ASN B O 1
ATOM 10240 N N . PRO B 1 632 ? 21.219 -20.109 -6.359 1 98.25 632 PRO B N 1
ATOM 10241 C CA . PRO B 1 632 ? 21.406 -21.547 -6.566 1 98.25 632 PRO B CA 1
ATOM 10242 C C . PRO B 1 632 ? 20.688 -22.391 -5.516 1 98.25 632 PRO B C 1
ATOM 10244 O O . PRO B 1 632 ? 20.125 -23.438 -5.84 1 98.25 632 PRO B O 1
ATOM 10247 N N . THR B 1 633 ? 20.688 -21.922 -4.297 1 97.81 633 THR B N 1
ATOM 10248 C CA . THR B 1 633 ? 20.016 -22.688 -3.244 1 97.81 633 THR B CA 1
ATOM 10249 C C . THR B 1 633 ? 18.531 -22.812 -3.529 1 97.81 633 THR B C 1
ATOM 10251 O O . THR B 1 633 ? 17.953 -23.891 -3.393 1 97.81 633 THR B O 1
ATOM 10254 N N . LEU B 1 634 ? 17.938 -21.766 -3.914 1 97.31 634 LEU B N 1
ATOM 10255 C CA . LEU B 1 634 ? 16.516 -21.781 -4.199 1 97.31 634 LEU B CA 1
ATOM 10256 C C . LEU B 1 634 ? 16.203 -22.625 -5.438 1 97.31 634 LEU B C 1
ATOM 10258 O O . LEU B 1 634 ? 15.164 -23.266 -5.512 1 97.31 634 LEU B O 1
ATOM 10262 N N . VAL B 1 635 ? 17.109 -22.562 -6.406 1 98.19 635 VAL B N 1
ATOM 10263 C CA . VAL B 1 635 ? 16.953 -23.391 -7.605 1 98.19 635 VAL B CA 1
ATOM 10264 C C . VAL B 1 635 ? 16.969 -24.875 -7.227 1 98.19 635 VAL B C 1
ATOM 10266 O O . VAL B 1 635 ? 16.109 -25.641 -7.656 1 98.19 635 VAL B O 1
ATOM 10269 N N . GLU B 1 636 ? 17.953 -25.281 -6.445 1 98.19 636 GLU B N 1
ATOM 10270 C CA . GLU B 1 636 ? 18.062 -26.656 -5.996 1 98.19 636 GLU B CA 1
ATOM 10271 C C . GLU B 1 636 ? 16.797 -27.109 -5.266 1 98.19 636 GLU B C 1
ATOM 10273 O O . GLU B 1 636 ? 16.297 -28.219 -5.48 1 98.19 636 GLU B O 1
ATOM 10278 N N . GLN B 1 637 ? 16.312 -26.203 -4.484 1 96.5 637 GLN B N 1
ATOM 10279 C CA . GLN B 1 637 ? 15.109 -26.516 -3.727 1 96.5 637 GLN B CA 1
ATOM 10280 C C . GLN B 1 637 ? 13.906 -26.719 -4.652 1 96.5 637 GLN B C 1
ATOM 10282 O O . GLN B 1 637 ? 13.07 -27.578 -4.414 1 96.5 637 GLN B O 1
ATOM 10287 N N . GLN B 1 638 ? 13.828 -25.922 -5.672 1 96.88 638 GLN B N 1
ATOM 10288 C CA . GLN B 1 638 ? 12.734 -26.062 -6.629 1 96.88 638 GLN B CA 1
ATOM 10289 C C . GLN B 1 638 ? 12.852 -27.359 -7.414 1 96.88 638 GLN B C 1
ATOM 10291 O O . GLN B 1 638 ? 11.844 -28.031 -7.68 1 96.88 638 GLN B O 1
ATOM 10296 N N . LEU B 1 639 ? 14.055 -27.734 -7.812 1 98.12 639 LEU B N 1
ATOM 10297 C CA . LEU B 1 639 ? 14.273 -29 -8.508 1 98.12 639 LEU B CA 1
ATOM 10298 C C . LEU B 1 639 ? 13.891 -30.172 -7.621 1 98.12 639 LEU B C 1
ATOM 10300 O O . LEU B 1 639 ? 13.195 -31.094 -8.062 1 98.12 639 LEU B O 1
ATOM 10304 N N . VAL B 1 640 ? 14.297 -30.109 -6.371 1 97.5 640 VAL B N 1
ATOM 10305 C CA . VAL B 1 640 ? 14.016 -31.172 -5.41 1 97.5 640 VAL B CA 1
ATOM 10306 C C . VAL B 1 640 ? 12.516 -31.266 -5.16 1 97.5 640 VAL B C 1
ATOM 10308 O O . VAL B 1 640 ? 11.945 -32.375 -5.16 1 97.5 640 VAL B O 1
ATOM 10311 N N . GLY B 1 641 ? 11.938 -30.109 -4.914 1 95.81 641 GLY B N 1
ATOM 10312 C CA . GLY B 1 641 ? 10.508 -30.094 -4.684 1 95.81 641 GLY B CA 1
ATOM 10313 C C . GLY B 1 641 ? 9.703 -30.672 -5.84 1 95.81 641 GLY B C 1
ATOM 10314 O O . GLY B 1 641 ? 8.75 -31.422 -5.633 1 95.81 641 GLY B O 1
ATOM 10315 N N . GLY B 1 642 ? 10.07 -30.234 -7.09 1 96.44 642 GLY B N 1
ATOM 10316 C CA . GLY B 1 642 ? 9.414 -30.781 -8.273 1 96.44 642 GLY B CA 1
ATOM 10317 C C . GLY B 1 642 ? 9.609 -32.281 -8.422 1 96.44 642 GLY B C 1
ATOM 10318 O O . GLY B 1 642 ? 8.688 -33 -8.844 1 96.44 642 GLY B O 1
ATOM 10319 N N . ALA B 1 643 ? 10.781 -32.781 -8.062 1 97.5 643 ALA B N 1
ATOM 10320 C CA . ALA B 1 643 ? 11.094 -34.219 -8.156 1 97.5 643 ALA B CA 1
ATOM 10321 C C . ALA B 1 643 ? 10.227 -35 -7.191 1 97.5 643 ALA B C 1
ATOM 10323 O O . ALA B 1 643 ? 9.719 -36.094 -7.547 1 97.5 643 ALA B O 1
ATOM 10324 N N . LEU B 1 644 ? 10.078 -34.5 -5.996 1 96.69 644 LEU B N 1
ATOM 10325 C CA . LEU B 1 644 ? 9.312 -35.219 -4.98 1 96.69 644 LEU B CA 1
ATOM 10326 C C . LEU B 1 644 ? 7.828 -35.25 -5.34 1 96.69 644 LEU B C 1
ATOM 10328 O O . LEU B 1 644 ? 7.152 -36.281 -5.125 1 96.69 644 LEU B O 1
ATOM 10332 N N . MET B 1 645 ? 7.371 -34.188 -5.844 1 96 645 MET B N 1
ATOM 10333 C CA . MET B 1 645 ? 5.996 -34.188 -6.328 1 96 645 MET B CA 1
ATOM 10334 C C . MET B 1 645 ? 5.805 -35.188 -7.445 1 96 645 MET B C 1
ATOM 10336 O O . MET B 1 645 ? 4.809 -35.938 -7.465 1 96 645 MET B O 1
ATOM 10340 N N . GLY B 1 646 ? 6.758 -35.25 -8.391 1 96.81 646 GLY B N 1
ATOM 10341 C CA . GLY B 1 646 ? 6.707 -36.219 -9.477 1 96.81 646 GLY B CA 1
ATOM 10342 C C . GLY B 1 646 ? 6.762 -37.656 -9 1 96.81 646 GLY B C 1
ATOM 10343 O O . GLY B 1 646 ? 6.129 -38.531 -9.586 1 96.81 646 GLY B O 1
ATOM 10344 N N . LEU B 1 647 ? 7.578 -37.875 -7.953 1 97.62 647 LEU B N 1
ATOM 10345 C CA . LEU B 1 647 ? 7.629 -39.188 -7.336 1 97.62 647 LEU B CA 1
ATOM 10346 C C . LEU B 1 647 ? 6.25 -39.594 -6.84 1 97.62 647 LEU B C 1
ATOM 10348 O O . LEU B 1 647 ? 5.84 -40.75 -7.035 1 97.62 647 LEU B O 1
ATOM 10352 N N . GLY B 1 648 ? 5.566 -38.656 -6.254 1 96.5 648 GLY B N 1
ATOM 10353 C CA . GLY B 1 648 ? 4.199 -38.906 -5.824 1 96.5 648 GLY B CA 1
ATOM 10354 C C . GLY B 1 648 ? 3.275 -39.281 -6.965 1 96.5 648 GLY B C 1
ATOM 10355 O O . GLY B 1 648 ? 2.488 -40.25 -6.848 1 96.5 648 GLY B O 1
ATOM 10356 N N . HIS B 1 649 ? 3.4 -38.656 -8.055 1 96.06 649 HIS B N 1
ATOM 10357 C CA . HIS B 1 649 ? 2.574 -38.906 -9.234 1 96.06 649 HIS B CA 1
ATOM 10358 C C . HIS B 1 649 ? 2.859 -40.281 -9.82 1 96.06 649 HIS B C 1
ATOM 10360 O O . HIS B 1 649 ? 1.95 -40.938 -10.32 1 96.06 649 HIS B O 1
ATOM 10366 N N . ALA B 1 650 ? 4.082 -40.656 -9.781 1 97.88 650 ALA B N 1
ATOM 10367 C CA . ALA B 1 650 ? 4.52 -41.875 -10.422 1 97.88 650 ALA B CA 1
ATOM 10368 C C . ALA B 1 650 ? 4.098 -43.094 -9.602 1 97.88 650 ALA B C 1
ATOM 10370 O O . ALA B 1 650 ? 3.736 -44.156 -10.164 1 97.88 650 ALA B O 1
ATOM 10371 N N . LEU B 1 651 ? 4.062 -42.906 -8.266 1 97.56 651 LEU B N 1
ATOM 10372 C CA . LEU B 1 651 ? 3.992 -44.125 -7.473 1 97.56 651 LEU B CA 1
ATOM 10373 C C . LEU B 1 651 ? 2.791 -44.094 -6.535 1 97.56 651 LEU B C 1
ATOM 10375 O O . LEU B 1 651 ? 2.393 -45.156 -5.996 1 97.56 651 LEU B O 1
ATOM 10379 N N . PHE B 1 652 ? 2.166 -42.875 -6.355 1 95.31 652 PHE B N 1
ATOM 10380 C CA . PHE B 1 652 ? 1.24 -42.812 -5.23 1 95.31 652 PHE B CA 1
ATOM 10381 C C . PHE B 1 652 ? -0.055 -42.125 -5.621 1 95.31 652 PHE B C 1
ATOM 10383 O O . PHE B 1 652 ? -1.131 -42.719 -5.574 1 95.31 652 PHE B O 1
ATOM 10390 N N . ASP B 1 653 ? -0.017 -40.938 -6.168 1 93.31 653 ASP B N 1
ATOM 10391 C CA . ASP B 1 653 ? -1.108 -39.969 -6.211 1 93.31 653 ASP B CA 1
ATOM 10392 C C . ASP B 1 653 ? -2.189 -40.406 -7.199 1 93.31 653 ASP B C 1
ATOM 10394 O O . ASP B 1 653 ? -1.925 -40.531 -8.398 1 93.31 653 ASP B O 1
ATOM 10398 N N . ARG B 1 654 ? -3.375 -40.5 -6.762 1 95.75 654 ARG B N 1
ATOM 10399 C CA . ARG B 1 654 ? -4.508 -40.688 -7.664 1 95.75 654 ARG B CA 1
ATOM 10400 C C . ARG B 1 654 ? -5.824 -40.406 -6.953 1 95.75 654 ARG B C 1
ATOM 10402 O O . ARG B 1 654 ? -6.031 -40.812 -5.812 1 95.75 654 ARG B O 1
ATOM 10409 N N . LEU B 1 655 ? -6.605 -39.625 -7.559 1 96.81 655 LEU B N 1
ATOM 10410 C CA . LEU B 1 655 ? -7.996 -39.5 -7.133 1 96.81 655 LEU B CA 1
ATOM 10411 C C . LEU B 1 655 ? -8.836 -40.656 -7.664 1 96.81 655 LEU B C 1
ATOM 10413 O O . LEU B 1 655 ? -8.742 -41 -8.844 1 96.81 655 LEU B O 1
ATOM 10417 N N . VAL B 1 656 ? -9.594 -41.188 -6.832 1 96 656 VAL B N 1
ATOM 10418 C CA . VAL B 1 656 ? -10.469 -42.281 -7.199 1 96 656 VAL B CA 1
ATOM 10419 C C . VAL B 1 656 ? -11.922 -41.812 -7.227 1 96 656 VAL B C 1
ATOM 10421 O O . VAL B 1 656 ? -12.383 -41.188 -6.281 1 96 656 VAL B O 1
ATOM 10424 N N . PHE B 1 657 ? -12.523 -42.062 -8.352 1 95.5 657 PHE B N 1
ATOM 10425 C CA . PHE B 1 657 ? -13.898 -41.656 -8.531 1 95.5 657 PHE B CA 1
ATOM 10426 C C . PHE B 1 657 ? -14.844 -42.844 -8.547 1 95.5 657 PHE B C 1
ATOM 10428 O O . PHE B 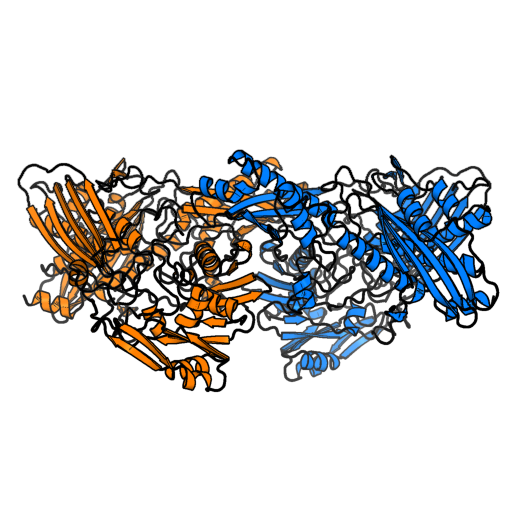1 657 ? -14.516 -43.906 -9.094 1 95.5 657 PHE B O 1
ATOM 10435 N N . ASP B 1 658 ? -15.914 -42.719 -7.883 1 95.31 658 ASP B N 1
ATOM 10436 C CA . ASP B 1 658 ? -17.062 -43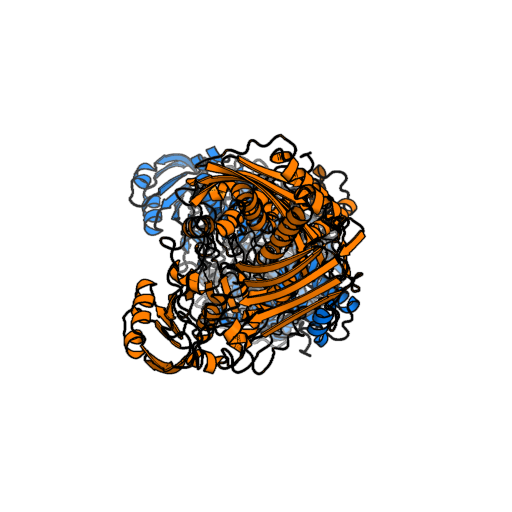.625 -7.992 1 95.31 658 ASP B CA 1
ATOM 10437 C C . ASP B 1 658 ? -18.281 -42.906 -8.547 1 95.31 658 ASP B C 1
ATOM 10439 O O . ASP B 1 658 ? -18.953 -42.188 -7.816 1 95.31 658 ASP B O 1
ATOM 10443 N N . GLU B 1 659 ? -18.609 -43.094 -9.781 1 92 659 GLU B N 1
ATOM 10444 C CA . GLU B 1 659 ? -19.703 -42.406 -10.469 1 92 659 GLU B CA 1
ATOM 10445 C C . GLU B 1 659 ? -19.594 -40.906 -10.305 1 92 659 GLU B C 1
ATOM 10447 O O . GLU B 1 659 ? -20.562 -40.25 -9.883 1 92 659 GLU B O 1
ATOM 10452 N N . GLY B 1 660 ? -18.422 -40.469 -10.5 1 91.38 660 GLY B N 1
ATOM 10453 C CA . GLY B 1 660 ? -18.188 -39.031 -10.492 1 91.38 660 GLY B CA 1
ATOM 10454 C C . GLY B 1 660 ? -17.875 -38.5 -9.109 1 91.38 660 GLY B C 1
ATOM 10455 O O . GLY B 1 660 ? -17.422 -37.375 -8.977 1 91.38 660 GLY B O 1
ATOM 10456 N N . ARG B 1 661 ? -18.031 -39.281 -8.094 1 94.44 661 ARG B N 1
ATOM 10457 C CA . ARG B 1 661 ? -17.75 -38.844 -6.727 1 94.44 661 ARG B CA 1
ATOM 10458 C C . ARG B 1 661 ? -16.328 -39.219 -6.32 1 94.44 661 ARG B C 1
ATOM 10460 O O . ARG B 1 661 ? -15.898 -40.344 -6.52 1 94.44 661 ARG B O 1
ATOM 10467 N N . ILE B 1 662 ? -15.633 -38.188 -5.762 1 96.38 662 ILE B N 1
ATOM 10468 C CA . ILE B 1 662 ? -14.328 -38.5 -5.191 1 96.38 662 ILE B CA 1
ATOM 10469 C C . ILE B 1 662 ? -14.492 -39.344 -3.936 1 96.38 662 ILE B C 1
ATOM 10471 O O . ILE B 1 662 ? -15.188 -38.938 -2.996 1 96.38 662 ILE B O 1
ATOM 10475 N N . VAL B 1 663 ? -13.836 -40.469 -3.838 1 95.94 663 VAL B N 1
ATOM 10476 C CA . VAL B 1 663 ? -14.07 -41.344 -2.703 1 95.94 663 VAL B CA 1
ATOM 10477 C C . VAL B 1 663 ? -12.852 -41.344 -1.784 1 95.94 663 VAL B C 1
ATOM 10479 O O . VAL B 1 663 ? -12.883 -41.906 -0.694 1 95.94 663 VAL B O 1
ATOM 10482 N N . ASN B 1 664 ? -11.82 -40.688 -2.133 1 95.5 664 ASN B N 1
ATOM 10483 C CA . ASN B 1 664 ? -10.625 -40.594 -1.298 1 95.5 664 ASN B CA 1
ATOM 10484 C C . ASN B 1 664 ? -10.172 -39.156 -1.103 1 95.5 664 ASN B C 1
ATOM 10486 O O . ASN B 1 664 ? -8.977 -38.875 -1.104 1 95.5 664 ASN B O 1
ATOM 10490 N N . GLY B 1 665 ? -11.141 -38.281 -1.021 1 92.69 665 GLY B N 1
ATOM 10491 C CA . GLY B 1 665 ? -10.867 -36.844 -0.921 1 92.69 665 GLY B CA 1
ATOM 10492 C C . GLY B 1 665 ? -10.477 -36.406 0.48 1 92.69 665 GLY B C 1
ATOM 10493 O O . GLY B 1 665 ? -11.07 -35.469 1.027 1 92.69 665 GLY B O 1
ATOM 10494 N N . ASN B 1 666 ? -9.562 -37.062 1.102 1 91.25 666 ASN B N 1
ATOM 10495 C CA . ASN B 1 666 ? -8.984 -36.75 2.402 1 91.25 666 ASN B CA 1
ATOM 10496 C C . ASN B 1 666 ? -7.539 -37.219 2.512 1 91.25 666 ASN B C 1
ATOM 10498 O O . ASN B 1 666 ? -7.047 -37.938 1.628 1 91.25 666 ASN B O 1
ATOM 10502 N N . LEU B 1 667 ? -6.809 -36.812 3.611 1 91.38 667 LEU B N 1
ATOM 10503 C CA . LEU B 1 667 ? -5.383 -37.125 3.695 1 91.38 667 LEU B CA 1
ATOM 10504 C C . LEU B 1 667 ? -5.148 -38.531 4.254 1 91.38 667 LEU B C 1
ATOM 10506 O O . LEU B 1 667 ? -4.016 -39 4.254 1 91.38 667 LEU B O 1
ATOM 10510 N N . LEU B 1 668 ? -6.23 -39.125 4.688 1 88.12 668 LEU B N 1
ATOM 10511 C CA . LEU B 1 668 ? -6.121 -40.531 5.148 1 88.12 668 LEU B CA 1
ATOM 10512 C C . LEU B 1 668 ? -6.086 -41.5 3.969 1 88.12 668 LEU B C 1
ATOM 10514 O O . LEU B 1 668 ? -5.285 -42.438 3.951 1 88.12 668 LEU B O 1
ATOM 10518 N N . ASP B 1 669 ? -6.922 -41.219 2.977 1 90.25 669 ASP B N 1
ATOM 10519 C CA . ASP B 1 669 ? -7.125 -42.156 1.877 1 90.25 669 ASP B CA 1
ATOM 10520 C C . ASP B 1 669 ? -6.344 -41.719 0.637 1 90.25 669 ASP B C 1
ATOM 10522 O O . ASP B 1 669 ? -6 -42.562 -0.204 1 90.25 669 ASP B O 1
ATOM 10526 N N . TYR B 1 670 ? -6.184 -40.5 0.501 1 93.38 670 TYR B N 1
ATOM 10527 C CA . TYR B 1 670 ? -5.348 -40 -0.583 1 93.38 670 TYR B CA 1
ATOM 10528 C C . TYR B 1 670 ? -3.869 -40.156 -0.249 1 93.38 670 TYR B C 1
ATOM 10530 O O . TYR B 1 670 ? -3.34 -39.406 0.601 1 93.38 670 TYR B O 1
ATOM 10538 N N . GLN B 1 671 ? -3.191 -40.969 -0.965 1 89.12 671 GLN B N 1
ATOM 10539 C CA . GLN B 1 671 ? -1.835 -41.344 -0.586 1 89.12 671 GLN B CA 1
ATOM 10540 C C . GLN B 1 671 ? -0.81 -40.375 -1.175 1 89.12 671 GLN B C 1
ATOM 10542 O O . GLN B 1 671 ? -0.833 -40.094 -2.375 1 89.12 671 GLN B O 1
ATOM 10547 N N . LEU B 1 672 ? -0.013 -39.844 -0.286 1 90.88 672 LEU B N 1
ATOM 10548 C CA . LEU B 1 672 ? 1.167 -39.062 -0.622 1 90.88 672 LEU B CA 1
ATOM 10549 C C . LEU B 1 672 ? 2.438 -39.75 -0.135 1 90.88 672 LEU B C 1
ATOM 10551 O O . LEU B 1 672 ? 2.4 -40.531 0.821 1 90.88 672 LEU B O 1
ATOM 10555 N N . PRO B 1 673 ? 3.52 -39.469 -0.902 1 91.31 673 PRO B N 1
ATOM 10556 C CA . PRO B 1 673 ? 4.766 -40 -0.339 1 91.31 673 PRO B CA 1
ATOM 10557 C C . PRO B 1 673 ? 5.07 -39.438 1.048 1 91.31 673 PRO B C 1
ATOM 10559 O O . PRO B 1 673 ? 4.812 -38.25 1.311 1 91.31 673 PRO B O 1
ATOM 10562 N N . SER B 1 674 ? 5.531 -40.312 1.934 1 89.38 674 SER B N 1
ATOM 10563 C CA . SER B 1 674 ? 6.027 -39.906 3.242 1 89.38 674 SER B CA 1
ATOM 10564 C C . SER B 1 674 ? 7.547 -39.812 3.254 1 89.38 674 SER B C 1
ATOM 10566 O O . SER B 1 674 ? 8.203 -40.094 2.248 1 89.38 674 SER B O 1
ATOM 10568 N N . VAL B 1 675 ? 8.07 -39.406 4.34 1 87.19 675 VAL B N 1
ATOM 10569 C CA . VAL B 1 675 ? 9.516 -39.312 4.5 1 87.19 675 VAL B CA 1
ATOM 10570 C C . VAL B 1 675 ? 10.156 -40.688 4.297 1 87.19 675 VAL B C 1
ATOM 10572 O O . VAL B 1 675 ? 11.305 -40.781 3.848 1 87.19 675 VAL B O 1
ATOM 10575 N N . LEU B 1 676 ? 9.391 -41.688 4.457 1 87.25 676 LEU B N 1
ATOM 10576 C CA . LEU B 1 676 ? 9.906 -43.031 4.336 1 87.25 676 LEU B CA 1
ATOM 10577 C C . LEU B 1 676 ? 9.945 -43.469 2.873 1 87.25 676 LEU B C 1
ATOM 10579 O O . LEU B 1 676 ? 10.586 -44.469 2.535 1 87.25 676 LEU B O 1
ATOM 10583 N N . ASP B 1 677 ? 9.344 -42.719 2.01 1 91.62 677 ASP B N 1
ATOM 10584 C CA . ASP B 1 677 ? 9.281 -43.062 0.594 1 91.62 677 ASP B CA 1
ATOM 10585 C C . ASP B 1 677 ? 10.305 -42.25 -0.213 1 91.62 677 ASP B C 1
ATOM 10587 O O . ASP B 1 677 ? 10.391 -42.406 -1.434 1 91.62 677 ASP B O 1
ATOM 10591 N N . MET B 1 678 ? 11.102 -41.531 0.493 1 94 678 MET B N 1
ATOM 10592 C CA . MET B 1 678 ? 12.094 -40.688 -0.187 1 94 678 MET B CA 1
ATOM 10593 C C . MET B 1 678 ? 13.219 -41.531 -0.749 1 94 678 MET B C 1
ATOM 10595 O O . MET B 1 678 ? 13.562 -42.594 -0.181 1 94 678 MET B O 1
ATOM 10599 N N . PRO B 1 679 ? 13.727 -41.094 -1.921 1 97.44 679 PRO B N 1
ATOM 10600 C CA . PRO B 1 679 ? 14.906 -41.812 -2.41 1 97.44 679 PRO B CA 1
ATOM 10601 C C . PRO B 1 679 ? 16.047 -41.812 -1.399 1 97.44 679 PRO B C 1
ATOM 10603 O O . PRO B 1 679 ? 16.188 -40.875 -0.608 1 97.44 679 PRO B O 1
ATOM 10606 N N . ASP B 1 680 ? 16.906 -42.875 -1.484 1 97.56 680 ASP B N 1
ATOM 10607 C CA . ASP B 1 680 ? 18.094 -42.906 -0.631 1 97.56 680 ASP B CA 1
ATOM 10608 C C . ASP B 1 680 ? 19 -41.719 -0.933 1 97.56 680 ASP B C 1
ATOM 10610 O O . ASP B 1 680 ? 19.672 -41.188 -0.034 1 97.56 680 ASP B O 1
ATOM 10614 N N . ARG B 1 681 ? 19.109 -41.406 -2.131 1 96.31 681 ARG B N 1
ATOM 10615 C CA . ARG B 1 681 ? 19.906 -40.281 -2.588 1 96.31 681 ARG B CA 1
ATOM 10616 C C . ARG B 1 681 ? 19.156 -39.469 -3.629 1 96.31 681 ARG B C 1
ATOM 10618 O O . ARG B 1 681 ? 18.625 -40 -4.594 1 96.31 681 ARG B O 1
ATOM 10625 N N . LEU B 1 682 ? 18.906 -38.219 -3.428 1 98.19 682 LEU B N 1
ATOM 10626 C CA . LEU B 1 682 ? 18.312 -37.25 -4.371 1 98.19 682 LEU B CA 1
ATOM 10627 C C . LEU B 1 682 ? 19.328 -36.188 -4.785 1 98.19 682 LEU B C 1
ATOM 10629 O O . LEU B 1 682 ? 19.828 -35.469 -3.941 1 98.19 682 LEU B O 1
ATOM 10633 N N . THR B 1 683 ? 19.656 -36.125 -6.09 1 98.69 683 THR B N 1
ATOM 10634 C CA . THR B 1 683 ? 20.703 -35.219 -6.582 1 98.69 683 THR B CA 1
ATOM 10635 C C . THR B 1 683 ? 20.141 -34.219 -7.57 1 98.69 683 THR B C 1
ATOM 10637 O O . THR B 1 683 ? 19.875 -34.531 -8.727 1 98.69 683 THR B O 1
ATOM 10640 N N . PRO B 1 684 ? 19.906 -33 -7.109 1 98.62 684 PRO B N 1
ATOM 10641 C CA . PRO B 1 684 ? 19.578 -31.938 -8.07 1 98.62 684 PRO B CA 1
ATOM 10642 C C . PRO B 1 684 ? 20.828 -31.406 -8.789 1 98.62 684 PRO B C 1
ATOM 10644 O O . PRO B 1 684 ? 21.891 -31.266 -8.172 1 98.62 684 PRO B O 1
ATOM 10647 N N . VAL B 1 685 ? 20.766 -31.156 -10.055 1 98.81 685 VAL B N 1
ATOM 10648 C CA . VAL B 1 685 ? 21.875 -30.609 -10.82 1 98.81 685 VAL B CA 1
ATOM 10649 C C . VAL B 1 685 ? 21.438 -29.359 -11.562 1 98.81 685 VAL B C 1
ATOM 10651 O O . VAL B 1 685 ? 20.453 -29.391 -12.312 1 98.81 685 VAL B O 1
ATOM 10654 N N . ILE B 1 686 ? 22.078 -28.25 -11.289 1 98.69 686 ILE B N 1
ATOM 10655 C CA . ILE B 1 686 ? 21.828 -27 -11.992 1 98.69 686 ILE B CA 1
ATOM 10656 C C . ILE B 1 686 ? 22.594 -26.984 -13.312 1 98.69 686 ILE B C 1
ATOM 10658 O O . ILE B 1 686 ? 23.828 -27.109 -13.32 1 98.69 686 ILE B O 1
ATOM 10662 N N . VAL B 1 687 ? 21.906 -26.922 -14.359 1 98.62 687 VAL B N 1
ATOM 10663 C CA . VAL B 1 687 ? 22.516 -26.719 -15.672 1 98.62 687 VAL B CA 1
ATOM 10664 C C . VAL B 1 687 ? 22.312 -25.281 -16.125 1 98.62 687 VAL B C 1
ATOM 10666 O O . VAL B 1 687 ? 21.188 -24.75 -16.094 1 98.62 687 VAL B O 1
ATOM 10669 N N . GLU B 1 688 ? 23.391 -24.578 -16.484 1 98.31 688 GLU B N 1
ATOM 10670 C CA . GLU B 1 688 ? 23.297 -23.172 -16.859 1 98.31 688 GLU B CA 1
ATOM 10671 C C . GLU B 1 688 ? 23.609 -22.953 -18.328 1 98.31 688 GLU B C 1
ATOM 10673 O O . GLU B 1 688 ? 24.734 -23.188 -18.766 1 98.31 688 GLU B O 1
ATOM 10678 N N . ASN B 1 689 ? 22.688 -22.625 -19.047 1 98.12 689 ASN B N 1
ATOM 10679 C CA . ASN B 1 689 ? 22.734 -22.109 -20.422 1 98.12 689 ASN B CA 1
ATOM 10680 C C . ASN B 1 689 ? 22.031 -20.766 -20.531 1 98.12 689 ASN B C 1
ATOM 10682 O O . ASN B 1 689 ? 20.875 -20.703 -20.938 1 98.12 689 ASN B O 1
ATOM 10686 N N . PRO B 1 690 ? 22.766 -19.688 -20.25 1 97.94 690 PRO B N 1
ATOM 10687 C CA . PRO B 1 690 ? 22.141 -18.359 -20.109 1 97.94 690 PRO B CA 1
ATOM 10688 C C . PRO B 1 690 ? 21.297 -17.969 -21.328 1 97.94 690 PRO B C 1
ATOM 10690 O O . PRO B 1 690 ? 21.688 -18.234 -22.469 1 97.94 690 PRO B O 1
ATOM 10693 N N . HIS B 1 691 ? 20.188 -17.438 -21.062 1 98 691 HIS B N 1
ATOM 10694 C CA . HIS B 1 691 ? 19.297 -16.938 -22.094 1 98 691 HIS B CA 1
ATOM 10695 C C . HIS B 1 691 ? 19.625 -15.484 -22.453 1 98 691 HIS B C 1
ATOM 10697 O O . HIS B 1 691 ? 19.891 -14.672 -21.562 1 98 691 HIS B O 1
ATOM 10703 N N . ARG B 1 692 ? 19.578 -15.102 -23.672 1 96.69 692 ARG B N 1
ATOM 10704 C CA . ARG B 1 692 ? 20 -13.789 -24.156 1 96.69 692 ARG B CA 1
ATOM 10705 C C . ARG B 1 692 ? 19.125 -12.688 -23.562 1 96.69 692 ARG B C 1
ATOM 10707 O O . ARG B 1 692 ? 19.594 -11.578 -23.328 1 96.69 692 ARG B O 1
ATOM 10714 N N . ASP B 1 693 ? 17.828 -12.992 -23.297 1 96.38 693 ASP B N 1
ATOM 10715 C CA . ASP B 1 693 ? 16.891 -11.953 -22.906 1 96.38 693 ASP B CA 1
ATOM 10716 C C . ASP B 1 693 ? 16.453 -12.117 -21.453 1 96.38 693 ASP B C 1
ATOM 10718 O O . ASP B 1 693 ? 15.586 -11.398 -20.969 1 96.38 693 ASP B O 1
ATOM 10722 N N . GLY B 1 694 ? 17 -13.07 -20.75 1 97.75 694 GLY B N 1
ATOM 10723 C CA . GLY B 1 694 ? 16.672 -13.25 -19.344 1 97.75 694 GLY B CA 1
ATOM 10724 C C . GLY B 1 694 ? 17.406 -12.281 -18.438 1 97.75 694 GLY B C 1
ATOM 10725 O O . GLY B 1 694 ? 18.516 -11.844 -18.766 1 97.75 694 GLY B O 1
ATOM 10726 N N . PRO B 1 695 ? 16.75 -11.859 -17.328 1 98.44 695 PRO B N 1
ATOM 10727 C CA . PRO B 1 695 ? 17.531 -11.039 -16.391 1 98.44 695 PRO B CA 1
ATOM 10728 C C . PRO B 1 695 ? 18.812 -11.719 -15.945 1 98.44 695 PRO B C 1
ATOM 10730 O O . PRO B 1 695 ? 18.781 -12.719 -15.227 1 98.44 695 PRO B O 1
ATOM 10733 N N . PHE B 1 696 ? 19.938 -11.219 -16.438 1 98.12 696 PHE B N 1
ATOM 10734 C CA . PHE B 1 696 ? 21.281 -11.766 -16.219 1 98.12 696 PHE B CA 1
ATOM 10735 C C . PHE B 1 696 ? 21.391 -13.172 -16.797 1 98.12 696 PHE B C 1
ATOM 10737 O O . PHE B 1 696 ? 22.172 -13.984 -16.312 1 98.12 696 PHE B O 1
ATOM 10744 N N . GLY B 1 697 ? 20.453 -13.555 -17.703 1 98.38 697 GLY B N 1
ATOM 10745 C CA . GLY B 1 697 ? 20.469 -14.836 -18.391 1 98.38 697 GLY B CA 1
ATOM 10746 C C . GLY B 1 697 ? 19.531 -15.859 -17.781 1 98.38 697 GLY B C 1
ATOM 10747 O O . GLY B 1 697 ? 19.438 -17 -18.25 1 98.38 697 GLY B O 1
ATOM 10748 N N . ALA B 1 698 ? 18.844 -15.477 -16.797 1 98.25 698 ALA B N 1
ATOM 10749 C CA . ALA B 1 698 ? 18.047 -16.422 -16.016 1 98.25 698 ALA B CA 1
ATOM 10750 C C . ALA B 1 698 ? 16.75 -16.781 -16.75 1 98.25 698 ALA B C 1
ATOM 10752 O O . ALA B 1 698 ? 16.266 -16.016 -17.578 1 98.25 698 ALA B O 1
ATOM 10753 N N . LYS B 1 699 ? 16.219 -17.953 -16.484 1 96.44 699 LYS B N 1
ATOM 10754 C CA . LYS B 1 699 ? 14.914 -18.469 -16.891 1 96.44 699 LYS B CA 1
ATOM 10755 C C . LYS B 1 699 ? 14.148 -19.016 -15.68 1 96.44 699 LYS B C 1
ATOM 10757 O O . LYS B 1 699 ? 14.664 -19.016 -14.562 1 96.44 699 LYS B O 1
ATOM 10762 N N . GLY B 1 700 ? 12.93 -19.406 -15.859 1 95.31 700 GLY B N 1
ATOM 10763 C CA . GLY B 1 700 ? 12.172 -20.078 -14.82 1 95.31 700 GLY B CA 1
ATOM 10764 C C . GLY B 1 700 ? 12.531 -21.547 -14.68 1 95.31 700 GLY B C 1
ATOM 10765 O O . GLY B 1 700 ? 12.992 -22.172 -15.641 1 95.31 700 GLY B O 1
ATOM 10766 N N . VAL B 1 701 ? 12.289 -22.094 -13.445 1 94.06 701 VAL B N 1
ATOM 10767 C CA . VAL B 1 701 ? 12.703 -23.484 -13.266 1 94.06 701 VAL B CA 1
ATOM 10768 C C . VAL B 1 701 ? 11.656 -24.219 -12.438 1 94.06 701 VAL B C 1
ATOM 10770 O O . VAL B 1 701 ? 11.711 -25.453 -12.32 1 94.06 701 VAL B O 1
ATOM 10773 N N . GLY B 1 702 ? 10.625 -23.578 -11.969 1 93.75 702 GLY B N 1
ATOM 10774 C CA . GLY B 1 702 ? 9.727 -24.125 -10.969 1 93.75 702 GLY B CA 1
ATOM 10775 C C . GLY B 1 702 ? 9.008 -25.375 -11.445 1 93.75 702 GLY B C 1
ATOM 10776 O O . GLY B 1 702 ? 8.594 -26.203 -10.633 1 93.75 702 GLY B O 1
ATOM 10777 N N . GLU B 1 703 ? 8.891 -25.594 -12.727 1 94.75 703 GLU B N 1
ATOM 10778 C CA . GLU B 1 703 ? 8.094 -26.688 -13.258 1 94.75 703 GLU B CA 1
ATOM 10779 C C . GLU B 1 703 ? 8.969 -27.719 -13.977 1 94.75 703 GLU B C 1
ATOM 10781 O O . GLU B 1 703 ? 8.484 -28.75 -14.422 1 94.75 703 GLU B O 1
ATOM 10786 N N . THR B 1 704 ? 10.227 -27.547 -14.008 1 96.19 704 THR B N 1
ATOM 10787 C CA . THR B 1 704 ? 11.133 -28.281 -14.875 1 96.19 704 THR B CA 1
ATOM 10788 C C . THR B 1 704 ? 11.289 -29.719 -14.398 1 96.19 704 THR B C 1
ATOM 10790 O O . THR B 1 704 ? 11.195 -30.656 -15.188 1 96.19 704 THR B O 1
ATOM 10793 N N . ALA B 1 705 ? 11.406 -29.875 -13.141 1 96.5 705 ALA B N 1
ATOM 10794 C CA . ALA B 1 705 ? 11.812 -31.156 -12.586 1 96.5 705 ALA B CA 1
ATOM 10795 C C . ALA B 1 705 ? 10.664 -32.156 -12.625 1 96.5 705 ALA B C 1
ATOM 10797 O O . ALA B 1 705 ? 10.883 -33.375 -12.773 1 96.5 705 ALA B O 1
ATOM 10798 N N . VAL B 1 706 ? 9.461 -31.688 -12.508 1 97.69 706 VAL B N 1
ATOM 10799 C CA . VAL B 1 706 ? 8.32 -32.594 -12.359 1 97.69 706 VAL B CA 1
ATOM 10800 C C . VAL B 1 706 ? 8 -33.25 -13.695 1 97.69 706 VAL B C 1
ATOM 10802 O O . VAL B 1 706 ? 7.453 -34.344 -13.734 1 97.69 706 VAL B O 1
ATOM 10805 N N . ILE B 1 707 ? 8.461 -32.719 -14.797 1 98.38 707 ILE B N 1
ATOM 10806 C CA . ILE B 1 707 ? 8.023 -33.094 -16.141 1 98.38 707 ILE B CA 1
ATOM 10807 C C . ILE B 1 707 ? 8.57 -34.469 -16.5 1 98.38 707 ILE B C 1
ATOM 10809 O O . ILE B 1 707 ? 7.805 -35.375 -16.891 1 98.38 707 ILE B O 1
ATOM 10813 N N . PRO B 1 708 ? 9.812 -34.781 -16.344 1 98.62 708 PRO B N 1
ATOM 10814 C CA . PRO B 1 708 ? 10.344 -36.062 -16.812 1 98.62 708 PRO B CA 1
ATOM 10815 C C . PRO B 1 708 ? 10.305 -37.125 -15.727 1 98.62 708 PRO B C 1
ATOM 10817 O O . PRO B 1 708 ? 10.75 -38.25 -15.953 1 98.62 708 PRO B O 1
ATOM 10820 N N . LEU B 1 709 ? 9.742 -36.906 -14.609 1 98.25 709 LEU B N 1
ATOM 10821 C CA . LEU B 1 709 ? 9.969 -37.781 -13.445 1 98.25 709 LEU B CA 1
ATOM 10822 C C . LEU B 1 709 ? 9.234 -39.094 -13.586 1 98.25 709 LEU B C 1
ATOM 10824 O O . LEU B 1 709 ? 9.828 -40.156 -13.414 1 98.25 709 LEU B O 1
ATOM 10828 N N . ALA B 1 710 ? 7.938 -39.062 -13.938 1 98.31 710 ALA B N 1
ATOM 10829 C CA . ALA B 1 710 ? 7.141 -40.312 -14.016 1 98.31 710 ALA B CA 1
ATOM 10830 C C . ALA B 1 710 ? 7.719 -41.25 -15.047 1 98.31 710 ALA B C 1
ATOM 10832 O O . ALA B 1 710 ? 7.914 -42.438 -14.758 1 98.31 710 ALA B O 1
ATOM 10833 N N . PRO B 1 711 ? 8.039 -40.812 -16.266 1 98.62 711 PRO B N 1
ATOM 10834 C CA . PRO B 1 711 ? 8.602 -41.75 -17.234 1 98.62 711 PRO B CA 1
ATOM 10835 C C . PRO B 1 711 ? 9.992 -42.25 -16.844 1 98.62 711 PRO B C 1
ATOM 10837 O O . PRO B 1 711 ? 10.359 -43.375 -17.125 1 98.62 711 PRO B O 1
ATOM 10840 N N . ALA B 1 712 ? 10.82 -41.406 -16.156 1 98.88 712 ALA B N 1
ATOM 10841 C CA . ALA B 1 712 ? 12.133 -41.875 -15.711 1 98.88 712 ALA B CA 1
ATOM 10842 C C . ALA B 1 712 ? 12 -43.031 -14.75 1 98.88 712 ALA B C 1
ATOM 10844 O O . ALA B 1 712 ? 12.719 -44.031 -14.867 1 98.88 712 ALA B O 1
ATOM 10845 N N . ILE B 1 713 ? 11.125 -42.938 -13.812 1 98.69 713 ILE B N 1
ATOM 10846 C CA . ILE B 1 713 ? 10.883 -44 -12.836 1 98.69 713 ILE B CA 1
ATOM 10847 C C . ILE B 1 713 ? 10.297 -45.219 -13.531 1 98.69 713 ILE B C 1
ATOM 10849 O O . ILE B 1 713 ? 10.742 -46.344 -13.297 1 98.69 713 ILE B O 1
ATOM 10853 N N . SER B 1 714 ? 9.297 -45 -14.375 1 98.62 714 SER B N 1
ATOM 10854 C CA . SER B 1 714 ? 8.656 -46.094 -15.094 1 98.62 714 SER B CA 1
ATOM 10855 C C . SER B 1 714 ? 9.648 -46.812 -15.992 1 98.62 714 SER B C 1
ATOM 10857 O O . SER B 1 714 ? 9.594 -48.062 -16.125 1 98.62 714 SER B O 1
ATOM 10859 N N . ASN B 1 715 ? 10.547 -46.094 -16.656 1 98.81 715 ASN B N 1
ATOM 10860 C CA . ASN B 1 715 ? 11.586 -46.688 -17.5 1 98.81 715 ASN B CA 1
ATOM 10861 C C . ASN B 1 715 ? 12.539 -47.562 -16.688 1 98.81 715 ASN B C 1
ATOM 10863 O O . ASN B 1 715 ? 13.016 -48.594 -17.172 1 98.81 715 ASN B O 1
ATOM 10867 N N . ALA B 1 716 ? 12.812 -47.094 -15.484 1 98.5 716 ALA B N 1
ATOM 10868 C CA . ALA B 1 716 ? 13.641 -47.906 -14.594 1 98.5 716 ALA B CA 1
ATOM 10869 C C . ALA B 1 716 ? 12.922 -49.188 -14.195 1 98.5 716 ALA B C 1
ATOM 10871 O O . ALA B 1 716 ? 13.547 -50.25 -14.109 1 98.5 716 ALA B O 1
ATOM 10872 N N . VAL B 1 717 ? 11.664 -49.125 -13.93 1 98.31 717 VAL B N 1
ATOM 10873 C CA . VAL B 1 717 ? 10.883 -50.312 -13.609 1 98.31 717 VAL B CA 1
ATOM 10874 C C . VAL B 1 717 ? 10.867 -51.25 -14.805 1 98.31 717 VAL B C 1
ATOM 10876 O O . VAL B 1 717 ? 11.016 -52.469 -14.641 1 98.31 717 VAL B O 1
ATOM 10879 N N . ARG B 1 718 ? 10.641 -50.75 -16 1 98.12 718 ARG B N 1
ATOM 10880 C CA . ARG B 1 718 ? 10.688 -51.5 -17.234 1 98.12 718 ARG B CA 1
ATOM 10881 C C . ARG B 1 718 ? 12.039 -52.219 -17.406 1 98.12 718 ARG B C 1
ATOM 10883 O O . ARG B 1 718 ? 12.109 -53.375 -17.812 1 98.12 718 ARG B O 1
ATOM 10890 N N . ASP B 1 719 ? 13.062 -51.5 -17.141 1 97.19 719 ASP B N 1
ATOM 10891 C CA . ASP B 1 719 ? 14.414 -52.062 -17.219 1 97.19 719 ASP B CA 1
ATOM 10892 C C . ASP B 1 719 ? 14.594 -53.219 -16.219 1 97.19 719 ASP B C 1
ATOM 10894 O O . ASP B 1 719 ? 15.195 -54.219 -16.547 1 97.19 719 ASP B O 1
ATOM 10898 N N . ALA B 1 720 ? 14.078 -53.031 -15.047 1 96.81 720 ALA B N 1
ATOM 10899 C CA . ALA B 1 720 ? 14.227 -54 -13.984 1 96.81 720 ALA B CA 1
ATOM 10900 C C . ALA B 1 720 ? 13.391 -55.25 -14.266 1 96.81 720 ALA B C 1
ATOM 10902 O O . ALA B 1 720 ? 13.852 -56.375 -14.039 1 96.81 720 ALA B O 1
ATOM 10903 N N . THR B 1 721 ? 12.203 -55.125 -14.812 1 96.19 721 THR B N 1
ATOM 10904 C CA . THR B 1 721 ? 11.234 -56.219 -14.797 1 96.19 721 THR B CA 1
ATOM 10905 C C . THR B 1 721 ? 11 -56.75 -16.203 1 96.19 721 THR B C 1
ATOM 10907 O O . THR B 1 721 ? 10.477 -57.844 -16.375 1 96.19 721 THR B O 1
ATOM 10910 N N . GLY B 1 722 ? 11.281 -55.875 -17.203 1 95.12 722 GLY B N 1
ATOM 10911 C CA . GLY B 1 722 ? 10.969 -56.25 -18.578 1 95.12 722 GLY B CA 1
ATOM 10912 C C . GLY B 1 722 ? 9.539 -55.938 -18.969 1 95.12 722 GLY B C 1
ATOM 10913 O O . GLY B 1 722 ? 9.156 -56.094 -20.125 1 95.12 722 GLY B O 1
ATOM 10914 N N . VAL B 1 723 ? 8.75 -55.375 -18 1 96.81 723 VAL B N 1
ATOM 10915 C CA . VAL B 1 723 ? 7.332 -55.125 -18.25 1 96.81 723 VAL B CA 1
ATOM 10916 C C . VAL B 1 723 ? 7.117 -53.625 -18.484 1 96.81 723 VAL B C 1
ATOM 10918 O O . VAL B 1 723 ? 7.578 -52.781 -17.688 1 96.81 723 VAL B O 1
ATOM 10921 N N . ARG B 1 724 ? 6.465 -53.25 -19.578 1 97.56 724 ARG B N 1
ATOM 10922 C CA . ARG B 1 724 ? 6.066 -51.875 -19.828 1 97.56 724 ARG B CA 1
ATOM 10923 C C . ARG B 1 724 ? 4.672 -51.594 -19.281 1 97.56 724 ARG B C 1
ATOM 10925 O O . ARG B 1 724 ? 3.686 -52.156 -19.734 1 97.56 724 ARG B O 1
ATOM 10932 N N . PHE B 1 725 ? 4.621 -50.781 -18.25 1 97.44 725 PHE B N 1
ATOM 10933 C CA . PHE B 1 725 ? 3.348 -50.312 -17.703 1 97.44 725 PHE B CA 1
ATOM 10934 C C . PHE B 1 725 ? 2.869 -49.062 -18.406 1 97.44 725 PHE B C 1
ATOM 10936 O O . PHE B 1 725 ? 3.674 -48.188 -18.766 1 97.44 725 PHE B O 1
ATOM 10943 N N . THR B 1 726 ? 1.553 -48.906 -18.594 1 97.94 726 THR B N 1
ATOM 10944 C CA . THR B 1 726 ? 1.038 -47.781 -19.359 1 97.94 726 THR B CA 1
ATOM 10945 C C . THR B 1 726 ? -0.004 -47.031 -18.562 1 97.94 726 THR B C 1
ATOM 10947 O O . THR B 1 726 ? -0.657 -46.125 -19.094 1 97.94 726 THR B O 1
ATOM 10950 N N . GLU B 1 727 ? -0.177 -47.312 -17.344 1 97.75 727 GLU B N 1
ATOM 10951 C CA . GLU B 1 727 ? -1.101 -46.625 -16.453 1 97.75 727 GLU B CA 1
ATOM 10952 C C . GLU B 1 727 ? -0.406 -46.188 -15.164 1 97.75 727 GLU B C 1
ATOM 10954 O O . GLU B 1 727 ? 0.266 -47 -14.508 1 97.75 727 GLU B O 1
ATOM 10959 N N . LEU B 1 728 ? -0.528 -44.969 -14.82 1 97.69 728 LEU B N 1
ATOM 10960 C CA . LEU B 1 728 ? -0.021 -44.469 -13.555 1 97.69 728 LEU B CA 1
ATOM 10961 C C . LEU B 1 728 ? -1.123 -44.438 -12.5 1 97.69 728 LEU B C 1
ATOM 10963 O O . LEU B 1 728 ? -2.309 -44.375 -12.836 1 97.69 728 LEU B O 1
ATOM 10967 N N . PRO B 1 729 ? -0.797 -44.375 -11.25 1 97.62 729 PRO B N 1
ATOM 10968 C CA . PRO B 1 729 ? 0.543 -44.625 -10.711 1 97.62 729 PRO B CA 1
ATOM 10969 C C . PRO B 1 729 ? 0.95 -46.094 -10.742 1 97.62 729 PRO B C 1
ATOM 10971 O O . PRO B 1 729 ? 0.091 -46.969 -10.852 1 97.62 729 PRO B O 1
ATOM 10974 N N . LEU B 1 730 ? 2.217 -46.25 -10.641 1 97.94 730 LEU B N 1
ATOM 10975 C CA . LEU B 1 730 ? 2.738 -47.625 -10.531 1 97.94 730 LEU B CA 1
ATOM 10976 C C . LEU B 1 730 ? 2.598 -48.125 -9.102 1 97.94 730 LEU B C 1
ATOM 10978 O O . LEU B 1 730 ? 3.598 -48.312 -8.406 1 97.94 730 LEU B O 1
ATOM 10982 N N . THR B 1 731 ? 1.369 -48.531 -8.789 1 95.81 731 THR B N 1
ATOM 10983 C CA . THR B 1 731 ? 1.114 -49.062 -7.461 1 95.81 731 THR B CA 1
ATOM 10984 C C . THR B 1 731 ? 1.68 -50.469 -7.328 1 95.81 731 THR B C 1
ATOM 10986 O O . THR B 1 731 ? 1.892 -51.156 -8.328 1 95.81 731 THR B O 1
ATOM 10989 N N . PRO B 1 732 ? 1.907 -50.875 -6.043 1 96.31 732 PRO B N 1
ATOM 10990 C CA . PRO B 1 732 ? 2.363 -52.25 -5.844 1 96.31 732 PRO B CA 1
ATOM 10991 C C . PRO B 1 732 ? 1.435 -53.281 -6.488 1 96.31 732 PRO B C 1
ATOM 10993 O O . PRO B 1 732 ? 1.903 -54.25 -7.09 1 96.31 732 PRO B O 1
ATOM 10996 N N . GLU B 1 733 ? 0.171 -53.062 -6.387 1 96.38 733 GLU B N 1
ATOM 10997 C CA . GLU B 1 733 ? -0.809 -53.969 -6.973 1 96.38 733 GLU B CA 1
ATOM 10998 C C . GLU B 1 733 ? -0.665 -54.031 -8.492 1 96.38 733 GLU B C 1
ATOM 11000 O O . GLU B 1 733 ? -0.697 -55.125 -9.078 1 96.38 733 GLU B O 1
ATOM 11005 N N . ARG B 1 734 ? -0.515 -52.906 -9.117 1 96.69 734 ARG B N 1
ATOM 11006 C CA . ARG B 1 734 ? -0.365 -52.844 -10.562 1 96.69 734 ARG B CA 1
ATOM 11007 C C . ARG B 1 734 ? 0.907 -53.562 -11.008 1 96.69 734 ARG B C 1
ATOM 11009 O O . ARG B 1 734 ? 0.908 -54.281 -12.023 1 96.69 734 ARG B O 1
ATOM 11016 N N . ILE B 1 735 ? 1.962 -53.344 -10.328 1 97.44 735 ILE B N 1
ATOM 11017 C CA . ILE B 1 735 ? 3.24 -53.969 -10.648 1 97.44 735 ILE B CA 1
ATOM 11018 C C . ILE B 1 735 ? 3.119 -55.5 -10.531 1 97.44 735 ILE B C 1
ATOM 11020 O O . ILE B 1 735 ? 3.555 -56.219 -11.414 1 97.44 735 ILE B O 1
ATOM 11024 N N . LEU B 1 736 ? 2.49 -55.969 -9.453 1 97.5 736 LEU B N 1
ATOM 11025 C CA . LEU B 1 736 ? 2.322 -57.406 -9.258 1 97.5 736 LEU B CA 1
ATOM 11026 C C . LEU B 1 736 ? 1.479 -58 -10.375 1 97.5 736 LEU B C 1
ATOM 11028 O O . LEU B 1 736 ? 1.781 -59.094 -10.867 1 97.5 736 LEU B O 1
ATOM 11032 N N . GLU B 1 737 ? 0.47 -57.281 -10.688 1 97.06 737 GLU B N 1
ATOM 11033 C CA . GLU B 1 737 ? -0.388 -57.75 -11.773 1 97.06 737 GLU B CA 1
ATOM 11034 C C . GLU B 1 737 ? 0.378 -57.812 -13.094 1 97.06 737 GLU B C 1
ATOM 11036 O O . GLU B 1 737 ? 0.175 -58.75 -13.883 1 97.06 737 GLU B O 1
ATOM 11041 N N . GLY B 1 738 ? 1.205 -56.875 -13.406 1 95.81 738 GLY B N 1
ATOM 11042 C CA . GLY B 1 738 ? 2.01 -56.844 -14.617 1 95.81 738 GLY B CA 1
ATOM 11043 C C . GLY B 1 738 ? 3.062 -57.938 -14.648 1 95.81 738 GLY B C 1
ATOM 11044 O O . GLY B 1 738 ? 3.357 -58.5 -15.711 1 95.81 738 GLY B O 1
ATOM 11045 N N . LEU B 1 739 ? 3.592 -58.25 -13.477 1 94.31 739 LEU B N 1
ATOM 11046 C CA . LEU B 1 739 ? 4.609 -59.312 -13.383 1 94.31 739 LEU B CA 1
ATOM 11047 C C . LEU B 1 739 ? 3.996 -60.688 -13.578 1 94.31 739 LEU B C 1
ATOM 11049 O O . LEU B 1 739 ? 4.668 -61.594 -14.047 1 94.31 739 LEU B O 1
ATOM 11053 N N . ALA B 1 740 ? 2.783 -60.812 -13.211 1 92.31 740 ALA B N 1
ATOM 11054 C CA . ALA B 1 740 ? 2.098 -62.094 -13.336 1 92.31 740 ALA B CA 1
ATOM 11055 C C . ALA B 1 740 ? 1.745 -62.375 -14.789 1 92.31 740 ALA B C 1
ATOM 11057 O O . ALA B 1 740 ? 1.593 -63.531 -15.18 1 92.31 740 ALA B O 1
ATOM 11058 N N . ARG B 1 741 ? 1.588 -61.594 -15.625 1 81.56 741 ARG B N 1
ATOM 11059 C CA . ARG B 1 741 ? 1.288 -61.812 -17.047 1 81.56 741 ARG B CA 1
ATOM 11060 C C . ARG B 1 741 ? 2.525 -62.25 -17.797 1 81.56 741 ARG B C 1
ATOM 11062 O O . ARG B 1 741 ? 2.42 -63.031 -18.766 1 81.56 741 ARG B O 1
#

InterPro domains:
  IPR000674 Aldehyde oxidase/xanthine dehydrogenase, a/b hammerhead [PF01315] (21-129)
  IPR000674 Aldehyde oxidase/xanthine dehydrogenase, a/b hammerhead [SM01008] (20-130)
  IPR008274 Aldehyde oxidase/xanthine dehydrogenase, first molybdopterin binding domain [PF02738] (187-399)
  IPR016208 Aldehyde oxidase/xanthine dehydrogenase-like [PTHR11908] (6-736)
  IPR036856 Aldehyde oxidase/xanthine dehydrogenase, a/b hammerhead superfamily [SSF54665] (5-149)
  IPR037165 Aldehyde oxidase/xanthine dehydrogenase, molybdopterin binding domain superfamily [SSF56003] (122-739)
  IPR046867 Aldehyde oxidase/xanthine dehydrogenase, second molybdopterin binding domain [PF20256] (441-679)

Radius of gyration: 37.94 Å; Cα contacts (8 Å, |Δi|>4): 4143; chains: 2; bounding box: 68×126×91 Å